Protein AF-0000000075746384 (afdb_homodimer)

Radius of gyration: 46.73 Å; Cα contacts (8 Å, |Δi|>4): 1342; chains: 2; bounding box: 103×211×99 Å

Nearest PDB structures (foldseek):
  5iuy-assembly1_A  TM=8.592E-01  e=4.017E-21  Pseudomonas aeruginosa PAO1
  5azs-assembly1_C  TM=9.067E-01  e=3.648E-20  Pseudomonas aeruginosa PAO1
  1yc9-assembly1_A-3  TM=8.708E-01  e=3.023E-20  Vibrio cholerae
  4mt4-assembly1_C  TM=8.976E-01  e=1.292E-18  Campylobacter jejuni
  4k7r-assembly1_A  TM=8.849E-01  e=8.083E-19  Escherichia coli K-12

pLDDT: mean 80.55, std 24.73, range [18.62, 98.62]

Structure (mmCIF, N/CA/C/O backbone):
data_AF-0000000075746384-model_v1
#
loop_
_entity.id
_entity.type
_entity.pdbx_description
1 polymer 'Outer membrane efflux protein'
#
loop_
_atom_site.group_PDB
_atom_site.id
_atom_site.type_symbol
_atom_site.label_atom_id
_atom_site.label_alt_id
_atom_site.label_comp_id
_atom_site.label_asym_id
_atom_site.label_entity_id
_atom_site.label_seq_id
_atom_site.pdbx_PDB_ins_code
_atom_site.Cartn_x
_atom_site.Cartn_y
_atom_site.Cartn_z
_atom_site.occupancy
_atom_site.B_iso_or_equiv
_atom_site.auth_seq_id
_atom_site.auth_comp_id
_atom_site.auth_asym_id
_atom_site.auth_atom_id
_atom_site.pdbx_PDB_model_num
ATOM 1 N N . MET A 1 1 ? 24.812 139.25 31.562 1 21.94 1 MET A N 1
ATOM 2 C CA . MET A 1 1 ? 25.547 138.75 32.719 1 21.94 1 MET A CA 1
ATOM 3 C C . MET A 1 1 ? 24.875 137.375 33.219 1 21.94 1 MET A C 1
ATOM 5 O O . MET A 1 1 ? 23.719 137.375 33.625 1 21.94 1 MET A O 1
ATOM 9 N N . SER A 1 2 ? 25.125 136.125 32.594 1 22.89 2 SER A N 1
ATOM 10 C CA . SER A 1 2 ? 24.797 134.75 31.984 1 22.89 2 SER A CA 1
ATOM 11 C C . SER A 1 2 ? 24.859 133.625 33.031 1 22.89 2 SER A C 1
ATOM 13 O O . SER A 1 2 ? 25.344 132.625 32.719 1 22.89 2 SER A O 1
ATOM 15 N N . HIS A 1 3 ? 24.484 134 34.344 1 25.66 3 HIS A N 1
ATOM 16 C CA . HIS A 1 3 ? 25.141 133.25 35.438 1 25.66 3 HIS A CA 1
ATOM 17 C C . HIS A 1 3 ? 24.641 131.875 35.5 1 25.66 3 HIS A C 1
ATOM 19 O O . HIS A 1 3 ? 23.5 131.5 35.156 1 25.66 3 HIS A O 1
ATOM 25 N N . PRO A 1 4 ? 25.438 130.75 35.875 1 26.48 4 PRO A N 1
ATOM 26 C CA . PRO A 1 4 ? 25.828 129.375 35.719 1 26.48 4 PRO A CA 1
ATOM 27 C C . PRO A 1 4 ? 24.938 128.375 36.531 1 26.48 4 PRO A C 1
ATOM 29 O O . PRO A 1 4 ? 24.312 128.875 37.5 1 26.48 4 PRO A O 1
ATOM 32 N N . LEU A 1 5 ? 24.656 127.25 35.969 1 28.05 5 LEU A N 1
ATOM 33 C CA . LEU A 1 5 ? 23.719 126.125 35.781 1 28.05 5 LEU A CA 1
ATOM 34 C C . LEU A 1 5 ? 23.828 125.125 36.938 1 28.05 5 LEU A C 1
ATOM 36 O O . LEU A 1 5 ? 23.281 124 36.875 1 28.05 5 LEU A O 1
ATOM 40 N N . PRO A 1 6 ? 23.891 125.562 38.25 1 20.91 6 PRO A N 1
ATOM 41 C CA . PRO A 1 6 ? 24.719 124.75 39.156 1 20.91 6 PRO A CA 1
ATOM 42 C C . PRO A 1 6 ? 24.156 123.375 39.406 1 20.91 6 PRO A C 1
ATOM 44 O O . PRO A 1 6 ? 24.891 122.375 39.344 1 20.91 6 PRO A O 1
ATOM 47 N N . ARG A 1 7 ? 22.891 123.062 40 1 21.75 7 ARG A N 1
ATOM 48 C CA . ARG A 1 7 ? 23.016 122.625 41.375 1 21.75 7 ARG A CA 1
ATOM 49 C C . ARG A 1 7 ? 22.844 121.125 41.5 1 21.75 7 ARG A C 1
ATOM 51 O O . ARG A 1 7 ? 23.516 120.5 42.312 1 21.75 7 ARG A O 1
ATOM 58 N N . PRO A 1 8 ? 21.875 120.375 40.625 1 26.97 8 PRO A N 1
ATOM 59 C CA . PRO A 1 8 ? 21.016 119.562 41.5 1 26.97 8 PRO A CA 1
ATOM 60 C C . PRO A 1 8 ? 21.656 118.25 41.906 1 26.97 8 PRO A C 1
ATOM 62 O O . PRO A 1 8 ? 22.344 117.625 41.094 1 26.97 8 PRO A O 1
ATOM 65 N N . ARG A 1 9 ? 22.203 118 43.094 1 22.08 9 ARG A N 1
ATOM 66 C CA . ARG A 1 9 ? 23.094 117.062 43.688 1 22.08 9 ARG A CA 1
ATOM 67 C C . ARG A 1 9 ? 22.422 115.688 43.75 1 22.08 9 ARG A C 1
ATOM 69 O O . ARG A 1 9 ? 21.344 115.5 44.344 1 22.08 9 ARG A O 1
ATOM 76 N N . PHE A 1 10 ? 22.5 114.812 42.656 1 21.89 10 PHE A N 1
ATOM 77 C CA . PHE A 1 10 ? 21.906 113.562 42.219 1 21.89 10 PHE A CA 1
ATOM 78 C C . PHE A 1 10 ? 22.281 112.438 43.188 1 21.89 10 PHE A C 1
ATOM 80 O O . PHE A 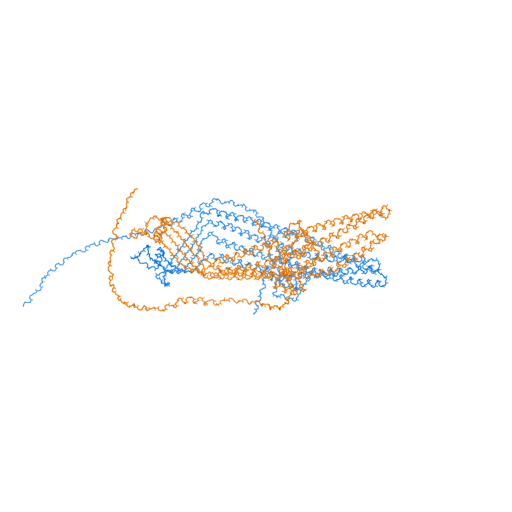1 10 ? 23.422 111.938 43.188 1 21.89 10 PHE A O 1
ATOM 87 N N . PHE A 1 11 ? 21.953 112.5 44.531 1 21.97 11 PHE A N 1
ATOM 88 C CA . PHE A 1 11 ? 22.641 111.625 45.469 1 21.97 11 PHE A CA 1
ATOM 89 C C . PHE A 1 11 ? 22.344 110.125 45.188 1 21.97 11 PHE A C 1
ATOM 91 O O . PHE A 1 11 ? 21.203 109.688 45.375 1 21.97 11 PHE A O 1
ATOM 98 N N . SER A 1 12 ? 22.688 109.562 44 1 22.33 12 SER A N 1
ATOM 99 C CA . SER A 1 12 ? 22.25 108.25 43.531 1 22.33 12 SER A CA 1
ATOM 100 C C . SER A 1 12 ? 22.766 107.125 44.438 1 22.33 12 SER A C 1
ATOM 102 O O . SER A 1 12 ? 23.969 106.938 44.594 1 22.33 12 SER A O 1
ATOM 104 N N . PRO A 1 13 ? 22.078 106.812 45.562 1 22.98 13 PRO A N 1
ATOM 105 C CA . PRO A 1 13 ? 22.656 106 46.594 1 22.98 13 PRO A CA 1
ATOM 106 C C . PRO A 1 13 ? 23.094 104.625 46.031 1 22.98 13 PRO A C 1
ATOM 108 O O . PRO A 1 13 ? 22.594 104.188 45 1 22.98 13 PRO A O 1
ATOM 111 N N . GLY A 1 14 ? 24.328 104.125 46.25 1 21.64 14 GLY A N 1
ATOM 112 C CA . GLY A 1 14 ? 25.281 103.062 45.906 1 21.64 14 GLY A CA 1
ATOM 113 C C . GLY A 1 14 ? 24.844 101.688 46.312 1 21.64 14 GLY A C 1
ATOM 114 O O . GLY A 1 14 ? 25.672 100.812 46.562 1 21.64 14 GLY A O 1
ATOM 115 N N . LEU A 1 15 ? 23.516 101.438 46.438 1 22.92 15 LEU A N 1
ATOM 116 C CA . LEU A 1 15 ? 23.297 100.25 47.312 1 22.92 15 LEU A CA 1
ATOM 117 C C . LEU A 1 15 ? 24.047 99.062 46.781 1 22.92 15 LEU A C 1
ATOM 119 O O . LEU A 1 15 ? 24.156 98.875 45.562 1 22.92 15 LEU A O 1
ATOM 123 N N . ASP A 1 16 ? 24.859 98.438 47.562 1 21.42 16 ASP A N 1
ATOM 124 C CA . ASP A 1 16 ? 25.938 97.438 47.594 1 21.42 16 ASP A CA 1
ATOM 125 C C . ASP A 1 16 ? 25.469 96.125 47.031 1 21.42 16 ASP A C 1
ATOM 127 O O . ASP A 1 16 ? 24.297 95.75 47.219 1 21.42 16 ASP A O 1
ATOM 131 N N . PRO A 1 17 ? 26.203 95.375 46.094 1 23.66 17 PRO A N 1
ATOM 132 C CA . PRO A 1 17 ? 26.109 94.25 45.156 1 23.66 17 PRO A CA 1
ATOM 133 C C . PRO A 1 17 ? 26.047 92.938 45.844 1 23.66 17 PRO A C 1
ATOM 135 O O . PRO A 1 17 ? 26.109 91.875 45.188 1 23.66 17 PRO A O 1
ATOM 138 N N . GLY A 1 18 ? 25.5 92.875 47.188 1 20.02 18 GLY A N 1
ATOM 139 C CA . GLY A 1 18 ? 26.078 91.75 47.875 1 20.02 18 GLY A CA 1
ATOM 140 C C . GLY A 1 18 ? 26 90.438 47.094 1 20.02 18 GLY A C 1
ATOM 141 O O . GLY A 1 18 ? 25.281 90.375 46.094 1 20.02 18 GLY A O 1
ATOM 142 N N . THR A 1 19 ? 26.641 89.375 47.688 1 23.03 19 THR A N 1
ATOM 143 C CA . THR A 1 19 ? 27.391 88.125 47.5 1 23.03 19 THR A CA 1
ATOM 144 C C . THR A 1 19 ? 26.469 87 47.125 1 23.03 19 THR A C 1
ATOM 146 O O . THR A 1 19 ? 25.484 86.75 47.812 1 23.03 19 THR A O 1
ATOM 149 N N . CYS A 1 20 ? 26.141 86.875 45.875 1 22.86 20 CYS A N 1
ATOM 150 C CA . CYS A 1 20 ? 25.312 85.875 45.219 1 22.86 20 CYS A CA 1
ATOM 151 C C . CYS A 1 20 ? 25.766 84.438 45.625 1 22.86 20 CYS A C 1
ATOM 153 O O . CYS A 1 20 ? 26.891 84.062 45.344 1 22.86 20 CYS A O 1
ATOM 155 N N . LEU A 1 21 ? 25.328 84.062 46.844 1 23.12 21 LEU A N 1
ATOM 156 C CA . LEU A 1 21 ? 25.719 82.75 47.406 1 23.12 21 LEU A CA 1
ATOM 157 C C . LEU A 1 21 ? 25.484 81.625 46.375 1 23.12 21 LEU A C 1
ATOM 159 O O . LEU A 1 21 ? 24.438 81.562 45.719 1 23.12 21 LEU A O 1
ATOM 163 N N . GLU A 1 22 ? 26.531 81.188 45.719 1 24.03 22 GLU A N 1
ATOM 164 C CA . GLU A 1 22 ? 26.734 80.125 44.719 1 24.03 22 GLU A CA 1
ATOM 165 C C . GLU A 1 22 ? 26.172 78.812 45.188 1 24.03 22 GLU A C 1
ATOM 167 O O . GLU A 1 22 ? 26.734 78.125 46.062 1 24.03 22 GLU A O 1
ATOM 172 N N . HIS A 1 23 ? 24.938 78.75 45.719 1 24.02 23 HIS A N 1
ATOM 173 C CA . HIS A 1 23 ? 24.609 77.438 46.25 1 24.02 23 HIS A CA 1
ATOM 174 C C . HIS A 1 23 ? 24.766 76.375 45.188 1 24.02 23 HIS A C 1
ATOM 176 O O . HIS A 1 23 ? 24.188 76.438 44.125 1 24.02 23 HIS A O 1
ATOM 182 N N . SER A 1 24 ? 25.922 75.75 45.125 1 25.08 24 SER A N 1
ATOM 183 C CA . SER A 1 24 ? 26.359 74.625 44.25 1 25.08 24 SER A CA 1
ATOM 184 C C . SER A 1 24 ? 25.406 73.438 44.344 1 25.08 24 SER A C 1
ATOM 186 O O . SER A 1 24 ? 25.25 72.812 45.375 1 25.08 24 SER A O 1
ATOM 188 N N . SER A 1 25 ? 24.156 73.625 44 1 25.47 25 SER A N 1
ATOM 189 C CA . SER A 1 25 ? 23.234 72.5 44.125 1 25.47 25 SER A CA 1
ATOM 190 C C . SER A 1 25 ? 23.75 71.25 43.375 1 25.47 25 SER A C 1
ATOM 192 O O . SER A 1 25 ? 23.953 71.312 42.156 1 25.47 25 SER A O 1
ATOM 194 N N . THR A 1 26 ? 24.672 70.438 44 1 29.66 26 THR A N 1
ATOM 195 C CA . THR A 1 26 ? 25.234 69.25 43.438 1 29.66 26 THR A CA 1
ATOM 196 C C . THR A 1 26 ? 24.141 68.312 42.969 1 29.66 26 THR A C 1
ATOM 198 O O . THR A 1 26 ? 23.125 68.125 43.656 1 29.66 26 THR A O 1
ATOM 201 N N . PRO A 1 27 ? 23.953 68.188 41.688 1 31.52 27 PRO A N 1
ATOM 202 C CA . PRO A 1 27 ? 22.906 67.312 41.062 1 31.52 27 PRO A CA 1
ATOM 203 C C . PRO A 1 27 ? 22.906 65.875 41.594 1 31.52 27 PRO A C 1
ATOM 205 O O . PRO A 1 27 ? 23.969 65.375 41.906 1 31.52 27 PRO A O 1
ATOM 208 N N . PRO A 1 28 ? 21.906 65.5 42.406 1 30.22 28 PRO A N 1
ATOM 209 C CA . PRO A 1 28 ? 21.969 64.188 42.969 1 30.22 28 PRO A CA 1
ATOM 210 C C . PRO A 1 28 ? 22.219 63.094 41.906 1 30.22 28 PRO A C 1
ATOM 212 O O . PRO A 1 28 ? 21.859 63.25 40.75 1 30.22 28 PRO A O 1
ATOM 215 N N . LYS A 1 29 ? 23.312 62.312 42 1 31.28 29 LYS A N 1
ATOM 216 C CA . LYS A 1 29 ? 23.797 61.219 41.188 1 31.28 29 LYS A CA 1
ATOM 217 C C . LYS A 1 29 ? 22.688 60.188 40.969 1 31.28 29 LYS A C 1
ATOM 219 O O . LYS A 1 29 ? 21.969 59.812 41.906 1 31.28 29 LYS A O 1
ATOM 224 N N . ALA A 1 30 ? 22.188 60.094 39.75 1 32.12 30 ALA A N 1
ATOM 225 C CA . ALA A 1 30 ? 21.266 59.094 39.219 1 32.12 30 ALA A CA 1
ATOM 226 C C . ALA A 1 30 ? 21.656 57.688 39.656 1 32.12 30 ALA A C 1
ATOM 228 O O . ALA A 1 30 ? 22.75 57.219 39.312 1 32.12 30 ALA A O 1
ATOM 229 N N . ILE A 1 31 ? 21.422 57.344 40.938 1 29.56 31 ILE A N 1
ATOM 230 C CA . ILE A 1 31 ? 21.719 55.969 41.312 1 29.56 31 ILE A CA 1
ATOM 231 C C . ILE A 1 31 ? 21.094 55 40.312 1 29.56 31 ILE A C 1
ATOM 233 O O . ILE A 1 31 ? 19.875 54.969 40.156 1 29.56 31 ILE A O 1
ATOM 237 N N . VAL A 1 32 ? 21.734 54.812 39.156 1 30.83 32 VAL A N 1
ATOM 238 C CA . VAL A 1 32 ? 21.422 53.781 38.188 1 30.83 32 VAL A CA 1
ATOM 239 C C . VAL A 1 32 ? 21.156 52.469 38.906 1 30.83 32 VAL A C 1
ATOM 241 O O . VAL A 1 32 ? 21.969 52.031 39.75 1 30.83 32 VAL A O 1
ATOM 244 N N . GLY A 1 33 ? 19.859 52.125 39.062 1 28.16 33 GLY A N 1
ATOM 245 C CA . GLY A 1 33 ? 19.328 50.906 39.688 1 28.16 33 GLY A CA 1
ATOM 246 C C . GLY A 1 33 ? 20.031 49.656 39.188 1 28.16 33 GLY A C 1
ATOM 247 O O . GLY A 1 33 ? 19.875 49.25 38.031 1 28.16 33 GLY A O 1
ATOM 248 N N . LYS A 1 34 ? 21.266 49.375 39.531 1 34.91 34 LYS A N 1
ATOM 249 C CA . LYS A 1 34 ? 22.094 48.219 39.188 1 34.91 34 LYS A CA 1
ATOM 250 C C . LYS A 1 34 ? 21.359 46.938 39.5 1 34.91 34 LYS A C 1
ATOM 252 O O . LYS A 1 34 ? 21.844 45.844 39.219 1 34.91 34 LYS A O 1
ATOM 257 N N . HIS A 1 35 ? 20.438 47 40.5 1 35.09 35 HIS A N 1
ATOM 258 C CA . HIS A 1 35 ? 20.312 45.719 41.156 1 35.09 35 HIS A CA 1
ATOM 259 C C . HIS A 1 35 ? 19.5 44.75 40.312 1 35.09 35 HIS A C 1
ATOM 261 O O . HIS A 1 35 ? 19.188 43.625 40.75 1 35.09 35 HIS A O 1
ATOM 267 N N . PHE A 1 36 ? 18.766 45.375 39.375 1 34.03 36 PHE A N 1
ATOM 268 C CA . PHE A 1 36 ? 17.781 44.406 38.906 1 34.03 36 PHE A CA 1
ATOM 269 C C . PHE A 1 36 ? 18.453 43.219 38.219 1 34.03 36 PHE A C 1
ATOM 271 O O . PHE A 1 36 ? 17.766 42.312 37.688 1 34.03 36 PHE A O 1
ATOM 278 N N . LEU A 1 37 ? 19.766 43.375 38.031 1 34.53 37 LEU A N 1
ATOM 279 C CA . LEU A 1 37 ? 20.375 42.312 37.219 1 34.53 37 LEU A CA 1
ATOM 280 C C . LEU A 1 37 ? 20.359 40.969 37.969 1 34.53 37 LEU A C 1
ATOM 282 O O . LEU A 1 37 ? 20.359 39.906 37.375 1 34.53 37 LEU A O 1
ATOM 286 N N . PRO A 1 38 ? 20.484 41.094 39.344 1 36.88 38 PRO A N 1
ATOM 287 C CA . PRO A 1 38 ? 20.812 39.781 39.906 1 36.88 38 PRO A CA 1
ATOM 288 C C . PRO A 1 38 ? 19.625 38.844 39.906 1 36.88 38 PRO A C 1
ATOM 290 O O . PRO A 1 38 ? 19.797 37.625 40.031 1 36.88 38 PRO A O 1
ATOM 293 N N . LEU A 1 39 ? 18.406 39.438 40.031 1 35.28 39 LEU A N 1
ATOM 294 C CA . LEU A 1 39 ? 17.359 38.469 40.312 1 35.28 39 LEU A CA 1
ATOM 295 C C . LEU A 1 39 ? 17.141 37.531 39.125 1 35.28 39 LEU A C 1
ATOM 297 O O . LEU A 1 39 ? 16.688 36.406 39.281 1 35.28 39 LEU A O 1
ATOM 301 N N . ILE A 1 40 ? 17.297 38.094 37.906 1 36.56 40 ILE A N 1
ATOM 302 C CA . ILE A 1 40 ? 17.109 37.188 36.812 1 36.56 40 ILE A CA 1
ATOM 303 C C . ILE A 1 40 ? 18.172 36.062 36.875 1 36.56 40 ILE A C 1
ATOM 305 O O . ILE A 1 40 ? 17.922 34.938 36.469 1 36.56 40 ILE A O 1
ATOM 309 N N . ALA A 1 41 ? 19.344 36.375 37.438 1 37.22 41 ALA A N 1
ATOM 310 C CA . ALA A 1 41 ? 20.375 35.344 37.5 1 37.22 41 ALA A CA 1
ATOM 311 C C . ALA A 1 41 ? 20.031 34.281 38.531 1 37.22 41 ALA A C 1
ATOM 313 O O . ALA A 1 41 ? 20.484 33.125 38.406 1 37.22 41 ALA A O 1
ATOM 314 N N . ALA A 1 42 ? 19.359 34.625 39.656 1 37.59 42 ALA A N 1
ATOM 315 C CA . ALA A 1 42 ? 19.125 33.625 40.688 1 37.59 42 ALA A CA 1
ATOM 316 C C . ALA A 1 42 ? 18.141 32.562 40.219 1 37.59 42 ALA A C 1
ATOM 318 O O . ALA A 1 42 ? 18.297 31.375 40.562 1 37.59 42 ALA A O 1
ATOM 319 N N . VAL A 1 43 ? 17.031 33 39.562 1 37.06 43 VAL A N 1
ATOM 320 C CA . VAL A 1 43 ? 16.078 31.953 39.188 1 37.06 43 VAL A CA 1
ATOM 321 C C . VAL A 1 43 ? 16.719 31.031 38.156 1 37.06 43 VAL A C 1
ATOM 323 O O . VAL A 1 43 ? 16.375 29.859 38.062 1 37.06 43 VAL A O 1
ATOM 326 N N . LEU A 1 44 ? 17.734 31.484 37.375 1 37.91 44 LEU A N 1
ATOM 327 C CA . LEU A 1 44 ? 18.438 30.562 36.5 1 37.91 44 LEU A CA 1
ATOM 328 C C . LEU A 1 44 ? 19.266 29.562 37.312 1 37.91 44 LEU A C 1
ATOM 330 O O . LEU A 1 44 ? 19.609 28.484 36.812 1 37.91 44 LEU A O 1
ATOM 334 N N . GLY A 1 45 ? 19.766 30 38.531 1 34.91 45 GLY A N 1
ATOM 335 C CA . GLY A 1 45 ? 20.656 29.141 39.281 1 34.91 45 GLY A CA 1
ATOM 336 C C . GLY A 1 45 ? 19.969 27.922 39.875 1 34.91 45 GLY A C 1
ATOM 337 O O . GLY A 1 45 ? 20.562 26.859 40 1 34.91 45 GLY A O 1
ATOM 338 N N . CYS A 1 46 ? 18.766 28.156 40.5 1 36.19 46 CYS A N 1
ATOM 339 C CA . CYS A 1 46 ? 18.234 27.031 41.25 1 36.19 46 CYS A CA 1
ATOM 340 C C . CYS A 1 46 ? 17.875 25.875 40.312 1 36.19 46 CYS A C 1
ATOM 342 O O . CYS A 1 46 ? 17.641 24.75 40.75 1 36.19 46 CYS A O 1
ATOM 344 N N . ALA A 1 47 ? 17.391 26.219 39.125 1 35.69 47 ALA A N 1
ATOM 345 C CA . ALA A 1 47 ? 16.938 25.094 38.312 1 35.69 47 ALA A CA 1
ATOM 346 C C . ALA A 1 47 ? 18.125 24.188 37.938 1 35.69 47 ALA A C 1
ATOM 348 O O . ALA A 1 47 ? 17.922 23.062 37.5 1 35.69 47 ALA A O 1
ATOM 349 N N . ILE A 1 48 ? 19.375 24.672 38.031 1 37.22 48 ILE A N 1
ATOM 350 C CA . ILE A 1 48 ? 20.469 23.766 37.688 1 37.22 48 ILE A CA 1
ATOM 351 C C . ILE A 1 48 ? 20.641 22.703 38.781 1 37.22 48 ILE A C 1
ATOM 353 O O . ILE A 1 48 ? 21.109 21.594 38.5 1 37.22 48 ILE A O 1
ATOM 357 N N . LEU A 1 49 ? 20.359 23.031 40.125 1 35 49 LEU A N 1
ATOM 358 C CA . LEU A 1 49 ? 20.75 22.062 41.125 1 35 49 LEU A CA 1
ATOM 359 C C . LEU A 1 49 ? 19.859 20.828 41.062 1 35 49 LEU A C 1
ATOM 361 O O . LEU A 1 49 ? 20.234 19.766 41.562 1 35 49 LEU A O 1
ATOM 365 N N . LEU A 1 50 ? 18.547 21.062 40.875 1 35.25 50 LEU A N 1
ATOM 366 C CA . LEU A 1 50 ? 17.766 19.859 41.125 1 35.25 50 LEU A CA 1
ATOM 367 C C . LEU A 1 50 ? 18.047 18.812 40.062 1 35.25 50 LEU A C 1
ATOM 369 O O . LEU A 1 50 ? 17.469 17.719 4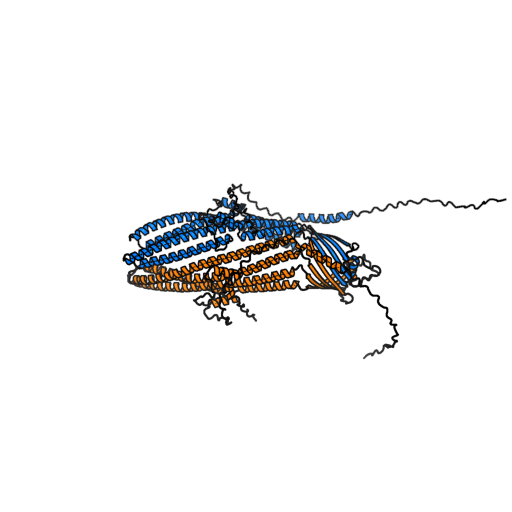0.094 1 35.25 50 LEU A O 1
ATOM 373 N N . GLN A 1 51 ? 18.594 19.281 38.938 1 35.62 51 GLN A N 1
ATOM 374 C CA . GLN A 1 51 ? 18.609 18.25 37.906 1 35.62 51 GLN A CA 1
ATOM 375 C C . GLN A 1 51 ? 19.625 17.156 38.219 1 35.62 51 GLN A C 1
ATOM 377 O O . GLN A 1 51 ? 19.828 16.234 37.438 1 35.62 51 GLN A O 1
ATOM 382 N N . ALA A 1 52 ? 20.484 17.344 39.312 1 33.28 52 ALA A N 1
ATOM 383 C CA . ALA A 1 52 ? 21.562 16.359 39.375 1 33.28 52 ALA A CA 1
ATOM 384 C C . ALA A 1 52 ? 21.016 14.953 39.625 1 33.28 52 ALA A C 1
ATOM 386 O O . ALA A 1 52 ? 21.766 13.969 39.531 1 33.28 52 ALA A O 1
ATOM 387 N N . CYS A 1 53 ? 19.953 14.898 40.469 1 31.44 53 CYS A N 1
ATOM 388 C CA . CYS A 1 53 ? 19.906 13.586 41.094 1 31.44 53 CYS A CA 1
ATOM 389 C C . CYS A 1 53 ? 19.594 12.5 40.062 1 31.44 53 CYS A C 1
ATOM 391 O O . CYS A 1 53 ? 20.062 11.367 40.188 1 31.44 53 CYS A O 1
ATOM 393 N N . THR A 1 54 ? 18.344 12.5 39.562 1 32.41 54 THR A N 1
ATOM 394 C CA . THR A 1 54 ? 17.844 11.164 39.25 1 32.41 54 THR A CA 1
ATOM 395 C C . THR A 1 54 ? 18.328 10.719 37.875 1 32.41 54 THR A C 1
ATOM 397 O O . THR A 1 54 ? 17.641 10.906 36.875 1 32.41 54 THR A O 1
ATOM 400 N N . ARG A 1 55 ? 19.578 11.047 37.438 1 33.03 55 ARG A N 1
ATOM 401 C CA . ARG A 1 55 ? 19.922 10.406 36.188 1 33.03 55 ARG A CA 1
ATOM 402 C C . ARG A 1 55 ? 19.734 8.891 36.281 1 33.03 55 ARG A C 1
ATOM 404 O O . ARG A 1 55 ? 20.344 8.234 37.125 1 33.03 55 ARG A O 1
ATOM 411 N N . PRO A 1 56 ? 18.594 8.375 35.906 1 33.69 56 PRO A N 1
ATOM 412 C CA . PRO A 1 56 ? 18.625 6.914 35.969 1 33.69 56 PRO A CA 1
ATOM 413 C C . PRO A 1 56 ? 19.906 6.312 35.406 1 33.69 56 PRO A C 1
ATOM 415 O O . PRO A 1 56 ? 20.578 6.945 34.594 1 33.69 56 PRO A O 1
ATOM 418 N N . ALA A 1 57 ? 20.5 5.324 36.125 1 31.69 57 ALA A N 1
ATOM 419 C CA . ALA A 1 57 ? 21.656 4.516 35.781 1 31.69 57 ALA A CA 1
ATOM 420 C C . ALA A 1 57 ? 21.609 4.113 34.312 1 31.69 57 ALA A C 1
ATOM 422 O O . ALA A 1 57 ? 20.578 3.689 33.781 1 31.69 57 ALA A O 1
ATOM 423 N N . ALA A 1 58 ? 22.438 4.773 33.469 1 34.62 58 ALA A N 1
ATOM 424 C CA . ALA A 1 58 ? 22.703 4.355 32.094 1 34.62 58 ALA A CA 1
ATOM 425 C C . ALA A 1 58 ? 22.75 2.834 31.984 1 34.62 58 ALA A C 1
ATOM 427 O O . ALA A 1 58 ? 23.453 2.174 32.75 1 34.62 58 ALA A O 1
ATOM 428 N N . MET A 1 59 ? 21.703 2.197 31.594 1 34.75 59 MET A N 1
ATOM 429 C CA . MET A 1 59 ? 21.812 0.762 31.344 1 34.75 59 MET A CA 1
ATOM 430 C C . MET A 1 59 ? 23.141 0.422 30.703 1 34.75 59 MET A C 1
ATOM 432 O O . MET A 1 59 ? 23.609 1.145 29.812 1 34.75 59 MET A O 1
ATOM 436 N N . PRO A 1 60 ? 23.984 -0.444 31.328 1 32.72 60 PRO A N 1
ATOM 437 C CA . PRO A 1 60 ? 25.281 -0.791 30.75 1 32.72 60 PRO A CA 1
ATOM 438 C C . PRO A 1 60 ? 25.203 -1.067 29.25 1 32.72 60 PRO A C 1
ATOM 440 O O . PRO A 1 60 ? 24.203 -1.615 28.781 1 32.72 60 PRO A O 1
ATOM 443 N N . PRO A 1 61 ? 25.828 -0.189 28.438 1 33.53 61 PRO A N 1
ATOM 444 C CA . PRO A 1 61 ? 25.828 -0.538 27.016 1 33.53 61 PRO A CA 1
ATOM 445 C C . PRO A 1 61 ? 26.141 -2.012 26.766 1 33.53 61 PRO A C 1
ATOM 447 O O . PRO A 1 61 ? 26.906 -2.615 27.516 1 33.53 61 PRO A O 1
ATOM 450 N N . GLU A 1 62 ? 25.25 -2.83 26.422 1 32.81 62 GLU A N 1
ATOM 451 C CA . GLU A 1 62 ? 25.609 -4.18 26.016 1 32.81 62 GLU A CA 1
ATOM 452 C C . GLU A 1 62 ? 26.953 -4.191 25.297 1 32.81 62 GLU A C 1
ATOM 454 O O . GLU A 1 62 ? 27.25 -3.297 24.5 1 32.81 62 GLU A O 1
ATOM 459 N N . THR A 1 63 ? 27.938 -4.945 25.891 1 32.56 63 THR A N 1
ATOM 460 C CA . THR A 1 63 ? 29.266 -5.164 25.328 1 32.56 63 THR A CA 1
ATOM 461 C C . THR A 1 63 ? 29.203 -5.27 23.812 1 32.56 63 THR A C 1
ATOM 463 O O . THR A 1 63 ? 28.562 -6.176 23.281 1 32.56 63 THR A O 1
ATOM 466 N N . ALA A 1 64 ? 29.328 -4.125 23.125 1 32.56 64 ALA A N 1
ATOM 467 C CA . ALA A 1 64 ? 29.562 -4.191 21.688 1 32.56 64 ALA A CA 1
ATOM 468 C C . ALA A 1 64 ? 30.562 -5.293 21.359 1 32.56 64 ALA A C 1
ATOM 470 O O . ALA A 1 64 ? 31.672 -5.324 21.891 1 32.56 64 ALA A O 1
ATOM 471 N N . ALA A 1 65 ? 30.141 -6.469 20.828 1 35.72 65 ALA A N 1
ATOM 472 C CA . ALA A 1 65 ? 31 -7.488 20.234 1 35.72 65 ALA A CA 1
ATOM 473 C C . ALA A 1 65 ? 32.188 -6.855 19.5 1 35.72 65 ALA A C 1
ATOM 475 O O . ALA A 1 65 ? 32.062 -5.742 18.984 1 35.72 65 ALA A O 1
ATOM 476 N N . SER A 1 66 ? 33.531 -7.262 19.75 1 33 66 SER A N 1
ATOM 477 C CA . SER A 1 66 ? 34.812 -6.887 19.156 1 33 66 SER A CA 1
ATOM 478 C C . SER A 1 66 ? 34.656 -6.613 17.656 1 33 66 SER A C 1
ATOM 480 O O . SER A 1 66 ? 33.875 -7.258 16.969 1 33 66 SER A O 1
ATOM 482 N N . PRO A 1 67 ? 35.094 -5.367 17.234 1 35.81 67 PRO A N 1
ATOM 483 C CA . PRO A 1 67 ? 35.062 -5.098 15.789 1 35.81 67 PRO A CA 1
ATOM 484 C C . PRO A 1 67 ? 35.594 -6.262 14.953 1 35.81 67 PRO A C 1
ATOM 486 O O . PRO A 1 67 ? 36.625 -6.855 15.305 1 35.81 67 PRO A O 1
ATOM 489 N N . PRO A 1 68 ? 34.781 -7.055 14.367 1 32.44 68 PRO A N 1
ATOM 490 C CA . PRO A 1 68 ? 35.344 -8.164 13.586 1 32.44 68 PRO A CA 1
ATOM 491 C C . PRO A 1 68 ? 36.562 -7.746 12.773 1 32.44 68 PRO A C 1
ATOM 493 O O . PRO A 1 68 ? 36.75 -6.566 12.445 1 32.44 68 PRO A O 1
ATOM 496 N N . GLN A 1 69 ? 37.719 -8.562 12.898 1 33.31 69 GLN A N 1
ATOM 497 C CA . GLN A 1 69 ? 38.938 -8.484 12.094 1 33.31 69 GLN A CA 1
ATOM 498 C C . GLN A 1 69 ? 38.625 -8.047 10.672 1 33.31 69 GLN A C 1
ATOM 500 O O . GLN A 1 69 ? 37.531 -8.305 10.156 1 33.31 69 GLN A O 1
ATOM 505 N N . ARG A 1 70 ? 39.438 -7.086 10.109 1 33.94 70 ARG A N 1
ATOM 506 C CA . ARG A 1 70 ? 39.406 -6.57 8.75 1 33.94 70 ARG A CA 1
ATOM 507 C C . ARG A 1 70 ? 39.25 -7.699 7.738 1 33.94 70 ARG A C 1
ATOM 509 O O . ARG A 1 70 ? 40.156 -8.5 7.527 1 33.94 70 ARG A O 1
ATOM 516 N N . VAL A 1 71 ? 38.156 -8.273 7.695 1 34.97 71 VAL A N 1
ATOM 517 C CA . VAL A 1 71 ? 37.969 -9.258 6.633 1 34.97 71 VAL A CA 1
ATOM 518 C C . VAL A 1 71 ? 38.406 -8.656 5.293 1 34.97 71 VAL A C 1
ATOM 520 O O . VAL A 1 71 ? 38.188 -7.473 5.035 1 34.97 71 VAL A O 1
ATOM 523 N N . GLN A 1 72 ? 39.344 -9.266 4.602 1 34.84 72 GLN A N 1
ATOM 524 C CA . GLN A 1 72 ? 39.844 -9 3.254 1 34.84 72 GLN A CA 1
ATOM 525 C C . GLN A 1 72 ? 38.688 -8.617 2.318 1 34.84 72 GLN A C 1
ATOM 527 O O . GLN A 1 72 ? 37.688 -9.328 2.227 1 34.84 72 GLN A O 1
ATOM 532 N N . GLN A 1 73 ? 38.562 -7.316 2.137 1 36.44 73 GLN A N 1
ATOM 533 C CA . GLN A 1 73 ? 37.688 -6.77 1.118 1 36.44 73 GLN A CA 1
ATOM 534 C C . GLN A 1 73 ? 37.688 -7.633 -0.14 1 36.44 73 GLN A C 1
ATOM 536 O O . GLN A 1 73 ? 38.75 -7.848 -0.744 1 36.44 73 GLN A O 1
ATOM 541 N N . PHE A 1 74 ? 37 -8.609 -0.214 1 33.97 74 PHE A N 1
ATOM 542 C CA . PHE A 1 74 ? 36.875 -9.18 -1.549 1 33.97 74 PHE A CA 1
ATOM 543 C C . PHE A 1 74 ? 36.719 -8.086 -2.598 1 33.97 74 PHE A C 1
ATOM 545 O O . PHE A 1 74 ? 35.844 -7.234 -2.498 1 33.97 74 PHE A O 1
ATOM 552 N N . ALA A 1 75 ? 37.844 -7.676 -3.242 1 35.53 75 ALA A N 1
ATOM 553 C CA . ALA A 1 75 ? 37.875 -6.711 -4.34 1 35.53 75 ALA A CA 1
ATOM 554 C C . ALA A 1 75 ? 36.812 -7.039 -5.391 1 35.53 75 ALA A C 1
ATOM 556 O O . ALA A 1 75 ? 36.906 -8.062 -6.07 1 35.53 75 ALA A O 1
ATOM 557 N N . VAL A 1 76 ? 35.688 -6.594 -5.211 1 40.84 76 VAL A N 1
ATOM 558 C CA . VAL A 1 76 ? 34.812 -6.645 -6.371 1 40.84 76 VAL A CA 1
ATOM 559 C C . VAL A 1 76 ? 35.406 -5.844 -7.52 1 40.84 76 VAL A C 1
ATOM 561 O O . VAL A 1 76 ? 35.75 -4.672 -7.352 1 40.84 76 VAL A O 1
ATOM 564 N N . PRO A 1 77 ? 35.969 -6.441 -8.555 1 41.72 77 PRO A N 1
ATOM 565 C CA . PRO A 1 77 ? 36.5 -5.625 -9.648 1 41.72 77 PRO A CA 1
ATOM 566 C C . PRO A 1 77 ? 35.562 -4.484 -10.047 1 41.72 77 PRO A C 1
ATOM 568 O O . PRO A 1 77 ? 34.344 -4.621 -9.945 1 41.72 77 PRO A O 1
ATOM 571 N N . PRO A 1 78 ? 36.062 -3.271 -9.992 1 36.59 78 PRO A N 1
ATOM 572 C CA . PRO A 1 78 ? 35.219 -2.154 -10.414 1 36.59 78 PRO A CA 1
ATOM 573 C C . PRO A 1 78 ? 34.5 -2.426 -11.734 1 36.59 78 PRO A C 1
ATOM 575 O O . PRO A 1 78 ? 35.031 -3.1 -12.609 1 36.59 78 PRO A O 1
ATOM 578 N N . ALA A 1 79 ? 33.281 -2.297 -11.789 1 38.59 79 ALA A N 1
ATOM 579 C CA . ALA A 1 79 ? 32.531 -2.404 -13.039 1 38.59 79 ALA A CA 1
ATOM 580 C C . ALA A 1 79 ? 33.094 -1.48 -14.109 1 38.59 79 ALA A C 1
ATOM 582 O O . ALA A 1 79 ? 33.531 -0.366 -13.805 1 38.59 79 ALA A O 1
ATOM 583 N N . PRO A 1 80 ? 33.531 -1.931 -15.242 1 35.19 80 PRO A N 1
ATOM 584 C CA . PRO A 1 80 ? 33.938 -0.985 -16.281 1 35.19 80 PRO A CA 1
ATOM 585 C C . PRO A 1 80 ? 32.969 0.18 -16.438 1 35.19 80 PRO A C 1
ATOM 587 O O . PRO A 1 80 ? 31.781 0.044 -16.141 1 35.19 80 PRO A O 1
ATOM 590 N N . ALA A 1 81 ? 33.438 1.397 -16.594 1 36.66 81 ALA A N 1
ATOM 591 C CA . ALA A 1 81 ? 32.688 2.623 -16.797 1 36.66 81 ALA A CA 1
ATOM 592 C C . ALA A 1 81 ? 31.547 2.398 -17.797 1 36.66 81 ALA A C 1
ATOM 594 O O . ALA A 1 81 ? 31.734 1.772 -18.828 1 36.66 81 ALA A O 1
ATOM 595 N N . PRO A 1 82 ? 30.234 2.598 -17.312 1 35.09 82 PRO A N 1
ATOM 596 C CA . PRO A 1 82 ? 29.156 2.416 -18.281 1 35.09 82 PRO A CA 1
ATOM 597 C C . PRO A 1 82 ? 29.375 3.225 -19.562 1 35.09 82 PRO A C 1
ATOM 599 O O . PRO A 1 82 ? 29.688 4.414 -19.5 1 35.09 82 PRO A O 1
ATOM 602 N N . ASN A 1 83 ? 29.953 2.75 -20.625 1 33.06 83 ASN A N 1
ATOM 603 C CA . ASN A 1 83 ? 29.781 3.467 -21.891 1 33.06 83 ASN A CA 1
ATOM 604 C C . ASN A 1 83 ? 28.359 3.99 -22.047 1 33.06 83 ASN A C 1
ATOM 606 O O . ASN A 1 83 ? 27.391 3.236 -21.906 1 33.06 83 ASN A O 1
ATOM 610 N N . ALA A 1 84 ? 28.094 5.242 -21.781 1 37.72 84 ALA A N 1
ATOM 611 C CA . ALA A 1 84 ? 26.859 6.012 -21.922 1 37.72 84 ALA A CA 1
ATOM 612 C C . ALA A 1 84 ? 26.109 5.609 -23.172 1 37.72 84 ALA A C 1
ATOM 614 O O . ALA A 1 84 ? 25.438 6.441 -23.797 1 37.72 84 ALA A O 1
ATOM 615 N N . THR A 1 85 ? 26.531 4.656 -23.984 1 35.47 85 THR A N 1
ATOM 616 C CA . THR A 1 85 ? 25.703 4.465 -25.156 1 35.47 85 THR A CA 1
ATOM 617 C C . THR A 1 85 ? 24.328 3.922 -24.781 1 35.47 85 THR A C 1
ATOM 619 O O . THR A 1 85 ? 24.234 2.926 -24.062 1 35.47 85 THR A O 1
ATOM 622 N N . THR A 1 86 ? 23.328 4.762 -24.766 1 40.31 86 THR A N 1
ATOM 623 C CA . THR A 1 86 ? 21.953 4.277 -24.703 1 40.31 86 THR A CA 1
ATOM 624 C C . THR A 1 86 ? 21.828 2.906 -25.359 1 40.31 86 THR A C 1
ATOM 626 O O . THR A 1 86 ? 22.094 2.756 -26.562 1 40.31 86 THR A O 1
ATOM 629 N N . PRO A 1 87 ? 22.016 1.846 -24.688 1 42.97 87 PRO A N 1
ATOM 630 C CA . PRO A 1 87 ? 22 0.548 -25.375 1 42.97 87 PRO A CA 1
ATOM 631 C C . PRO A 1 87 ? 20.891 0.441 -26.406 1 42.97 87 PRO A C 1
ATOM 633 O O . PRO A 1 87 ? 19.75 0.792 -26.125 1 42.97 87 PRO A O 1
ATOM 636 N N . SER A 1 88 ? 21.125 0.61 -27.688 1 42.16 88 SER A N 1
ATOM 637 C CA . SER A 1 88 ? 20.297 0.337 -28.859 1 42.16 88 SER A CA 1
ATOM 638 C C . SER A 1 88 ? 19.5 -0.945 -28.688 1 42.16 88 SER A C 1
ATOM 640 O O . SER A 1 88 ? 20.016 -1.945 -28.172 1 42.16 88 SER A O 1
ATOM 642 N N . LEU A 1 89 ? 18.188 -0.912 -28.594 1 48.62 89 LEU A N 1
ATOM 643 C CA . LEU A 1 89 ? 17.172 -1.967 -28.578 1 48.62 89 LEU A CA 1
ATOM 644 C C . LEU A 1 89 ? 17.531 -3.08 -29.562 1 48.62 89 LEU A C 1
ATOM 646 O O . LEU A 1 89 ? 16.828 -4.078 -29.656 1 48.62 89 LEU A O 1
ATOM 650 N N . ALA A 1 90 ? 18.453 -2.846 -30.469 1 50.09 90 ALA A N 1
ATOM 651 C CA . ALA A 1 90 ? 18.562 -3.777 -31.594 1 50.09 90 ALA A CA 1
ATOM 652 C C . ALA A 1 90 ? 19.203 -5.09 -31.156 1 50.09 90 ALA A C 1
ATOM 654 O O . ALA A 1 90 ? 18.984 -6.133 -31.781 1 50.09 90 ALA A O 1
ATOM 655 N N . SER A 1 91 ? 20.219 -5.133 -30.188 1 60.25 91 SER A N 1
ATOM 656 C CA . SER A 1 91 ? 21 -6.34 -29.938 1 60.25 91 SER A CA 1
ATOM 657 C C . SER A 1 91 ? 20.438 -7.137 -28.766 1 60.25 91 SER A C 1
ATOM 659 O O . SER A 1 91 ? 19.75 -6.582 -27.906 1 60.25 91 SER A O 1
ATOM 661 N N . PRO A 1 92 ? 20.578 -8.461 -28.812 1 79.81 92 PRO A N 1
ATOM 662 C CA . PRO A 1 92 ? 20.141 -9.32 -27.703 1 79.81 92 PRO A CA 1
ATOM 663 C C . PRO A 1 92 ? 20.594 -8.781 -26.344 1 79.81 92 PRO A C 1
ATOM 665 O O . PRO A 1 92 ? 21.734 -8.344 -26.188 1 79.81 92 PRO A O 1
ATOM 668 N N . LEU A 1 93 ? 19.641 -8.5 -25.516 1 88.5 93 LEU A N 1
ATOM 669 C CA . LEU A 1 93 ? 19.797 -7.906 -24.203 1 88.5 93 LEU A CA 1
ATOM 670 C C . LEU A 1 93 ? 20.5 -8.875 -23.25 1 88.5 93 LEU A C 1
ATOM 672 O O . LEU A 1 93 ? 20.016 -9.984 -23.016 1 88.5 93 LEU A O 1
ATOM 676 N N . SER A 1 94 ? 21.719 -8.539 -22.828 1 90.5 94 SER A N 1
ATOM 677 C CA . SER A 1 94 ? 22.422 -9.328 -21.828 1 90.5 94 SER A CA 1
ATOM 678 C C . SER A 1 94 ? 21.859 -9.078 -20.438 1 90.5 94 SER A C 1
ATOM 680 O O . SER A 1 94 ? 21.094 -8.133 -20.234 1 90.5 94 SER A O 1
ATOM 682 N N . LEU A 1 95 ? 22.172 -9.977 -19.547 1 92.06 95 LEU A N 1
ATOM 683 C CA . LEU A 1 95 ? 21.719 -9.805 -18.172 1 92.06 95 LEU A CA 1
ATOM 684 C C . LEU A 1 95 ? 22.203 -8.484 -17.594 1 92.06 95 LEU A C 1
ATOM 686 O O . LEU A 1 95 ? 21.438 -7.758 -16.969 1 92.06 95 LEU A O 1
ATOM 690 N N . ASP A 1 96 ? 23.469 -8.125 -17.828 1 88.62 96 ASP A N 1
ATOM 691 C CA . ASP A 1 96 ? 24.047 -6.887 -17.312 1 88.62 96 ASP A CA 1
ATOM 692 C C . ASP A 1 96 ? 23.312 -5.668 -17.875 1 88.62 96 ASP A C 1
ATOM 694 O O . ASP A 1 96 ? 23.016 -4.727 -17.125 1 88.62 96 ASP A O 1
ATOM 698 N N . ALA A 1 97 ? 23.016 -5.758 -19.141 1 89.75 97 ALA A N 1
ATOM 699 C CA . ALA A 1 97 ? 22.297 -4.66 -19.766 1 89.75 97 ALA A CA 1
ATOM 700 C C . ALA A 1 97 ? 20.875 -4.547 -19.219 1 89.75 97 ALA A C 1
ATOM 702 O O . ALA A 1 97 ? 20.359 -3.443 -19.031 1 89.75 97 ALA A O 1
ATOM 703 N N . ALA A 1 98 ? 20.25 -5.715 -19 1 93.62 98 ALA A N 1
ATOM 704 C CA . ALA A 1 98 ? 18.906 -5.723 -18.438 1 93.62 98 ALA A CA 1
ATOM 705 C C . ALA A 1 98 ? 18.906 -5.129 -17.031 1 93.62 98 ALA A C 1
ATOM 707 O O . ALA A 1 98 ? 18 -4.375 -16.672 1 93.62 98 ALA A O 1
ATOM 708 N N . LEU A 1 99 ? 19.938 -5.449 -16.312 1 93.31 99 LEU A N 1
ATOM 709 C CA . LEU A 1 99 ? 20.062 -4.934 -14.961 1 93.31 99 LEU A CA 1
ATOM 710 C C . LEU A 1 99 ? 20.25 -3.42 -14.969 1 93.31 99 LEU A C 1
ATOM 712 O O . LEU A 1 99 ? 19.578 -2.705 -14.211 1 93.31 99 LEU A O 1
ATOM 716 N N . GLN A 1 100 ? 21.047 -2.912 -15.789 1 91.06 100 GLN A N 1
ATOM 717 C CA . GLN A 1 100 ? 21.297 -1.479 -15.883 1 91.06 100 GLN A CA 1
ATOM 718 C C . GLN A 1 100 ? 20.031 -0.725 -16.297 1 91.06 100 GLN A C 1
ATOM 720 O O . GLN A 1 100 ? 19.719 0.321 -15.734 1 91.06 100 GLN A O 1
ATOM 725 N N . ARG A 1 101 ? 19.359 -1.312 -17.234 1 91.94 101 ARG A N 1
ATOM 726 C CA . ARG A 1 101 ? 18.141 -0.671 -17.703 1 91.94 101 ARG A CA 1
ATOM 727 C C . ARG A 1 101 ? 17.078 -0.65 -16.609 1 91.94 101 ARG A C 1
ATOM 729 O O . ARG A 1 101 ? 16.375 0.352 -16.438 1 91.94 101 ARG A O 1
ATOM 736 N N . ALA A 1 102 ? 16.938 -1.779 -15.914 1 94.06 102 ALA A N 1
ATOM 737 C CA . ALA A 1 102 ? 15.938 -1.864 -14.844 1 94.06 102 ALA A CA 1
ATOM 738 C C . ALA A 1 102 ? 16.234 -0.85 -13.742 1 94.06 102 ALA A C 1
ATOM 740 O O . ALA A 1 102 ? 15.312 -0.201 -13.227 1 94.06 102 ALA A O 1
ATOM 741 N N . ILE A 1 103 ? 17.469 -0.67 -13.438 1 92.75 103 ILE A N 1
ATOM 742 C CA . ILE A 1 103 ? 17.859 0.253 -12.375 1 92.75 103 ILE A CA 1
ATOM 743 C C . ILE A 1 103 ? 17.609 1.69 -12.828 1 92.75 103 ILE A C 1
ATOM 745 O O . ILE A 1 103 ? 17.203 2.535 -12.023 1 92.75 103 ILE A O 1
ATOM 749 N N . ALA A 1 104 ? 17.703 1.929 -14.031 1 90 104 ALA A N 1
ATOM 750 C CA . ALA A 1 104 ? 17.578 3.289 -14.547 1 90 104 ALA A CA 1
ATOM 751 C C . ALA A 1 104 ? 16.109 3.662 -14.742 1 90 104 ALA A C 1
ATOM 753 O O . ALA A 1 104 ? 15.695 4.785 -14.445 1 90 104 ALA A O 1
ATOM 754 N N . ASP A 1 105 ? 15.25 2.688 -15.133 1 90.44 105 ASP A N 1
ATOM 755 C CA . ASP A 1 105 ? 13.961 3.092 -15.688 1 90.44 105 ASP A CA 1
ATOM 756 C C . ASP A 1 105 ? 12.805 2.553 -14.844 1 90.44 105 ASP A C 1
ATOM 758 O O . ASP A 1 105 ? 11.672 3.006 -14.977 1 90.44 105 ASP A O 1
ATOM 762 N N . ASN A 1 106 ? 13.062 1.597 -13.961 1 93.88 106 ASN A N 1
ATOM 763 C CA . ASN A 1 106 ? 11.977 0.954 -13.227 1 93.88 106 ASN A CA 1
ATOM 764 C C . ASN A 1 106 ? 11.211 1.956 -12.375 1 93.88 106 ASN A C 1
ATOM 766 O O . ASN A 1 106 ? 11.812 2.789 -11.695 1 93.88 106 ASN A O 1
ATOM 770 N N . PRO A 1 107 ? 9.867 1.903 -12.445 1 93.56 107 PRO A N 1
ATOM 771 C CA . PRO A 1 107 ? 9.039 2.834 -11.672 1 93.56 107 PRO A CA 1
ATOM 772 C C . PRO A 1 107 ? 9.32 2.775 -10.172 1 93.56 107 PRO A C 1
ATOM 774 O O . PRO A 1 107 ? 9.156 3.775 -9.469 1 93.56 107 PRO A O 1
ATOM 777 N N . GLN A 1 108 ? 9.734 1.624 -9.656 1 94.19 108 GLN A N 1
ATOM 778 C CA . GLN A 1 108 ? 10.047 1.509 -8.234 1 94.19 108 GLN A CA 1
ATOM 779 C C . GLN A 1 108 ? 11.219 2.414 -7.852 1 94.19 108 GLN A C 1
ATOM 781 O O . GLN A 1 108 ? 11.234 2.98 -6.754 1 94.19 108 GLN A O 1
ATOM 786 N N . ARG A 1 109 ? 12.148 2.533 -8.703 1 92.69 109 ARG A N 1
ATOM 787 C CA . ARG A 1 109 ? 13.266 3.443 -8.461 1 92.69 109 ARG A CA 1
ATOM 788 C C . ARG A 1 109 ? 12.797 4.895 -8.438 1 92.69 109 ARG A C 1
ATOM 790 O O . ARG A 1 109 ? 13.25 5.688 -7.609 1 92.69 109 ARG A O 1
ATOM 797 N N . ARG A 1 110 ? 11.883 5.219 -9.305 1 93.31 110 ARG A N 1
ATOM 798 C CA . ARG A 1 110 ? 11.352 6.574 -9.367 1 93.31 110 ARG A CA 1
ATOM 799 C C . ARG A 1 110 ? 10.547 6.906 -8.117 1 93.31 110 ARG A C 1
ATOM 801 O O . ARG A 1 110 ? 10.578 8.039 -7.637 1 93.31 110 ARG A O 1
ATOM 808 N N . ILE A 1 111 ? 9.859 5.895 -7.602 1 96.06 111 ILE A N 1
ATOM 809 C CA . ILE A 1 111 ? 9.078 6.086 -6.387 1 96.06 111 ILE A CA 1
ATOM 810 C C . ILE A 1 111 ? 10.008 6.422 -5.219 1 96.06 111 ILE A C 1
ATOM 812 O O . ILE A 1 111 ? 9.773 7.391 -4.492 1 96.06 111 ILE A O 1
ATOM 816 N N . VAL A 1 112 ? 11.094 5.684 -5.109 1 95.5 112 VAL A N 1
ATOM 817 C CA . VAL A 1 112 ? 12.008 5.902 -3.996 1 95.5 112 VAL A CA 1
ATOM 818 C C . VAL A 1 112 ? 12.75 7.223 -4.188 1 95.5 112 VAL A C 1
ATOM 820 O O . VAL A 1 112 ? 13.023 7.934 -3.219 1 95.5 112 VAL A O 1
ATOM 823 N N . ALA A 1 113 ? 13.062 7.578 -5.438 1 94.69 113 ALA A N 1
ATOM 824 C CA . ALA A 1 113 ? 13.695 8.859 -5.723 1 94.69 113 ALA A CA 1
ATOM 825 C C . ALA A 1 113 ? 12.789 10.023 -5.316 1 94.69 113 ALA A C 1
ATOM 827 O O . ALA A 1 113 ? 13.258 11.016 -4.746 1 94.69 113 ALA A O 1
ATOM 828 N N . ALA A 1 114 ? 11.508 9.859 -5.605 1 96.69 114 ALA A N 1
ATOM 829 C CA . ALA A 1 114 ? 10.547 10.891 -5.219 1 96.69 114 ALA A CA 1
ATOM 830 C C . ALA A 1 114 ? 10.445 11 -3.699 1 96.69 114 ALA A C 1
ATOM 832 O O . ALA A 1 114 ? 10.344 12.102 -3.156 1 96.69 114 ALA A O 1
ATOM 833 N N . ARG A 1 115 ? 10.516 9.875 -3.02 1 96.94 115 ARG A N 1
ATOM 834 C CA . ARG A 1 115 ? 10.477 9.875 -1.561 1 96.94 115 ARG A CA 1
ATOM 835 C C . ARG A 1 115 ? 11.711 10.539 -0.973 1 96.94 115 ARG A C 1
ATOM 837 O O . ARG A 1 115 ? 11.633 11.242 0.036 1 96.94 115 ARG A O 1
ATOM 844 N N . LEU A 1 116 ? 12.852 10.336 -1.609 1 97 116 LEU A N 1
ATOM 845 C CA . LEU A 1 116 ? 14.086 10.977 -1.177 1 97 116 LEU A CA 1
ATOM 846 C C . LEU A 1 116 ? 14.016 12.484 -1.363 1 97 116 LEU A C 1
ATOM 848 O O . LEU A 1 116 ? 14.445 13.242 -0.491 1 97 116 LEU A O 1
ATOM 852 N N . ALA A 1 117 ? 13.445 12.898 -2.455 1 97 117 ALA A N 1
ATOM 853 C CA . ALA A 1 117 ? 13.266 14.328 -2.699 1 97 117 ALA A CA 1
ATOM 854 C C . ALA A 1 117 ? 12.352 14.953 -1.652 1 97 117 ALA A C 1
ATOM 856 O O . ALA A 1 117 ? 12.617 16.047 -1.164 1 97 117 ALA A O 1
ATOM 857 N N . ARG A 1 118 ? 11.336 14.242 -1.275 1 97.44 118 ARG A N 1
ATOM 858 C CA . ARG A 1 118 ? 10.422 14.719 -0.238 1 97.44 118 ARG A CA 1
ATOM 859 C C . ARG A 1 118 ? 11.141 14.82 1.107 1 97.44 118 ARG A C 1
ATOM 861 O O . ARG A 1 118 ? 10.945 15.789 1.846 1 97.44 118 ARG A O 1
ATOM 868 N N . ALA A 1 119 ? 11.945 13.82 1.363 1 97.75 119 ALA A N 1
ATOM 869 C CA . ALA A 1 119 ? 12.672 13.836 2.627 1 97.75 119 ALA A CA 1
ATOM 870 C C . ALA A 1 119 ? 13.656 15 2.682 1 97.75 119 ALA A C 1
ATOM 872 O O . ALA A 1 119 ? 13.859 15.602 3.738 1 97.75 119 ALA A O 1
ATOM 873 N N . GLU A 1 120 ? 14.25 15.32 1.581 1 98 120 GLU A N 1
ATOM 874 C CA . GLU A 1 120 ? 15.133 16.484 1.506 1 98 120 GLU A CA 1
ATOM 875 C C . GLU A 1 120 ? 14.359 17.781 1.738 1 98 120 GLU A C 1
ATOM 877 O O . GLU A 1 120 ? 14.836 18.672 2.443 1 98 120 GLU A O 1
ATOM 882 N N . ALA A 1 121 ? 13.203 17.797 1.166 1 98.06 121 ALA A N 1
ATOM 883 C CA . ALA A 1 121 ? 12.359 18.984 1.353 1 98.06 121 ALA A CA 1
ATOM 884 C C . ALA A 1 121 ? 11.922 19.109 2.807 1 98.06 121 ALA A C 1
ATOM 886 O O . ALA A 1 121 ? 11.781 20.234 3.316 1 98.06 121 ALA A O 1
ATOM 887 N N . VAL A 1 122 ? 11.758 18.016 3.52 1 98 122 VAL A N 1
ATOM 888 C CA . VAL A 1 122 ? 11.398 18.047 4.934 1 98 122 VAL A CA 1
ATOM 889 C C . VAL A 1 122 ? 12.555 18.625 5.746 1 98 122 VAL A C 1
ATOM 891 O O . VAL A 1 122 ? 12.344 19.375 6.703 1 98 122 VAL A O 1
ATOM 894 N N . ILE A 1 123 ? 13.805 18.344 5.41 1 98.19 123 ILE A N 1
ATOM 895 C CA . ILE A 1 123 ? 14.969 18.922 6.07 1 98.19 123 ILE A CA 1
ATOM 896 C C . ILE A 1 123 ? 14.969 20.438 5.887 1 98.19 123 ILE A C 1
ATOM 898 O O . ILE A 1 123 ? 15.195 21.172 6.84 1 98.19 123 ILE A O 1
ATOM 902 N N . ALA A 1 124 ? 14.633 20.812 4.645 1 97.5 124 ALA A N 1
ATOM 903 C CA . ALA A 1 124 ? 14.555 22.25 4.371 1 97.5 124 ALA A CA 1
ATOM 904 C C . ALA A 1 124 ? 13.461 22.906 5.203 1 97.5 124 ALA A C 1
ATOM 906 O O . ALA A 1 124 ? 13.641 24.016 5.715 1 97.5 124 ALA A O 1
ATOM 907 N N . GLU A 1 125 ? 12.352 22.219 5.383 1 97.56 125 GLU A N 1
ATOM 908 C CA . GLU A 1 125 ? 11.258 22.719 6.211 1 97.56 125 GLU A CA 1
ATOM 909 C C . GLU A 1 125 ? 11.695 22.859 7.668 1 97.56 125 GLU A C 1
ATOM 911 O O . GLU A 1 125 ? 11.367 23.844 8.328 1 97.56 125 GLU A O 1
ATOM 916 N N . ARG A 1 126 ? 12.453 21.891 8.172 1 97.31 126 ARG A N 1
ATOM 917 C CA . ARG A 1 126 ? 12.898 21.938 9.562 1 97.31 126 ARG A CA 1
ATOM 918 C C . ARG A 1 126 ? 13.93 23.031 9.773 1 97.31 126 ARG A C 1
ATOM 920 O O . ARG A 1 126 ? 13.992 23.641 10.852 1 97.31 126 ARG A O 1
ATOM 927 N N . GLN A 1 127 ? 14.664 23.391 8.766 1 96.88 127 GLN A N 1
ATOM 928 C CA . GLN A 1 127 ? 15.648 24.453 8.852 1 96.88 127 GLN A CA 1
ATOM 929 C C . GLN A 1 127 ? 14.969 25.828 8.93 1 96.88 127 GLN A C 1
ATOM 931 O O . GLN A 1 127 ? 15.531 26.766 9.477 1 96.88 127 GLN A O 1
ATOM 936 N N . ALA A 1 128 ? 13.758 25.844 8.453 1 95.56 128 ALA A N 1
ATOM 937 C CA . ALA A 1 128 ? 13.016 27.094 8.453 1 95.56 128 ALA A CA 1
ATOM 938 C C . ALA A 1 128 ? 12.711 27.547 9.875 1 95.56 128 ALA A C 1
ATOM 940 O O . ALA A 1 128 ? 12.516 28.75 10.125 1 95.56 128 ALA A O 1
ATOM 941 N N . ALA A 1 129 ? 12.656 26.641 10.844 1 93.06 129 ALA A N 1
ATOM 942 C CA . ALA A 1 129 ? 12.344 26.953 12.234 1 93.06 129 ALA A CA 1
ATOM 943 C C . ALA A 1 129 ? 13.406 27.875 12.852 1 93.06 129 ALA A C 1
ATOM 945 O O . ALA A 1 129 ? 13.148 28.547 13.844 1 93.06 129 ALA A O 1
ATOM 946 N N . PHE A 1 130 ? 14.648 27.984 12.227 1 95.31 130 PHE A N 1
ATOM 947 C CA . PHE A 1 130 ? 15.75 28.781 12.758 1 95.31 130 PHE A CA 1
ATOM 948 C C . PHE A 1 130 ? 15.742 30.188 12.172 1 95.31 130 PHE A C 1
ATOM 950 O O . PHE A 1 130 ? 16.562 31.031 12.539 1 95.31 130 PHE A O 1
ATOM 957 N N . TRP A 1 131 ? 14.695 30.453 11.352 1 96 131 TRP A N 1
ATOM 958 C CA . TRP A 1 131 ? 14.562 31.781 10.734 1 96 131 TRP A CA 1
ATOM 959 C C . TRP A 1 131 ? 13.336 32.5 11.266 1 96 131 TRP A C 1
ATOM 961 O O . TRP A 1 131 ? 12.375 31.875 11.711 1 96 131 TRP A O 1
ATOM 971 N N . PRO A 1 132 ? 13.383 33.781 11.25 1 95.5 132 PRO A N 1
ATOM 972 C CA . PRO A 1 132 ? 12.188 34.531 11.672 1 95.5 132 PRO A CA 1
ATOM 973 C C . PRO A 1 132 ? 11.023 34.375 10.703 1 95.5 132 PRO A C 1
ATOM 975 O O . PRO A 1 132 ? 11.234 34.156 9.508 1 95.5 132 PRO A O 1
ATOM 978 N N . GLN A 1 133 ? 9.891 34.438 11.234 1 96.12 133 GLN A N 1
ATOM 979 C CA . GLN A 1 133 ? 8.672 34.531 10.438 1 96.12 133 GLN A CA 1
ATOM 980 C C . GLN A 1 133 ? 8.133 35.938 10.367 1 96.12 133 GLN A C 1
ATOM 982 O O . GLN A 1 133 ? 7.961 36.594 11.398 1 96.12 133 GLN A O 1
ATOM 987 N N . VAL A 1 134 ? 7.961 36.469 9.141 1 97.19 134 VAL A N 1
ATOM 988 C CA . VAL A 1 134 ? 7.523 37.844 8.961 1 97.19 134 VAL A CA 1
ATOM 989 C C . VAL A 1 134 ? 6.176 37.844 8.242 1 97.19 134 VAL A C 1
ATOM 991 O O . VAL A 1 134 ? 6.004 37.219 7.211 1 97.19 134 VAL A O 1
ATOM 994 N N . SER A 1 135 ? 5.25 38.531 8.789 1 96.94 135 SER A N 1
ATOM 995 C CA . SER A 1 135 ? 3.928 38.656 8.188 1 96.94 135 SER A CA 1
ATOM 996 C C . SER A 1 135 ? 3.486 40.094 8.086 1 96.94 135 SER A C 1
ATOM 998 O O . SER A 1 135 ? 3.852 40.938 8.93 1 96.94 135 SER A O 1
ATOM 1000 N N . LEU A 1 136 ? 2.783 40.469 7.027 1 96.56 136 LEU A N 1
ATOM 1001 C CA . LEU A 1 136 ? 2.045 41.719 6.879 1 96.56 136 LEU A CA 1
ATOM 1002 C C . LEU A 1 136 ? 0.583 41.531 7.273 1 96.56 136 LEU A C 1
ATOM 1004 O O . LEU A 1 136 ? -0.043 40.531 6.906 1 96.56 136 LEU A O 1
ATOM 1008 N N . TYR A 1 137 ? 0.108 42.375 8.109 1 94.44 137 TYR A N 1
ATOM 1009 C CA . TYR A 1 137 ? -1.295 42.25 8.484 1 94.44 137 TYR A CA 1
ATOM 1010 C C . TYR A 1 137 ? -1.991 43.625 8.414 1 94.44 137 TYR A C 1
ATOM 1012 O O . TYR A 1 137 ? -1.341 44.656 8.5 1 94.44 137 TYR A O 1
ATOM 1020 N N . THR A 1 138 ? -3.262 43.656 8.125 1 94.12 138 THR A N 1
ATOM 1021 C CA . THR A 1 138 ? -4.16 44.781 8.195 1 94.12 138 THR A CA 1
ATOM 1022 C C . THR A 1 138 ? -5.465 44.406 8.891 1 94.12 138 THR A C 1
ATOM 1024 O O . THR A 1 138 ? -6.082 43.406 8.555 1 94.12 138 THR A O 1
ATOM 1027 N N . GLU A 1 139 ? -5.715 45.125 9.883 1 94.25 139 GLU A N 1
ATOM 1028 C CA . GLU A 1 139 ? -6.949 44.906 10.641 1 94.25 139 GLU A CA 1
ATOM 1029 C C . GLU A 1 139 ? -7.863 46.125 10.555 1 94.25 139 GLU A C 1
ATOM 1031 O O . GLU A 1 139 ? -7.438 47.25 10.828 1 94.25 139 GLU A O 1
ATOM 1036 N N . HIS A 1 140 ? -9.039 46.031 10.102 1 94.12 140 HIS A N 1
ATOM 1037 C CA . HIS A 1 140 ? -10.094 47.031 10.203 1 94.12 140 HIS A CA 1
ATOM 1038 C C . HIS A 1 140 ? -11.086 46.656 11.305 1 94.12 140 HIS A C 1
ATOM 1040 O O . HIS A 1 140 ? -11.719 45.594 11.25 1 94.12 140 HIS A O 1
ATOM 1046 N N . LEU A 1 141 ? -11.109 47.406 12.266 1 92.56 141 LEU A N 1
ATOM 1047 C CA . LEU A 1 141 ? -12.008 47.156 13.398 1 92.56 141 LEU A CA 1
ATOM 1048 C C . LEU A 1 141 ? -12.961 48.344 13.578 1 92.56 141 LEU A C 1
ATOM 1050 O O . LEU A 1 141 ? -12.531 49.5 13.578 1 92.56 141 LEU A O 1
ATOM 1054 N N . GLN A 1 142 ? -14.211 48.094 13.656 1 92.56 142 GLN A N 1
ATOM 1055 C CA . GLN A 1 142 ? -15.211 49.125 13.977 1 92.56 142 GLN A CA 1
ATOM 1056 C C . GLN A 1 142 ? -16.188 48.594 15.023 1 92.56 142 GLN A C 1
ATOM 1058 O O . GLN A 1 142 ? -16.391 47.406 15.164 1 92.56 142 GLN A O 1
ATOM 1063 N N . GLY A 1 143 ? -16.656 49.531 15.828 1 91.75 143 GLY A N 1
ATOM 1064 C CA . GLY A 1 143 ? -17.625 49.125 16.812 1 91.75 143 GLY A CA 1
ATOM 1065 C C . GLY A 1 143 ? -17.922 50.188 17.859 1 91.75 143 GLY A C 1
ATOM 1066 O O . GLY A 1 143 ? -17.562 51.344 17.672 1 91.75 143 GLY A O 1
ATOM 1067 N N . GLU A 1 144 ? -18.75 49.719 18.781 1 87.75 144 GLU A N 1
ATOM 1068 C CA . GLU A 1 144 ? -19.062 50.531 19.953 1 87.75 144 GLU A CA 1
ATOM 1069 C C . GLU A 1 144 ? -18.703 49.781 21.234 1 87.75 144 GLU A C 1
ATOM 1071 O O . GLU A 1 144 ? -19.453 48.906 21.688 1 87.75 144 GLU A O 1
ATOM 1076 N N . SER A 1 145 ? -17.578 50.062 21.703 1 88.19 145 SER A N 1
ATOM 1077 C CA . SER A 1 145 ? -17 49.562 22.953 1 88.19 145 SER A CA 1
ATOM 1078 C C . SER A 1 145 ? -16.078 50.594 23.594 1 88.19 145 SER A C 1
ATOM 1080 O O . SER A 1 145 ? -15.094 51 22.984 1 88.19 145 SER A O 1
ATOM 1082 N N . PRO A 1 146 ? -16.422 50.938 24.734 1 86.12 146 PRO A N 1
ATOM 1083 C CA . PRO A 1 146 ? -15.688 52.062 25.312 1 86.12 146 PRO A CA 1
ATOM 1084 C C . PRO A 1 146 ? -14.188 51.812 25.391 1 86.12 146 PRO A C 1
ATOM 1086 O O . PRO A 1 146 ? -13.383 52.656 25.016 1 86.12 146 PRO A O 1
ATOM 1089 N N . SER A 1 147 ? -13.797 50.625 25.859 1 84.56 147 SER A N 1
ATOM 1090 C CA . SER A 1 147 ? -12.375 50.344 25.984 1 84.56 147 SER A CA 1
ATOM 1091 C C . SER A 1 147 ? -11.695 50.312 24.625 1 84.56 147 SER A C 1
ATOM 1093 O O . SER A 1 147 ? -10.609 50.875 24.438 1 84.56 147 SER A O 1
ATOM 1095 N N . ALA A 1 148 ? -12.344 49.719 23.672 1 85.75 148 ALA A N 1
ATOM 1096 C CA . ALA A 1 148 ? -11.773 49.625 22.328 1 85.75 148 ALA A CA 1
ATOM 1097 C C . ALA A 1 148 ? -11.68 51.031 21.688 1 85.75 148 ALA A C 1
ATOM 1099 O O . ALA A 1 148 ? -10.672 51.375 21.062 1 85.75 148 ALA A O 1
ATOM 1100 N N . SER A 1 149 ? -12.758 51.781 21.875 1 85.62 149 SER A N 1
ATOM 1101 C CA . SER A 1 149 ? -12.781 53.125 21.344 1 85.62 149 SER A CA 1
ATOM 1102 C C . SER A 1 149 ? -11.664 53.969 21.953 1 85.62 149 SER A C 1
ATOM 1104 O O . SER A 1 149 ? -10.969 54.719 21.25 1 85.62 149 SER A O 1
ATOM 1106 N N . LEU A 1 150 ? -11.531 53.875 23.203 1 82.94 150 LEU A N 1
ATOM 1107 C CA . LEU A 1 150 ? -10.484 54.625 23.891 1 82.94 150 LEU A CA 1
ATOM 1108 C C . LEU A 1 150 ? -9.102 54.188 23.406 1 82.94 150 LEU A C 1
ATOM 1110 O O . LEU A 1 150 ? -8.297 55.031 23.016 1 82.94 150 LEU A O 1
ATOM 1114 N N . PHE A 1 151 ? -8.836 52.875 23.359 1 84.94 151 PHE A N 1
ATOM 1115 C CA . PHE A 1 151 ? -7.52 52.375 23 1 84.94 151 PHE A CA 1
ATOM 1116 C C . PHE A 1 151 ? -7.184 52.719 21.547 1 84.94 151 PHE A C 1
ATOM 1118 O O . PHE A 1 151 ? -6.07 53.156 21.25 1 84.94 151 PHE A O 1
ATOM 1125 N N . LYS A 1 152 ? -8.164 52.625 20.75 1 84.94 152 LYS A N 1
ATOM 1126 C CA . LYS A 1 152 ? -7.895 52.875 19.344 1 84.94 152 LYS A CA 1
ATOM 1127 C C . LYS A 1 152 ? -7.699 54.375 19.094 1 84.94 152 LYS A C 1
ATOM 1129 O O . LYS A 1 152 ? -6.852 54.781 18.297 1 84.94 152 LYS A O 1
ATOM 1134 N N . SER A 1 153 ? -8.461 55.188 19.812 1 82.75 153 SER A N 1
ATOM 1135 C CA . SER A 1 153 ? -8.281 56.625 19.688 1 82.75 153 SER A CA 1
ATOM 1136 C C . SER A 1 153 ? -6.902 57.062 20.188 1 82.75 153 SER A C 1
ATOM 1138 O O . SER A 1 153 ? -6.273 57.938 19.609 1 82.75 153 SER A O 1
ATOM 1140 N N . ILE A 1 154 ? -6.461 56.375 21.219 1 78.25 154 ILE A N 1
ATOM 1141 C CA . ILE A 1 154 ? -5.141 56.656 21.75 1 78.25 154 ILE A CA 1
ATOM 1142 C C . ILE A 1 154 ? -4.066 56.219 20.781 1 78.25 154 ILE A C 1
ATOM 1144 O O . ILE A 1 154 ? -3.098 56.938 20.516 1 78.25 154 ILE A O 1
ATOM 1148 N N . ASP A 1 155 ? -4.289 55.094 20.234 1 78.19 155 ASP A N 1
ATOM 1149 C CA . ASP A 1 155 ? -3.312 54.562 19.297 1 78.19 155 ASP A CA 1
ATOM 1150 C C . ASP A 1 155 ? -3.223 55.406 18.031 1 78.19 155 ASP A C 1
ATOM 1152 O O . ASP A 1 155 ? -2.168 55.5 17.406 1 78.19 155 ASP A O 1
ATOM 1156 N N . GLN A 1 156 ? -4.344 56.125 17.75 1 77.31 156 GLN A N 1
ATOM 1157 C CA . GLN A 1 156 ? -4.375 57.094 16.641 1 77.31 156 GLN A CA 1
ATOM 1158 C C . GLN A 1 156 ? -3.789 58.438 17.031 1 77.31 156 GLN A C 1
ATOM 1160 O O . GLN A 1 156 ? -3.584 59.312 16.188 1 77.31 156 GLN A O 1
ATOM 1165 N N . ARG A 1 157 ? -3.533 58.562 18.375 1 78.75 157 ARG A N 1
ATOM 1166 C CA . ARG A 1 157 ? -3.086 59.812 18.953 1 78.75 157 ARG A CA 1
ATOM 1167 C C . ARG A 1 157 ? -4.098 60.938 18.688 1 78.75 157 ARG A C 1
ATOM 1169 O O . ARG A 1 157 ? -3.725 62.031 18.328 1 78.75 157 ARG A O 1
ATOM 1176 N N . ARG A 1 158 ? -5.418 60.625 18.812 1 77.75 158 ARG A N 1
ATOM 1177 C CA . ARG A 1 158 ? -6.457 61.594 18.484 1 77.75 158 ARG A CA 1
ATOM 1178 C C . ARG A 1 158 ? -7.477 61.688 19.625 1 77.75 158 ARG A C 1
ATOM 1180 O O . ARG A 1 158 ? -8.609 62.125 19.406 1 77.75 158 ARG A O 1
ATOM 1187 N N . LEU A 1 159 ? -7.094 61.125 20.719 1 79.44 159 LEU A N 1
ATOM 1188 C CA . LEU A 1 159 ? -8.031 61.219 21.844 1 79.44 159 LEU A CA 1
ATOM 1189 C C . LEU A 1 159 ? -8.195 62.656 22.281 1 79.44 159 LEU A C 1
ATOM 1191 O O . LEU A 1 159 ? -7.207 63.375 22.531 1 79.44 159 LEU A O 1
ATOM 1195 N N . ASP A 1 160 ? -9.422 63.156 22.359 1 80.56 160 ASP A N 1
ATOM 1196 C CA . ASP A 1 160 ? -9.695 64.438 22.953 1 80.56 160 ASP A CA 1
ATOM 1197 C C . ASP A 1 160 ? -9.688 64.375 24.484 1 80.56 160 ASP A C 1
ATOM 1199 O O . ASP A 1 160 ? -10.711 64.062 25.094 1 80.56 160 ASP A O 1
ATOM 1203 N N . GLN A 1 161 ? -8.656 64.625 25.094 1 76.69 161 GLN A N 1
ATOM 1204 C CA . GLN A 1 161 ? -8.43 64.438 26.516 1 76.69 161 GLN A CA 1
ATOM 1205 C C . GLN A 1 161 ? -9.328 65.375 27.344 1 76.69 161 GLN A C 1
ATOM 1207 O O . GLN A 1 161 ? -9.641 65.062 28.5 1 76.69 161 GLN A O 1
ATOM 1212 N N . ARG A 1 162 ? -9.711 66.562 26.797 1 78.94 162 ARG A N 1
ATOM 1213 C CA . ARG A 1 162 ? -10.453 67.562 27.547 1 78.94 162 ARG A CA 1
ATOM 1214 C C . ARG A 1 162 ? -11.93 67.188 27.641 1 78.94 162 ARG A C 1
ATOM 1216 O O . ARG A 1 162 ? -12.594 67.438 28.641 1 78.94 162 ARG A O 1
ATOM 1223 N N . ASN A 1 163 ? -12.383 66.438 26.625 1 80.81 163 ASN A N 1
ATOM 1224 C CA . ASN A 1 163 ? -13.828 66.25 26.547 1 80.81 163 ASN A CA 1
ATOM 1225 C C . ASN A 1 163 ? -14.188 64.75 26.375 1 80.81 163 ASN A C 1
ATOM 1227 O O . ASN A 1 163 ? -15.32 64.438 26 1 80.81 163 ASN A O 1
ATOM 1231 N N . VAL A 1 164 ? -13.297 63.938 26.719 1 78 164 VAL A N 1
ATOM 1232 C CA . VAL A 1 164 ? -13.562 62.531 26.438 1 78 164 VAL A CA 1
ATOM 1233 C C . VAL A 1 164 ? -14.469 61.969 27.531 1 78 164 VAL A C 1
ATOM 1235 O O . VAL A 1 164 ? -14.234 62.188 28.719 1 78 164 VAL A O 1
ATOM 1238 N N . ASP A 1 165 ? -15.641 61.406 27.109 1 84 165 ASP A N 1
ATOM 1239 C CA . ASP A 1 165 ? -16.438 60.562 27.984 1 84 165 ASP A CA 1
ATOM 1240 C C . ASP A 1 165 ? -15.984 59.094 27.922 1 84 165 ASP A C 1
ATOM 1242 O O . ASP A 1 165 ? -16.328 58.375 26.984 1 84 165 ASP A O 1
ATOM 1246 N N . PHE A 1 166 ? -15.359 58.656 28.906 1 83.88 166 PHE A N 1
ATOM 1247 C CA . PHE A 1 166 ? -14.742 57.344 28.922 1 83.88 166 PHE A CA 1
ATOM 1248 C C . PHE A 1 166 ? -15.805 56.25 28.906 1 83.88 166 PHE A C 1
ATOM 1250 O O . PHE A 1 166 ? -15.547 55.156 28.438 1 83.88 166 PHE A O 1
ATOM 1257 N N . ASN A 1 167 ? -17 56.5 29.438 1 83.44 167 ASN A N 1
ATOM 1258 C CA . ASN A 1 167 ? -18.078 55.531 29.5 1 83.44 167 ASN A CA 1
ATOM 1259 C C . ASN A 1 167 ? -18.859 55.469 28.203 1 83.44 167 ASN A C 1
ATOM 1261 O O . ASN A 1 167 ? -19.516 54.438 27.922 1 83.44 167 ASN A O 1
ATOM 1265 N N . ARG A 1 168 ? -18.922 56.5 27.438 1 87.81 168 ARG A N 1
ATOM 1266 C CA . ARG A 1 168 ? -19.641 56.531 26.156 1 87.81 168 ARG A CA 1
ATOM 1267 C C . ARG A 1 168 ? -18.859 57.312 25.109 1 87.81 168 ARG A C 1
ATOM 1269 O O . ARG A 1 168 ? -19.312 58.344 24.609 1 87.81 168 ARG A O 1
ATOM 1276 N N . PRO A 1 169 ? -17.703 56.75 24.688 1 81.38 169 PRO A N 1
ATOM 1277 C CA . PRO A 1 169 ? -16.859 57.469 23.734 1 81.38 169 PRO A CA 1
ATOM 1278 C C . PRO A 1 169 ? -17.422 57.438 22.312 1 81.38 169 PRO A C 1
ATOM 1280 O O . PRO A 1 169 ? -16.953 58.156 21.438 1 81.38 169 PRO A O 1
ATOM 1283 N N . GLY A 1 170 ? -18.516 56.656 22.047 1 82.56 170 GLY A N 1
ATOM 1284 C CA . GLY A 1 170 ? -19.109 56.531 20.734 1 82.56 170 GLY A CA 1
ATOM 1285 C C . GLY A 1 170 ? -18.5 55.469 19.859 1 82.56 170 GLY A C 1
ATOM 1286 O O . GLY A 1 170 ? -17.766 54.594 20.359 1 82.56 170 GLY A O 1
ATOM 1287 N N . ARG A 1 171 ? -18.891 55.469 18.547 1 87 171 ARG A N 1
ATOM 1288 C CA . ARG A 1 171 ? -18.406 54.5 17.594 1 87 171 ARG A CA 1
ATOM 1289 C C . ARG A 1 171 ? -16.984 54.812 17.141 1 87 171 ARG A C 1
ATOM 1291 O O . ARG A 1 171 ? -16.609 56 17.062 1 87 171 ARG A O 1
ATOM 1298 N N . PHE A 1 172 ? -16.219 53.812 17 1 85.75 172 PHE A N 1
ATOM 1299 C CA . PHE A 1 172 ? -14.852 54 16.547 1 85.75 172 PHE A CA 1
ATOM 1300 C C . PHE A 1 172 ? -14.594 53.219 15.273 1 85.75 172 PHE A C 1
ATOM 1302 O O . PHE A 1 172 ? -15.344 52.281 14.945 1 85.75 172 PHE A O 1
ATOM 1309 N N . GLN A 1 173 ? -13.68 53.625 14.398 1 89.88 173 GLN A N 1
ATOM 1310 C CA . GLN A 1 173 ? -13.125 52.938 13.227 1 89.88 173 GLN A CA 1
ATOM 1311 C C . GLN A 1 173 ? -11.602 53.031 13.219 1 89.88 173 GLN A C 1
ATOM 1313 O O . GLN A 1 173 ? -11.031 54.094 13.508 1 89.88 173 GLN A O 1
ATOM 1318 N N . ASN A 1 174 ? -11.016 51.938 13.055 1 90 174 ASN A N 1
ATOM 1319 C CA . ASN A 1 174 ? -9.555 51.938 13.07 1 90 174 ASN A CA 1
ATOM 1320 C C . ASN A 1 174 ? -8.992 50.938 12.047 1 90 174 ASN A C 1
ATOM 1322 O O . ASN A 1 174 ? -9.484 49.812 11.93 1 90 174 ASN A O 1
ATOM 1326 N N . PHE A 1 175 ? -8.117 51.469 11.227 1 91.56 175 PHE A N 1
ATOM 1327 C CA . PHE A 1 175 ? -7.281 50.625 10.383 1 91.56 175 PHE A CA 1
ATOM 1328 C C . PHE A 1 175 ? -5.883 50.469 10.977 1 91.56 175 PHE A C 1
ATOM 1330 O O . PHE A 1 175 ? -5.184 51.469 11.18 1 91.56 175 PHE A O 1
ATOM 1337 N N . GLU A 1 176 ? -5.559 49.25 11.305 1 91.31 176 GLU A N 1
ATOM 1338 C CA . GLU A 1 176 ? -4.207 48.938 11.758 1 91.31 176 GLU A CA 1
ATOM 1339 C C . GLU A 1 176 ? -3.443 48.125 10.719 1 91.31 176 GLU A C 1
ATOM 1341 O O . GLU A 1 176 ? -3.865 47.031 10.344 1 91.31 176 GLU A O 1
ATOM 1346 N N . THR A 1 177 ? -2.443 48.719 10.133 1 93.06 177 THR A N 1
ATOM 1347 C CA . THR A 1 177 ? -1.581 48.031 9.18 1 93.06 177 THR A CA 1
ATOM 1348 C C . THR A 1 177 ? -0.151 47.938 9.711 1 93.06 177 THR A C 1
ATOM 1350 O O . THR A 1 177 ? 0.39 48.906 10.211 1 93.06 177 THR A O 1
ATOM 1353 N N . GLY A 1 178 ? 0.37 46.75 9.68 1 94.12 178 GLY A N 1
ATOM 1354 C CA . GLY A 1 178 ? 1.716 46.625 10.219 1 94.12 178 GLY A CA 1
ATOM 1355 C C . GLY A 1 178 ? 2.412 45.344 9.781 1 94.12 178 GLY A C 1
ATOM 1356 O O . GLY A 1 178 ? 1.851 44.562 9.016 1 94.12 178 GLY A O 1
ATOM 1357 N N . ILE A 1 179 ? 3.695 45.25 10.117 1 96 179 ILE A N 1
ATOM 1358 C CA . ILE A 1 179 ? 4.543 44.062 9.914 1 96 179 ILE A CA 1
ATOM 1359 C C . ILE A 1 179 ? 4.887 43.438 11.266 1 96 179 ILE A C 1
ATOM 1361 O O . ILE A 1 179 ? 5.188 44.156 12.227 1 96 179 ILE A O 1
ATOM 1365 N N . LYS A 1 180 ? 4.656 42.219 11.352 1 96.69 180 LYS A N 1
ATOM 1366 C CA . LYS A 1 180 ? 5.016 41.469 12.57 1 96.69 180 LYS A CA 1
ATOM 1367 C C . LYS A 1 180 ? 6.031 40.375 12.281 1 96.69 180 LYS A C 1
ATOM 1369 O O . LYS A 1 180 ? 5.988 39.75 11.219 1 96.69 180 LYS A O 1
ATOM 1374 N N . ALA A 1 181 ? 6.988 40.219 13.156 1 96.56 181 ALA A N 1
ATOM 1375 C CA . ALA A 1 181 ? 8.031 39.188 13.039 1 96.56 181 ALA A CA 1
ATOM 1376 C C . ALA A 1 181 ? 8.141 38.375 14.32 1 96.56 181 ALA A C 1
ATOM 1378 O O . ALA A 1 181 ? 8.039 38.906 15.43 1 96.56 181 ALA A O 1
ATOM 1379 N N . ASN A 1 182 ? 8.148 37.094 14.133 1 96.38 182 ASN A N 1
ATOM 1380 C CA . ASN A 1 182 ? 8.352 36.156 15.242 1 96.38 182 ASN A CA 1
ATOM 1381 C C . ASN A 1 182 ? 9.57 35.281 15.016 1 96.38 182 ASN A C 1
ATOM 1383 O O . ASN A 1 182 ? 9.828 34.812 13.898 1 96.38 182 ASN A O 1
ATOM 1387 N N . LEU A 1 183 ? 10.461 35.156 16.016 1 95.94 183 LEU A N 1
ATOM 1388 C CA . LEU A 1 183 ? 11.648 34.281 15.969 1 95.94 183 LEU A CA 1
ATOM 1389 C C . LEU A 1 183 ? 11.742 33.438 17.219 1 95.94 183 LEU A C 1
ATOM 1391 O O . LEU A 1 183 ? 11.82 33.938 18.328 1 95.94 183 LEU A O 1
ATOM 1395 N N . GLN A 1 184 ? 11.664 32.188 17.031 1 94.75 184 GLN A N 1
ATOM 1396 C CA . GLN A 1 184 ? 11.898 31.281 18.156 1 94.75 184 GLN A CA 1
ATOM 1397 C C . GLN A 1 184 ? 13.383 31.234 18.516 1 94.75 184 GLN A C 1
ATOM 1399 O O . GLN A 1 184 ? 14.148 30.5 17.875 1 94.75 184 GLN A O 1
ATOM 1404 N N . VAL A 1 185 ? 13.734 31.906 19.516 1 95.06 185 VAL A N 1
ATOM 1405 C CA . VAL A 1 185 ? 15.141 32.031 19.891 1 95.06 185 VAL A CA 1
ATOM 1406 C C . VAL A 1 185 ? 15.609 30.703 20.531 1 95.06 185 VAL A C 1
ATOM 1408 O O . VAL A 1 185 ? 16.719 30.25 20.266 1 95.06 185 VAL A O 1
ATOM 1411 N N . PHE A 1 186 ? 14.789 30.156 21.359 1 95.5 186 PHE A N 1
ATOM 1412 C CA . PHE A 1 186 ? 15.078 28.891 22.031 1 95.5 186 PHE A CA 1
ATOM 1413 C C . PHE A 1 186 ? 13.82 28.062 22.172 1 95.5 186 PHE A C 1
ATOM 1415 O O . PHE A 1 186 ? 12.82 28.516 22.734 1 95.5 186 PHE A O 1
ATOM 1422 N N . ASN A 1 187 ? 13.898 26.891 21.703 1 95.81 187 ASN A N 1
ATOM 1423 C CA . ASN A 1 187 ? 12.742 26 21.766 1 95.81 187 ASN A CA 1
ATOM 1424 C C . ASN A 1 187 ? 13.086 24.688 22.469 1 95.81 187 ASN A C 1
ATOM 1426 O O . ASN A 1 187 ? 12.688 23.609 22.016 1 95.81 187 ASN A O 1
ATOM 1430 N N . GLY A 1 188 ? 13.938 24.766 23.547 1 94.88 188 GLY A N 1
ATOM 1431 C CA . GLY A 1 188 ? 14.297 23.578 24.297 1 94.88 188 GLY A CA 1
ATOM 1432 C C . GLY A 1 188 ? 15.047 22.547 23.484 1 94.88 188 GLY A C 1
ATOM 1433 O O . GLY A 1 188 ? 14.859 21.344 23.656 1 94.88 188 GLY A O 1
ATOM 1434 N N . ARG A 1 189 ? 15.688 22.922 22.422 1 95.25 189 ARG A N 1
ATOM 1435 C CA . ARG A 1 189 ? 16.469 22.078 21.531 1 95.25 189 ARG A CA 1
ATOM 1436 C C . ARG A 1 189 ? 15.578 21.266 20.594 1 95.25 189 ARG A C 1
ATOM 1438 O O . ARG A 1 189 ? 16.062 20.422 19.828 1 95.25 189 ARG A O 1
ATOM 1445 N N . ARG A 1 190 ? 14.234 21.453 20.672 1 97.06 190 ARG A N 1
ATOM 1446 C CA . ARG A 1 190 ? 13.289 20.672 19.875 1 97.06 190 ARG A CA 1
ATOM 1447 C C . ARG A 1 190 ? 13.547 20.859 18.375 1 97.06 190 ARG A C 1
ATOM 1449 O O . ARG A 1 190 ? 13.523 19.875 17.625 1 97.06 190 ARG A O 1
ATOM 1456 N N . ASP A 1 191 ? 13.906 22.047 17.984 1 96.5 191 ASP A N 1
ATOM 1457 C CA . ASP A 1 191 ? 14.133 22.312 16.562 1 96.5 191 ASP A CA 1
ATOM 1458 C C . ASP A 1 191 ? 15.383 21.594 16.062 1 96.5 191 ASP A C 1
ATOM 1460 O O . ASP A 1 191 ? 15.375 21 14.984 1 96.5 191 ASP A O 1
ATOM 1464 N N . THR A 1 192 ? 16.469 21.672 16.859 1 97.44 192 THR A N 1
ATOM 1465 C CA . THR A 1 192 ? 17.688 20.969 16.484 1 97.44 192 THR A CA 1
ATOM 1466 C C . THR A 1 192 ? 17.469 19.469 16.422 1 97.44 192 THR A C 1
ATOM 1468 O O . THR A 1 192 ? 17.938 18.797 15.492 1 97.44 192 THR A O 1
ATOM 1471 N N . LEU A 1 193 ? 16.719 18.938 17.406 1 98.31 193 LEU A N 1
ATOM 1472 C CA . LEU A 1 193 ? 16.438 17.516 17.438 1 98.31 193 LEU A CA 1
ATOM 1473 C C . LEU A 1 193 ? 15.562 17.094 16.266 1 98.31 193 LEU A C 1
ATOM 1475 O O . LEU A 1 193 ? 15.797 16.047 15.648 1 98.31 193 LEU A O 1
ATOM 1479 N N . ARG A 1 194 ? 14.547 17.875 15.93 1 98.12 194 ARG A N 1
ATOM 1480 C CA . ARG A 1 194 ? 13.68 17.578 14.797 1 98.12 194 ARG A CA 1
ATOM 1481 C C . ARG A 1 194 ? 14.461 17.578 13.492 1 98.12 194 ARG A C 1
ATOM 1483 O O . ARG A 1 194 ? 14.211 16.766 12.602 1 98.12 194 ARG A O 1
ATOM 1490 N N . LEU A 1 195 ? 15.43 18.547 13.328 1 98.19 195 LEU A N 1
ATOM 1491 C CA . LEU A 1 195 ? 16.297 18.609 12.156 1 98.19 195 LEU A CA 1
ATOM 1492 C C . LEU A 1 195 ? 17.156 17.344 12.062 1 98.19 195 LEU A C 1
ATOM 1494 O O . LEU A 1 195 ? 17.266 16.75 10.992 1 98.19 195 LEU A O 1
ATOM 1498 N N . GLN A 1 196 ? 17.719 16.938 13.211 1 98.62 196 GLN A N 1
ATOM 1499 C CA . GLN A 1 196 ? 18.531 15.734 13.219 1 98.62 196 GLN A CA 1
ATOM 1500 C C . GLN A 1 196 ? 17.703 14.5 12.859 1 98.62 196 GLN A C 1
ATOM 1502 O O . GLN A 1 196 ? 18.156 13.648 12.094 1 98.62 196 GLN A O 1
ATOM 1507 N N . ILE A 1 197 ? 16.484 14.359 13.414 1 98.44 197 ILE A N 1
ATOM 1508 C CA . ILE A 1 197 ? 15.594 13.25 13.102 1 98.44 197 ILE A CA 1
ATOM 1509 C C . ILE A 1 197 ? 15.32 13.219 11.602 1 98.44 197 ILE A C 1
ATOM 1511 O O . ILE A 1 197 ? 15.359 12.148 10.977 1 98.44 197 ILE A O 1
ATOM 1515 N N . ALA A 1 198 ? 15.047 14.391 10.992 1 98.56 198 ALA A N 1
ATOM 1516 C CA . ALA A 1 198 ? 14.781 14.477 9.562 1 98.56 198 ALA A CA 1
ATOM 1517 C C . ALA A 1 198 ? 15.984 14.008 8.75 1 98.56 198 ALA A C 1
ATOM 1519 O O . ALA A 1 198 ? 15.828 13.336 7.727 1 98.56 198 ALA A O 1
ATOM 1520 N N . LYS A 1 199 ? 17.203 14.414 9.18 1 98.56 199 LYS A N 1
ATOM 1521 C CA . LYS A 1 199 ? 18.422 14 8.484 1 98.56 199 LYS A CA 1
ATOM 1522 C C . LYS A 1 199 ? 18.594 12.484 8.555 1 98.56 199 LYS A C 1
ATOM 1524 O O . LYS A 1 199 ? 18.938 11.852 7.555 1 98.56 199 LYS A O 1
ATOM 1529 N N . HIS A 1 200 ? 18.328 11.875 9.734 1 98.5 200 HIS A N 1
ATOM 1530 C CA . HIS A 1 200 ? 18.422 10.43 9.867 1 98.5 200 HIS A CA 1
ATOM 1531 C C . HIS A 1 200 ? 17.328 9.734 9.062 1 98.5 200 HIS A C 1
ATOM 1533 O O . HIS A 1 200 ? 17.547 8.633 8.539 1 98.5 200 HIS A O 1
ATOM 1539 N N . ARG A 1 201 ? 16.188 10.359 8.961 1 98.06 201 ARG A N 1
ATOM 1540 C CA . ARG A 1 201 ? 15.117 9.797 8.133 1 98.06 201 ARG A CA 1
ATOM 1541 C C . ARG A 1 201 ? 15.531 9.758 6.668 1 98.06 201 ARG A C 1
ATOM 1543 O O . ARG A 1 201 ? 15.289 8.766 5.977 1 98.06 201 ARG A O 1
ATOM 1550 N N . ARG A 1 202 ? 16.156 10.867 6.145 1 98.12 202 ARG A N 1
ATOM 1551 C CA . ARG A 1 202 ? 16.672 10.883 4.781 1 98.12 202 ARG A CA 1
ATOM 1552 C C . ARG A 1 202 ? 17.75 9.812 4.586 1 98.12 202 ARG A C 1
ATOM 1554 O O . ARG A 1 202 ? 17.766 9.125 3.566 1 98.12 202 ARG A O 1
ATOM 1561 N N . ALA A 1 203 ? 18.625 9.711 5.582 1 97.81 203 ALA A N 1
ATOM 1562 C CA . ALA A 1 203 ? 19.672 8.688 5.512 1 97.81 203 ALA A CA 1
ATOM 1563 C C . ALA A 1 203 ? 19.062 7.289 5.441 1 97.81 203 ALA A C 1
ATOM 1565 O O . ALA A 1 203 ? 19.5 6.453 4.648 1 97.81 203 ALA A O 1
ATOM 1566 N N . ALA A 1 204 ? 18.016 7.004 6.234 1 97.44 204 ALA A N 1
ATOM 1567 C CA . ALA A 1 204 ? 17.328 5.715 6.211 1 97.44 204 ALA A CA 1
ATOM 1568 C C . ALA A 1 204 ? 16.734 5.441 4.836 1 97.44 204 ALA A C 1
ATOM 1570 O O . ALA A 1 204 ? 16.797 4.316 4.336 1 97.44 204 ALA A O 1
ATOM 1571 N N . LEU A 1 205 ? 16.188 6.453 4.219 1 96.69 205 LEU A N 1
ATOM 1572 C CA . LEU A 1 205 ? 15.57 6.301 2.91 1 96.69 205 LEU A CA 1
ATOM 1573 C C . LEU A 1 205 ? 16.609 6.012 1.838 1 96.69 205 LEU A C 1
ATOM 1575 O O . LEU A 1 205 ? 16.328 5.309 0.864 1 96.69 205 LEU A O 1
ATOM 1579 N N . THR A 1 206 ? 17.828 6.582 2.01 1 95.75 206 THR A N 1
ATOM 1580 C CA . THR A 1 206 ? 18.906 6.258 1.086 1 95.75 206 THR A CA 1
ATOM 1581 C C . THR A 1 206 ? 19.219 4.766 1.118 1 95.75 206 THR A C 1
ATOM 1583 O O . THR A 1 206 ? 19.469 4.152 0.076 1 95.75 206 THR A O 1
ATOM 1586 N N . HIS A 1 207 ? 19.156 4.188 2.301 1 95.56 207 HIS A N 1
ATOM 1587 C CA . HIS A 1 207 ? 19.375 2.75 2.418 1 95.56 207 HIS A CA 1
ATOM 1588 C C . HIS A 1 207 ? 18.188 1.961 1.898 1 95.56 207 HIS A C 1
ATOM 1590 O O . HIS A 1 207 ? 18.344 0.868 1.352 1 95.56 207 HIS A O 1
ATOM 1596 N N . THR A 1 208 ? 17.031 2.494 1.996 1 95.56 208 THR A N 1
ATOM 1597 C CA . THR A 1 208 ? 15.852 1.886 1.374 1 95.56 208 THR A CA 1
ATOM 1598 C C . THR A 1 208 ? 16.016 1.824 -0.142 1 95.56 208 THR A C 1
ATOM 1600 O O . THR A 1 208 ? 15.625 0.843 -0.774 1 95.56 208 THR A O 1
ATOM 1603 N N . ARG A 1 209 ? 16.578 2.902 -0.718 1 94.81 209 ARG A N 1
ATOM 1604 C CA . ARG A 1 209 ? 16.859 2.904 -2.148 1 94.81 209 ARG A CA 1
ATOM 1605 C C . ARG A 1 209 ? 17.797 1.757 -2.523 1 94.81 209 ARG A C 1
ATOM 1607 O O . ARG A 1 209 ? 17.562 1.062 -3.516 1 94.81 209 ARG A O 1
ATOM 1614 N N . ALA A 1 210 ? 18.797 1.548 -1.722 1 94.56 210 ALA A N 1
ATOM 1615 C CA . ALA A 1 210 ? 19.734 0.446 -1.961 1 94.56 210 ALA A CA 1
ATOM 1616 C C . ALA A 1 210 ? 19.016 -0.901 -1.871 1 94.56 210 ALA A C 1
ATOM 1618 O O . ALA A 1 210 ? 19.297 -1.812 -2.654 1 94.56 210 ALA A O 1
ATOM 1619 N N . GLU A 1 211 ? 18.109 -1.079 -0.961 1 94 211 GLU A N 1
ATOM 1620 C CA . GLU A 1 211 ? 17.328 -2.305 -0.82 1 94 211 GLU A CA 1
ATOM 1621 C C . GLU A 1 211 ? 16.453 -2.551 -2.049 1 94 211 GLU A C 1
ATOM 1623 O O . GLU A 1 211 ? 16.312 -3.689 -2.502 1 94 211 GLU A O 1
ATOM 1628 N N . VAL A 1 212 ? 15.883 -1.48 -2.531 1 94.06 212 VAL A N 1
ATOM 1629 C CA . VAL A 1 212 ? 15.047 -1.591 -3.719 1 94.06 212 VAL A CA 1
ATOM 1630 C C . VAL A 1 212 ? 15.883 -2.045 -4.91 1 94.06 212 VAL A C 1
ATOM 1632 O O . VAL A 1 212 ? 15.445 -2.871 -5.711 1 94.06 212 VAL A O 1
ATOM 1635 N N . ILE A 1 213 ? 17.078 -1.542 -4.992 1 94.12 213 ILE A N 1
ATOM 1636 C CA . ILE A 1 213 ? 17.984 -1.942 -6.066 1 94.12 213 ILE A CA 1
ATOM 1637 C C . ILE A 1 213 ? 18.312 -3.428 -5.938 1 94.12 213 ILE A C 1
ATOM 1639 O O . ILE A 1 213 ? 18.281 -4.164 -6.926 1 94.12 213 ILE A O 1
ATOM 1643 N N . ASN A 1 214 ? 18.609 -3.893 -4.699 1 94.06 214 ASN A N 1
ATOM 1644 C CA . ASN A 1 214 ? 18.875 -5.309 -4.469 1 94.06 214 ASN A CA 1
ATOM 1645 C C . ASN A 1 214 ? 17.688 -6.176 -4.887 1 94.06 214 ASN A C 1
ATOM 1647 O O . ASN A 1 214 ? 17.859 -7.203 -5.543 1 94.06 214 ASN A O 1
ATOM 1651 N N . ASP A 1 215 ? 16.516 -5.777 -4.523 1 94.88 215 ASP A N 1
ATOM 1652 C CA . ASP A 1 215 ? 15.312 -6.527 -4.855 1 94.88 215 ASP A CA 1
ATOM 1653 C C . ASP A 1 215 ? 15.078 -6.543 -6.363 1 94.88 215 ASP A C 1
ATOM 1655 O O . ASP A 1 215 ? 14.719 -7.578 -6.93 1 94.88 215 ASP A O 1
ATOM 1659 N N . LEU A 1 216 ? 15.281 -5.367 -6.969 1 94.75 216 LEU A N 1
ATOM 1660 C CA . LEU A 1 216 ? 15.062 -5.242 -8.406 1 94.75 216 LEU A CA 1
ATOM 1661 C C . LEU A 1 216 ? 16.062 -6.102 -9.18 1 94.75 216 LEU A C 1
ATOM 1663 O O . LEU A 1 216 ? 15.68 -6.82 -10.109 1 94.75 216 LEU A O 1
ATOM 1667 N N . CYS A 1 217 ? 17.297 -6.066 -8.773 1 95.06 217 CYS A N 1
ATOM 1668 C CA . CYS A 1 217 ? 18.312 -6.871 -9.453 1 95.06 217 CYS A CA 1
ATOM 1669 C C . CYS A 1 217 ? 18 -8.359 -9.312 1 95.06 217 CYS A C 1
ATOM 1671 O O . CYS A 1 217 ? 18.156 -9.117 -10.273 1 95.06 217 CYS A O 1
ATOM 1673 N N . THR A 1 218 ? 17.562 -8.758 -8.164 1 95.31 218 THR A N 1
ATOM 1674 C CA . THR A 1 218 ? 17.203 -10.156 -7.953 1 95.31 218 THR A CA 1
ATOM 1675 C C . THR A 1 218 ? 16.016 -10.539 -8.812 1 95.31 218 THR A C 1
ATOM 1677 O O . THR A 1 218 ? 16.031 -11.578 -9.477 1 95.31 218 THR A O 1
ATOM 1680 N N . ALA A 1 219 ? 15.023 -9.68 -8.859 1 96.25 219 ALA A N 1
ATOM 1681 C CA . ALA A 1 219 ? 13.82 -9.953 -9.641 1 96.25 219 ALA A CA 1
ATOM 1682 C C . ALA A 1 219 ? 14.133 -10.039 -11.125 1 96.25 219 ALA A C 1
ATOM 1684 O O . ALA A 1 219 ? 13.648 -10.93 -11.82 1 96.25 219 ALA A O 1
ATOM 1685 N N . VAL A 1 220 ? 14.961 -9.125 -11.625 1 95.69 220 VAL A N 1
ATOM 1686 C CA . VAL A 1 220 ? 15.344 -9.125 -13.031 1 95.69 220 VAL A CA 1
ATOM 1687 C C . VAL A 1 220 ? 16.125 -10.398 -13.352 1 95.69 220 VAL A C 1
ATOM 1689 O O . VAL A 1 220 ? 15.859 -11.062 -14.352 1 95.69 220 VAL A O 1
ATOM 1692 N N . THR A 1 221 ? 17.062 -10.766 -12.5 1 95 221 THR A N 1
ATOM 1693 C CA . THR A 1 221 ? 17.859 -11.961 -12.734 1 95 221 THR A CA 1
ATOM 1694 C C . THR A 1 221 ? 16.984 -13.211 -12.719 1 95 221 THR A C 1
ATOM 1696 O O . THR A 1 221 ? 17.125 -14.078 -13.578 1 95 221 THR A O 1
ATOM 1699 N N . GLU A 1 222 ? 16.062 -13.266 -11.742 1 95.31 222 GLU A N 1
ATOM 1700 C CA . GLU A 1 222 ? 15.156 -14.414 -11.648 1 95.31 222 GLU A CA 1
ATOM 1701 C C . GLU A 1 222 ? 14.266 -14.516 -12.891 1 95.31 222 GLU A C 1
ATOM 1703 O O . GLU A 1 222 ? 14.094 -15.602 -13.445 1 95.31 222 GLU A O 1
ATOM 1708 N N . THR A 1 223 ? 13.758 -13.398 -13.305 1 95.81 223 THR A N 1
ATOM 1709 C CA . THR A 1 223 ? 12.875 -13.398 -14.469 1 95.81 223 THR A CA 1
ATOM 1710 C C . THR A 1 223 ? 13.664 -13.695 -15.742 1 95.81 223 THR A C 1
ATOM 1712 O O . THR A 1 223 ? 13.172 -14.398 -16.625 1 95.81 223 THR A O 1
ATOM 1715 N N . PHE A 1 224 ? 14.891 -13.219 -15.828 1 95.06 224 PHE A N 1
ATOM 1716 C CA . PHE A 1 224 ? 15.773 -13.492 -16.953 1 95.06 224 PHE A CA 1
ATOM 1717 C C . PHE A 1 224 ? 16.047 -14.984 -17.078 1 95.06 224 PHE A C 1
ATOM 1719 O O . PHE A 1 224 ? 15.93 -15.555 -18.156 1 95.06 224 PHE A O 1
ATOM 1726 N N . CYS A 1 225 ? 16.344 -15.594 -15.93 1 94.62 225 CYS A N 1
ATOM 1727 C CA . CYS A 1 225 ? 16.578 -17.031 -15.906 1 94.62 225 CYS A CA 1
ATOM 1728 C C . CYS A 1 225 ? 15.32 -17.797 -16.281 1 94.62 225 CYS A C 1
ATOM 1730 O O . CYS A 1 225 ? 15.383 -18.812 -16.969 1 94.62 225 CYS A O 1
ATOM 1732 N N . THR A 1 226 ? 14.219 -17.297 -15.852 1 95.06 226 THR A N 1
ATOM 1733 C CA . THR A 1 226 ? 12.953 -17.953 -16.156 1 95.06 226 THR A CA 1
ATOM 1734 C C . THR A 1 226 ? 12.672 -17.922 -17.656 1 95.06 226 THR A C 1
ATOM 1736 O O . THR A 1 226 ? 12.18 -18.906 -18.219 1 95.06 226 THR A O 1
ATOM 1739 N N . ILE A 1 227 ? 13.031 -16.844 -18.328 1 94.75 227 ILE A N 1
ATOM 1740 C CA . ILE A 1 227 ? 12.828 -16.734 -19.766 1 94.75 227 ILE A CA 1
ATOM 1741 C C . ILE A 1 227 ? 13.734 -17.734 -20.484 1 94.75 227 ILE A C 1
ATOM 1743 O O . ILE A 1 227 ? 13.281 -18.453 -21.375 1 94.75 227 ILE A O 1
ATOM 1747 N N . LEU A 1 228 ? 14.969 -17.781 -20.078 1 94.31 228 LEU A N 1
ATOM 1748 C CA . LEU A 1 228 ? 15.898 -18.688 -20.734 1 94.31 228 LEU A CA 1
ATOM 1749 C C . LEU A 1 228 ? 15.469 -20.141 -20.547 1 94.31 228 LEU A C 1
ATOM 1751 O O . LEU A 1 228 ? 15.516 -20.938 -21.484 1 94.31 228 LEU A O 1
ATOM 1755 N N . ALA A 1 229 ? 15.031 -20.453 -19.312 1 94.88 229 ALA A N 1
ATOM 1756 C CA . ALA A 1 229 ? 14.531 -21.797 -19.047 1 94.88 229 ALA A CA 1
ATOM 1757 C C . ALA A 1 229 ? 13.297 -22.094 -19.906 1 94.88 229 ALA A C 1
ATOM 1759 O O . ALA A 1 229 ? 13.18 -23.188 -20.469 1 94.88 229 ALA A O 1
ATOM 1760 N N . ALA A 1 230 ? 12.406 -21.156 -19.984 1 95.19 230 ALA A N 1
ATOM 1761 C CA . ALA A 1 230 ? 11.18 -21.344 -20.75 1 95.19 230 ALA A CA 1
ATOM 1762 C C . ALA A 1 230 ? 11.469 -21.484 -22.234 1 95.19 230 ALA A C 1
ATOM 1764 O O . ALA A 1 230 ? 10.859 -22.312 -22.922 1 95.19 230 ALA A O 1
ATOM 1765 N N . GLU A 1 231 ? 12.375 -20.734 -22.75 1 94.12 231 GLU A N 1
ATOM 1766 C CA . GLU A 1 231 ? 12.734 -20.812 -24.172 1 94.12 231 GLU A CA 1
ATOM 1767 C C . GLU A 1 231 ? 13.398 -22.141 -24.5 1 94.12 231 GLU A C 1
ATOM 1769 O O . GLU A 1 231 ? 13.133 -22.734 -25.547 1 94.12 231 GLU A O 1
ATOM 1774 N N . GLU A 1 232 ? 14.258 -22.594 -23.594 1 94.44 232 GLU A N 1
ATOM 1775 C CA . GLU A 1 232 ? 14.852 -23.906 -23.797 1 94.44 232 GLU A CA 1
ATOM 1776 C C . GLU A 1 232 ? 13.797 -25.016 -23.75 1 94.44 232 GLU A C 1
ATOM 1778 O O . GLU A 1 232 ? 13.867 -25.984 -24.516 1 94.44 232 GLU A O 1
ATOM 1783 N N . THR A 1 233 ? 12.852 -24.844 -22.906 1 95.31 233 THR A N 1
ATOM 1784 C CA . THR A 1 233 ? 11.766 -25.812 -22.828 1 95.31 233 THR A CA 1
ATOM 1785 C C . THR A 1 233 ? 10.914 -25.781 -24.094 1 95.31 233 THR A C 1
ATOM 1787 O O . THR A 1 233 ? 10.422 -26.828 -24.531 1 95.31 233 THR A O 1
ATOM 1790 N N . VAL A 1 234 ? 10.711 -24.641 -24.688 1 96.12 234 VAL A N 1
ATOM 1791 C CA . VAL A 1 234 ? 9.992 -24.531 -25.953 1 96.12 234 VAL A CA 1
ATOM 1792 C C . VAL A 1 234 ? 10.75 -25.297 -27.031 1 96.12 234 VAL A C 1
ATOM 1794 O O . VAL A 1 234 ? 10.156 -26.047 -27.797 1 96.12 234 VAL A O 1
ATOM 1797 N N . ALA A 1 235 ? 12.039 -25.141 -27.062 1 95.5 235 ALA A N 1
ATOM 1798 C CA . ALA A 1 235 ? 12.867 -25.828 -28.047 1 95.5 235 ALA A CA 1
ATOM 1799 C C . ALA A 1 235 ? 12.789 -27.344 -27.875 1 95.5 235 ALA A C 1
ATOM 1801 O O . ALA A 1 235 ? 12.609 -28.078 -28.844 1 95.5 235 ALA A O 1
ATOM 1802 N N . THR A 1 236 ? 12.922 -27.75 -26.609 1 95.75 236 THR A N 1
ATOM 1803 C CA . THR A 1 236 ? 12.867 -29.188 -26.312 1 95.75 236 THR A CA 1
ATOM 1804 C C . THR A 1 236 ? 11.492 -29.75 -26.641 1 95.75 236 THR A C 1
ATOM 1806 O O . THR A 1 236 ? 11.391 -30.859 -27.203 1 95.75 236 THR A O 1
ATOM 1809 N N . SER A 1 237 ? 10.445 -29.047 -26.312 1 96.25 237 SER A N 1
ATOM 1810 C CA . SER A 1 237 ? 9.094 -29.516 -26.594 1 96.25 237 SER A CA 1
ATOM 1811 C C . SER A 1 237 ? 8.828 -29.547 -28.094 1 96.25 237 SER A C 1
ATOM 1813 O O . SER A 1 237 ? 8.133 -30.422 -28.594 1 96.25 237 SER A O 1
ATOM 1815 N N . LYS A 1 238 ? 9.352 -28.609 -28.828 1 96.19 238 LYS A N 1
ATOM 1816 C CA . LYS A 1 238 ? 9.219 -28.609 -30.281 1 96.19 238 LYS A CA 1
ATOM 1817 C C . LYS A 1 238 ? 9.906 -29.812 -30.906 1 96.19 238 LYS A C 1
ATOM 1819 O O . LYS A 1 238 ? 9.352 -30.453 -31.797 1 96.19 238 LYS A O 1
ATOM 1824 N N . HIS A 1 239 ? 11.07 -30.141 -30.406 1 94.81 239 HIS A N 1
ATOM 1825 C CA . HIS A 1 239 ? 11.789 -31.328 -30.859 1 94.81 239 HIS A CA 1
ATOM 1826 C C . HIS A 1 239 ? 10.992 -32.594 -30.594 1 94.81 239 HIS A C 1
ATOM 1828 O O . HIS A 1 239 ? 10.953 -33.5 -31.422 1 94.81 239 HIS A O 1
ATOM 1834 N N . ARG A 1 240 ? 10.383 -32.625 -29.438 1 95.31 240 ARG A N 1
ATOM 1835 C CA . ARG A 1 240 ? 9.562 -33.781 -29.062 1 95.31 240 ARG A CA 1
ATOM 1836 C C . ARG A 1 240 ? 8.391 -33.938 -30.031 1 95.31 240 ARG A C 1
ATOM 1838 O O . ARG A 1 240 ? 8.102 -35.062 -30.469 1 95.31 240 ARG A O 1
ATOM 1845 N N . VAL A 1 241 ? 7.723 -32.875 -30.406 1 95.62 241 VAL A N 1
ATOM 1846 C CA . VAL A 1 241 ? 6.605 -32.906 -31.344 1 95.62 241 VAL A CA 1
ATOM 1847 C C . VAL A 1 241 ? 7.086 -33.406 -32.719 1 95.62 241 VAL A C 1
ATOM 1849 O O . VAL A 1 241 ? 6.445 -34.25 -33.312 1 95.62 241 VAL A O 1
ATOM 1852 N N . THR A 1 242 ? 8.211 -32.938 -33.156 1 96.12 242 THR A N 1
ATOM 1853 C CA . THR A 1 242 ? 8.766 -33.344 -34.469 1 96.12 242 THR A CA 1
ATOM 1854 C C . THR A 1 242 ? 9.102 -34.812 -34.469 1 96.12 242 THR A C 1
ATOM 1856 O O . THR A 1 242 ? 8.781 -35.531 -35.438 1 96.12 242 THR A O 1
ATOM 1859 N N . LEU A 1 243 ? 9.727 -35.281 -33.406 1 93.12 243 LEU A N 1
ATOM 1860 C CA . LEU A 1 243 ? 10.094 -36.688 -33.281 1 93.12 243 LEU A CA 1
ATOM 1861 C C . LEU A 1 243 ? 8.859 -37.562 -33.344 1 93.12 243 LEU A C 1
ATOM 1863 O O . LEU A 1 243 ? 8.812 -38.531 -34.094 1 93.12 243 LEU A O 1
ATOM 1867 N N . LEU A 1 244 ? 7.848 -37.25 -32.531 1 93.44 244 LEU A N 1
ATOM 1868 C CA . LEU A 1 244 ? 6.645 -38.062 -32.438 1 93.44 244 LEU A CA 1
ATOM 1869 C C . LEU A 1 244 ? 5.836 -37.969 -33.75 1 93.44 244 LEU A C 1
ATOM 1871 O O . LEU A 1 244 ? 5.199 -38.969 -34.156 1 93.44 244 LEU A O 1
ATOM 1875 N N . ARG A 1 245 ? 5.84 -36.844 -34.406 1 94.12 245 ARG A N 1
ATOM 1876 C CA . ARG A 1 245 ? 5.184 -36.719 -35.719 1 94.12 245 ARG A CA 1
ATOM 1877 C C . ARG A 1 245 ? 5.793 -37.688 -36.75 1 94.12 245 ARG A C 1
ATOM 1879 O O . ARG A 1 245 ? 5.074 -38.344 -37.5 1 94.12 245 ARG A O 1
ATOM 1886 N N . GLU A 1 246 ? 7.078 -37.781 -36.719 1 94 246 GLU A N 1
ATOM 1887 C CA . GLU A 1 246 ? 7.781 -38.688 -37.625 1 94 246 GLU A CA 1
ATOM 1888 C C . GLU A 1 246 ? 7.465 -40.156 -37.281 1 94 246 GLU A C 1
ATOM 1890 O O . GLU A 1 246 ? 7.285 -40.969 -38.156 1 94 246 GLU A O 1
ATOM 1895 N N . GLU A 1 247 ? 7.43 -40.375 -36 1 91.44 247 GLU A N 1
ATOM 1896 C CA . GLU A 1 247 ? 7.129 -41.75 -35.562 1 91.44 247 GLU A CA 1
ATOM 1897 C C . GLU A 1 247 ? 5.711 -42.156 -35.969 1 91.44 247 GLU A C 1
ATOM 1899 O O . GLU A 1 247 ? 5.461 -43.312 -36.312 1 91.44 247 GLU A O 1
ATOM 1904 N N . VAL A 1 248 ? 4.738 -41.219 -35.844 1 91.56 248 VAL A N 1
ATOM 1905 C CA . VAL A 1 248 ? 3.369 -41.5 -36.281 1 91.56 248 VAL A CA 1
ATOM 1906 C C . VAL A 1 248 ? 3.338 -41.781 -37.781 1 91.56 248 VAL A C 1
ATOM 1908 O O . VAL A 1 248 ? 2.67 -42.719 -38.219 1 91.56 248 VAL A O 1
ATOM 1911 N N . ARG A 1 249 ? 4.051 -41.062 -38.625 1 93.31 249 ARG A N 1
ATOM 1912 C CA . ARG A 1 249 ? 4.117 -41.25 -40.062 1 93.31 249 ARG A CA 1
ATOM 1913 C C . ARG A 1 249 ? 4.66 -42.625 -40.406 1 93.31 249 ARG A C 1
ATOM 1915 O O . ARG A 1 249 ? 4.07 -43.344 -41.219 1 93.31 249 ARG A O 1
ATOM 1922 N N . MET A 1 250 ? 5.699 -43 -39.719 1 91.06 250 MET A N 1
ATOM 1923 C CA . MET A 1 250 ? 6.316 -44.281 -39.969 1 91.06 250 MET A CA 1
ATOM 1924 C C . MET A 1 250 ? 5.391 -45.438 -39.531 1 91.06 250 MET A C 1
ATOM 1926 O O . MET A 1 250 ? 5.312 -46.469 -40.188 1 91.06 250 MET A O 1
ATOM 1930 N N . ALA A 1 251 ? 4.773 -45.188 -38.375 1 88.38 251 ALA A N 1
ATOM 1931 C CA . ALA A 1 251 ? 3.852 -46.219 -37.875 1 88.38 251 ALA A CA 1
ATOM 1932 C C . ALA A 1 251 ? 2.668 -46.406 -38.812 1 88.38 251 ALA A C 1
ATOM 1934 O O . ALA A 1 251 ? 2.17 -47.5 -39 1 88.38 251 ALA A O 1
ATOM 1935 N N . LYS A 1 252 ? 2.209 -45.344 -39.438 1 90.75 252 LYS A N 1
ATOM 1936 C CA . LYS A 1 252 ? 1.127 -45.438 -40.406 1 90.75 252 LYS A CA 1
ATOM 1937 C C . LYS A 1 252 ? 1.551 -46.25 -41.625 1 90.75 252 LYS A C 1
ATOM 1939 O O . LYS A 1 252 ? 0.789 -47.094 -42.125 1 90.75 252 LYS A O 1
ATOM 1944 N N . ILE A 1 253 ? 2.725 -46.062 -42.031 1 91.75 253 ILE A N 1
ATOM 1945 C CA . ILE A 1 253 ? 3.26 -46.781 -43.156 1 91.75 253 ILE A CA 1
ATOM 1946 C C . ILE A 1 253 ? 3.381 -48.281 -42.812 1 91.75 253 ILE A C 1
ATOM 1948 O O . ILE A 1 253 ? 2.99 -49.125 -43.594 1 91.75 253 ILE A O 1
ATOM 1952 N N . ARG A 1 254 ? 3.914 -48.594 -41.719 1 89.19 254 ARG A N 1
ATOM 1953 C CA . ARG A 1 254 ? 4.082 -49.969 -41.25 1 89.19 254 ARG A CA 1
ATOM 1954 C C . ARG A 1 254 ? 2.729 -50.656 -41.094 1 89.19 254 ARG A C 1
ATOM 1956 O O . ARG A 1 254 ? 2.598 -51.844 -41.344 1 89.19 254 ARG A O 1
ATOM 1963 N N . PHE A 1 255 ? 1.768 -49.969 -40.594 1 87.62 255 PHE A N 1
ATOM 1964 C CA . PHE A 1 255 ? 0.427 -50.5 -40.438 1 87.62 255 PHE A CA 1
ATOM 1965 C C . PHE A 1 255 ? -0.178 -50.875 -41.781 1 87.62 255 PHE A C 1
ATOM 1967 O O . PHE A 1 255 ? -0.768 -51.969 -41.938 1 87.62 255 PHE A O 1
ATOM 1974 N N . GLU A 1 256 ? -0.045 -49.969 -42.75 1 90.12 256 GLU A N 1
ATOM 1975 C CA . GLU A 1 256 ? -0.548 -50.25 -44.094 1 90.12 256 GLU A CA 1
ATOM 1976 C C . GLU A 1 256 ? 0.15 -51.438 -44.719 1 90.12 256 GLU A C 1
ATOM 1978 O O . GLU A 1 256 ? -0.458 -52.188 -45.5 1 90.12 256 GLU A O 1
ATOM 1983 N N . ALA A 1 257 ? 1.31 -51.688 -44.281 1 90.19 257 ALA A N 1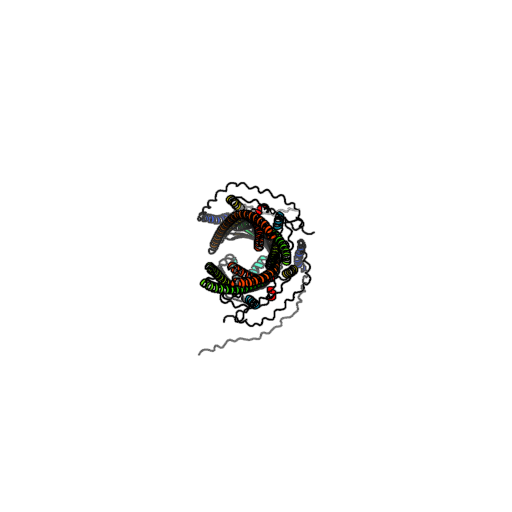
ATOM 1984 C CA . ALA A 1 257 ? 2.08 -52.844 -44.781 1 90.19 257 ALA A CA 1
ATOM 1985 C C . ALA A 1 257 ? 1.842 -54.062 -43.906 1 90.19 257 ALA A C 1
ATOM 1987 O O . ALA A 1 257 ? 2.383 -55.156 -44.188 1 90.19 257 ALA A O 1
ATOM 1988 N N . GLY A 1 258 ? 1.046 -53.969 -42.844 1 85.44 258 GLY A N 1
ATOM 1989 C CA . GLY A 1 258 ? 0.691 -55.062 -41.969 1 85.44 258 GLY A CA 1
ATOM 1990 C C . GLY A 1 258 ? 1.732 -55.344 -40.875 1 85.44 258 GLY A C 1
ATOM 1991 O O . GLY A 1 258 ? 1.711 -56.406 -40.25 1 85.44 258 GLY A O 1
ATOM 1992 N N . GLY A 1 259 ? 2.662 -54.438 -40.75 1 80.81 259 GLY A N 1
ATOM 1993 C CA . GLY A 1 259 ? 3.801 -54.656 -39.875 1 80.81 259 GLY A CA 1
ATOM 1994 C C . GLY A 1 259 ? 3.57 -54.156 -38.469 1 80.81 259 GLY A C 1
ATOM 1995 O O . GLY A 1 259 ? 4.414 -54.344 -37.594 1 80.81 259 GLY A O 1
ATOM 1996 N N . THR A 1 260 ? 2.531 -53.438 -38.219 1 81.06 260 THR A N 1
ATOM 1997 C CA . THR A 1 260 ? 2.242 -52.938 -36.875 1 81.06 260 THR A CA 1
ATOM 1998 C C . THR A 1 260 ? 0.737 -52.906 -36.625 1 81.06 260 THR A C 1
ATOM 2000 O O . THR A 1 260 ? -0.057 -53.156 -37.531 1 81.06 260 THR A O 1
ATOM 2003 N N . LEU A 1 261 ? 0.433 -52.844 -35.406 1 77.31 261 LEU A N 1
ATOM 2004 C CA . LEU A 1 261 ? -0.97 -52.844 -35 1 77.31 261 LEU A CA 1
ATOM 2005 C C . LEU A 1 261 ? -1.573 -51.469 -35.094 1 77.31 261 LEU A C 1
ATOM 2007 O O . LEU A 1 261 ? -0.87 -50.469 -34.906 1 77.31 261 LEU A O 1
ATOM 2011 N N . LYS A 1 262 ? -2.857 -51.438 -35.375 1 79.12 262 LYS A N 1
ATOM 2012 C CA . LYS A 1 262 ? -3.594 -50.188 -35.375 1 79.12 262 LYS A CA 1
ATOM 2013 C C . LYS A 1 262 ? -3.525 -49.5 -34 1 79.12 262 LYS A C 1
ATOM 2015 O O . LYS A 1 262 ? -3.463 -48.281 -33.906 1 79.12 262 LYS A O 1
ATOM 2020 N N . ALA A 1 263 ? -3.465 -50.281 -32.969 1 74.88 263 ALA A N 1
ATOM 2021 C CA . ALA A 1 263 ? -3.375 -49.781 -31.594 1 74.88 263 ALA A CA 1
ATOM 2022 C C . ALA A 1 263 ? -2.094 -49 -31.391 1 74.88 263 ALA A C 1
ATOM 2024 O O . ALA A 1 263 ? -2.088 -48 -30.656 1 74.88 263 ALA A O 1
ATOM 2025 N N . ASP A 1 264 ? -1.066 -49.375 -32.094 1 81.62 264 ASP A N 1
ATOM 2026 C CA . ASP A 1 264 ? 0.214 -48.688 -31.953 1 81.62 264 ASP A CA 1
ATOM 2027 C C . ASP A 1 264 ? 0.167 -47.312 -32.625 1 81.62 264 ASP A C 1
ATOM 2029 O O . ASP A 1 264 ? 0.683 -46.344 -32.062 1 81.62 264 ASP A O 1
ATOM 2033 N N . VAL A 1 265 ? -0.52 -47.25 -33.688 1 83.94 265 VAL A N 1
ATOM 2034 C CA . VAL A 1 265 ? -0.66 -45.969 -34.375 1 83.94 265 VAL A CA 1
ATOM 2035 C C . VAL A 1 265 ? -1.478 -45 -33.531 1 83.94 265 VAL A C 1
ATOM 2037 O O . VAL A 1 265 ? -1.101 -43.844 -33.375 1 83.94 265 VAL A O 1
ATOM 2040 N N . LEU A 1 266 ? -2.514 -45.531 -32.938 1 79 266 LEU A N 1
ATOM 2041 C CA . LEU A 1 266 ? -3.379 -44.688 -32.094 1 79 266 LEU A CA 1
ATOM 2042 C C . LEU A 1 266 ? -2.643 -44.219 -30.859 1 79 266 LEU A C 1
ATOM 2044 O O . LEU A 1 266 ? -2.809 -43.062 -30.422 1 79 266 LEU A O 1
ATOM 2048 N N . SER A 1 267 ? -1.82 -45.062 -30.266 1 80.81 267 SER A N 1
ATOM 2049 C CA . SER A 1 267 ? -1.025 -44.688 -29.094 1 80.81 267 SER A CA 1
ATOM 2050 C C . SER A 1 267 ? -0.024 -43.594 -29.422 1 80.81 267 SER A C 1
ATOM 2052 O O . SER A 1 267 ? 0.137 -42.656 -28.656 1 80.81 267 SER A O 1
ATOM 2054 N N . LEU A 1 268 ? 0.546 -43.688 -30.562 1 84.31 268 LEU A N 1
ATOM 2055 C CA . LEU A 1 268 ? 1.504 -42.656 -31 1 84.31 268 LEU A CA 1
ATOM 2056 C C . LEU A 1 268 ? 0.804 -41.344 -31.281 1 84.31 268 LEU A C 1
ATOM 2058 O O . LEU A 1 268 ? 1.328 -40.281 -30.953 1 84.31 268 LEU A O 1
ATOM 2062 N N . GLN A 1 269 ? -0.379 -41.469 -31.844 1 83.19 269 GLN A N 1
ATOM 2063 C CA . GLN A 1 269 ? -1.148 -40.25 -32.125 1 83.19 269 GLN A CA 1
ATOM 2064 C C . GLN A 1 269 ? -1.565 -39.562 -30.828 1 83.19 269 GLN A C 1
ATOM 2066 O O . GLN A 1 269 ? -1.54 -38.312 -30.75 1 83.19 269 GLN A O 1
ATOM 2071 N N . SER A 1 270 ? -1.916 -40.281 -29.828 1 81.5 270 SER A N 1
ATOM 2072 C CA . SER A 1 270 ? -2.258 -39.719 -28.531 1 81.5 270 SER A CA 1
ATOM 2073 C C . SER A 1 270 ? -1.06 -39.031 -27.891 1 81.5 270 SER A C 1
ATOM 2075 O O . SER A 1 270 ? -1.191 -37.906 -27.344 1 81.5 270 SER A O 1
ATOM 2077 N N . ARG A 1 271 ? 0.059 -39.688 -28.031 1 85.69 271 ARG A N 1
ATOM 2078 C CA . ARG A 1 271 ? 1.279 -39.094 -27.469 1 85.69 271 ARG A CA 1
ATOM 2079 C C . ARG A 1 271 ? 1.667 -37.844 -28.219 1 85.69 271 ARG A C 1
ATOM 2081 O O . ARG A 1 271 ? 2.164 -36.875 -27.609 1 85.69 271 ARG A O 1
ATOM 2088 N N . LEU A 1 272 ? 1.475 -37.812 -29.484 1 88.5 272 LEU A N 1
ATOM 2089 C CA . LEU A 1 272 ? 1.737 -36.625 -30.281 1 88.5 272 LEU A CA 1
ATOM 2090 C C . LEU A 1 272 ? 0.839 -35.469 -29.828 1 88.5 272 LEU A C 1
ATOM 2092 O O . LEU A 1 272 ? 1.301 -34.344 -29.688 1 88.5 272 LEU A O 1
ATOM 2096 N N . SER A 1 273 ? -0.451 -35.781 -29.578 1 84.94 273 SER A N 1
ATOM 2097 C CA . SER A 1 273 ? -1.374 -34.75 -29.094 1 84.94 273 SER A CA 1
ATOM 2098 C C . SER A 1 273 ? -0.938 -34.188 -27.75 1 84.94 273 SER A C 1
ATOM 2100 O O . SER A 1 273 ? -1.017 -33 -27.516 1 84.94 273 SER A O 1
ATOM 2102 N N . GLN A 1 274 ? -0.425 -35.062 -26.859 1 85.19 274 GLN A N 1
ATOM 2103 C CA . GLN A 1 274 ? 0.085 -34.656 -25.562 1 85.19 274 GLN A CA 1
ATOM 2104 C C . GLN A 1 274 ? 1.321 -33.75 -25.719 1 85.19 274 GLN A C 1
ATOM 2106 O O . GLN A 1 274 ? 1.487 -32.781 -24.969 1 85.19 274 GLN A O 1
ATOM 2111 N N . ALA A 1 275 ? 2.107 -34.156 -26.594 1 92 275 ALA A N 1
ATOM 2112 C CA . ALA A 1 275 ? 3.322 -33.375 -26.828 1 92 275 ALA A CA 1
ATOM 2113 C C . ALA A 1 275 ? 2.992 -32 -27.391 1 92 275 ALA A C 1
ATOM 2115 O O . ALA A 1 275 ? 3.639 -31.016 -27.031 1 92 275 ALA A O 1
ATOM 2116 N N . LYS A 1 276 ? 1.981 -31.969 -28.266 1 91.19 276 LYS A N 1
ATOM 2117 C CA . LYS A 1 276 ? 1.549 -30.688 -28.812 1 91.19 276 LYS A CA 1
ATOM 2118 C C . LYS A 1 276 ? 1.002 -29.781 -27.703 1 91.19 276 LYS A C 1
ATOM 2120 O O . LYS A 1 276 ? 1.298 -28.578 -27.672 1 91.19 276 LYS A O 1
ATOM 2125 N N . SER A 1 277 ? 0.26 -30.328 -26.828 1 87.81 277 SER A N 1
ATOM 2126 C CA . SER A 1 277 ? -0.27 -29.562 -25.688 1 87.81 277 SER A CA 1
ATOM 2127 C C . SER A 1 277 ? 0.852 -29.062 -24.797 1 87.81 277 SER A C 1
ATOM 2129 O O . SER A 1 277 ? 0.814 -27.906 -24.344 1 87.81 277 SER A O 1
ATOM 2131 N N . ALA A 1 278 ? 1.792 -29.891 -24.516 1 90.5 278 ALA A N 1
ATOM 2132 C CA . ALA A 1 278 ? 2.939 -29.5 -23.703 1 90.5 278 ALA A CA 1
ATOM 2133 C C . ALA A 1 278 ? 3.721 -28.375 -24.375 1 90.5 278 ALA A C 1
ATOM 2135 O O . ALA A 1 278 ? 4.23 -27.484 -23.688 1 90.5 278 ALA A O 1
ATOM 2136 N N . HIS A 1 279 ? 3.842 -28.453 -25.703 1 94.44 279 HIS A N 1
ATOM 2137 C CA . HIS A 1 279 ? 4.531 -27.406 -26.453 1 94.44 279 HIS A CA 1
ATOM 2138 C C . HIS A 1 279 ? 3.791 -26.062 -26.344 1 94.44 279 HIS A C 1
ATOM 2140 O O . HIS A 1 279 ? 4.41 -25.016 -26.141 1 94.44 279 HIS A O 1
ATOM 2146 N N . THR A 1 280 ? 2.508 -26.078 -26.469 1 92.25 280 THR A N 1
ATOM 2147 C CA . THR A 1 280 ? 1.705 -24.875 -26.344 1 92.25 280 THR A CA 1
ATOM 2148 C C . THR A 1 280 ? 1.85 -24.281 -24.938 1 92.25 280 THR A C 1
ATOM 2150 O O . THR A 1 280 ? 1.95 -23.062 -24.781 1 92.25 280 THR A O 1
ATOM 2153 N N . ARG A 1 281 ? 1.873 -25.094 -23.906 1 91.88 281 ARG A N 1
ATOM 2154 C CA . ARG A 1 281 ? 2.064 -24.641 -22.531 1 91.88 281 ARG A CA 1
ATOM 2155 C C . ARG A 1 281 ? 3.439 -24 -22.344 1 91.88 281 ARG A C 1
ATOM 2157 O O . ARG A 1 281 ? 3.574 -22.984 -21.656 1 91.88 281 ARG A O 1
ATOM 2164 N N . ALA A 1 282 ? 4.398 -24.641 -22.891 1 95.31 282 ALA A N 1
ATOM 2165 C CA . ALA A 1 282 ? 5.754 -24.094 -22.828 1 95.31 282 ALA A CA 1
ATOM 2166 C C . ALA A 1 282 ? 5.824 -22.719 -23.484 1 95.31 282 ALA A C 1
ATOM 2168 O O . ALA A 1 282 ? 6.461 -21.797 -22.953 1 95.31 282 ALA A O 1
ATOM 2169 N N . ARG A 1 283 ? 5.152 -22.578 -24.578 1 94.44 283 ARG A N 1
ATOM 2170 C CA . ARG A 1 283 ? 5.117 -21.297 -25.281 1 94.44 283 ARG A CA 1
ATOM 2171 C C . ARG A 1 283 ? 4.406 -20.234 -24.453 1 94.44 283 ARG A C 1
ATOM 2173 O O . ARG A 1 283 ? 4.84 -19.094 -24.406 1 94.44 283 ARG A O 1
ATOM 2180 N N . ALA A 1 284 ? 3.367 -20.609 -23.859 1 93.31 284 ALA A N 1
ATOM 2181 C CA . ALA A 1 284 ? 2.631 -19.688 -23 1 93.31 284 ALA A CA 1
ATOM 2182 C C . ALA A 1 284 ? 3.496 -19.219 -21.828 1 93.31 284 ALA A C 1
ATOM 2184 O O . ALA A 1 284 ? 3.488 -18.031 -21.469 1 93.31 284 ALA A O 1
ATOM 2185 N N . ARG A 1 285 ? 4.203 -20.109 -21.25 1 94.12 285 ARG A N 1
ATOM 2186 C CA . ARG A 1 285 ? 5.082 -19.766 -20.141 1 94.12 285 ARG A CA 1
ATOM 2187 C C . ARG A 1 285 ? 6.188 -18.812 -20.578 1 94.12 285 ARG A C 1
ATOM 2189 O O . ARG A 1 285 ? 6.543 -17.891 -19.828 1 94.12 285 ARG A O 1
ATOM 2196 N N . ALA A 1 286 ? 6.758 -19.109 -21.719 1 95.06 286 ALA A N 1
ATOM 2197 C CA . ALA A 1 286 ? 7.785 -18.219 -22.266 1 95.06 286 ALA A CA 1
ATOM 2198 C C . ALA A 1 286 ? 7.227 -16.828 -22.5 1 95.06 286 ALA A C 1
ATOM 2200 O O . ALA A 1 286 ? 7.863 -15.828 -22.141 1 95.06 286 ALA A O 1
ATOM 2201 N N . SER A 1 287 ? 6.062 -16.75 -23.062 1 93.62 287 SER A N 1
ATOM 2202 C CA . SER A 1 287 ? 5.418 -15.469 -23.312 1 93.62 287 SER A CA 1
ATOM 2203 C C . SER A 1 287 ? 5.137 -14.727 -22.016 1 93.62 287 SER A C 1
ATOM 2205 O O . SER A 1 287 ? 5.352 -13.523 -21.922 1 93.62 287 SER A O 1
ATOM 2207 N N . SER A 1 288 ? 4.688 -15.43 -21 1 94.56 288 SER A N 1
ATOM 2208 C CA . SER A 1 288 ? 4.418 -14.844 -19.688 1 94.56 288 SER A CA 1
ATOM 2209 C C . SER A 1 288 ? 5.695 -14.32 -19.047 1 94.56 288 SER A C 1
ATOM 2211 O O . SER A 1 288 ? 5.703 -13.227 -18.469 1 94.56 288 SER A O 1
ATOM 2213 N N . ALA A 1 289 ? 6.707 -15.07 -19.156 1 95.44 289 ALA A N 1
ATOM 2214 C CA . ALA A 1 289 ? 7.984 -14.656 -18.578 1 95.44 289 ALA A CA 1
ATOM 2215 C C . ALA A 1 289 ? 8.539 -13.422 -19.281 1 95.44 289 ALA A C 1
ATOM 2217 O O . ALA A 1 289 ? 9.078 -12.523 -18.641 1 95.44 289 ALA A O 1
ATOM 2218 N N . ARG A 1 290 ? 8.383 -13.414 -20.578 1 95.19 290 ARG A N 1
ATOM 2219 C CA . ARG A 1 290 ? 8.836 -12.258 -21.344 1 95.19 290 ARG A CA 1
ATOM 2220 C C . ARG A 1 290 ? 8.047 -11.008 -20.969 1 95.19 290 ARG A C 1
ATOM 2222 O O . ARG A 1 290 ? 8.617 -9.914 -20.859 1 95.19 290 ARG A O 1
ATOM 2229 N N . ALA A 1 291 ? 6.824 -11.148 -20.781 1 94.75 291 ALA A N 1
ATOM 2230 C CA . ALA A 1 291 ? 6 -10.023 -20.359 1 94.75 291 ALA A CA 1
ATOM 2231 C C . ALA A 1 291 ? 6.445 -9.492 -19 1 94.75 291 ALA A C 1
ATOM 2233 O O . ALA A 1 291 ? 6.48 -8.281 -18.781 1 94.75 291 ALA A O 1
ATOM 2234 N N . ALA A 1 292 ? 6.77 -10.398 -18.141 1 95.75 292 ALA A N 1
ATOM 2235 C CA . ALA A 1 292 ? 7.211 -10.023 -16.797 1 95.75 292 ALA A CA 1
ATOM 2236 C C . ALA A 1 292 ? 8.508 -9.227 -16.844 1 95.75 292 ALA A C 1
ATOM 2238 O O . ALA A 1 292 ? 8.664 -8.227 -16.141 1 95.75 292 ALA A O 1
ATOM 2239 N N . LEU A 1 293 ? 9.414 -9.672 -17.703 1 96.06 293 LEU A N 1
ATOM 2240 C CA . LEU A 1 293 ? 10.68 -8.953 -17.828 1 96.06 293 LEU A CA 1
ATOM 2241 C C . LEU A 1 293 ? 10.469 -7.578 -18.453 1 96.06 293 LEU A C 1
ATOM 2243 O O . LEU A 1 293 ? 11.086 -6.598 -18.031 1 96.06 293 LEU A O 1
ATOM 2247 N N . ALA A 1 294 ? 9.641 -7.531 -19.438 1 95.56 294 ALA A N 1
ATOM 2248 C CA . ALA A 1 294 ? 9.352 -6.254 -20.094 1 95.56 294 ALA A CA 1
ATOM 2249 C C . ALA A 1 294 ? 8.875 -5.223 -19.062 1 95.56 294 ALA A C 1
ATOM 2251 O O . ALA A 1 294 ? 9.336 -4.082 -19.062 1 95.56 294 ALA A O 1
ATOM 2252 N N . VAL A 1 295 ? 8.047 -5.668 -18.172 1 95 295 VAL A N 1
ATOM 2253 C CA . VAL A 1 295 ? 7.477 -4.773 -17.172 1 95 295 VAL A CA 1
ATOM 2254 C C . VAL A 1 295 ? 8.57 -4.32 -16.203 1 95 295 VAL A C 1
ATOM 2256 O O . VAL A 1 295 ? 8.617 -3.15 -15.82 1 95 295 VAL A O 1
ATOM 2259 N N . LEU A 1 296 ? 9.469 -5.227 -15.844 1 95 296 LEU A N 1
ATOM 2260 C CA . LEU A 1 296 ? 10.578 -4.879 -14.961 1 95 296 LEU A CA 1
ATOM 2261 C C . LEU A 1 296 ? 11.484 -3.844 -15.609 1 95 296 LEU A C 1
ATOM 2263 O O . LEU A 1 296 ? 12.117 -3.043 -14.922 1 95 296 LEU A O 1
ATOM 2267 N N . LEU A 1 297 ? 11.57 -3.865 -16.938 1 94.69 297 LEU A N 1
ATOM 2268 C CA . LEU A 1 297 ? 12.406 -2.939 -17.688 1 94.69 297 LEU A CA 1
ATOM 2269 C C . LEU A 1 297 ? 11.617 -1.691 -18.078 1 94.69 297 LEU A C 1
ATOM 2271 O O . LEU A 1 297 ? 12.102 -0.869 -18.859 1 94.69 297 LEU A O 1
ATOM 2275 N N . ASP A 1 298 ? 10.398 -1.589 -17.594 1 93.81 298 ASP A N 1
ATOM 2276 C CA . ASP A 1 298 ? 9.5 -0.47 -17.859 1 93.81 298 ASP A CA 1
ATOM 2277 C C . ASP A 1 298 ? 9.148 -0.394 -19.359 1 93.81 298 ASP A C 1
ATOM 2279 O O . ASP A 1 298 ? 9.117 0.694 -19.938 1 93.81 298 ASP A O 1
ATOM 2283 N N . LEU A 1 299 ? 8.977 -1.491 -19.969 1 93.31 299 LEU A N 1
ATOM 2284 C CA . LEU A 1 299 ? 8.523 -1.623 -21.344 1 93.31 299 LEU A CA 1
ATOM 2285 C C . LEU A 1 299 ? 7.129 -2.24 -21.391 1 93.31 299 LEU A C 1
ATOM 2287 O O . LEU A 1 299 ? 6.707 -2.916 -20.453 1 93.31 299 LEU A O 1
ATOM 2291 N N . PRO A 1 300 ? 6.438 -1.921 -22.531 1 92.12 300 PRO A N 1
ATOM 2292 C CA . PRO A 1 300 ? 5.168 -2.635 -22.688 1 92.12 300 PRO A CA 1
ATOM 2293 C C . PRO A 1 300 ? 5.344 -4.152 -22.719 1 92.12 300 PRO A C 1
ATOM 2295 O O . PRO A 1 300 ? 6.324 -4.652 -23.266 1 92.12 300 PRO A O 1
ATOM 2298 N N . PRO A 1 301 ? 4.453 -4.859 -22.016 1 92.88 301 PRO A N 1
ATOM 2299 C CA . PRO A 1 301 ? 4.602 -6.309 -21.891 1 92.88 301 PRO A CA 1
ATOM 2300 C C . PRO A 1 301 ? 4.754 -7.008 -23.234 1 92.88 301 PRO A C 1
ATOM 2302 O O . PRO A 1 301 ? 5.23 -8.148 -23.297 1 92.88 301 PRO A O 1
ATOM 2305 N N . ASP A 1 302 ? 4.363 -6.371 -24.344 1 89.44 302 ASP A N 1
ATOM 2306 C CA . ASP A 1 302 ? 4.43 -7.004 -25.672 1 89.44 302 ASP A CA 1
ATOM 2307 C C . ASP A 1 302 ? 5.734 -6.645 -26.375 1 89.44 302 ASP A C 1
ATOM 2309 O O . ASP A 1 302 ? 5.996 -7.129 -27.484 1 89.44 302 ASP A O 1
ATOM 2313 N N . GLN A 1 303 ? 6.562 -5.914 -25.734 1 90.38 303 GLN A N 1
ATOM 2314 C CA . GLN A 1 303 ? 7.777 -5.441 -26.391 1 90.38 303 GLN A CA 1
ATOM 2315 C C . GLN A 1 303 ? 9.023 -5.863 -25.609 1 90.38 303 GLN A C 1
ATOM 2317 O O . GLN A 1 303 ? 9.906 -5.043 -25.359 1 90.38 303 GLN A O 1
ATOM 2322 N N . CYS A 1 304 ? 9.055 -7.074 -25.219 1 90.94 304 CYS A N 1
ATOM 2323 C CA . CYS A 1 304 ? 10.258 -7.574 -24.578 1 90.94 304 CYS A CA 1
ATOM 2324 C C . CYS A 1 304 ? 11.359 -7.828 -25.594 1 90.94 304 CYS A C 1
ATOM 2326 O O . CYS A 1 304 ? 11.141 -8.492 -26.609 1 90.94 304 CYS A O 1
ATOM 2328 N N . PRO A 1 305 ? 12.523 -7.301 -25.391 1 90.31 305 PRO A N 1
ATOM 2329 C CA . PRO A 1 305 ? 13.633 -7.566 -26.297 1 90.31 305 PRO A CA 1
ATOM 2330 C C . PRO A 1 305 ? 14.117 -9.016 -26.25 1 90.31 305 PRO A C 1
ATOM 2332 O O . PRO A 1 305 ? 13.805 -9.734 -25.297 1 90.31 305 PRO A O 1
ATOM 2335 N N . ASP A 1 306 ? 14.828 -9.336 -27.312 1 90.25 306 ASP A N 1
ATOM 2336 C CA . ASP A 1 306 ? 15.438 -10.664 -27.312 1 90.25 306 ASP A CA 1
ATOM 2337 C C . ASP A 1 306 ? 16.609 -10.734 -26.328 1 90.25 306 ASP A C 1
ATOM 2339 O O . ASP A 1 306 ? 17.328 -9.75 -26.141 1 90.25 306 ASP A O 1
ATOM 2343 N N . ILE A 1 307 ? 16.641 -11.883 -25.719 1 89.94 307 ILE A N 1
ATOM 2344 C CA . ILE A 1 307 ? 17.672 -12 -24.688 1 89.94 307 ILE A CA 1
ATOM 2345 C C . ILE A 1 307 ? 18.734 -12.992 -25.141 1 89.94 307 ILE A C 1
ATOM 2347 O O . ILE A 1 307 ? 18.484 -13.852 -25.984 1 89.94 307 ILE A O 1
ATOM 2351 N N . THR A 1 308 ? 19.922 -12.727 -24.656 1 79.81 308 THR A N 1
ATOM 2352 C CA . THR A 1 308 ? 21.047 -13.609 -24.969 1 79.81 308 THR A CA 1
ATOM 2353 C C . THR A 1 308 ? 21.188 -14.703 -23.906 1 79.81 308 THR A C 1
ATOM 2355 O O . THR A 1 308 ? 20.859 -14.484 -22.734 1 79.81 308 THR A O 1
ATOM 2358 N N . GLY A 1 309 ? 21.625 -15.891 -24.219 1 67.88 309 GLY A N 1
ATOM 2359 C CA . GLY A 1 309 ? 21.5 -17.156 -23.5 1 67.88 309 GLY A CA 1
ATOM 2360 C C . GLY A 1 309 ? 22.516 -17.312 -22.391 1 67.88 309 GLY A C 1
ATOM 2361 O O . GLY A 1 309 ? 22.281 -18.078 -21.438 1 67.88 309 GLY A O 1
ATOM 2362 N N . SER A 1 310 ? 23.688 -16.781 -22.281 1 72.31 310 SER A N 1
ATOM 2363 C CA . SER A 1 310 ? 24.625 -17.234 -21.25 1 72.31 310 SER A CA 1
ATOM 2364 C C . SER A 1 310 ? 24.656 -16.25 -20.078 1 72.31 310 SER A C 1
ATOM 2366 O O . SER A 1 310 ? 25.531 -15.375 -20.016 1 72.31 310 SER A O 1
ATOM 2368 N N . PRO A 1 311 ? 23.609 -16.562 -19.094 1 74.75 311 PRO A N 1
ATOM 2369 C CA . PRO A 1 311 ? 23.625 -15.594 -18 1 74.75 311 PRO A CA 1
ATOM 2370 C C . PRO A 1 311 ? 24.734 -15.875 -16.984 1 74.75 311 PRO A C 1
ATOM 2372 O O . PRO A 1 311 ? 24.969 -17.031 -16.625 1 74.75 311 PRO A O 1
ATOM 2375 N N . ARG A 1 312 ? 25.703 -15.008 -16.797 1 78.5 312 ARG A N 1
ATOM 2376 C CA . ARG A 1 312 ? 26.641 -15.023 -15.688 1 78.5 312 ARG A CA 1
ATOM 2377 C C . ARG A 1 312 ? 26.281 -13.969 -14.648 1 78.5 312 ARG A C 1
ATOM 2379 O O . ARG A 1 312 ? 25.875 -12.859 -15 1 78.5 312 ARG A O 1
ATOM 2386 N N . LEU A 1 313 ? 26.312 -14.555 -13.445 1 83.12 313 LEU A N 1
ATOM 2387 C CA . LEU A 1 313 ? 26.047 -13.594 -12.391 1 83.12 313 LEU A CA 1
ATOM 2388 C C . LEU A 1 313 ? 27.156 -12.555 -12.305 1 83.12 313 LEU A C 1
ATOM 2390 O O . LEU A 1 313 ? 28.344 -12.906 -12.195 1 83.12 313 LEU A O 1
ATOM 2394 N N . PRO A 1 314 ? 26.812 -11.359 -12.336 1 78.12 314 PRO A N 1
ATOM 2395 C CA . PRO A 1 314 ? 27.828 -10.305 -12.328 1 78.12 314 PRO A CA 1
ATOM 2396 C C . PRO A 1 314 ? 28.359 -10.016 -10.93 1 78.12 314 PRO A C 1
ATOM 2398 O O . PRO A 1 314 ? 29.094 -9.047 -10.734 1 78.12 314 PRO A O 1
ATOM 2401 N N . VAL A 1 315 ? 28.047 -10.758 -9.914 1 82.19 315 VAL A N 1
ATOM 2402 C CA . VAL A 1 315 ? 28.5 -10.539 -8.539 1 82.19 315 VAL A CA 1
ATOM 2403 C C . VAL A 1 315 ? 29.203 -11.789 -8.023 1 82.19 315 VAL A C 1
ATOM 2405 O O . VAL A 1 315 ? 28.797 -12.914 -8.328 1 82.19 315 VAL A O 1
ATOM 2408 N N . GLN A 1 316 ? 30.219 -11.492 -7.258 1 83.31 316 GLN A N 1
ATOM 2409 C CA . GLN A 1 316 ? 30.922 -12.602 -6.613 1 83.31 316 GLN A CA 1
ATOM 2410 C C . GLN A 1 316 ? 30.297 -12.93 -5.258 1 83.31 316 GLN A C 1
ATOM 2412 O O . GLN A 1 316 ? 29.984 -12.023 -4.477 1 83.31 316 GLN A O 1
ATOM 2417 N N . LEU A 1 317 ? 30.047 -14.18 -5.039 1 89.06 317 LEU A N 1
ATOM 2418 C CA . LEU A 1 317 ? 29.406 -14.602 -3.795 1 89.06 317 LEU A CA 1
ATOM 2419 C C . LEU A 1 317 ? 30.422 -15.297 -2.885 1 89.06 317 LEU A C 1
ATOM 2421 O O . LEU A 1 317 ? 31.312 -16 -3.363 1 89.06 317 LEU A O 1
ATOM 2425 N N . PRO A 1 318 ? 30.234 -15.047 -1.625 1 87.5 318 PRO A N 1
ATOM 2426 C CA . PRO A 1 318 ? 31.109 -15.766 -0.691 1 87.5 318 PRO A CA 1
ATOM 2427 C C . PRO A 1 318 ? 30.875 -17.266 -0.719 1 87.5 318 PRO A C 1
ATOM 2429 O O . PRO A 1 318 ? 29.75 -17.734 -0.954 1 87.5 318 PRO A O 1
ATOM 2432 N N . ALA A 1 319 ? 31.938 -17.984 -0.343 1 85.5 319 ALA A N 1
ATOM 2433 C CA . ALA A 1 319 ? 31.891 -19.438 -0.454 1 85.5 319 ALA A CA 1
ATOM 2434 C C . ALA A 1 319 ? 31.281 -20.062 0.794 1 85.5 319 ALA A C 1
ATOM 2436 O O . ALA A 1 319 ? 30.578 -21.094 0.709 1 85.5 319 ALA A O 1
ATOM 2437 N N . THR A 1 320 ? 31.516 -19.375 1.936 1 90.62 320 THR A N 1
ATOM 2438 C CA . THR A 1 320 ? 31.078 -19.984 3.188 1 90.62 320 THR A CA 1
ATOM 2439 C C . THR A 1 320 ? 30.062 -19.094 3.893 1 90.62 320 THR A C 1
ATOM 2441 O O . THR A 1 320 ? 29.984 -17.891 3.615 1 90.62 320 THR A O 1
ATOM 2444 N N . TYR A 1 321 ? 29.297 -19.781 4.727 1 93.62 321 TYR A N 1
ATOM 2445 C CA . TYR A 1 321 ? 28.297 -19.062 5.496 1 93.62 321 TYR A CA 1
ATOM 2446 C C . TYR A 1 321 ? 28.938 -17.984 6.359 1 93.62 321 TYR A C 1
ATOM 2448 O O . TYR A 1 321 ? 28.422 -16.859 6.457 1 93.62 321 TYR A O 1
ATOM 2456 N N . HIS A 1 322 ? 30.047 -18.281 7.012 1 93.69 322 HIS A N 1
ATOM 2457 C CA . HIS A 1 322 ? 30.703 -17.344 7.922 1 93.69 322 HIS A CA 1
ATOM 2458 C C . HIS A 1 322 ? 31.141 -16.078 7.188 1 93.69 322 HIS A C 1
ATOM 2460 O O . HIS A 1 322 ? 30.906 -14.977 7.676 1 93.69 322 HIS A O 1
ATOM 2466 N N . LYS A 1 323 ? 31.719 -16.266 6.051 1 93.12 323 LYS A N 1
ATOM 2467 C CA . LYS A 1 323 ? 32.156 -15.117 5.258 1 93.12 323 LYS A CA 1
ATOM 2468 C C . LYS A 1 323 ? 30.938 -14.32 4.766 1 93.12 323 LYS A C 1
ATOM 2470 O O . LYS A 1 323 ? 30.953 -13.086 4.785 1 93.12 323 LYS A O 1
ATOM 2475 N N . ALA A 1 324 ? 29.938 -15.023 4.398 1 94.88 324 ALA A N 1
ATOM 2476 C CA . ALA A 1 324 ? 28.719 -14.375 3.924 1 94.88 324 ALA A CA 1
ATOM 2477 C C . ALA A 1 324 ? 28.031 -13.594 5.047 1 94.88 324 ALA A C 1
ATOM 2479 O O . ALA A 1 324 ? 27.578 -12.469 4.844 1 94.88 324 ALA A O 1
ATOM 2480 N N . ARG A 1 325 ? 27.984 -14.242 6.211 1 95.12 325 ARG A N 1
ATOM 2481 C CA . ARG A 1 325 ? 27.375 -13.617 7.383 1 95.12 325 ARG A CA 1
ATOM 2482 C C . ARG A 1 325 ? 28.094 -12.32 7.734 1 95.12 325 ARG A C 1
ATOM 2484 O O . ARG A 1 325 ? 27.438 -11.289 7.961 1 95.12 325 ARG A O 1
ATOM 2491 N N . THR A 1 326 ? 29.406 -12.312 7.789 1 93.94 326 THR A N 1
ATOM 2492 C CA . THR A 1 326 ? 30.188 -11.125 8.125 1 93.94 326 THR A CA 1
ATOM 2493 C C . THR A 1 326 ? 29.969 -10.016 7.102 1 93.94 326 THR A C 1
ATOM 2495 O O . THR A 1 326 ? 29.812 -8.852 7.465 1 93.94 326 THR A O 1
ATOM 2498 N N . TYR A 1 327 ? 29.953 -10.438 5.887 1 92.06 327 TYR A N 1
ATOM 2499 C CA . TYR A 1 327 ? 29.719 -9.461 4.828 1 92.06 327 TYR A CA 1
ATOM 2500 C C . TYR A 1 327 ? 28.328 -8.836 4.945 1 92.06 327 TYR A C 1
ATOM 2502 O O . TYR A 1 327 ? 28.188 -7.617 4.859 1 92.06 327 TYR A O 1
ATOM 2510 N N . ALA A 1 328 ? 27.297 -9.609 5.164 1 93.75 328 ALA A N 1
ATOM 2511 C CA . ALA A 1 328 ? 25.922 -9.141 5.27 1 93.75 328 ALA A CA 1
ATOM 2512 C C . ALA A 1 328 ? 25.75 -8.203 6.461 1 93.75 328 ALA A C 1
ATOM 2514 O O . ALA A 1 328 ? 25.094 -7.16 6.348 1 93.75 328 ALA A O 1
ATOM 2515 N N . LEU A 1 329 ? 26.359 -8.531 7.582 1 93.94 329 LEU A N 1
ATOM 2516 C CA . LEU A 1 329 ? 26.203 -7.746 8.805 1 93.94 329 LEU A CA 1
ATOM 2517 C C . LEU A 1 329 ? 26.844 -6.371 8.648 1 93.94 329 LEU A C 1
ATOM 2519 O O . LEU A 1 329 ? 26.406 -5.398 9.258 1 93.94 329 LEU A O 1
ATOM 2523 N N . ASN A 1 330 ? 27.797 -6.27 7.738 1 90.5 330 ASN A N 1
ATOM 2524 C CA . ASN A 1 330 ? 28.531 -5.012 7.594 1 90.5 330 ASN A CA 1
ATOM 2525 C C . ASN A 1 330 ? 27.984 -4.176 6.438 1 90.5 330 ASN A C 1
ATOM 2527 O O . ASN A 1 330 ? 28.094 -2.949 6.449 1 90.5 330 ASN A O 1
ATOM 2531 N N . HIS A 1 331 ? 27.328 -4.863 5.477 1 88.75 331 HIS A N 1
ATOM 2532 C CA . HIS A 1 331 ? 27.078 -4.109 4.25 1 88.75 331 HIS A CA 1
ATOM 2533 C C . HIS A 1 331 ? 25.594 -4.125 3.877 1 88.75 331 HIS A C 1
ATOM 2535 O O . HIS A 1 331 ? 25.172 -3.398 2.977 1 88.75 331 HIS A O 1
ATOM 2541 N N . HIS A 1 332 ? 24.812 -4.906 4.574 1 93.56 332 HIS A N 1
ATOM 2542 C CA . HIS A 1 332 ? 23.422 -5.023 4.164 1 93.56 332 HIS A CA 1
ATOM 2543 C C . HIS A 1 332 ? 22.641 -3.736 4.441 1 93.56 332 HIS A C 1
ATOM 2545 O O . HIS A 1 332 ? 22.578 -3.283 5.586 1 93.56 332 HIS A O 1
ATOM 2551 N N . PRO A 1 333 ? 22.031 -3.189 3.404 1 95.44 333 PRO A N 1
ATOM 2552 C CA . PRO A 1 333 ? 21.359 -1.899 3.568 1 95.44 333 PRO A CA 1
ATOM 2553 C C . PRO A 1 333 ? 20.219 -1.952 4.582 1 95.44 333 PRO A C 1
ATOM 2555 O O . PRO A 1 333 ? 19.938 -0.955 5.25 1 95.44 333 PRO A O 1
ATOM 2558 N N . ALA A 1 334 ? 19.547 -3.07 4.734 1 95.94 334 ALA A N 1
ATOM 2559 C CA . ALA A 1 334 ? 18.453 -3.189 5.695 1 95.94 334 ALA A CA 1
ATOM 2560 C C . ALA A 1 334 ? 18.953 -3.01 7.125 1 95.94 334 ALA A C 1
ATOM 2562 O O . ALA A 1 334 ? 18.25 -2.463 7.977 1 95.94 334 ALA A O 1
ATOM 2563 N N . LEU A 1 335 ? 20.203 -3.445 7.371 1 96.06 335 LEU A N 1
ATOM 2564 C CA . LEU A 1 335 ? 20.766 -3.309 8.703 1 96.06 335 LEU A CA 1
ATOM 2565 C C . LEU A 1 335 ? 21.219 -1.874 8.961 1 96.06 335 LEU A C 1
ATOM 2567 O O . LEU A 1 335 ? 21.062 -1.358 10.07 1 96.06 335 LEU A O 1
ATOM 2571 N N . THR A 1 336 ? 21.766 -1.241 7.957 1 95.5 336 THR A N 1
ATOM 2572 C CA . THR A 1 336 ? 22.156 0.156 8.109 1 95.5 336 THR A CA 1
ATOM 2573 C C . THR A 1 336 ? 20.922 1.045 8.266 1 95.5 336 THR A C 1
ATOM 2575 O O . THR A 1 336 ? 20.938 2.006 9.039 1 95.5 336 THR A O 1
ATOM 2578 N N . ARG A 1 337 ? 19.812 0.691 7.516 1 96.94 337 ARG A N 1
ATOM 2579 C CA . ARG A 1 337 ? 18.547 1.399 7.691 1 96.94 337 ARG A CA 1
ATOM 2580 C C . ARG A 1 337 ? 18.031 1.245 9.117 1 96.94 337 ARG A C 1
ATOM 2582 O O . ARG A 1 337 ? 17.578 2.215 9.719 1 96.94 337 ARG A O 1
ATOM 2589 N N . ALA A 1 338 ? 18.156 0.073 9.656 1 96.81 338 ALA A N 1
ATOM 2590 C CA . ALA A 1 338 ? 17.703 -0.2 11.016 1 96.81 338 ALA A CA 1
ATOM 2591 C C . ALA A 1 338 ? 18.5 0.614 12.031 1 96.81 338 ALA A C 1
ATOM 2593 O O . ALA A 1 338 ? 17.953 1.087 13.031 1 96.81 338 ALA A O 1
ATOM 2594 N N . ARG A 1 339 ? 19.797 0.817 11.805 1 96.38 339 ARG A N 1
ATOM 2595 C CA . ARG A 1 339 ? 20.625 1.644 12.68 1 96.38 339 ARG A CA 1
ATOM 2596 C C . ARG A 1 339 ? 20.156 3.098 12.648 1 96.38 339 ARG A C 1
ATOM 2598 O O . ARG A 1 339 ? 20.078 3.744 13.695 1 96.38 339 ARG A O 1
ATOM 2605 N N . GLU A 1 340 ? 19.859 3.527 11.398 1 97.81 340 GLU A N 1
ATOM 2606 C CA . GLU A 1 340 ? 19.344 4.891 11.266 1 97.81 340 GLU A CA 1
ATOM 2607 C C . GLU A 1 340 ? 18.016 5.051 12 1 97.81 340 GLU A C 1
ATOM 2609 O O . GLU A 1 340 ? 17.766 6.086 12.625 1 97.81 340 GLU A O 1
ATOM 2614 N N . GLN A 1 341 ? 17.188 4.031 11.992 1 97.94 341 GLN A N 1
ATOM 2615 C CA . GLN A 1 341 ? 15.898 4.07 12.664 1 97.94 341 GLN A CA 1
ATOM 2616 C C . GLN A 1 341 ? 16.062 4.066 14.18 1 97.94 341 GLN A C 1
ATOM 2618 O O . GLN A 1 341 ? 15.297 4.711 14.898 1 97.94 341 GLN A O 1
ATOM 2623 N N . THR A 1 342 ? 17.078 3.396 14.664 1 97.5 342 THR A N 1
ATOM 2624 C CA . THR A 1 342 ? 17.375 3.396 16.094 1 97.5 342 THR A CA 1
ATOM 2625 C C . THR A 1 342 ? 17.828 4.777 16.547 1 97.5 342 THR A C 1
ATOM 2627 O O . THR A 1 342 ? 17.406 5.258 17.609 1 97.5 342 THR A O 1
ATOM 2630 N N . GLU A 1 343 ? 18.625 5.367 15.734 1 98.19 343 GLU A N 1
ATOM 2631 C CA . GLU A 1 343 ? 19.078 6.719 16.062 1 98.19 343 GLU A CA 1
ATOM 2632 C C . GLU A 1 343 ? 17.922 7.707 16.047 1 98.19 343 GLU A C 1
ATOM 2634 O O . GLU A 1 343 ? 17.844 8.602 16.891 1 98.19 343 GLU A O 1
ATOM 2639 N N . GLN A 1 344 ? 16.969 7.52 15.078 1 98.44 344 GLN A N 1
ATOM 2640 C CA . GLN A 1 344 ? 15.766 8.352 15.047 1 98.44 344 GLN A CA 1
ATOM 2641 C C . GLN A 1 344 ? 14.953 8.195 16.328 1 98.44 344 GLN A C 1
ATOM 2643 O O . GLN A 1 344 ? 14.5 9.188 16.906 1 98.44 344 GLN A O 1
ATOM 2648 N N . ALA A 1 345 ? 14.789 6.988 16.75 1 98.44 345 ALA A N 1
ATOM 2649 C CA . ALA A 1 345 ? 14.008 6.719 17.969 1 98.44 345 ALA A CA 1
ATOM 2650 C C . ALA A 1 345 ? 14.695 7.293 19.203 1 98.44 345 ALA A C 1
ATOM 2652 O O . ALA A 1 345 ? 14.039 7.809 20.094 1 98.44 345 ALA A O 1
ATOM 2653 N N . ARG A 1 346 ? 16.078 7.195 19.281 1 98.25 346 ARG A N 1
ATOM 2654 C CA . ARG A 1 346 ? 16.844 7.781 20.375 1 98.25 346 ARG A CA 1
ATOM 2655 C C . ARG A 1 346 ? 16.656 9.297 20.422 1 98.25 346 ARG A C 1
ATOM 2657 O O . ARG A 1 346 ? 16.406 9.859 21.484 1 98.25 346 ARG A O 1
ATOM 2664 N N . LEU A 1 347 ? 16.688 9.859 19.234 1 98.5 347 LEU A N 1
ATOM 2665 C CA . LEU A 1 347 ? 16.484 11.297 19.141 1 98.5 347 LEU A CA 1
ATOM 2666 C C . LEU A 1 347 ? 15.039 11.664 19.484 1 98.5 347 LEU A C 1
ATOM 2668 O O . LEU A 1 347 ? 14.773 12.734 20.047 1 98.5 347 LEU A O 1
ATOM 2672 N N . GLY A 1 348 ? 14.086 10.727 19.172 1 98.44 348 GLY A N 1
ATOM 2673 C CA . GLY A 1 348 ? 12.703 10.914 19.578 1 98.44 348 GLY A CA 1
ATOM 2674 C C . GLY A 1 348 ? 12.523 10.945 21.094 1 98.44 348 GLY A C 1
ATOM 2675 O O . GLY A 1 348 ? 11.695 11.703 21.609 1 98.44 348 GLY A O 1
ATOM 2676 N N . LEU A 1 349 ? 13.328 10.18 21.797 1 98.38 349 LEU A N 1
ATOM 2677 C CA . LEU A 1 349 ? 13.32 10.203 23.25 1 98.38 349 LEU A CA 1
ATOM 2678 C C . LEU A 1 349 ? 13.875 11.523 23.781 1 98.38 349 LEU A C 1
ATOM 2680 O O . LEU A 1 349 ? 13.305 12.125 24.688 1 98.38 349 LEU A O 1
ATOM 2684 N N . ASP A 1 350 ? 14.914 11.984 23.172 1 98.31 350 ASP A N 1
ATOM 2685 C CA . ASP A 1 350 ? 15.484 13.273 23.531 1 98.31 350 ASP A CA 1
ATOM 2686 C C . ASP A 1 350 ? 14.492 14.406 23.281 1 98.31 350 ASP A C 1
ATOM 2688 O O . ASP A 1 350 ? 14.43 15.367 24.047 1 98.31 350 ASP A O 1
ATOM 2692 N N . LEU A 1 351 ? 13.734 14.227 22.188 1 98.12 351 LEU A N 1
ATOM 2693 C CA . LEU A 1 351 ? 12.719 15.219 21.844 1 98.12 351 LEU A CA 1
ATOM 2694 C C . LEU A 1 351 ? 11.625 15.25 22.906 1 98.12 351 LEU A C 1
ATOM 2696 O O . LEU A 1 351 ? 11.133 16.328 23.266 1 98.12 351 LEU A O 1
ATOM 2700 N N . ALA A 1 352 ? 11.219 14.102 23.375 1 97.88 352 ALA A N 1
ATOM 2701 C CA . ALA A 1 352 ? 10.219 14.047 24.438 1 97.88 352 ALA A CA 1
ATOM 2702 C C . ALA A 1 352 ? 10.742 14.711 25.719 1 97.88 352 ALA A C 1
ATOM 2704 O O . ALA A 1 352 ? 9.992 15.414 26.406 1 97.88 352 ALA A O 1
ATOM 2705 N N . TRP A 1 353 ? 12.023 14.578 26.047 1 97.06 353 TRP A N 1
ATOM 2706 C CA . TRP A 1 353 ? 12.641 15.195 27.219 1 97.06 353 TRP A CA 1
ATOM 2707 C C . TRP A 1 353 ? 12.781 16.703 27.031 1 97.06 353 TRP A C 1
ATOM 2709 O O . TRP A 1 353 ? 12.711 17.469 28 1 97.06 353 TRP A O 1
ATOM 2719 N N . ALA A 1 354 ? 12.922 17.016 25.734 1 97.19 354 ALA A N 1
ATOM 2720 C CA . ALA A 1 354 ? 13.102 18.438 25.453 1 97.19 354 ALA A CA 1
ATOM 2721 C C . ALA A 1 354 ? 11.844 19.219 25.797 1 97.19 354 ALA A C 1
ATOM 2723 O O . ALA A 1 354 ? 11.898 20.453 25.969 1 97.19 354 ALA A O 1
ATOM 2724 N N . ALA A 1 355 ? 10.703 18.562 25.938 1 95.5 355 ALA A N 1
ATOM 2725 C CA . ALA A 1 355 ? 9.438 19.219 26.266 1 95.5 355 ALA A CA 1
ATOM 2726 C C . ALA A 1 355 ? 9.484 19.781 27.688 1 95.5 355 ALA A C 1
ATOM 2728 O O . ALA A 1 355 ? 8.648 20.609 28.062 1 95.5 355 ALA A O 1
ATOM 2729 N N . TYR A 1 356 ? 10.5 19.406 28.562 1 96.12 356 TYR A N 1
ATOM 2730 C CA . TYR A 1 356 ? 10.641 19.891 29.938 1 96.12 356 TYR A CA 1
ATOM 2731 C C . TYR A 1 356 ? 11.383 21.234 29.969 1 96.12 356 TYR A C 1
ATOM 2733 O O . TYR A 1 356 ? 11.398 21.922 30.984 1 96.12 356 TYR A O 1
ATOM 2741 N N . LEU A 1 357 ? 11.914 21.625 28.891 1 96.81 357 LEU A N 1
ATOM 2742 C CA . LEU A 1 357 ? 12.695 22.859 28.844 1 96.81 357 LEU A CA 1
ATOM 2743 C C . LEU A 1 357 ? 11.82 24.031 28.406 1 96.81 357 LEU A C 1
ATOM 2745 O O . LEU A 1 357 ? 10.836 23.844 27.688 1 96.81 357 LEU A O 1
ATOM 2749 N N . PRO A 1 358 ? 12.117 25.234 28.797 1 96.31 358 PRO A N 1
ATOM 2750 C CA . PRO A 1 358 ? 11.32 26.406 28.422 1 96.31 358 PRO A CA 1
ATOM 2751 C C . PRO A 1 358 ? 11.516 26.797 26.969 1 96.31 358 PRO A C 1
ATOM 2753 O O . PRO A 1 358 ? 12.445 26.312 26.312 1 96.31 358 PRO A O 1
ATOM 2756 N N . ARG A 1 359 ? 10.656 27.547 26.453 1 96.62 359 ARG A N 1
ATOM 2757 C CA . ARG A 1 359 ? 10.734 28.141 25.125 1 96.62 359 ARG A CA 1
ATOM 2758 C C . ARG A 1 359 ? 10.859 29.656 25.203 1 96.62 359 ARG A C 1
ATOM 2760 O O . ARG A 1 359 ? 10.266 30.297 26.062 1 96.62 359 ARG A O 1
ATOM 2767 N N . LEU A 1 360 ? 11.734 30.234 24.391 1 97.19 360 LEU A N 1
ATOM 2768 C CA . LEU A 1 360 ? 11.953 31.672 24.312 1 97.19 360 LEU A CA 1
ATOM 2769 C C . LEU A 1 360 ? 11.586 32.219 22.922 1 97.19 360 LEU A C 1
ATOM 2771 O O . LEU A 1 360 ? 12.18 31.797 21.922 1 97.19 360 LEU A O 1
ATOM 2775 N N . LEU A 1 361 ? 10.555 32.969 22.859 1 96.88 361 LEU A N 1
ATOM 2776 C CA . LEU A 1 361 ? 10.07 33.562 21.625 1 96.88 361 LEU A CA 1
ATOM 2777 C C . LEU A 1 361 ? 10.344 35.062 21.562 1 96.88 361 LEU A C 1
ATOM 2779 O O . LEU A 1 361 ? 10.023 35.781 22.516 1 96.88 361 LEU A O 1
ATOM 2783 N N . ALA A 1 362 ? 11.047 35.531 20.531 1 97.19 362 ALA A N 1
ATOM 2784 C CA . ALA A 1 362 ? 11.195 36.969 20.234 1 97.19 362 ALA A CA 1
ATOM 2785 C C . ALA A 1 362 ? 10.148 37.438 19.234 1 97.19 362 ALA A C 1
ATOM 2787 O O . ALA A 1 362 ? 9.922 36.781 18.219 1 97.19 362 ALA A O 1
ATOM 2788 N N . GLN A 1 363 ? 9.492 38.469 19.609 1 96.94 363 GLN A N 1
ATOM 2789 C CA . GLN A 1 363 ? 8.453 39 18.734 1 96.94 363 GLN A CA 1
ATOM 2790 C C . GLN A 1 363 ? 8.617 40.5 18.531 1 96.94 363 GLN A C 1
ATOM 2792 O O . GLN A 1 363 ? 9.086 41.188 19.438 1 96.94 363 GLN A O 1
ATOM 2797 N N . GLY A 1 364 ? 8.391 40.969 17.344 1 95.62 364 GLY A N 1
ATOM 2798 C CA . GLY A 1 364 ? 8.383 42.375 17 1 95.62 364 GLY A CA 1
ATOM 2799 C C . GLY A 1 364 ? 7.23 42.781 16.078 1 95.62 364 GLY A C 1
ATOM 2800 O O . GLY A 1 364 ? 6.844 42 15.203 1 95.62 364 GLY A O 1
ATOM 2801 N N . LYS A 1 365 ? 6.676 43.906 16.391 1 94.94 365 LYS A N 1
ATOM 2802 C CA . LYS A 1 365 ? 5.59 44.438 15.562 1 94.94 365 LYS A CA 1
ATOM 2803 C C . LYS A 1 365 ? 5.801 45.906 15.266 1 94.94 365 LYS A C 1
ATOM 2805 O O . LYS A 1 365 ? 6.23 46.688 16.141 1 94.94 365 LYS A O 1
ATOM 2810 N N . TYR A 1 366 ? 5.707 46.344 14.062 1 93.69 366 TYR A N 1
ATOM 2811 C CA . TYR A 1 366 ? 5.691 47.719 13.594 1 93.69 366 TYR A CA 1
ATOM 2812 C C . TYR A 1 366 ? 4.402 48.031 12.828 1 93.69 366 TYR A C 1
ATOM 2814 O O . TYR A 1 366 ? 4.098 47.375 11.836 1 93.69 366 TYR A O 1
ATOM 2822 N N . TYR A 1 367 ? 3.604 49 13.359 1 90.94 367 TYR A N 1
ATOM 2823 C CA . TYR A 1 367 ? 2.289 49.156 12.758 1 90.94 367 TYR A CA 1
ATOM 2824 C C . TYR A 1 367 ? 1.848 50.625 12.82 1 90.94 367 TYR A C 1
ATOM 2826 O O . TYR A 1 367 ? 2.465 51.438 13.516 1 90.94 367 TYR A O 1
ATOM 2834 N N . HIS A 1 368 ? 0.823 50.969 12.031 1 89.5 368 HIS A N 1
ATOM 2835 C CA . HIS A 1 368 ? 0.176 52.281 11.977 1 89.5 368 HIS A CA 1
ATOM 2836 C C . HIS A 1 368 ? -1.326 52.156 12.211 1 89.5 368 HIS A C 1
ATOM 2838 O O . HIS A 1 368 ? -1.965 51.25 11.719 1 89.5 368 HIS A O 1
ATOM 2844 N N . ASP A 1 369 ? -1.812 53 13.062 1 87.12 369 ASP A N 1
ATOM 2845 C CA . ASP A 1 369 ? -3.252 53.062 13.289 1 87.12 369 ASP A CA 1
ATOM 2846 C C . ASP A 1 369 ? -3.832 54.344 12.688 1 87.12 369 ASP A C 1
ATOM 2848 O O . ASP A 1 369 ? -3.26 55.438 12.844 1 87.12 369 ASP A O 1
ATOM 2852 N N . ASP A 1 370 ? -4.93 54.219 11.898 1 85.44 370 ASP A N 1
ATOM 2853 C CA . ASP A 1 370 ? -5.59 55.375 11.289 1 85.44 370 ASP A CA 1
ATOM 2854 C C . ASP A 1 370 ? -7.055 55.062 10.984 1 85.44 370 ASP A C 1
ATOM 2856 O O . ASP A 1 370 ? -7.387 53.969 10.562 1 85.44 370 ASP A O 1
ATOM 2860 N N . PRO A 1 371 ? -7.902 56.094 11.219 1 81.94 371 PRO A N 1
ATOM 2861 C CA . PRO A 1 371 ? -9.305 55.844 10.875 1 81.94 371 PRO A CA 1
ATOM 2862 C C . PRO A 1 371 ? -9.531 55.75 9.367 1 81.94 371 PRO A C 1
ATOM 2864 O O . PRO A 1 371 ? -10.523 55.188 8.922 1 81.94 371 PRO A O 1
ATOM 2867 N N . HIS A 1 372 ? -8.719 56.438 8.555 1 81.69 372 HIS A N 1
ATOM 2868 C CA . HIS A 1 372 ? -8.93 56.5 7.113 1 81.69 372 HIS A CA 1
ATOM 2869 C C . HIS A 1 372 ? -7.734 55.906 6.367 1 81.69 372 HIS A C 1
ATOM 2871 O O . HIS A 1 372 ? -7.52 56.219 5.191 1 81.69 372 HIS A O 1
ATOM 2877 N N . MET A 1 373 ? -6.941 55.156 6.941 1 80 373 MET A N 1
ATOM 2878 C CA . MET A 1 373 ? -5.777 54.5 6.359 1 80 373 MET A CA 1
ATOM 2879 C C . MET A 1 373 ? -4.777 55.531 5.836 1 80 373 MET A C 1
ATOM 2881 O O . MET A 1 373 ? -4.203 55.344 4.758 1 80 373 MET A O 1
ATOM 2885 N N . ALA A 1 374 ? -4.824 56.75 6.441 1 75.44 374 ALA A N 1
ATOM 2886 C CA . ALA A 1 374 ? -3.85 57.781 6.094 1 75.44 374 ALA A CA 1
ATOM 2887 C C . ALA A 1 374 ? -2.518 57.531 6.793 1 75.44 374 ALA A C 1
ATOM 2889 O O . ALA A 1 374 ? -2.484 57.25 7.992 1 75.44 374 ALA A O 1
ATOM 2890 N N . TYR A 1 375 ? -1.567 56.781 6.105 1 74.31 375 TYR A N 1
ATOM 2891 C CA . TYR A 1 375 ? -0.273 56.406 6.652 1 74.31 375 TYR A CA 1
ATOM 2892 C C . TYR A 1 375 ? 0.582 57.625 6.957 1 74.31 375 TYR A C 1
ATOM 2894 O O . TYR A 1 375 ? 0.899 58.406 6.055 1 74.31 375 TYR A O 1
ATOM 2902 N N . SER A 1 376 ? 0.482 58.094 8.211 1 75.38 376 SER A N 1
ATOM 2903 C CA . SER A 1 376 ? 1.316 59.219 8.625 1 75.38 376 SER A CA 1
ATOM 2904 C C . SER A 1 376 ? 2.426 58.75 9.57 1 75.38 376 SER A C 1
ATOM 2906 O O . SER A 1 376 ? 2.234 57.844 10.367 1 75.38 376 SER A O 1
ATOM 2908 N N . ARG A 1 377 ? 3.602 59.312 9.43 1 78.5 377 ARG A N 1
ATOM 2909 C CA . ARG A 1 377 ? 4.754 58.969 10.266 1 78.5 377 ARG A CA 1
ATOM 2910 C C . ARG A 1 377 ? 4.504 59.375 11.719 1 78.5 377 ARG A C 1
ATOM 2912 O O . ARG A 1 377 ? 5.102 58.812 12.633 1 78.5 377 ARG A O 1
ATOM 2919 N N . GLU A 1 378 ? 3.596 60.312 11.969 1 76.06 378 GLU A N 1
ATOM 2920 C CA . GLU A 1 378 ? 3.311 60.812 13.32 1 76.06 378 GLU A CA 1
ATOM 2921 C C . GLU A 1 378 ? 2.469 59.781 14.102 1 76.06 378 GLU A C 1
ATOM 2923 O O . GLU A 1 378 ? 2.352 59.875 15.32 1 76.06 378 GLU A O 1
ATOM 2928 N N . ARG A 1 379 ? 2.104 58.688 13.406 1 79.81 379 ARG A N 1
ATOM 2929 C CA . ARG A 1 379 ? 1.226 57.719 14.039 1 79.81 379 ARG A CA 1
ATOM 2930 C C . ARG A 1 379 ? 1.833 56.312 14 1 79.81 379 ARG A C 1
ATOM 2932 O O . ARG A 1 379 ? 1.11 55.312 13.93 1 79.81 379 ARG A O 1
ATOM 2939 N N . GLU A 1 380 ? 3.174 56.25 13.93 1 85.19 380 GLU A N 1
ATOM 2940 C CA . GLU A 1 380 ? 3.877 54.969 13.914 1 85.19 380 GLU A CA 1
ATOM 2941 C C . GLU A 1 380 ? 3.98 54.375 15.32 1 85.19 380 GLU A C 1
ATOM 2943 O O . GLU A 1 380 ? 4.184 55.094 16.297 1 85.19 380 GLU A O 1
ATOM 2948 N N . ASN A 1 381 ? 3.689 53.062 15.398 1 88.38 381 ASN A N 1
ATOM 2949 C CA . ASN A 1 381 ? 3.818 52.312 16.641 1 88.38 381 ASN A CA 1
ATOM 2950 C C . ASN A 1 381 ? 4.711 51.094 16.469 1 88.38 381 ASN A C 1
ATOM 2952 O O . ASN A 1 381 ? 4.766 50.5 15.391 1 88.38 381 ASN A O 1
ATOM 2956 N N . TRP A 1 382 ? 5.609 50.719 17.422 1 90.56 382 TRP A N 1
ATOM 2957 C CA . TRP A 1 382 ? 6.402 49.469 17.391 1 90.56 382 TRP A CA 1
ATOM 2958 C C . TRP A 1 382 ? 6.488 48.844 18.781 1 90.56 382 TRP A C 1
ATOM 2960 O O . TRP A 1 382 ? 6.406 49.562 19.797 1 90.56 382 TRP A O 1
ATOM 2970 N N . THR A 1 383 ? 6.43 47.688 18.828 1 93.19 383 THR A N 1
ATOM 2971 C CA . THR A 1 383 ? 6.641 46.906 20.047 1 93.19 383 THR A CA 1
ATOM 2972 C C . THR A 1 383 ? 7.645 45.781 19.828 1 93.19 383 THR A C 1
ATOM 2974 O O . THR A 1 383 ? 7.68 45.188 18.75 1 93.19 383 THR A O 1
ATOM 2977 N N . LEU A 1 384 ? 8.656 45.531 20.703 1 93.94 384 LEU A N 1
ATOM 2978 C CA . LEU A 1 384 ? 9.578 44.406 20.75 1 93.94 384 LEU A CA 1
ATOM 2979 C C . LEU A 1 384 ? 9.383 43.594 22.047 1 93.94 384 LEU A C 1
ATOM 2981 O O . LEU A 1 384 ? 9.195 44.188 23.109 1 93.94 384 LEU A O 1
ATOM 2985 N N . GLY A 1 385 ? 9.242 42.344 21.875 1 95.19 385 GLY A N 1
ATOM 2986 C CA . GLY A 1 385 ? 9 41.531 23.062 1 95.19 385 GLY A CA 1
ATOM 2987 C C . GLY A 1 385 ? 9.758 40.219 23.062 1 95.19 385 GLY A C 1
ATOM 2988 O O . GLY A 1 385 ? 10.047 39.688 22 1 95.19 385 GLY A O 1
ATOM 2989 N N . LEU A 1 386 ? 10.219 39.75 24.25 1 95.44 386 LEU A N 1
ATOM 2990 C CA . LEU A 1 386 ? 10.727 38.438 24.516 1 95.44 386 LEU A CA 1
ATOM 2991 C C . LEU A 1 386 ? 9.805 37.688 25.469 1 95.44 386 LEU A C 1
ATOM 2993 O O . LEU A 1 386 ? 9.438 38.188 26.531 1 95.44 386 LEU A O 1
ATOM 2997 N N . VAL A 1 387 ? 9.344 36.562 24.969 1 96.19 387 VAL A N 1
ATOM 2998 C CA . VAL A 1 387 ? 8.398 35.812 25.781 1 96.19 387 VAL A CA 1
ATOM 2999 C C . VAL A 1 387 ? 9.016 34.438 26.141 1 96.19 387 VAL A C 1
ATOM 3001 O O . VAL A 1 387 ? 9.344 33.656 25.266 1 96.19 387 VAL A O 1
ATOM 3004 N N . LEU A 1 388 ? 9.234 34.188 27.422 1 96.44 388 LEU A N 1
ATOM 3005 C CA . LEU A 1 388 ? 9.688 32.906 27.922 1 96.44 388 LEU A CA 1
ATOM 3006 C C . LEU A 1 388 ? 8.516 32.094 28.453 1 96.44 388 LEU A C 1
ATOM 3008 O O . LEU A 1 388 ? 7.781 32.531 29.328 1 96.44 388 LEU A O 1
ATOM 3012 N N . ASP A 1 389 ? 8.25 30.984 27.875 1 95.19 389 ASP A N 1
ATOM 3013 C CA . ASP A 1 389 ? 7.188 30.078 28.281 1 95.19 389 ASP A CA 1
ATOM 3014 C C . ASP A 1 389 ? 7.758 28.766 28.797 1 95.19 389 ASP A C 1
ATOM 3016 O O . ASP A 1 389 ? 8.469 28.062 28.078 1 95.19 389 ASP A O 1
ATOM 3020 N N . TRP A 1 390 ? 7.539 28.469 30.094 1 95.5 390 TRP A N 1
ATOM 3021 C CA . TRP A 1 390 ? 8.023 27.234 30.734 1 95.5 390 TRP A CA 1
ATOM 3022 C C . TRP A 1 390 ? 6.875 26.453 31.359 1 95.5 390 TRP A C 1
ATOM 3024 O O . TRP A 1 390 ? 6.285 26.891 32.344 1 95.5 390 TRP A O 1
ATOM 3034 N N . GLN A 1 391 ? 6.551 25.359 30.797 1 94.31 391 GLN A N 1
ATOM 3035 C CA . GLN A 1 391 ? 5.48 24.547 31.344 1 94.31 391 GLN A CA 1
ATOM 3036 C C . GLN A 1 391 ? 5.938 23.797 32.594 1 94.31 391 GLN A C 1
ATOM 3038 O O . GLN A 1 391 ? 6.789 22.922 32.531 1 94.31 391 GLN A O 1
ATOM 3043 N N . LEU A 1 392 ? 5.379 24.156 33.688 1 94.12 392 LEU A N 1
ATOM 3044 C CA . LEU A 1 392 ? 5.797 23.594 34.969 1 94.12 392 LEU A CA 1
ATOM 3045 C C . LEU A 1 392 ? 5.023 22.312 35.281 1 94.12 392 LEU A C 1
ATOM 3047 O O . LEU A 1 392 ? 5.586 21.359 35.844 1 94.12 392 LEU A O 1
ATOM 3051 N N . PHE A 1 393 ? 3.709 22.375 34.969 1 94.75 393 PHE A N 1
ATOM 3052 C CA . PHE A 1 393 ? 2.846 21.234 35.25 1 94.75 393 PHE A CA 1
ATOM 3053 C C . PHE A 1 393 ? 1.872 21 34.094 1 94.75 393 PHE A C 1
ATOM 3055 O O . PHE A 1 393 ? 1.134 21.906 33.719 1 94.75 393 PHE A O 1
ATOM 3062 N N . SER A 1 394 ? 1.952 19.906 33.594 1 94.31 394 SER A N 1
ATOM 3063 C CA . SER A 1 394 ? 1.123 19.547 32.438 1 94.31 394 SER A CA 1
ATOM 3064 C C . SER A 1 394 ? 0.196 18.391 32.75 1 94.31 394 SER A C 1
ATOM 3066 O O . SER A 1 394 ? -0.25 17.672 31.859 1 94.31 394 SER A O 1
ATOM 3068 N N . GLY A 1 395 ? -0.031 18.125 34 1 95.44 395 GLY A N 1
ATOM 3069 C CA . GLY A 1 395 ? -0.874 17 34.344 1 95.44 395 GLY A CA 1
ATOM 3070 C C . GLY A 1 395 ? -0.245 15.648 34.062 1 95.44 395 GLY A C 1
ATOM 3071 O O . GLY A 1 395 ? -0.942 14.703 33.688 1 95.44 395 GLY A O 1
ATOM 3072 N N . LEU A 1 396 ? 1.119 15.578 33.969 1 95.44 396 LEU A N 1
ATOM 3073 C CA . LEU A 1 396 ? 1.918 14.375 33.781 1 95.44 396 LEU A CA 1
ATOM 3074 C C . LEU A 1 396 ? 1.889 13.922 32.312 1 95.44 396 LEU A C 1
ATOM 3076 O O . LEU A 1 396 ? 2.281 12.797 32 1 95.44 396 LEU A O 1
ATOM 3080 N N . SER A 1 397 ? 1.339 14.734 31.453 1 96.94 397 SER A N 1
ATOM 3081 C CA . SER A 1 397 ? 1.305 14.414 30.031 1 96.94 397 SER A CA 1
ATOM 3082 C C . SER A 1 397 ? 2.713 14.266 29.469 1 96.94 397 SER A C 1
ATOM 3084 O O . SER A 1 397 ? 2.963 13.391 28.625 1 96.94 397 SER A O 1
ATOM 3086 N N . ARG A 1 398 ? 3.742 15.117 29.984 1 95.44 398 ARG A N 1
ATOM 3087 C CA . ARG A 1 398 ? 5.109 15.062 29.469 1 95.44 398 ARG A CA 1
ATOM 3088 C C . ARG A 1 398 ? 5.797 13.766 29.891 1 95.44 398 ARG A C 1
ATOM 3090 O O . ARG A 1 398 ? 6.52 13.156 29.094 1 95.44 398 ARG A O 1
ATOM 3097 N N . GLN A 1 399 ? 5.531 13.477 31.094 1 96.62 399 GLN A N 1
ATOM 3098 C CA . GLN A 1 399 ? 6.082 12.203 31.562 1 96.62 399 GLN A CA 1
ATOM 3099 C C . GLN A 1 399 ? 5.512 11.039 30.75 1 96.62 399 GLN A C 1
ATOM 3101 O O . GLN A 1 399 ? 6.242 10.117 30.391 1 96.62 399 GLN A O 1
ATOM 3106 N N . ALA A 1 400 ? 4.211 11.078 30.469 1 97.88 400 ALA A N 1
ATOM 3107 C CA . ALA A 1 400 ? 3.57 10.039 29.672 1 97.88 400 ALA A CA 1
ATOM 3108 C C . ALA A 1 400 ? 4.156 10 28.25 1 97.88 400 ALA A C 1
ATOM 3110 O O . ALA A 1 400 ? 4.363 8.922 27.688 1 97.88 400 ALA A O 1
ATOM 3111 N N . LYS A 1 401 ? 4.418 11.141 27.672 1 98.12 401 LYS A N 1
ATOM 3112 C CA . LYS A 1 401 ? 4.992 11.211 26.328 1 98.12 401 LYS A CA 1
ATOM 3113 C C . LYS A 1 401 ? 6.402 10.625 26.312 1 98.12 401 LYS A C 1
ATOM 3115 O O . LYS A 1 401 ? 6.801 9.984 25.344 1 98.12 401 LYS A O 1
ATOM 3120 N N . VAL A 1 402 ? 7.238 10.875 27.375 1 98.12 402 VAL A N 1
ATOM 3121 C CA . VAL A 1 402 ? 8.578 10.297 27.484 1 98.12 402 VAL A CA 1
ATOM 3122 C C . VAL A 1 402 ? 8.477 8.773 27.531 1 98.12 402 VAL A C 1
ATOM 3124 O O . VAL A 1 402 ? 9.242 8.07 26.875 1 98.12 402 VAL A O 1
ATOM 3127 N N . GLU A 1 403 ? 7.473 8.289 28.297 1 98.31 403 GLU A N 1
ATOM 3128 C CA . GLU A 1 403 ? 7.289 6.848 28.375 1 98.31 403 GLU A CA 1
ATOM 3129 C C . GLU A 1 403 ? 6.855 6.27 27.031 1 98.31 403 GLU A C 1
ATOM 3131 O O . GLU A 1 403 ? 7.27 5.168 26.672 1 98.31 403 GLU A O 1
ATOM 3136 N N . GLN A 1 404 ? 6.008 6.996 26.359 1 98.44 404 GLN A N 1
ATOM 3137 C CA . GLN A 1 404 ? 5.633 6.578 25 1 98.44 404 GLN A CA 1
ATOM 3138 C C . GLN A 1 404 ? 6.855 6.477 24.094 1 98.44 404 GLN A C 1
ATOM 3140 O O . GLN A 1 404 ? 7.012 5.5 23.359 1 98.44 404 GLN A O 1
ATOM 3145 N N . ALA A 1 405 ? 7.738 7.469 24.141 1 98.5 405 ALA A N 1
ATOM 3146 C CA . ALA A 1 405 ? 8.945 7.484 23.312 1 98.5 405 ALA A CA 1
ATOM 3147 C C . ALA A 1 405 ? 9.883 6.34 23.703 1 98.5 405 ALA A C 1
ATOM 3149 O O . ALA A 1 405 ? 10.523 5.742 22.828 1 98.5 405 ALA A O 1
ATOM 3150 N N . ARG A 1 406 ? 9.977 6.07 25 1 98.44 406 ARG A N 1
ATOM 3151 C CA . ARG A 1 406 ? 10.773 4.934 25.453 1 98.44 406 ARG A CA 1
ATOM 3152 C C . ARG A 1 406 ? 10.227 3.623 24.891 1 98.44 406 ARG A C 1
ATOM 3154 O O . ARG A 1 406 ? 10.992 2.748 24.484 1 98.44 406 ARG A O 1
ATOM 3161 N N . GLY A 1 407 ? 8.875 3.525 24.969 1 98.31 407 GLY A N 1
ATOM 3162 C CA . GLY A 1 407 ? 8.25 2.359 24.359 1 98.31 407 GLY A CA 1
ATOM 3163 C C . GLY A 1 407 ? 8.539 2.229 22.875 1 98.31 407 GLY A C 1
ATOM 3164 O O . GLY A 1 407 ? 8.82 1.132 22.391 1 98.31 407 GLY A O 1
ATOM 3165 N N . ARG A 1 408 ? 8.508 3.291 22.203 1 98.38 408 ARG A N 1
ATOM 3166 C CA . ARG A 1 408 ? 8.805 3.283 20.766 1 98.38 408 ARG A CA 1
ATOM 3167 C C . ARG A 1 408 ? 10.25 2.861 20.516 1 98.38 408 ARG A C 1
ATOM 3169 O O . ARG A 1 408 ? 10.531 2.115 19.578 1 98.38 408 ARG A O 1
ATOM 3176 N N . MET A 1 409 ? 11.195 3.381 21.281 1 97.81 409 MET A N 1
ATOM 3177 C CA . MET A 1 409 ? 12.594 2.998 21.156 1 97.81 409 MET A CA 1
ATOM 3178 C C . MET A 1 409 ? 12.773 1.498 21.359 1 97.81 409 MET A C 1
ATOM 3180 O O . MET A 1 409 ? 13.484 0.838 20.609 1 97.81 409 MET A O 1
ATOM 3184 N N . ALA A 1 410 ? 12.086 0.962 22.312 1 98.19 410 ALA A N 1
ATOM 3185 C CA . ALA A 1 410 ? 12.141 -0.476 22.562 1 98.19 410 ALA A CA 1
ATOM 3186 C C . ALA A 1 410 ? 11.57 -1.262 21.391 1 98.19 410 ALA A C 1
ATOM 3188 O O . ALA A 1 410 ? 12.125 -2.293 21 1 98.19 410 ALA A O 1
ATOM 3189 N N . GLU A 1 411 ? 10.469 -0.816 20.875 1 98.12 411 GLU A N 1
ATOM 3190 C CA . GLU A 1 411 ? 9.859 -1.444 19.703 1 98.12 411 GLU A CA 1
ATOM 3191 C C . GLU A 1 411 ? 10.82 -1.483 18.516 1 98.12 411 GLU A C 1
ATOM 3193 O O . GLU A 1 411 ? 10.977 -2.521 17.875 1 98.12 411 GLU A O 1
ATOM 3198 N N . VAL A 1 412 ? 11.492 -0.338 18.25 1 98.12 412 VAL A N 1
ATOM 3199 C CA . VAL A 1 412 ? 12.398 -0.234 17.109 1 98.12 412 VAL A CA 1
ATOM 3200 C C . VAL A 1 412 ? 13.594 -1.167 17.312 1 98.12 412 VAL A C 1
ATOM 3202 O O . VAL A 1 412 ? 14.039 -1.823 16.359 1 98.12 412 VAL A O 1
ATOM 3205 N N . ARG A 1 413 ? 14.086 -1.24 18.531 1 97.44 413 ARG A N 1
ATOM 3206 C CA . ARG A 1 413 ? 15.203 -2.133 18.828 1 97.44 413 ARG A CA 1
ATOM 3207 C C . ARG A 1 413 ? 14.812 -3.59 18.594 1 97.44 413 ARG A C 1
ATOM 3209 O O . ARG A 1 413 ? 15.586 -4.359 18.031 1 97.44 413 ARG A O 1
ATOM 3216 N N . ALA A 1 414 ? 13.625 -3.975 19.031 1 97.88 414 ALA A N 1
ATOM 3217 C CA . ALA A 1 414 ? 13.148 -5.336 18.812 1 97.88 414 ALA A CA 1
ATOM 3218 C C . ALA A 1 414 ? 12.969 -5.629 17.328 1 97.88 414 ALA A C 1
ATOM 3220 O O . ALA A 1 414 ? 13.312 -6.711 16.859 1 97.88 414 ALA A O 1
ATOM 3221 N N . ARG A 1 415 ? 12.445 -4.676 16.656 1 97.75 415 ARG A N 1
ATOM 3222 C CA . ARG A 1 415 ? 12.273 -4.832 15.211 1 97.75 415 ARG A CA 1
ATOM 3223 C C . ARG A 1 415 ? 13.617 -4.988 14.508 1 97.75 415 ARG A C 1
ATOM 3225 O O . ARG A 1 415 ? 13.742 -5.758 13.555 1 97.75 415 ARG A O 1
ATOM 3232 N N . ASN A 1 416 ? 14.609 -4.191 14.938 1 96.69 416 ASN A N 1
ATOM 3233 C CA . ASN A 1 416 ? 15.953 -4.312 14.383 1 96.69 416 ASN A CA 1
ATOM 3234 C C . ASN A 1 416 ? 16.531 -5.707 14.602 1 96.69 416 ASN A C 1
ATOM 3236 O O . ASN A 1 416 ? 17.141 -6.281 13.695 1 96.69 416 ASN A O 1
ATOM 3240 N N . ARG A 1 417 ? 16.312 -6.25 15.734 1 97 417 ARG A N 1
ATOM 3241 C CA . ARG A 1 417 ? 16.766 -7.609 16.016 1 97 417 ARG A CA 1
ATOM 3242 C C . ARG A 1 417 ? 16.047 -8.617 15.117 1 97 417 ARG A C 1
ATOM 3244 O O . ARG A 1 417 ? 16.688 -9.539 14.594 1 97 417 ARG A O 1
ATOM 3251 N N . GLN A 1 418 ? 14.773 -8.414 14.938 1 97.06 418 GLN A N 1
ATOM 3252 C CA . GLN A 1 418 ? 14 -9.273 14.047 1 97.06 418 GLN A CA 1
ATOM 3253 C C . GLN A 1 418 ? 14.531 -9.219 12.617 1 97.06 418 GLN A C 1
ATOM 3255 O O . GLN A 1 418 ? 14.656 -10.25 11.953 1 97.06 418 GLN A O 1
ATOM 3260 N N . THR A 1 419 ? 14.867 -8.047 12.195 1 96.25 419 THR A N 1
ATOM 3261 C CA . THR A 1 419 ? 15.391 -7.863 10.844 1 96.25 419 THR A CA 1
ATOM 3262 C C . THR A 1 419 ? 16.719 -8.586 10.672 1 96.25 419 THR A C 1
ATOM 3264 O O . THR A 1 419 ? 16.938 -9.281 9.68 1 96.25 419 THR A O 1
ATOM 3267 N N . ARG A 1 420 ? 17.547 -8.406 11.633 1 96.19 420 ARG A N 1
ATOM 3268 C CA . ARG A 1 420 ? 18.844 -9.078 11.617 1 96.19 420 ARG A CA 1
ATOM 3269 C C . ARG A 1 420 ? 18.672 -10.594 11.555 1 96.19 420 ARG A C 1
ATOM 3271 O O . ARG A 1 420 ? 19.312 -11.258 10.727 1 96.19 420 ARG A O 1
ATOM 3278 N N . GLN A 1 421 ? 17.812 -11.133 12.328 1 96.94 421 GLN A N 1
ATOM 3279 C CA . GLN A 1 421 ? 17.594 -12.57 12.383 1 96.94 421 GLN A CA 1
ATOM 3280 C C . GLN A 1 421 ? 17 -13.078 11.07 1 96.94 421 GLN A C 1
ATOM 3282 O O . GLN A 1 421 ? 17.375 -14.156 10.594 1 96.94 421 GLN A O 1
ATOM 3287 N N . ARG A 1 422 ? 16.109 -12.32 10.555 1 96.56 422 ARG A N 1
ATOM 3288 C CA . ARG A 1 422 ? 15.5 -12.719 9.297 1 96.56 422 ARG A CA 1
ATOM 3289 C C . ARG A 1 422 ? 16.531 -12.773 8.172 1 96.56 422 ARG A C 1
ATOM 3291 O O . ARG A 1 422 ? 16.531 -13.703 7.371 1 96.56 422 ARG A O 1
ATOM 3298 N N . ILE A 1 423 ? 17.406 -11.781 8.094 1 95.75 423 ILE A N 1
ATOM 3299 C CA . ILE A 1 423 ? 18.438 -11.742 7.062 1 95.75 423 ILE A CA 1
ATOM 3300 C C . ILE A 1 423 ? 19.359 -12.953 7.203 1 95.75 423 ILE A C 1
ATOM 3302 O O . ILE A 1 423 ? 19.672 -13.617 6.215 1 95.75 423 ILE A O 1
ATOM 3306 N N . LEU A 1 424 ? 19.734 -13.289 8.445 1 96.56 424 LEU A N 1
ATOM 3307 C CA . LEU A 1 424 ? 20.641 -14.414 8.688 1 96.56 424 LEU A CA 1
ATOM 3308 C C . LEU A 1 424 ? 19.938 -15.742 8.406 1 96.56 424 LEU A C 1
ATOM 3310 O O . LEU A 1 424 ? 20.562 -16.672 7.895 1 96.56 424 LEU A O 1
ATOM 3314 N N . GLN A 1 425 ? 18.656 -15.828 8.727 1 97 425 GLN A N 1
ATOM 3315 C CA . GLN A 1 425 ? 17.891 -17.031 8.406 1 97 425 GLN A CA 1
ATOM 3316 C C . GLN A 1 425 ? 17.812 -17.25 6.902 1 97 425 GLN A C 1
ATOM 3318 O O . GLN A 1 425 ? 18.062 -18.359 6.422 1 97 425 GLN A O 1
ATOM 3323 N N . ASN A 1 426 ? 17.5 -16.234 6.195 1 96.06 426 ASN A N 1
ATOM 3324 C CA . ASN A 1 426 ? 17.422 -16.344 4.742 1 96.06 426 ASN A CA 1
ATOM 3325 C C . ASN A 1 426 ? 18.766 -16.734 4.137 1 96.06 426 ASN A C 1
ATOM 3327 O O . ASN A 1 426 ? 18.828 -17.562 3.232 1 96.06 426 ASN A O 1
ATOM 3331 N N . LEU A 1 427 ? 19.828 -16.109 4.648 1 95.81 427 LEU A N 1
ATOM 3332 C CA . LEU A 1 427 ? 21.172 -16.406 4.152 1 95.81 427 LEU A CA 1
ATOM 3333 C C . LEU A 1 427 ? 21.516 -17.875 4.363 1 95.81 427 LEU A C 1
ATOM 3335 O O . LEU A 1 427 ? 21.984 -18.547 3.441 1 95.81 427 LEU A O 1
ATOM 3339 N N . LYS A 1 428 ? 21.188 -18.406 5.531 1 96.62 428 LYS A N 1
ATOM 3340 C CA . LYS A 1 428 ? 21.484 -19.812 5.82 1 96.62 428 LYS A CA 1
ATOM 3341 C C . LYS A 1 428 ? 20.656 -20.734 4.93 1 96.62 428 LYS A C 1
ATOM 3343 O O . LYS A 1 428 ? 21.172 -21.719 4.395 1 96.62 428 LYS A O 1
ATOM 3348 N N . GLN A 1 429 ? 19.422 -20.391 4.742 1 96.94 429 GLN A N 1
ATOM 3349 C CA . GLN A 1 429 ? 18.531 -21.188 3.916 1 96.94 429 GLN A CA 1
ATOM 3350 C C . GLN A 1 429 ? 18.969 -21.188 2.455 1 96.94 429 GLN A C 1
ATOM 3352 O O . GLN A 1 429 ? 19.062 -22.234 1.823 1 96.94 429 GLN A O 1
ATOM 3357 N N . ASP A 1 430 ? 19.359 -20.047 1.978 1 96.5 430 ASP A N 1
ATOM 3358 C CA . ASP A 1 430 ? 19.719 -19.938 0.567 1 96.5 430 ASP A CA 1
ATOM 3359 C C . ASP A 1 430 ? 21.062 -20.609 0.295 1 96.5 430 ASP A C 1
ATOM 3361 O O . ASP A 1 430 ? 21.266 -21.188 -0.769 1 96.5 430 ASP A O 1
ATOM 3365 N N . LEU A 1 431 ? 21.969 -20.531 1.216 1 95.62 431 LEU A N 1
ATOM 3366 C CA . LEU A 1 431 ? 23.25 -21.203 1.046 1 95.62 431 LEU A CA 1
ATOM 3367 C C . LEU A 1 431 ? 23.094 -22.719 1.063 1 95.62 431 LEU A C 1
ATOM 3369 O O . LEU A 1 431 ? 23.734 -23.422 0.293 1 95.62 431 LEU A O 1
ATOM 3373 N N . ALA A 1 432 ? 22.203 -23.203 1.945 1 96.06 432 ALA A N 1
ATOM 3374 C CA . ALA A 1 432 ? 21.891 -24.625 1.953 1 96.06 432 ALA A CA 1
ATOM 3375 C C . ALA A 1 432 ? 21.234 -25.062 0.643 1 96.06 432 ALA A C 1
ATOM 3377 O O . ALA A 1 432 ? 21.578 -26.109 0.093 1 96.06 432 ALA A O 1
ATOM 3378 N N . GLU A 1 433 ? 20.391 -24.219 0.176 1 96.44 433 GLU A N 1
ATOM 3379 C CA . GLU A 1 433 ? 19.703 -24.516 -1.084 1 96.44 433 GLU A CA 1
ATOM 3380 C C . GLU A 1 433 ? 20.688 -24.5 -2.254 1 96.44 433 GLU A C 1
ATOM 3382 O O . GLU A 1 433 ? 20.531 -25.266 -3.213 1 96.44 433 GLU A O 1
ATOM 3387 N N . ARG A 1 434 ? 21.719 -23.641 -2.199 1 95.31 434 ARG A N 1
ATOM 3388 C CA . ARG A 1 434 ? 22.719 -23.594 -3.252 1 95.31 434 ARG A CA 1
ATOM 3389 C C . ARG A 1 434 ? 23.469 -24.922 -3.348 1 95.31 434 ARG A C 1
ATOM 3391 O O . ARG A 1 434 ? 23.688 -25.438 -4.445 1 95.31 434 ARG A O 1
ATOM 3398 N N . GLU A 1 435 ? 23.781 -25.5 -2.232 1 94.69 435 GLU A N 1
ATOM 3399 C CA . GLU A 1 435 ? 24.484 -26.781 -2.221 1 94.69 435 GLU A CA 1
ATOM 3400 C C . GLU A 1 435 ? 23.609 -27.891 -2.779 1 94.69 435 GLU A C 1
ATOM 3402 O O . GLU A 1 435 ? 24.062 -28.688 -3.607 1 94.69 435 GLU A O 1
ATOM 3407 N N . ALA A 1 436 ? 22.375 -27.859 -2.393 1 96.31 436 ALA A N 1
ATOM 3408 C CA . ALA A 1 436 ? 21.438 -28.859 -2.912 1 96.31 436 ALA A CA 1
ATOM 3409 C C . ALA A 1 436 ? 21.219 -28.672 -4.414 1 96.31 436 ALA A C 1
ATOM 3411 O O . ALA A 1 436 ? 21.141 -29.656 -5.152 1 96.31 436 ALA A O 1
ATOM 3412 N N . ALA A 1 437 ? 21.156 -27.453 -4.801 1 96.38 437 ALA A N 1
ATOM 3413 C CA . ALA A 1 437 ? 20.938 -27.172 -6.219 1 96.38 437 ALA A CA 1
ATOM 3414 C C . ALA A 1 437 ? 22.141 -27.578 -7.055 1 96.38 437 ALA A C 1
ATOM 3416 O O . ALA A 1 437 ? 21.984 -28.047 -8.188 1 96.38 437 ALA A O 1
ATOM 3417 N N . ARG A 1 438 ? 23.328 -27.453 -6.543 1 94.69 438 ARG A N 1
ATOM 3418 C CA . ARG A 1 438 ? 24.531 -27.875 -7.238 1 94.69 438 ARG A CA 1
ATOM 3419 C C . ARG A 1 438 ? 24.547 -29.391 -7.438 1 94.69 438 ARG A C 1
ATOM 3421 O O . ARG A 1 438 ? 24.844 -29.875 -8.531 1 94.69 438 ARG A O 1
ATOM 3428 N N . ASP A 1 439 ? 24.094 -30.047 -6.406 1 96.31 439 ASP A N 1
ATOM 3429 C CA . ASP A 1 439 ? 24.016 -31.5 -6.492 1 96.31 439 ASP A CA 1
ATOM 3430 C C . ASP A 1 439 ? 22.938 -31.938 -7.473 1 96.31 439 ASP A C 1
ATOM 3432 O O . ASP A 1 439 ? 23.125 -32.875 -8.25 1 96.31 439 ASP A O 1
ATOM 3436 N N . ARG A 1 440 ? 21.891 -31.234 -7.391 1 96.62 440 ARG A N 1
ATOM 3437 C CA . ARG A 1 440 ? 20.797 -31.547 -8.297 1 96.62 440 ARG A CA 1
ATOM 3438 C C . ARG A 1 440 ? 21.188 -31.297 -9.75 1 96.62 440 ARG A C 1
ATOM 3440 O O . ARG A 1 440 ? 20.828 -32.094 -10.641 1 96.62 440 ARG A O 1
ATOM 3447 N N . LEU A 1 441 ? 21.938 -30.25 -10.016 1 96 441 LEU A N 1
ATOM 3448 C CA . LEU A 1 441 ? 22.391 -29.953 -11.367 1 96 441 LEU A CA 1
ATOM 3449 C C . LEU A 1 441 ? 23.328 -31.062 -11.883 1 96 441 LEU A C 1
ATOM 3451 O O . LEU A 1 441 ? 23.172 -31.531 -13.008 1 96 441 LEU A O 1
ATOM 3455 N N . GLN A 1 442 ? 24.172 -31.562 -11.055 1 96.25 442 GLN A N 1
ATOM 3456 C CA . GLN A 1 442 ? 25.094 -32.625 -11.445 1 96.25 442 GLN A CA 1
ATOM 3457 C C . GLN A 1 442 ? 24.344 -33.938 -11.727 1 96.25 442 GLN A C 1
ATOM 3459 O O . GLN A 1 442 ? 24.578 -34.594 -12.742 1 96.25 442 GLN A O 1
ATOM 3464 N N . ALA A 1 443 ? 23.406 -34.188 -10.859 1 97.06 443 ALA A N 1
ATOM 3465 C CA . ALA A 1 443 ? 22.609 -35.375 -11.039 1 97.06 443 ALA A CA 1
ATOM 3466 C C . ALA A 1 443 ? 21.766 -35.312 -12.305 1 97.06 443 ALA A C 1
ATOM 3468 O O . ALA A 1 443 ? 21.609 -36.281 -13.023 1 97.06 443 ALA A O 1
ATOM 3469 N N . SER A 1 444 ? 21.219 -34.156 -12.547 1 96.94 444 SER A N 1
ATOM 3470 C CA . SER A 1 444 ? 20.344 -33.969 -13.703 1 96.94 444 SER A CA 1
ATOM 3471 C C . SER A 1 444 ? 21.141 -34.062 -15.008 1 96.94 444 SER A C 1
ATOM 3473 O O . SER A 1 444 ? 20.641 -34.594 -16.016 1 96.94 444 SER A O 1
ATOM 3475 N N . ARG A 1 445 ? 22.359 -33.656 -15.016 1 96 445 ARG A N 1
ATOM 3476 C CA . ARG A 1 445 ? 23.219 -33.781 -16.188 1 96 445 ARG A CA 1
ATOM 3477 C C . ARG A 1 445 ? 23.5 -35.25 -16.516 1 96 445 ARG A C 1
ATOM 3479 O O . ARG A 1 445 ? 23.422 -35.656 -17.672 1 96 445 ARG A O 1
ATOM 3486 N N . HIS A 1 446 ? 23.719 -36 -15.492 1 97 446 HIS A N 1
ATOM 3487 C CA . HIS A 1 446 ? 23.953 -37.438 -15.672 1 97 446 HIS A CA 1
ATOM 3488 C C . HIS A 1 446 ? 22.703 -38.125 -16.156 1 97 446 HIS A C 1
ATOM 3490 O O . HIS A 1 446 ? 22.781 -39.031 -17 1 97 446 HIS A O 1
ATOM 3496 N N . ARG A 1 447 ? 21.609 -37.656 -15.656 1 97.25 447 ARG A N 1
ATOM 3497 C CA . ARG A 1 447 ? 20.328 -38.281 -16.047 1 97.25 447 ARG A CA 1
ATOM 3498 C C . ARG A 1 447 ? 20.047 -38.031 -17.531 1 97.25 447 ARG A C 1
ATOM 3500 O O . ARG A 1 447 ? 19.516 -38.906 -18.219 1 97.25 447 ARG A O 1
ATOM 3507 N N . VAL A 1 448 ? 20.359 -36.844 -18.016 1 97.19 448 VAL A N 1
ATOM 3508 C CA . VAL A 1 448 ? 20.141 -36.562 -19.422 1 97.19 448 VAL A CA 1
ATOM 3509 C C . VAL A 1 448 ? 21.031 -37.438 -20.281 1 97.19 448 VAL A C 1
ATOM 3511 O O . VAL A 1 448 ? 20.578 -38 -21.281 1 97.19 448 VAL A O 1
ATOM 351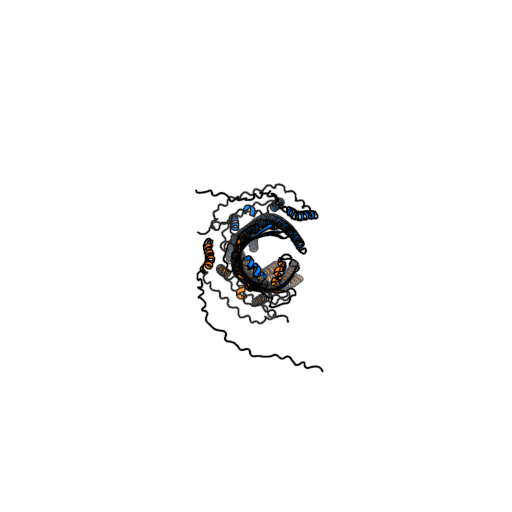4 N N . GLU A 1 449 ? 22.281 -37.688 -19.906 1 96.88 449 GLU A N 1
ATOM 3515 C CA . GLU A 1 449 ? 23.203 -38.531 -20.641 1 96.88 449 GLU A CA 1
ATOM 3516 C C . GLU A 1 449 ? 22.719 -39.969 -20.703 1 96.88 449 GLU A C 1
ATOM 3518 O O . GLU A 1 449 ? 22.688 -40.562 -21.781 1 96.88 449 GLU A O 1
ATOM 3523 N N . GLN A 1 450 ? 22.25 -40.438 -19.594 1 97.44 450 GLN A N 1
ATOM 3524 C CA . GLN A 1 450 ? 21.766 -41.844 -19.516 1 97.44 450 GLN A CA 1
ATOM 3525 C C . GLN A 1 450 ? 20.484 -42 -20.312 1 97.44 450 GLN A C 1
ATOM 3527 O O . GLN A 1 450 ? 20.328 -42.969 -21.062 1 97.44 450 GLN A O 1
ATOM 3532 N N . ALA A 1 451 ? 19.578 -41.031 -20.125 1 97.12 451 ALA A N 1
ATOM 3533 C CA . ALA A 1 451 ? 18.297 -41.125 -20.812 1 97.12 451 ALA A CA 1
ATOM 3534 C C . ALA A 1 451 ? 18.453 -40.969 -22.312 1 97.12 451 ALA A C 1
ATOM 3536 O O . ALA A 1 451 ? 17.719 -41.594 -23.094 1 97.12 451 ALA A O 1
ATOM 3537 N N . SER A 1 452 ? 19.359 -40.156 -22.766 1 96.31 452 SER A N 1
ATOM 3538 C CA . SER A 1 452 ? 19.625 -40 -24.188 1 96.31 452 SER A CA 1
ATOM 3539 C C . SER A 1 452 ? 20.188 -41.281 -24.812 1 96.31 452 SER A C 1
ATOM 3541 O O . SER A 1 452 ? 19.75 -41.688 -25.891 1 96.31 452 SER A O 1
ATOM 3543 N N . GLU A 1 453 ? 21.109 -41.906 -24.094 1 96.88 453 GLU A N 1
ATOM 3544 C CA . GLU A 1 453 ? 21.672 -43.156 -24.594 1 96.88 453 GLU A CA 1
ATOM 3545 C C . GLU A 1 453 ? 20.641 -44.281 -24.578 1 96.88 453 GLU A C 1
ATOM 3547 O O . GLU A 1 453 ? 20.578 -45.062 -25.516 1 96.88 453 GLU A O 1
ATOM 3552 N N . ALA A 1 454 ? 19.844 -44.281 -23.547 1 96.81 454 ALA A N 1
ATOM 3553 C CA . ALA A 1 454 ? 18.781 -45.281 -23.469 1 96.81 454 ALA A CA 1
ATOM 3554 C C . ALA A 1 454 ? 17.797 -45.125 -24.625 1 96.81 454 ALA A C 1
ATOM 3556 O O . ALA A 1 454 ? 17.391 -46.094 -25.25 1 96.81 454 ALA A O 1
ATOM 3557 N N . LEU A 1 455 ? 17.422 -43.906 -24.922 1 95.31 455 LEU A N 1
ATOM 3558 C CA . LEU A 1 455 ? 16.5 -43.656 -26.016 1 95.31 455 LEU A CA 1
ATOM 3559 C C . LEU A 1 455 ? 17.125 -44.062 -27.359 1 95.31 455 LEU A C 1
ATOM 3561 O O . LEU A 1 455 ? 16.453 -44.656 -28.203 1 95.31 455 LEU A O 1
ATOM 3565 N N . ARG A 1 456 ? 18.391 -43.75 -27.531 1 94.75 456 ARG A N 1
ATOM 3566 C CA . ARG A 1 456 ? 19.094 -44.125 -28.75 1 94.75 456 ARG A CA 1
ATOM 3567 C C . ARG A 1 456 ? 19.078 -45.625 -28.984 1 94.75 456 ARG A C 1
ATOM 3569 O O . ARG A 1 456 ? 18.703 -46.094 -30.062 1 94.75 456 ARG A O 1
ATOM 3576 N N . LEU A 1 457 ? 19.344 -46.406 -27.922 1 95.88 457 LEU A N 1
ATOM 3577 C CA . LEU A 1 457 ? 19.391 -47.875 -28.016 1 95.88 457 LEU A CA 1
ATOM 3578 C C . LEU A 1 457 ? 18 -48.438 -28.25 1 95.88 457 LEU A C 1
ATOM 3580 O O . LEU A 1 457 ? 17.828 -49.312 -29.109 1 95.88 457 LEU A O 1
ATOM 3584 N N . VAL A 1 458 ? 17.047 -47.906 -27.531 1 95.19 458 VAL A N 1
ATOM 3585 C CA . VAL A 1 458 ? 15.695 -48.406 -27.625 1 95.19 458 VAL A CA 1
ATOM 3586 C C . VAL A 1 458 ? 15.109 -48.062 -29 1 95.19 458 VAL A C 1
ATOM 3588 O O . VAL A 1 458 ? 14.352 -48.875 -29.562 1 95.19 458 VAL A O 1
ATOM 3591 N N . ARG A 1 459 ? 15.422 -46.969 -29.562 1 91.81 459 ARG A N 1
ATOM 3592 C CA . ARG A 1 459 ? 14.922 -46.562 -30.875 1 91.81 459 ARG A CA 1
ATOM 3593 C C . ARG A 1 459 ? 15.445 -47.5 -31.953 1 91.81 459 ARG A C 1
ATOM 3595 O O . ARG A 1 459 ? 14.688 -47.938 -32.844 1 91.81 459 ARG A O 1
ATOM 3602 N N . ILE A 1 460 ? 16.719 -47.938 -31.844 1 91.62 460 ILE A N 1
ATOM 3603 C CA . ILE A 1 460 ? 17.312 -48.844 -32.781 1 91.62 460 ILE A CA 1
ATOM 3604 C C . ILE A 1 460 ? 16.609 -50.219 -32.719 1 91.62 460 ILE A C 1
ATOM 3606 O O . ILE A 1 460 ? 16.266 -50.781 -33.719 1 91.62 460 ILE A O 1
ATOM 3610 N N . ARG A 1 461 ? 16.328 -50.625 -31.531 1 93 461 ARG A N 1
ATOM 3611 C CA . ARG A 1 461 ? 15.68 -51.906 -31.328 1 93 461 ARG A CA 1
ATOM 3612 C C . ARG A 1 461 ? 14.227 -51.875 -31.797 1 93 461 ARG A C 1
ATOM 3614 O O . ARG A 1 461 ? 13.719 -52.875 -32.344 1 93 461 ARG A O 1
ATOM 3621 N N . TYR A 1 462 ? 13.625 -50.812 -31.516 1 90.56 462 TYR A N 1
ATOM 3622 C CA . TYR A 1 462 ? 12.234 -50.656 -31.938 1 90.56 462 TYR A CA 1
ATOM 3623 C C . TYR A 1 462 ? 12.117 -50.625 -33.438 1 90.56 462 TYR A C 1
ATOM 3625 O O . TYR A 1 462 ? 11.242 -51.281 -34.031 1 90.56 462 TYR A O 1
ATOM 3633 N N . GLN A 1 463 ? 13.039 -49.938 -34.125 1 85.81 463 GLN A N 1
ATOM 3634 C CA . GLN A 1 463 ? 13.039 -49.875 -35.594 1 85.81 463 GLN A CA 1
ATOM 3635 C C . GLN A 1 463 ? 13.367 -51.25 -36.188 1 85.81 463 GLN A C 1
ATOM 3637 O O . GLN A 1 463 ? 12.875 -51.594 -37.281 1 85.81 463 GLN A O 1
ATOM 3642 N N . GLY A 1 464 ? 14.156 -52.031 -35.438 1 84.62 464 GLY A N 1
ATOM 3643 C CA . GLY A 1 464 ? 14.492 -53.375 -35.875 1 84.62 464 GLY A CA 1
ATOM 3644 C C . GLY A 1 464 ? 13.461 -54.406 -35.5 1 84.62 464 GLY A C 1
ATOM 3645 O O . GLY A 1 464 ? 13.562 -55.594 -35.875 1 84.62 464 GLY A O 1
ATOM 3646 N N . GLY A 1 465 ? 12.414 -54 -34.656 1 84.81 465 GLY A N 1
ATOM 3647 C CA . GLY A 1 465 ? 11.32 -54.875 -34.281 1 84.81 465 GLY A CA 1
ATOM 3648 C C . GLY A 1 465 ? 11.57 -55.625 -32.969 1 84.81 465 GLY A C 1
ATOM 3649 O O . GLY A 1 465 ? 10.742 -56.438 -32.562 1 84.81 465 GLY A O 1
ATOM 3650 N N . SER A 1 466 ? 12.672 -55.312 -32.312 1 89.31 466 SER A N 1
ATOM 3651 C CA . SER A 1 466 ? 13.047 -56.062 -31.125 1 89.31 466 SER A CA 1
ATOM 3652 C C . SER A 1 466 ? 12.602 -55.344 -29.859 1 89.31 466 SER A C 1
ATOM 3654 O O . SER A 1 466 ? 12.82 -55.844 -28.75 1 89.31 466 SER A O 1
ATOM 3656 N N . ALA A 1 467 ? 12.023 -54.188 -29.984 1 89.12 467 ALA A N 1
ATOM 3657 C CA . ALA A 1 467 ? 11.484 -53.5 -28.828 1 89.12 467 ALA A CA 1
ATOM 3658 C C . ALA A 1 467 ? 10.039 -53.062 -29.078 1 89.12 467 ALA A C 1
ATOM 3660 O O . ALA A 1 467 ? 9.633 -52.844 -30.219 1 89.12 467 ALA A O 1
ATOM 3661 N N . THR A 1 468 ? 9.375 -53 -28 1 87.88 468 THR A N 1
ATOM 3662 C CA . THR A 1 468 ? 7.961 -52.625 -28.078 1 87.88 468 THR A CA 1
ATOM 3663 C C . THR A 1 468 ? 7.797 -51.125 -28.188 1 87.88 468 THR A C 1
ATOM 3665 O O . THR A 1 468 ? 8.703 -50.344 -27.844 1 87.88 468 THR A O 1
ATOM 3668 N N . LEU A 1 469 ? 6.652 -50.75 -28.75 1 84.88 469 LEU A N 1
ATOM 3669 C CA . LEU A 1 469 ? 6.312 -49.344 -28.844 1 84.88 469 LEU A CA 1
ATOM 3670 C C . LEU A 1 469 ? 6.277 -48.688 -27.453 1 84.88 469 LEU A C 1
ATOM 3672 O O . LEU A 1 469 ? 6.738 -47.562 -27.281 1 84.88 469 LEU A O 1
ATOM 3676 N N . THR A 1 470 ? 5.797 -49.469 -26.484 1 84 470 THR A N 1
ATOM 3677 C CA . THR A 1 470 ? 5.695 -48.969 -25.109 1 84 470 THR A CA 1
ATOM 3678 C C . THR A 1 470 ? 7.07 -48.625 -24.547 1 84 470 THR A C 1
ATOM 3680 O O . THR A 1 470 ? 7.238 -47.594 -23.875 1 84 470 THR A O 1
ATOM 3683 N N . ARG A 1 471 ? 7.953 -49.469 -24.859 1 88.88 471 ARG A N 1
ATOM 3684 C CA . ARG A 1 471 ? 9.312 -49.219 -24.406 1 88.88 471 ARG A CA 1
ATOM 3685 C C . ARG A 1 471 ? 9.898 -48 -25.062 1 88.88 471 ARG A C 1
ATOM 3687 O O . ARG A 1 471 ? 10.578 -47.188 -24.406 1 88.88 471 ARG A O 1
ATOM 3694 N N . PHE A 1 472 ? 9.664 -47.781 -26.297 1 90.94 472 PHE A N 1
ATOM 3695 C CA . PHE A 1 472 ? 10.133 -46.594 -27.016 1 90.94 472 PHE A CA 1
ATOM 3696 C C . PHE A 1 472 ? 9.516 -45.312 -26.422 1 90.94 472 PHE A C 1
ATOM 3698 O O . PHE A 1 472 ? 10.227 -44.375 -26.109 1 90.94 472 PHE A O 1
ATOM 3705 N N . LEU A 1 473 ? 8.234 -45.375 -26.266 1 88.31 473 LEU A N 1
ATOM 3706 C CA . LEU A 1 473 ? 7.535 -44.219 -25.75 1 88.31 473 LEU A CA 1
ATOM 3707 C C . LEU A 1 473 ? 8 -43.875 -24.344 1 88.31 473 LEU A C 1
ATOM 3709 O O . LEU A 1 473 ? 8.109 -42.719 -23.969 1 88.31 473 LEU A O 1
ATOM 3713 N N . SER A 1 474 ? 8.266 -44.812 -23.5 1 91.69 474 SER A N 1
ATOM 3714 C CA . SER A 1 474 ? 8.766 -44.594 -22.141 1 91.69 474 SER A CA 1
ATOM 3715 C C . SER A 1 474 ? 10.148 -43.969 -22.156 1 91.69 474 SER A C 1
ATOM 3717 O O . SER A 1 474 ? 10.438 -43.062 -21.359 1 91.69 474 SER A O 1
ATOM 3719 N N . ALA A 1 475 ? 10.961 -44.469 -23.047 1 93.56 475 ALA A N 1
ATOM 3720 C CA . ALA A 1 475 ? 12.305 -43.938 -23.156 1 93.56 475 ALA A CA 1
ATOM 3721 C C . ALA A 1 475 ? 12.273 -42.5 -23.656 1 93.56 475 ALA A C 1
ATOM 3723 O O . ALA A 1 475 ? 13.055 -41.656 -23.203 1 93.56 475 ALA A O 1
ATOM 3724 N N . GLU A 1 476 ? 11.461 -42.281 -24.562 1 93.12 476 GLU A N 1
ATOM 3725 C CA . GLU A 1 476 ? 11.273 -40.938 -25.094 1 93.12 476 GLU A CA 1
ATOM 3726 C C . GLU A 1 476 ? 10.82 -39.969 -24 1 93.12 476 GLU A C 1
ATOM 3728 O O . GLU A 1 476 ? 11.352 -38.875 -23.891 1 93.12 476 GLU A O 1
ATOM 3733 N N . LEU A 1 477 ? 9.875 -40.344 -23.234 1 91.12 477 LEU A N 1
ATOM 3734 C CA . LEU A 1 477 ? 9.367 -39.5 -22.141 1 91.12 477 LEU A CA 1
ATOM 3735 C C . LEU A 1 477 ? 10.453 -39.281 -21.094 1 91.12 477 LEU A C 1
ATOM 3737 O O . LEU A 1 477 ? 10.555 -38.188 -20.531 1 91.12 477 LEU A O 1
ATOM 3741 N N . ALA A 1 478 ? 11.141 -40.312 -20.844 1 93.5 478 ALA A N 1
ATOM 3742 C CA . ALA A 1 478 ? 12.219 -40.219 -19.859 1 93.5 478 ALA A CA 1
ATOM 3743 C C . ALA A 1 478 ? 13.266 -39.188 -20.297 1 93.5 478 ALA A C 1
ATOM 3745 O O . ALA A 1 478 ? 13.742 -38.406 -19.484 1 93.5 478 ALA A O 1
ATOM 3746 N N . ARG A 1 479 ? 13.641 -39.25 -21.547 1 95 479 ARG A N 1
ATOM 3747 C CA . ARG A 1 479 ? 14.617 -38.281 -22.047 1 95 479 ARG A CA 1
ATOM 3748 C C . ARG A 1 479 ? 14.07 -36.875 -22 1 95 479 ARG A C 1
ATOM 3750 O O . ARG A 1 479 ? 14.781 -35.938 -21.609 1 95 479 ARG A O 1
ATOM 3757 N N . TYR A 1 480 ? 12.836 -36.656 -22.328 1 93.69 480 TYR A N 1
ATOM 3758 C CA . TYR A 1 480 ? 12.203 -35.344 -22.266 1 93.69 480 TYR A CA 1
ATOM 3759 C C . TYR A 1 480 ? 12.172 -34.812 -20.844 1 93.69 480 TYR A C 1
ATOM 3761 O O . TYR A 1 480 ? 12.531 -33.688 -20.594 1 93.69 480 TYR A O 1
ATOM 3769 N N . ALA A 1 481 ? 11.773 -35.625 -19.922 1 94.38 481 ALA A N 1
ATOM 3770 C CA . ALA A 1 481 ? 11.703 -35.281 -18.516 1 94.38 481 ALA A CA 1
ATOM 3771 C C . ALA A 1 481 ? 13.086 -34.906 -17.969 1 94.38 481 ALA A C 1
ATOM 3773 O O . ALA A 1 481 ? 13.234 -34 -17.172 1 94.38 481 ALA A O 1
ATOM 3774 N N . ALA A 1 482 ? 14.023 -35.688 -18.391 1 96.25 482 ALA A N 1
ATOM 3775 C CA . ALA A 1 482 ? 15.391 -35.469 -17.953 1 96.25 482 ALA A CA 1
ATOM 3776 C C . ALA A 1 482 ? 15.906 -34.125 -18.453 1 96.25 482 ALA A C 1
ATOM 3778 O O . ALA A 1 482 ? 16.547 -33.375 -17.719 1 96.25 482 ALA A O 1
ATOM 3779 N N . GLN A 1 483 ? 15.648 -33.844 -19.703 1 95.62 483 GLN A N 1
ATOM 3780 C CA . GLN A 1 483 ? 16.078 -32.594 -20.281 1 95.62 483 GLN A CA 1
ATOM 3781 C C . GLN A 1 483 ? 15.391 -31.406 -19.578 1 95.62 483 GLN A C 1
ATOM 3783 O O . GLN A 1 483 ? 16.031 -30.391 -19.312 1 95.62 483 GLN A O 1
ATOM 3788 N N . GLU A 1 484 ? 14.156 -31.484 -19.297 1 94.38 484 GLU A N 1
ATOM 3789 C CA . GLU A 1 484 ? 13.422 -30.438 -18.578 1 94.38 484 GLU A CA 1
ATOM 3790 C C . GLU A 1 484 ? 14 -30.219 -17.188 1 94.38 484 GLU A C 1
ATOM 3792 O O . GLU A 1 484 ? 14.156 -29.078 -16.75 1 94.38 484 GLU A O 1
ATOM 3797 N N . ALA A 1 485 ? 14.258 -31.281 -16.578 1 94.88 485 ALA A N 1
ATOM 3798 C CA . ALA A 1 485 ? 14.797 -31.219 -15.219 1 94.88 485 ALA A CA 1
ATOM 3799 C C . ALA A 1 485 ? 16.172 -30.562 -15.219 1 94.88 485 ALA A C 1
ATOM 3801 O O . ALA A 1 485 ? 16.5 -29.797 -14.305 1 94.88 485 ALA A O 1
ATOM 3802 N N . GLU A 1 486 ? 17 -30.938 -16.172 1 96.06 486 GLU A N 1
ATOM 3803 C CA . GLU A 1 486 ? 18.328 -30.344 -16.266 1 96.06 486 GLU A CA 1
ATOM 3804 C C . GLU A 1 486 ? 18.25 -28.844 -16.516 1 96.06 486 GLU A C 1
ATOM 3806 O O . GLU A 1 486 ? 18.953 -28.062 -15.891 1 96.06 486 GLU A O 1
ATOM 3811 N N . THR A 1 487 ? 17.391 -28.453 -17.438 1 94.44 487 THR A N 1
ATOM 3812 C CA . THR A 1 487 ? 17.188 -27.031 -17.703 1 94.44 487 THR A CA 1
ATOM 3813 C C . THR A 1 487 ? 16.703 -26.312 -16.438 1 94.44 487 THR A C 1
ATOM 3815 O O . THR A 1 487 ? 17.234 -25.25 -16.094 1 94.44 487 THR A O 1
ATOM 3818 N N . ALA A 1 488 ? 15.758 -26.844 -15.711 1 94.44 488 ALA A N 1
ATOM 3819 C CA . ALA A 1 488 ? 15.227 -26.25 -14.484 1 94.44 488 ALA A CA 1
ATOM 3820 C C . ALA A 1 488 ? 16.328 -26.125 -13.43 1 94.44 488 ALA A C 1
ATOM 3822 O O . ALA A 1 488 ? 16.438 -25.094 -12.766 1 94.44 488 ALA A O 1
ATOM 3823 N N . SER A 1 489 ? 17.078 -27.172 -13.305 1 95.5 489 SER A N 1
ATOM 3824 C CA . SER A 1 489 ? 18.109 -27.188 -12.281 1 95.5 489 SER A CA 1
ATOM 3825 C C . SER A 1 489 ? 19.188 -26.141 -12.578 1 95.5 489 SER A C 1
ATOM 3827 O O . SER A 1 489 ? 19.703 -25.5 -11.664 1 95.5 489 SER A O 1
ATOM 3829 N N . ARG A 1 490 ? 19.609 -26.016 -13.789 1 93.31 490 ARG A N 1
ATOM 3830 C CA . ARG A 1 490 ? 20.641 -25.062 -14.188 1 93.31 490 ARG A CA 1
ATOM 3831 C C . ARG A 1 490 ? 20.234 -23.641 -13.852 1 93.31 490 ARG A C 1
ATOM 3833 O O . ARG A 1 490 ? 20.984 -22.906 -13.211 1 93.31 490 ARG A O 1
ATOM 3840 N N . PHE A 1 491 ? 19.047 -23.281 -14.164 1 93.75 491 PHE A N 1
ATOM 3841 C CA . PHE A 1 491 ? 18.594 -21.906 -13.953 1 93.75 491 PHE A CA 1
ATOM 3842 C C . PHE A 1 491 ? 18.156 -21.703 -12.508 1 93.75 491 PHE A C 1
ATOM 3844 O O . PHE A 1 491 ? 18.234 -20.578 -11.984 1 93.75 491 PHE A O 1
ATOM 3851 N N . ASP A 1 492 ? 17.766 -22.75 -11.828 1 94.31 492 ASP A N 1
ATOM 3852 C CA . ASP A 1 492 ? 17.469 -22.672 -10.398 1 94.31 492 ASP A CA 1
ATOM 3853 C C . ASP A 1 492 ? 18.703 -22.281 -9.602 1 94.31 492 ASP A C 1
ATOM 3855 O O . ASP A 1 492 ? 18.625 -21.5 -8.648 1 94.31 492 ASP A O 1
ATOM 3859 N N . LEU A 1 493 ? 19.812 -22.875 -9.992 1 93.75 493 LEU A N 1
ATOM 3860 C CA . LEU A 1 493 ? 21.062 -22.531 -9.328 1 93.75 493 LEU A CA 1
ATOM 3861 C C . LEU A 1 493 ? 21.375 -21.047 -9.469 1 93.75 493 LEU A C 1
ATOM 3863 O O . LEU A 1 493 ? 21.75 -20.391 -8.492 1 93.75 493 LEU A O 1
ATOM 3867 N N . LEU A 1 494 ? 21.188 -20.531 -10.633 1 93.31 494 LEU A N 1
ATOM 3868 C CA . LEU A 1 494 ? 21.453 -19.109 -10.867 1 93.31 494 LEU A CA 1
ATOM 3869 C C . LEU A 1 494 ? 20.484 -18.25 -10.078 1 93.31 494 LEU A C 1
ATOM 3871 O O . LEU A 1 494 ? 20.859 -17.203 -9.555 1 93.31 494 LEU A O 1
ATOM 3875 N N . ARG A 1 495 ? 19.266 -18.641 -9.977 1 94.94 495 ARG A N 1
ATOM 3876 C CA . ARG A 1 495 ? 18.266 -17.906 -9.219 1 94.94 495 ARG A CA 1
ATOM 3877 C C . ARG A 1 495 ? 18.594 -17.875 -7.73 1 94.94 495 ARG A C 1
ATOM 3879 O O . ARG A 1 495 ? 18.469 -16.844 -7.074 1 94.94 495 ARG A O 1
ATOM 3886 N N . ILE A 1 496 ? 19.031 -18.984 -7.242 1 95.5 496 ILE A N 1
ATOM 3887 C CA . ILE A 1 496 ? 19.406 -19.078 -5.836 1 95.5 496 ILE A CA 1
ATOM 3888 C C . ILE A 1 496 ? 20.609 -18.188 -5.562 1 95.5 496 ILE A C 1
ATOM 3890 O O . ILE A 1 496 ? 20.688 -17.531 -4.52 1 95.5 496 ILE A O 1
ATOM 3894 N N . GLN A 1 497 ? 21.547 -18.219 -6.504 1 94.62 497 GLN A N 1
ATOM 3895 C CA . GLN A 1 497 ? 22.719 -17.359 -6.359 1 94.62 497 GLN A CA 1
ATOM 3896 C C . GLN A 1 497 ? 22.328 -15.891 -6.355 1 94.62 497 GLN A C 1
ATOM 3898 O O . GLN A 1 497 ? 22.906 -15.094 -5.617 1 94.62 497 GLN A O 1
ATOM 3903 N N . ALA A 1 498 ? 21.375 -15.516 -7.141 1 94.81 498 ALA A N 1
ATOM 3904 C CA . ALA A 1 498 ? 20.859 -14.148 -7.133 1 94.81 498 ALA A CA 1
ATOM 3905 C C . ALA A 1 498 ? 20.219 -13.805 -5.789 1 94.81 498 ALA A C 1
ATOM 3907 O O . ALA A 1 498 ? 20.359 -12.68 -5.301 1 94.81 498 ALA A O 1
ATOM 3908 N N . ALA A 1 499 ? 19.531 -14.773 -5.215 1 95.31 499 ALA A N 1
ATOM 3909 C CA . ALA A 1 499 ? 18.906 -14.578 -3.904 1 95.31 499 ALA A CA 1
ATOM 3910 C C . ALA A 1 499 ? 19.969 -14.375 -2.822 1 95.31 499 ALA A C 1
ATOM 3912 O O . ALA A 1 499 ? 19.797 -13.539 -1.934 1 95.31 499 ALA A O 1
ATOM 3913 N N . ILE A 1 500 ? 21.047 -15.117 -2.926 1 94.94 500 ILE A N 1
ATOM 3914 C CA . ILE A 1 500 ? 22.156 -14.977 -1.974 1 94.94 500 ILE A CA 1
ATOM 3915 C C . ILE A 1 500 ? 22.766 -13.586 -2.111 1 94.94 500 ILE A C 1
ATOM 3917 O O . ILE A 1 500 ? 23.094 -12.945 -1.111 1 94.94 500 ILE A O 1
ATOM 3921 N N . ALA A 1 501 ? 22.922 -13.172 -3.316 1 93.88 501 ALA A N 1
ATOM 3922 C CA . ALA A 1 501 ? 23.438 -11.836 -3.562 1 93.88 501 ALA A CA 1
ATOM 3923 C C . ALA A 1 501 ? 22.578 -10.773 -2.895 1 93.88 501 ALA A C 1
ATOM 3925 O O . ALA A 1 501 ? 23.094 -9.781 -2.365 1 93.88 501 ALA A O 1
ATOM 3926 N N . ARG A 1 502 ? 21.25 -10.984 -2.922 1 93.81 502 ARG A N 1
ATOM 3927 C CA . ARG A 1 502 ? 20.328 -10.078 -2.244 1 93.81 502 ARG A CA 1
ATOM 3928 C C . ARG A 1 502 ? 20.5 -10.148 -0.731 1 93.81 502 ARG A C 1
ATOM 3930 O O . ARG A 1 502 ? 20.516 -9.117 -0.053 1 93.81 502 ARG A O 1
ATOM 3937 N N . ASP A 1 503 ? 20.672 -11.344 -0.243 1 93.56 503 ASP A N 1
ATOM 3938 C CA . ASP A 1 503 ? 20.766 -11.562 1.197 1 93.56 503 ASP A CA 1
ATOM 3939 C C . ASP A 1 503 ? 22.031 -10.93 1.769 1 93.56 503 ASP A C 1
ATOM 3941 O O . ASP A 1 503 ? 22.062 -10.523 2.932 1 93.56 503 ASP A O 1
ATOM 3945 N N . ILE A 1 504 ? 23.078 -10.836 1.006 1 92.19 504 ILE A N 1
ATOM 3946 C CA . ILE A 1 504 ? 24.312 -10.25 1.505 1 92.19 504 ILE A CA 1
ATOM 3947 C C . ILE A 1 504 ? 24.391 -8.773 1.104 1 92.19 504 ILE A C 1
ATOM 3949 O O . ILE A 1 504 ? 25.328 -8.062 1.498 1 92.19 504 ILE A O 1
ATOM 3953 N N . GLY A 1 505 ? 23.438 -8.32 0.359 1 89.5 505 GLY A N 1
ATOM 3954 C CA . GLY A 1 505 ? 23.406 -6.93 -0.073 1 89.5 505 GLY A CA 1
ATOM 3955 C C . GLY A 1 505 ? 24.484 -6.59 -1.083 1 89.5 505 GLY A C 1
ATOM 3956 O O . GLY A 1 505 ? 25.078 -5.512 -1.024 1 89.5 505 GLY A O 1
ATOM 3957 N N . ALA A 1 506 ? 24.719 -7.41 -2.008 1 85.44 506 ALA A N 1
ATOM 3958 C CA . ALA A 1 506 ? 25.844 -7.262 -2.918 1 85.44 506 ALA A CA 1
ATOM 3959 C C . ALA A 1 506 ? 25.453 -6.488 -4.168 1 85.44 506 ALA A C 1
ATOM 3961 O O . ALA A 1 506 ? 26.281 -5.82 -4.785 1 85.44 506 ALA A O 1
ATOM 3962 N N . TRP A 1 507 ? 24.172 -6.469 -4.559 1 85.31 507 TRP A N 1
ATOM 3963 C CA . TRP A 1 507 ? 23.75 -5.887 -5.828 1 85.31 507 TRP A CA 1
ATOM 3964 C C . TRP A 1 507 ? 24 -4.383 -5.848 1 85.31 507 TRP A C 1
ATOM 3966 O O . TRP A 1 507 ? 24.531 -3.852 -6.828 1 85.31 507 TRP A O 1
ATOM 3976 N N . HIS A 1 508 ? 23.609 -3.754 -4.797 1 81.19 508 HIS A N 1
ATOM 3977 C CA . HIS A 1 508 ? 23.625 -2.297 -4.789 1 81.19 508 HIS A CA 1
ATOM 3978 C C . HIS A 1 508 ? 25.062 -1.763 -4.82 1 81.19 508 HIS A C 1
ATOM 3980 O O . HIS A 1 508 ? 25.297 -0.641 -5.273 1 81.19 508 HIS A O 1
ATOM 3986 N N . ARG A 1 509 ? 25.953 -2.387 -4.312 1 77.94 509 ARG A N 1
ATOM 3987 C CA . ARG A 1 509 ? 27.328 -1.941 -4.34 1 77.94 509 ARG A CA 1
ATOM 3988 C C . ARG A 1 509 ? 27.891 -1.935 -5.762 1 77.94 509 ARG A C 1
ATOM 3990 O O . ARG A 1 509 ? 28.688 -1.076 -6.117 1 77.94 509 ARG A O 1
ATOM 3997 N N . ARG A 1 510 ? 27.391 -2.859 -6.465 1 77.19 510 ARG A N 1
ATOM 3998 C CA . ARG A 1 510 ? 27.812 -2.916 -7.863 1 77.19 510 ARG A CA 1
ATOM 3999 C C . ARG A 1 510 ? 27.078 -1.871 -8.695 1 77.19 510 ARG A C 1
ATOM 4001 O O . ARG A 1 510 ? 27.688 -1.212 -9.547 1 77.19 510 ARG A O 1
ATOM 4008 N N . PHE A 1 511 ? 25.828 -1.677 -8.438 1 72.44 511 PHE A N 1
ATOM 4009 C CA . PHE A 1 511 ? 25 -0.886 -9.344 1 72.44 511 PHE A CA 1
ATOM 4010 C C . PHE A 1 511 ? 24.516 0.389 -8.656 1 72.44 511 PHE A C 1
ATOM 4012 O O . PHE A 1 511 ? 23.828 1.21 -9.273 1 72.44 511 PHE A O 1
ATOM 4019 N N . GLY A 1 512 ? 24.781 0.581 -7.5 1 64.12 512 GLY A N 1
ATOM 4020 C CA . GLY A 1 512 ? 24.25 1.708 -6.75 1 64.12 512 GLY A CA 1
ATOM 4021 C C . GLY A 1 512 ? 24.656 3.051 -7.324 1 64.12 512 GLY A C 1
ATOM 4022 O O . GLY A 1 512 ? 23.938 4.047 -7.16 1 64.12 512 GLY A O 1
ATOM 4023 N N . SER A 1 513 ? 25.781 3.109 -8.016 1 59.19 513 SER A N 1
ATOM 4024 C CA . SER A 1 513 ? 26.234 4.398 -8.523 1 59.19 513 SER A CA 1
ATOM 4025 C C . SER A 1 513 ? 25.594 4.727 -9.867 1 59.19 513 SER A C 1
ATOM 4027 O O . SER A 1 513 ? 25.891 5.754 -10.469 1 59.19 513 SER A O 1
ATOM 4029 N N . PHE A 1 514 ? 24.688 3.98 -10.297 1 46.97 514 PHE A N 1
ATOM 4030 C CA . PHE A 1 514 ? 24.141 4.258 -11.617 1 46.97 514 PHE A CA 1
ATOM 4031 C C . PHE A 1 514 ? 23.062 5.344 -11.547 1 46.97 514 PHE A C 1
ATOM 4033 O O . PHE A 1 514 ? 22.156 5.277 -10.719 1 46.97 514 PHE A O 1
ATOM 4040 N N . ALA A 1 515 ? 23.453 6.527 -12.102 1 46.06 515 ALA A N 1
ATOM 4041 C CA . ALA A 1 515 ? 22.594 7.703 -12.203 1 46.06 515 ALA A CA 1
ATOM 4042 C C . ALA A 1 515 ? 21.406 7.43 -13.125 1 46.06 515 ALA A C 1
ATOM 4044 O O . ALA A 1 515 ? 21.516 6.645 -14.07 1 46.06 515 ALA A O 1
ATOM 4045 N N . PRO A 1 516 ? 20.156 7.848 -12.742 1 45.41 516 PRO A N 1
ATOM 4046 C CA . PRO A 1 516 ? 19.016 7.699 -13.641 1 45.41 516 PRO A CA 1
ATOM 4047 C C . PRO A 1 516 ? 19.281 8.242 -15.039 1 45.41 516 PRO A C 1
ATOM 4049 O O . PRO A 1 516 ? 20.062 9.172 -15.203 1 45.41 516 PRO A O 1
ATOM 4052 N N . SER A 1 517 ? 19.109 7.566 -16.062 1 38.91 517 SER A N 1
ATOM 4053 C CA . SER A 1 517 ? 19.141 8.125 -17.422 1 38.91 517 SER A CA 1
ATOM 4054 C C . SER A 1 517 ? 18.344 9.422 -17.5 1 38.91 517 SER A C 1
ATOM 4056 O O . SER A 1 517 ? 17.188 9.469 -17.078 1 38.91 517 SER A O 1
ATOM 4058 N N . THR A 1 518 ? 18.984 10.539 -17.406 1 34.34 518 THR A N 1
ATOM 4059 C CA . THR A 1 518 ? 18.312 11.812 -17.641 1 34.34 518 THR A CA 1
ATOM 4060 C C . THR A 1 518 ? 17.312 11.688 -18.781 1 34.34 518 THR A C 1
ATOM 4062 O O . THR A 1 518 ? 17.641 11.18 -19.859 1 34.34 518 THR A O 1
ATOM 4065 N N . ALA A 1 519 ? 16.094 11.719 -18.562 1 35.59 519 ALA A N 1
ATOM 4066 C CA . ALA A 1 519 ? 15.086 11.914 -19.609 1 35.59 519 ALA A CA 1
ATOM 4067 C C . ALA A 1 519 ? 15.555 12.953 -20.625 1 35.59 519 ALA A C 1
ATOM 4069 O O . ALA A 1 519 ? 15.836 14.102 -20.266 1 35.59 519 ALA A O 1
ATOM 4070 N N . GLN A 1 520 ? 16.297 12.742 -21.766 1 29.09 520 GLN A N 1
ATOM 4071 C CA . GLN A 1 520 ? 16.484 13.703 -22.844 1 29.09 520 GLN A CA 1
ATOM 4072 C C . GLN A 1 520 ? 15.227 14.539 -23.062 1 29.09 520 GLN A C 1
ATOM 4074 O O . GLN A 1 520 ? 14.148 13.992 -23.281 1 29.09 520 GLN A O 1
ATOM 4079 N N . SER A 1 521 ? 15.172 15.672 -22.516 1 27.58 521 SER A N 1
ATOM 4080 C CA . SER A 1 521 ? 14.281 16.75 -22.938 1 27.58 521 SER A CA 1
ATOM 4081 C C . SER A 1 521 ? 14.102 16.766 -24.453 1 27.58 521 SER A C 1
ATOM 4083 O O . SER A 1 521 ? 15.086 16.781 -25.203 1 27.58 521 SER A O 1
ATOM 4085 N N . ALA A 1 522 ? 13.258 16.078 -25.125 1 27.19 522 ALA A N 1
ATOM 4086 C CA . ALA A 1 522 ? 12.992 16.469 -26.516 1 27.19 522 ALA A CA 1
ATOM 4087 C C . ALA A 1 522 ? 13.18 17.969 -26.703 1 27.19 522 ALA A C 1
ATOM 4089 O O . ALA A 1 522 ? 12.719 18.766 -25.891 1 27.19 522 ALA A O 1
ATOM 4090 N N . PRO A 1 523 ? 14.016 18.344 -27.672 1 25.23 523 PRO A N 1
ATOM 4091 C CA . PRO A 1 523 ? 13.953 19.766 -28.047 1 25.23 523 PRO A CA 1
ATOM 4092 C C . PRO A 1 523 ? 12.523 20.25 -28.266 1 25.23 523 PRO A C 1
ATOM 4094 O O . PRO A 1 523 ? 11.656 19.469 -28.641 1 25.23 523 PRO A O 1
ATOM 4097 N N . MET B 1 1 ? -62.625 44.531 54.25 1 18.67 1 MET B N 1
ATOM 4098 C CA . MET B 1 1 ? -63.062 45.906 54.438 1 18.67 1 MET B CA 1
ATOM 4099 C C . MET B 1 1 ? -62.406 46.844 53.438 1 18.67 1 MET B C 1
ATOM 4101 O O . MET B 1 1 ? -63.062 47.625 52.781 1 18.67 1 MET B O 1
ATOM 4105 N N . SER B 1 2 ? -61.062 47.344 53.75 1 18.62 2 SER B N 1
ATOM 4106 C CA . SER B 1 2 ? -60.844 48.781 53.812 1 18.62 2 SER B CA 1
ATOM 4107 C C . SER B 1 2 ? -60.75 49.406 52.406 1 18.62 2 SER B C 1
ATOM 4109 O O . SER B 1 2 ? -60.562 48.688 51.438 1 18.62 2 SER B O 1
ATOM 4111 N N . HIS B 1 3 ? -60.062 50.625 52.344 1 21.2 3 HIS B N 1
ATOM 4112 C CA . HIS B 1 3 ? -60.25 52.031 52.031 1 21.2 3 HIS B CA 1
ATOM 4113 C C . HIS B 1 3 ? -59.719 52.344 50.625 1 21.2 3 HIS B C 1
ATOM 4115 O O . HIS B 1 3 ? -58.688 51.812 50.219 1 21.2 3 HIS B O 1
ATOM 4121 N N . PRO B 1 4 ? -60.375 53.156 49.719 1 25.66 4 PRO B N 1
ATOM 4122 C CA . PRO B 1 4 ? -60.594 53.438 48.312 1 25.66 4 PRO B CA 1
ATOM 4123 C C . PRO B 1 4 ? -59.656 54.531 47.781 1 25.66 4 PRO B C 1
ATOM 4125 O O . PRO B 1 4 ? -59.812 54.969 46.625 1 25.66 4 PRO B O 1
ATOM 4128 N N . LEU B 1 5 ? -58.281 54.562 48.25 1 23.16 5 LEU B N 1
ATOM 4129 C CA . LEU B 1 5 ? -57.812 55.938 48.312 1 23.16 5 LEU B CA 1
ATOM 4130 C C . LEU B 1 5 ? -57.844 56.594 46.938 1 23.16 5 LEU B C 1
ATOM 4132 O O . LEU B 1 5 ? -57.438 55.969 45.938 1 23.16 5 LEU B O 1
ATOM 4136 N N . PRO B 1 6 ? -58.438 57.75 46.656 1 21.48 6 PRO B N 1
ATOM 4137 C CA . PRO B 1 6 ? -59.094 58.438 45.562 1 21.48 6 PRO B CA 1
ATOM 4138 C C . PRO B 1 6 ? -58.094 59.125 44.625 1 21.48 6 PRO B C 1
ATOM 4140 O O . PRO B 1 6 ? -58.281 59.094 43.406 1 21.48 6 PRO B O 1
ATOM 4143 N N . ARG B 1 7 ? -56.969 59.906 45.031 1 19.52 7 ARG B N 1
ATOM 4144 C CA . ARG B 1 7 ? -57.188 61.312 44.781 1 19.52 7 ARG B CA 1
ATOM 4145 C C . ARG B 1 7 ? -56.656 61.719 43.438 1 19.52 7 ARG B C 1
ATOM 4147 O O . ARG B 1 7 ? -57.312 62.5 42.688 1 19.52 7 ARG B O 1
ATOM 4154 N N . PRO B 1 8 ? -55.219 61.469 43.031 1 22.97 8 PRO B N 1
ATOM 4155 C CA . PRO B 1 8 ? -54.531 62.75 42.844 1 22.97 8 PRO B CA 1
ATOM 4156 C C . PRO B 1 8 ? -54.812 63.375 41.469 1 22.97 8 PRO B C 1
ATOM 4158 O O . PRO B 1 8 ? -55.188 62.688 40.531 1 22.97 8 PRO B O 1
ATOM 4161 N N . ARG B 1 9 ? -54.844 64.75 41.312 1 20.28 9 ARG B N 1
ATOM 4162 C CA . ARG B 1 9 ? -55.344 65.938 40.562 1 20.28 9 ARG B CA 1
ATOM 4163 C C . ARG B 1 9 ? -54.5 66.188 39.344 1 20.28 9 ARG B C 1
ATOM 4165 O O . ARG B 1 9 ? -53.344 66.625 39.438 1 20.28 9 ARG B O 1
ATOM 4172 N N . PHE B 1 10 ? -54.469 65.312 38.312 1 21.5 10 PHE B N 1
ATOM 4173 C CA . PHE B 1 10 ? -53.5 65.375 37.25 1 21.5 10 PHE B CA 1
ATOM 4174 C C . PHE B 1 10 ? -53.781 66.562 36.312 1 21.5 10 PHE B C 1
ATOM 4176 O O . PHE B 1 10 ? -54.75 66.562 35.562 1 21.5 10 PHE B O 1
ATOM 4183 N N . PHE B 1 11 ? -53.5 67.75 36.875 1 20.02 11 PHE B N 1
ATOM 4184 C CA . PHE B 1 11 ? -53.938 68.938 36.156 1 20.02 11 PHE B CA 1
ATOM 4185 C C . PHE B 1 11 ? -53.312 69 34.781 1 20.02 11 PHE B C 1
ATOM 4187 O O . PHE B 1 11 ? -52.156 68.688 34.594 1 20.02 11 PHE B O 1
ATOM 4194 N N . SER B 1 12 ? -54.062 69.188 33.656 1 18.89 12 SER B N 1
ATOM 4195 C CA . SER B 1 12 ? -54.125 68.938 32.219 1 18.89 12 SER B CA 1
ATOM 4196 C C . SER B 1 12 ? -53.375 70.062 31.453 1 18.89 12 SER B C 1
ATOM 4198 O O . SER B 1 12 ? -52.938 69.812 30.312 1 18.89 12 SER B O 1
ATOM 4200 N N . PRO B 1 13 ? -53.062 71.312 32.062 1 20.77 13 PRO B N 1
ATOM 4201 C CA . PRO B 1 13 ? -53.562 72.25 31.031 1 20.77 13 PRO B CA 1
ATOM 4202 C C . PRO B 1 13 ? -52.656 72.312 29.797 1 20.77 13 PRO B C 1
ATOM 4204 O O . PRO B 1 13 ? -51.5 71.875 29.844 1 20.77 13 PRO B O 1
ATOM 4207 N N . GLY B 1 14 ? -52.938 73.25 28.75 1 20.86 14 GLY B N 1
ATOM 4208 C CA . GLY B 1 14 ? -53.188 73.5 27.328 1 20.86 14 GLY B CA 1
ATOM 4209 C C . GLY B 1 14 ? -52.031 74.25 26.656 1 20.86 14 GLY B C 1
ATOM 4210 O O . GLY B 1 14 ? -52.156 74.688 25.516 1 20.86 14 GLY B O 1
ATOM 4211 N N . LEU B 1 15 ? -50.781 74.375 27.391 1 20.47 15 LEU B N 1
ATOM 4212 C CA . LEU B 1 15 ? -50.094 75.562 26.969 1 20.47 15 LEU B CA 1
ATOM 4213 C C . LEU B 1 15 ? -49.75 75.5 25.484 1 20.47 15 LEU B C 1
ATOM 4215 O O . LEU B 1 15 ? -49.438 74.438 24.953 1 20.47 15 LEU B O 1
ATOM 4219 N N . ASP B 1 16 ? -49.969 76.562 24.797 1 21.36 16 ASP B N 1
ATOM 4220 C CA . ASP B 1 16 ? -50.156 77.062 23.438 1 21.36 16 ASP B CA 1
ATOM 4221 C C . ASP B 1 16 ? -48.844 77 22.656 1 21.36 16 ASP B C 1
ATOM 4223 O O . ASP B 1 16 ? -47.781 77.375 23.203 1 21.36 16 ASP B O 1
ATOM 4227 N N . PRO B 1 17 ? -48.812 76.438 21.453 1 22.47 17 PRO B N 1
ATOM 4228 C CA . PRO B 1 17 ? -47.812 75.875 20.531 1 22.47 17 PRO B CA 1
ATOM 4229 C C . PRO B 1 17 ? -47.031 77 19.797 1 22.47 17 PRO B C 1
ATOM 4231 O O . PRO B 1 17 ? -47.281 77.25 18.609 1 22.47 17 PRO B O 1
ATOM 4234 N N . GLY B 1 18 ? -46.562 78 20.625 1 19.61 18 GLY B N 1
ATOM 4235 C CA . GLY B 1 18 ? -46.219 79.125 19.797 1 19.61 18 GLY B CA 1
ATOM 4236 C C . GLY B 1 18 ? -45.344 78.812 18.625 1 19.61 18 GLY B C 1
ATOM 4237 O O . GLY B 1 18 ? -44.75 77.688 18.594 1 19.61 18 GLY B O 1
ATOM 4238 N N . THR B 1 19 ? -45.062 79.75 17.781 1 22.11 19 THR B N 1
ATOM 4239 C CA . THR B 1 19 ? -44.938 80.125 16.375 1 22.11 19 THR B CA 1
ATOM 4240 C C . THR B 1 19 ? -43.5 79.938 15.898 1 22.11 19 THR B C 1
ATOM 4242 O O . THR B 1 19 ? -42.656 80.812 16.109 1 22.11 19 THR B O 1
ATOM 4245 N N . CYS B 1 20 ? -42.812 78.812 16.25 1 20.44 20 CYS B N 1
ATOM 4246 C CA . CYS B 1 20 ? -41.375 78.875 16.016 1 20.44 20 CYS B CA 1
ATOM 4247 C C . CYS B 1 20 ? -41.062 79.188 14.547 1 20.44 20 CYS B C 1
ATOM 4249 O O . CYS B 1 20 ? -41.656 78.562 13.656 1 20.44 20 CYS B O 1
ATOM 4251 N N . LEU B 1 21 ? -40.438 80.312 14.406 1 22.16 21 LEU B N 1
ATOM 4252 C CA . LEU B 1 21 ? -39.969 81.062 13.227 1 22.16 21 LEU B CA 1
ATOM 4253 C C . LEU B 1 21 ? -39.156 80.125 12.328 1 22.16 21 LEU B C 1
ATOM 4255 O O . LEU B 1 21 ? -38.312 79.375 12.82 1 22.16 21 LEU B O 1
ATOM 4259 N N . GLU B 1 22 ? -39.469 80 11.062 1 19.09 22 GLU B N 1
ATOM 4260 C CA . GLU B 1 22 ? -39.25 79.062 9.922 1 19.09 22 GLU B CA 1
ATOM 4261 C C . GLU B 1 22 ? -37.812 79.125 9.469 1 19.09 22 GLU B C 1
ATOM 4263 O O . GLU B 1 22 ? -37.219 78.062 9.188 1 19.09 22 GLU B O 1
ATOM 4268 N N . HIS B 1 23 ? -37.188 80.25 9.195 1 21.56 23 HIS B N 1
ATOM 4269 C CA . HIS B 1 23 ? -36.781 80.25 7.789 1 21.56 23 HIS B CA 1
ATOM 4270 C C . HIS B 1 23 ? -35.531 79.438 7.574 1 21.56 23 HIS B C 1
ATOM 4272 O O . HIS B 1 23 ? -34.781 79.188 8.523 1 21.56 23 HIS B O 1
ATOM 4278 N N . SER B 1 24 ? -34.844 79.5 6.289 1 22.03 24 SER B N 1
ATOM 4279 C CA . SER B 1 24 ? -34.438 78.75 5.094 1 22.03 24 SER B CA 1
ATOM 4280 C C . SER B 1 24 ? -32.938 78.625 5.027 1 22.03 24 SER B C 1
ATOM 4282 O O . SER B 1 24 ? -32.375 78.188 4 1 22.03 24 SER B O 1
ATOM 4284 N N . SER B 1 25 ? -32.219 78.562 6.156 1 22.19 25 SER B N 1
ATOM 4285 C CA . SER B 1 25 ? -30.797 78.812 5.941 1 22.19 25 SER B CA 1
ATOM 4286 C C . SER B 1 25 ? -30.219 77.812 4.941 1 22.19 25 SER B C 1
ATOM 4288 O O . SER B 1 25 ? -30.406 76.625 5.074 1 22.19 25 SER B O 1
ATOM 4290 N N . THR B 1 26 ? -29.812 78.312 3.682 1 26.22 26 THR B N 1
ATOM 4291 C CA . THR B 1 26 ? -29.344 77.688 2.457 1 26.22 26 THR B CA 1
ATOM 4292 C C . THR B 1 26 ? -28.047 76.875 2.703 1 26.22 26 THR B C 1
ATOM 4294 O O . THR B 1 26 ? -27.094 77.438 3.27 1 26.22 26 THR B O 1
ATOM 4297 N N . PRO B 1 27 ? -28.031 75.562 2.828 1 27.69 27 PRO B N 1
ATOM 4298 C CA . PRO B 1 27 ? -26.875 74.812 3.236 1 27.69 27 PRO B CA 1
ATOM 4299 C C . PRO B 1 27 ? -25.719 74.875 2.232 1 27.69 27 PRO B C 1
ATOM 4301 O O . PRO B 1 27 ? -25.953 74.875 1.021 1 27.69 27 PRO B O 1
ATOM 4304 N N . PRO B 1 28 ? -24.688 75.688 2.568 1 28.05 28 PRO B N 1
ATOM 4305 C CA . PRO B 1 28 ? -23.672 75.812 1.521 1 28.05 28 PRO B CA 1
ATOM 4306 C C . PRO B 1 28 ? -23.188 74.438 0.967 1 28.05 28 PRO B C 1
ATOM 4308 O O . PRO B 1 28 ? -23.297 73.438 1.646 1 28.05 28 PRO B O 1
ATOM 4311 N N . LYS B 1 29 ? -22.953 74.312 -0.376 1 27.16 29 LYS B N 1
ATOM 4312 C CA . LYS B 1 29 ? -22.672 73.25 -1.314 1 27.16 29 LYS B CA 1
ATOM 4313 C C . LYS B 1 29 ? -21.344 72.562 -0.973 1 27.16 29 LYS B C 1
ATOM 4315 O O . LYS B 1 29 ? -20.312 73.25 -0.876 1 27.16 29 LYS B O 1
ATOM 4320 N N . ALA B 1 30 ? -21.391 71.562 -0.165 1 26.91 30 ALA B N 1
ATOM 4321 C CA . ALA B 1 30 ? -20.203 70.75 0.197 1 26.91 30 ALA B CA 1
ATOM 4322 C C . ALA B 1 30 ? -19.469 70.25 -1.047 1 26.91 30 ALA B C 1
ATOM 4324 O O . ALA B 1 30 ? -20.047 69.625 -1.901 1 26.91 30 ALA B O 1
ATOM 4325 N N . ILE B 1 31 ? -18.625 71.125 -1.602 1 26.17 31 ILE B N 1
ATOM 4326 C CA . ILE B 1 31 ? -17.844 70.75 -2.762 1 26.17 31 ILE B CA 1
ATOM 4327 C C . ILE B 1 31 ? -17.125 69.375 -2.463 1 26.17 31 ILE B C 1
ATOM 4329 O O . ILE B 1 31 ? -16.328 69.312 -1.521 1 26.17 31 ILE B O 1
ATOM 4333 N N . VAL B 1 32 ? -17.781 68.312 -2.734 1 27.47 32 VAL B N 1
ATOM 4334 C CA . VAL B 1 32 ? -17.328 66.875 -2.65 1 27.47 32 VAL B CA 1
ATOM 4335 C C . VAL B 1 32 ? -16 66.75 -3.383 1 27.47 32 VAL B C 1
ATOM 4337 O O . VAL B 1 32 ? -15.906 67.062 -4.57 1 27.47 32 VAL B O 1
ATOM 4340 N N . GLY B 1 33 ? -14.93 67 -2.586 1 23.67 33 GLY B N 1
ATOM 4341 C CA . GLY B 1 33 ? -13.609 66.75 -3.137 1 23.67 33 GLY B CA 1
ATOM 4342 C C . GLY B 1 33 ? -13.461 65.438 -3.791 1 23.67 33 GLY B C 1
ATOM 4343 O O . GLY B 1 33 ? -13.742 64.375 -3.168 1 23.67 33 GLY B O 1
ATOM 4344 N N . LYS B 1 34 ? -13.625 65.25 -5.051 1 31.48 34 LYS B N 1
ATOM 4345 C CA . LYS B 1 34 ? -13.664 64.125 -5.988 1 31.48 34 LYS B CA 1
ATOM 4346 C C . LYS B 1 34 ? -12.43 63.219 -5.844 1 31.48 34 LYS B C 1
ATOM 4348 O O . LYS B 1 34 ? -12.477 62.031 -6.141 1 31.48 34 LYS B O 1
ATOM 4353 N N . HIS B 1 35 ? -11.297 63.875 -5.629 1 29.3 35 HIS B N 1
ATOM 4354 C CA . HIS B 1 35 ? -10.281 63.25 -6.469 1 29.3 35 HIS B CA 1
ATOM 4355 C C . HIS B 1 35 ? -9.766 61.969 -5.828 1 29.3 35 HIS B C 1
ATOM 4357 O O . HIS B 1 35 ? -8.883 61.312 -6.379 1 29.3 35 HIS B O 1
ATOM 4363 N N . PHE B 1 36 ? -9.984 61.969 -4.492 1 27.62 36 PHE B N 1
ATOM 4364 C CA . PHE B 1 36 ? -8.953 61.062 -3.955 1 27.62 36 PHE B CA 1
ATOM 4365 C C . PHE B 1 36 ? -9.234 59.625 -4.32 1 27.62 36 PHE B C 1
ATOM 4367 O O . PHE B 1 36 ? -8.992 58.719 -3.52 1 27.62 36 PHE B O 1
ATOM 4374 N N . LEU B 1 37 ? -10.094 59.406 -5.227 1 28.58 37 LEU B N 1
ATOM 4375 C CA . LEU B 1 37 ? -10.461 58 -5.52 1 28.58 37 LEU B CA 1
ATOM 4376 C C . LEU B 1 37 ? -9.242 57.219 -5.945 1 28.58 37 LEU B C 1
ATOM 4378 O O . LEU B 1 37 ? -9.234 55.969 -5.82 1 28.58 37 LEU B O 1
ATOM 4382 N N . PRO B 1 38 ? -8.266 57.844 -6.562 1 30.8 38 PRO B N 1
ATOM 4383 C CA . PRO B 1 38 ? -7.492 56.938 -7.402 1 30.8 38 PRO B CA 1
ATOM 4384 C C . PRO B 1 38 ? -6.508 56.094 -6.598 1 30.8 38 PRO B C 1
ATOM 4386 O O . PRO B 1 38 ? -5.988 55.094 -7.105 1 30.8 38 PRO B O 1
ATOM 4389 N N . LEU B 1 39 ? -6.141 56.594 -5.41 1 29.69 39 LEU B N 1
ATOM 4390 C CA . LEU B 1 39 ? -4.887 56 -4.973 1 29.69 39 LEU B CA 1
ATOM 4391 C C . LEU B 1 39 ? -5.105 54.562 -4.492 1 29.69 39 LEU B C 1
ATOM 4393 O O . LEU B 1 39 ? -4.164 53.781 -4.449 1 29.69 39 LEU B O 1
ATOM 4397 N N . ILE B 1 40 ? -6.242 54.344 -3.844 1 31.52 40 ILE B N 1
ATOM 4398 C CA . ILE B 1 40 ? -6.344 52.969 -3.307 1 31.52 40 ILE B CA 1
ATOM 4399 C C . ILE B 1 40 ? -6.281 51.969 -4.449 1 31.52 40 ILE B C 1
ATOM 4401 O O . ILE B 1 40 ? -5.977 50.781 -4.227 1 31.52 40 ILE B O 1
ATOM 4405 N N . ALA B 1 41 ? -6.68 52.344 -5.617 1 32.5 41 ALA B N 1
ATOM 4406 C CA . ALA B 1 41 ? -6.684 51.406 -6.734 1 32.5 41 ALA B CA 1
ATOM 4407 C C . ALA B 1 41 ? -5.262 51 -7.117 1 32.5 41 ALA B C 1
ATOM 4409 O O . ALA B 1 41 ? -5.062 50 -7.824 1 32.5 41 ALA B O 1
ATOM 4410 N N . ALA B 1 42 ? -4.277 51.844 -6.844 1 32.12 42 ALA B N 1
ATOM 4411 C CA . ALA B 1 42 ? -2.963 51.562 -7.414 1 32.12 42 ALA B CA 1
ATOM 4412 C C . ALA B 1 42 ? -2.309 50.375 -6.715 1 32.12 42 ALA B C 1
ATOM 4414 O O . ALA B 1 42 ? -1.557 49.625 -7.336 1 32.12 42 ALA B O 1
ATOM 4415 N N . VAL B 1 43 ? -2.443 50.344 -5.387 1 32.53 43 VAL B N 1
ATOM 4416 C CA . VAL B 1 43 ? -1.629 49.312 -4.77 1 32.53 43 VAL B CA 1
ATOM 4417 C C . VAL B 1 43 ? -2.17 47.938 -5.16 1 32.53 43 VAL B C 1
ATOM 4419 O O . VAL B 1 43 ? -1.446 46.938 -5.105 1 32.53 43 VAL B O 1
ATOM 4422 N N . LEU B 1 44 ? -3.441 47.812 -5.504 1 33.72 44 LEU B N 1
ATOM 4423 C CA . LEU B 1 44 ? -3.887 46.5 -5.996 1 33.72 44 LEU B CA 1
ATOM 4424 C C . LEU B 1 44 ? -3.211 46.156 -7.32 1 33.72 44 LEU B C 1
ATOM 4426 O O . LEU B 1 44 ? -3.283 45.031 -7.785 1 33.72 44 LEU B O 1
ATOM 4430 N N . GLY B 1 45 ? -2.824 47.25 -8.109 1 31.12 45 GLY B N 1
ATOM 4431 C CA . GLY B 1 45 ? -2.348 47 -9.461 1 31.12 45 GLY B CA 1
ATOM 4432 C C . GLY B 1 45 ? -0.997 46.312 -9.508 1 31.12 45 GLY B C 1
ATOM 4433 O O . GLY B 1 45 ? -0.682 45.625 -10.484 1 31.12 45 GLY B O 1
ATOM 4434 N N . CYS B 1 46 ? -0.104 46.781 -8.625 1 32 46 CYS B N 1
ATOM 4435 C CA . CYS B 1 46 ? 1.258 46.344 -8.922 1 32 46 CYS B CA 1
ATOM 4436 C C . CYS B 1 46 ? 1.41 44.844 -8.711 1 32 46 CYS B C 1
ATOM 4438 O O . CYS B 1 46 ? 2.428 44.281 -9.094 1 32 46 CYS B O 1
ATOM 4440 N N . ALA B 1 47 ? 0.729 44.375 -7.727 1 32.59 47 ALA B N 1
ATOM 4441 C CA . ALA B 1 47 ? 1.086 43 -7.469 1 32.59 47 ALA B CA 1
ATOM 4442 C C . ALA B 1 47 ? 0.741 42.094 -8.664 1 32.59 47 ALA B C 1
ATOM 4444 O O . ALA B 1 47 ? 1.04 40.906 -8.664 1 32.59 47 ALA B O 1
ATOM 4445 N N . ILE B 1 48 ? -0.08 42.625 -9.633 1 33.69 48 ILE B N 1
ATOM 4446 C CA . ILE B 1 48 ? -0.373 41.75 -10.766 1 33.69 48 ILE B CA 1
ATOM 4447 C C . ILE B 1 48 ? 0.875 41.562 -11.625 1 33.69 48 ILE B C 1
ATOM 4449 O O . ILE B 1 48 ? 0.993 40.625 -12.383 1 33.69 48 ILE B O 1
ATOM 4453 N N . LEU B 1 49 ? 1.774 42.656 -11.656 1 31.88 49 LEU B N 1
ATOM 4454 C CA . LEU B 1 49 ? 2.768 42.531 -12.719 1 31.88 49 LEU B CA 1
ATOM 4455 C C . LEU B 1 49 ? 3.799 41.438 -12.375 1 31.88 49 LEU B C 1
ATOM 4457 O O . LEU B 1 49 ? 4.531 41 -13.25 1 31.88 49 LEU B O 1
ATOM 4461 N N . LEU B 1 50 ? 4.203 41.469 -11.109 1 32.41 50 LEU B N 1
ATOM 4462 C CA . LEU B 1 50 ? 5.395 40.625 -11 1 32.41 50 LEU B CA 1
ATOM 4463 C C . LEU B 1 50 ? 5.062 39.156 -11.281 1 32.41 50 LEU B C 1
ATOM 4465 O O . LEU B 1 50 ? 5.918 38.281 -11.125 1 32.41 50 LEU B O 1
ATOM 4469 N N . GLN B 1 51 ? 3.791 38.906 -11.273 1 33.03 51 GLN B N 1
ATOM 4470 C CA . GLN B 1 51 ? 3.555 37.469 -11.383 1 33.03 51 GLN B CA 1
ATOM 4471 C C . GLN B 1 51 ? 4.043 36.906 -12.719 1 33.03 51 GLN B C 1
ATOM 4473 O O . GLN B 1 51 ? 3.855 35.75 -13.031 1 33.03 51 GLN B O 1
ATOM 4478 N N . ALA B 1 52 ? 4.387 37.875 -13.68 1 31.38 52 ALA B N 1
ATOM 4479 C CA . ALA B 1 52 ? 4.434 37.281 -15.016 1 31.38 52 ALA B CA 1
ATOM 4480 C C . ALA B 1 52 ? 5.57 36.25 -15.117 1 31.38 52 ALA B C 1
ATOM 4482 O O . ALA B 1 52 ? 5.672 35.531 -16.109 1 31.38 52 ALA B O 1
ATOM 4483 N N . CYS B 1 53 ? 6.703 36.625 -14.453 1 29.33 53 CYS B N 1
ATOM 4484 C CA . CYS B 1 53 ? 7.812 36.031 -15.18 1 29.33 53 CYS B CA 1
ATOM 4485 C C . CYS B 1 53 ? 7.746 34.5 -15.117 1 29.33 53 CYS B C 1
ATOM 4487 O O . CYS B 1 53 ? 7.969 33.844 -16.109 1 29.33 53 CYS B O 1
ATOM 4489 N N . THR B 1 54 ? 8.273 33.969 -13.938 1 30.06 54 THR B N 1
ATOM 4490 C CA . THR B 1 54 ? 9 32.719 -14.125 1 30.06 54 THR B CA 1
ATOM 4491 C C . THR B 1 54 ? 8.031 31.531 -14.203 1 30.06 54 THR B C 1
ATOM 4493 O O . THR B 1 54 ? 7.695 30.922 -13.188 1 30.06 54 THR B O 1
ATOM 4496 N N . ARG B 1 55 ? 6.895 31.688 -14.859 1 31.2 55 ARG B N 1
ATOM 4497 C CA . ARG B 1 55 ? 6.148 30.438 -14.992 1 31.2 55 ARG B CA 1
ATOM 4498 C C . ARG B 1 55 ? 7.043 29.328 -15.523 1 31.2 55 ARG B C 1
ATOM 4500 O O . ARG B 1 55 ? 7.621 29.438 -16.609 1 31.2 55 ARG B O 1
ATOM 4507 N N . PRO B 1 56 ? 7.645 28.562 -14.625 1 31.73 56 PRO B N 1
ATOM 4508 C CA . PRO B 1 56 ? 8.391 27.516 -15.328 1 31.73 56 PRO B CA 1
ATOM 4509 C C . PRO B 1 56 ? 7.602 26.891 -16.469 1 31.73 56 PRO B C 1
ATOM 4511 O O . PRO B 1 56 ? 6.367 26.938 -16.469 1 31.73 56 PRO B O 1
ATOM 4514 N N . ALA B 1 57 ? 8.281 26.766 -17.656 1 30.27 57 ALA B N 1
ATOM 4515 C CA . ALA B 1 57 ? 7.797 26.094 -18.859 1 30.27 57 ALA B CA 1
ATOM 4516 C C . ALA B 1 57 ? 6.98 24.859 -18.516 1 30.27 57 ALA B C 1
ATOM 4518 O O . ALA B 1 57 ? 7.395 24.047 -17.672 1 30.27 57 ALA B O 1
ATOM 4519 N N . ALA B 1 58 ? 5.629 24.969 -18.609 1 31.55 58 ALA B N 1
ATOM 4520 C CA . ALA B 1 58 ? 4.727 23.828 -18.578 1 31.55 58 ALA B CA 1
ATOM 4521 C C . ALA B 1 58 ? 5.359 22.609 -19.25 1 31.55 58 ALA B C 1
ATOM 4523 O O . ALA B 1 58 ? 5.867 22.703 -20.359 1 31.55 58 ALA B O 1
ATOM 4524 N N . MET B 1 59 ? 5.922 21.766 -18.469 1 32 59 MET B N 1
ATOM 4525 C CA . MET B 1 59 ? 6.375 20.547 -19.125 1 32 59 MET B CA 1
ATOM 4526 C C . MET B 1 59 ? 5.395 20.094 -20.203 1 32 59 MET B C 1
ATOM 4528 O O . MET B 1 59 ? 4.18 20.109 -19.984 1 32 59 MET B O 1
ATOM 4532 N N . PRO B 1 60 ? 5.809 20.156 -21.484 1 30.66 60 PRO B N 1
ATOM 4533 C CA . PRO B 1 60 ? 4.871 19.766 -22.547 1 30.66 60 PRO B CA 1
ATOM 4534 C C . PRO B 1 60 ? 4.047 18.547 -22.172 1 30.66 60 PRO B C 1
ATOM 4536 O O . PRO B 1 60 ? 4.543 17.641 -21.5 1 30.66 60 PRO B O 1
ATOM 4539 N N . PRO B 1 61 ? 2.75 18.781 -22.047 1 29.89 61 PRO B N 1
ATOM 4540 C CA . PRO B 1 61 ? 1.948 17.578 -21.828 1 29.89 61 PRO B CA 1
ATOM 4541 C C . PRO B 1 61 ? 2.379 16.406 -22.734 1 29.89 61 PRO B C 1
ATOM 4543 O O . PRO B 1 61 ? 2.855 16.625 -23.844 1 29.89 61 PRO B O 1
ATOM 4546 N N . GLU B 1 62 ? 3.008 15.438 -22.203 1 29.94 62 GLU B N 1
ATOM 4547 C CA . GLU B 1 62 ? 3.205 14.25 -23.016 1 29.94 62 GLU B CA 1
ATOM 4548 C C . GLU B 1 62 ? 2.062 14.055 -24.016 1 29.94 62 GLU B C 1
ATOM 4550 O O . GLU B 1 62 ? 0.901 14.312 -23.688 1 29.94 62 GLU B O 1
ATOM 4555 N N . THR B 1 63 ? 2.471 14.141 -25.359 1 31.47 63 THR B N 1
ATOM 4556 C CA . THR B 1 63 ? 1.521 13.914 -26.438 1 31.47 63 THR B CA 1
ATOM 4557 C C . THR B 1 63 ? 0.442 12.922 -26.016 1 31.47 63 THR B C 1
ATOM 4559 O O . THR B 1 63 ? 0.742 11.773 -25.688 1 31.47 63 THR B O 1
ATOM 4562 N N . ALA B 1 64 ? -0.623 13.531 -25.469 1 32.78 64 ALA B N 1
ATOM 4563 C CA . ALA B 1 64 ? -1.812 12.695 -25.359 1 32.78 64 ALA B CA 1
ATOM 4564 C C . ALA B 1 64 ? -1.98 11.82 -26.594 1 32.78 64 ALA B C 1
ATOM 4566 O O . ALA B 1 64 ? -1.979 12.32 -27.719 1 32.78 64 ALA B O 1
ATOM 4567 N N . ALA B 1 65 ? -1.568 10.539 -26.625 1 31.52 65 ALA B N 1
ATOM 4568 C CA . ALA B 1 65 ? -1.912 9.57 -27.656 1 31.52 65 ALA B CA 1
ATOM 4569 C C . ALA B 1 65 ? -3.305 9.836 -28.219 1 31.52 65 ALA B C 1
ATOM 4571 O O . ALA B 1 65 ? -4.191 10.305 -27.5 1 31.52 65 ALA B O 1
ATOM 4572 N N . SER B 1 66 ? -3.43 10.055 -29.594 1 31.98 66 SER B N 1
ATOM 4573 C CA . SER B 1 66 ? -4.648 10.203 -30.375 1 31.98 66 SER B CA 1
ATOM 4574 C C . SER B 1 66 ? -5.789 9.367 -29.797 1 31.98 66 SER B C 1
ATOM 4576 O O . SER B 1 66 ? -5.562 8.281 -29.266 1 31.98 66 SER B O 1
ATOM 4578 N N . PRO B 1 67 ? -6.914 10.133 -29.5 1 34.56 67 PRO B N 1
ATOM 4579 C CA . PRO B 1 67 ? -8.062 9.375 -28.984 1 34.56 67 PRO B CA 1
ATOM 4580 C C . PRO B 1 67 ? -8.289 8.07 -29.75 1 34.56 67 PRO B C 1
ATOM 4582 O O . PRO B 1 67 ? -8.242 8.055 -30.984 1 34.56 67 PRO B O 1
ATOM 4585 N N . PRO B 1 68 ? -7.852 6.992 -29.25 1 32.81 68 PRO B N 1
ATOM 4586 C CA . PRO B 1 68 ? -8.094 5.781 -30.031 1 32.81 68 PRO B CA 1
ATOM 4587 C C . PRO B 1 68 ? -9.477 5.77 -30.688 1 32.81 68 PRO B C 1
ATOM 4589 O O . PRO B 1 68 ? -10.398 6.434 -30.203 1 32.81 68 PRO B O 1
ATOM 4592 N N . GLN B 1 69 ? -9.477 5.52 -32.031 1 32.44 69 GLN B N 1
ATOM 4593 C CA . GLN B 1 69 ? -10.68 5.277 -32.812 1 32.44 69 GLN B CA 1
ATOM 4594 C C . GLN B 1 69 ? -11.758 4.598 -31.969 1 32.44 69 GLN B C 1
ATOM 4596 O O . GLN B 1 69 ? -11.445 3.852 -31.031 1 32.44 69 GLN B O 1
ATOM 4601 N N . ARG B 1 70 ? -12.977 5.145 -32.062 1 34.19 70 ARG B N 1
ATOM 4602 C CA . ARG B 1 70 ? -14.18 4.594 -31.453 1 34.19 70 ARG B CA 1
ATOM 4603 C C . ARG B 1 70 ? -14.195 3.07 -31.562 1 34.19 70 ARG B C 1
ATOM 4605 O O . ARG B 1 70 ? -14.375 2.523 -32.656 1 34.19 70 ARG B O 1
ATOM 4612 N N . VAL B 1 71 ? -13.383 2.488 -30.859 1 37.22 71 VAL B N 1
ATOM 4613 C CA . VAL B 1 71 ? -13.531 1.037 -30.859 1 37.22 71 VAL B CA 1
ATOM 4614 C C . VAL B 1 71 ? -15 0.669 -30.656 1 37.22 71 VAL B C 1
ATOM 4616 O O . VAL B 1 71 ? -15.711 1.32 -29.891 1 37.22 71 VAL B O 1
ATOM 4619 N N . GLN B 1 72 ? -15.57 -0.043 -31.547 1 36.38 72 GLN B N 1
ATOM 4620 C CA . GLN B 1 72 ? -16.891 -0.643 -31.516 1 36.38 72 GLN B CA 1
ATOM 4621 C C . GLN B 1 72 ? -17.234 -1.162 -30.125 1 36.38 72 GLN B C 1
ATOM 4623 O O . GLN B 1 72 ? -16.469 -1.933 -29.547 1 36.38 72 GLN B O 1
ATOM 4628 N N . GLN B 1 73 ? -17.953 -0.306 -29.406 1 37.22 73 GLN B N 1
ATOM 4629 C CA . GLN B 1 73 ? -18.547 -0.726 -28.141 1 37.22 73 GLN B CA 1
ATOM 4630 C C . GLN B 1 73 ? -19.031 -2.17 -28.219 1 37.22 73 GLN B C 1
ATOM 4632 O O . GLN B 1 73 ? -19.875 -2.504 -29.062 1 37.22 73 GLN B O 1
ATOM 4637 N N . PHE B 1 74 ? -18.297 -3.066 -27.969 1 34.84 74 PHE B N 1
ATOM 4638 C CA . PHE B 1 74 ? -18.938 -4.355 -27.781 1 34.84 74 PHE B CA 1
ATOM 4639 C C . PHE B 1 74 ? -20.203 -4.203 -26.938 1 34.84 74 PHE B C 1
ATOM 4641 O O . PHE B 1 74 ? -20.156 -3.727 -25.812 1 34.84 74 PHE B O 1
ATOM 4648 N N . ALA B 1 75 ? -21.344 -4 -27.578 1 38.22 75 ALA B N 1
ATOM 4649 C CA . ALA B 1 75 ? -22.641 -3.945 -26.938 1 38.22 75 ALA B CA 1
ATOM 4650 C C . ALA B 1 75 ? -22.812 -5.086 -25.938 1 38.22 75 ALA B C 1
ATOM 4652 O O . ALA B 1 75 ? -22.875 -6.254 -26.328 1 38.22 75 ALA B O 1
ATOM 4653 N N . VAL B 1 76 ? -22.391 -4.852 -24.719 1 42.44 76 VAL B N 1
ATOM 4654 C CA . VAL B 1 76 ? -22.828 -5.82 -23.719 1 42.44 76 VAL B CA 1
ATOM 4655 C C . VAL B 1 76 ? -24.359 -5.82 -23.641 1 42.44 76 VAL B C 1
ATOM 4657 O O . VAL B 1 76 ? -24.969 -4.77 -23.422 1 42.44 76 VAL B O 1
ATOM 4660 N N . PRO B 1 77 ? -25.062 -6.746 -24.141 1 41.78 77 PRO B N 1
ATOM 4661 C CA . PRO B 1 77 ? -26.516 -6.727 -23.969 1 41.78 77 PRO B CA 1
ATOM 4662 C C . PRO B 1 77 ? -26.938 -6.371 -22.547 1 41.78 77 PRO B C 1
ATOM 4664 O O . PRO B 1 77 ? -26.219 -6.688 -21.594 1 41.78 77 PRO B O 1
ATOM 4667 N N . PRO B 1 78 ? -27.703 -5.293 -22.391 1 37.34 78 PRO B N 1
ATOM 4668 C CA . PRO B 1 78 ? -28.156 -4.98 -21.031 1 37.34 78 PRO B CA 1
ATOM 4669 C C . PRO B 1 78 ? -28.703 -6.207 -20.297 1 37.34 78 PRO B C 1
ATOM 4671 O O . PRO B 1 78 ? -29.359 -7.051 -20.906 1 37.34 78 PRO B O 1
ATOM 4674 N N . ALA B 1 79 ? -28.203 -6.547 -19.188 1 40.44 79 ALA B N 1
ATOM 4675 C CA . ALA B 1 79 ? -28.734 -7.637 -18.391 1 40.44 79 ALA B CA 1
ATOM 4676 C C . ALA B 1 79 ? -30.234 -7.449 -18.156 1 40.44 79 ALA B C 1
ATOM 4678 O O . ALA B 1 79 ? -30.719 -6.32 -18 1 40.44 79 ALA B O 1
ATOM 4679 N N . PRO B 1 80 ? -31.078 -8.359 -18.438 1 36.72 80 PRO B N 1
ATOM 4680 C CA . PRO B 1 80 ? -32.5 -8.203 -18.094 1 36.72 80 PRO B CA 1
ATOM 4681 C C . PRO B 1 80 ? -32.719 -7.688 -16.672 1 36.72 80 PRO B C 1
ATOM 4683 O O . PRO B 1 80 ? -31.859 -7.883 -15.805 1 36.72 80 PRO B O 1
ATOM 4686 N N . ALA B 1 81 ? -33.656 -6.793 -16.422 1 37.53 81 ALA B N 1
ATOM 4687 C CA . ALA B 1 81 ? -34.031 -6.203 -15.141 1 37.53 81 ALA B CA 1
ATOM 4688 C C . ALA B 1 81 ? -34.125 -7.27 -14.055 1 37.53 81 ALA B C 1
ATOM 4690 O O . ALA B 1 81 ? -34.75 -8.32 -14.273 1 37.53 81 ALA B O 1
ATOM 4691 N N . PRO B 1 82 ? -33.219 -7.176 -13.016 1 35.06 82 PRO B N 1
ATOM 4692 C CA . PRO B 1 82 ? -33.375 -8.195 -11.977 1 35.06 82 PRO B CA 1
ATOM 4693 C C . PRO B 1 82 ? -34.812 -8.281 -11.453 1 35.06 82 PRO B C 1
ATOM 4695 O O . PRO B 1 82 ? -35.438 -7.25 -11.172 1 35.06 82 PRO B O 1
ATOM 4698 N N . ASN B 1 83 ? -35.656 -9.164 -11.859 1 33.72 83 ASN B N 1
ATOM 4699 C CA . ASN B 1 83 ? -36.844 -9.453 -11.047 1 33.72 83 ASN B CA 1
ATOM 4700 C C . ASN B 1 83 ? -36.5 -9.516 -9.562 1 33.72 83 ASN B C 1
ATOM 4702 O O . ASN B 1 83 ? -35.594 -10.258 -9.156 1 33.72 83 ASN B O 1
ATOM 4706 N N . ALA B 1 84 ? -36.719 -8.484 -8.789 1 38.34 84 ALA B N 1
ATOM 4707 C CA . ALA B 1 84 ? -36.562 -8.32 -7.344 1 38.34 84 ALA B CA 1
ATOM 4708 C C . ALA B 1 84 ? -37 -9.586 -6.598 1 38.34 84 ALA B C 1
ATOM 4710 O O . ALA B 1 84 ? -37.531 -9.5 -5.488 1 38.34 84 ALA B O 1
ATOM 4711 N N . THR B 1 85 ? -37.344 -10.68 -7.234 1 35.78 85 THR B N 1
ATOM 4712 C CA . THR B 1 85 ? -37.719 -11.75 -6.316 1 35.78 85 THR B CA 1
ATOM 4713 C C . THR B 1 85 ? -36.531 -12.203 -5.492 1 35.78 85 THR B C 1
ATOM 4715 O O . THR B 1 85 ? -35.469 -12.508 -6.043 1 35.78 85 THR B O 1
ATOM 4718 N N . THR B 1 86 ? -36.438 -11.812 -4.246 1 40.22 86 THR B N 1
ATOM 4719 C CA . THR B 1 86 ? -35.5 -12.438 -3.324 1 40.22 86 THR B CA 1
ATOM 4720 C C . THR B 1 86 ? -35.25 -13.891 -3.729 1 40.22 86 THR B C 1
ATOM 4722 O O . THR B 1 86 ? -36.156 -14.703 -3.77 1 40.22 86 THR B O 1
ATOM 4725 N N . PRO B 1 87 ? -34.312 -14.148 -4.582 1 42.72 87 PRO B N 1
ATOM 4726 C CA . PRO B 1 87 ? -34.156 -15.539 -5.023 1 42.72 87 PRO B CA 1
ATOM 4727 C C . PRO B 1 87 ? -34.312 -16.531 -3.879 1 42.72 87 PRO B C 1
ATOM 4729 O O . PRO B 1 87 ? -33.688 -16.359 -2.82 1 42.72 87 PRO B O 1
ATOM 4732 N N . SER B 1 88 ? -35.438 -17.172 -3.658 1 41.78 88 SER B N 1
ATOM 4733 C CA . SER B 1 88 ? -35.719 -18.312 -2.797 1 41.78 88 SER B CA 1
ATOM 4734 C C . SER B 1 88 ? -34.562 -19.312 -2.814 1 41.78 88 SER B C 1
ATOM 4736 O O . SER B 1 88 ? -33.969 -19.562 -3.867 1 41.78 88 SER B O 1
ATOM 4738 N N . LEU B 1 89 ? -33.875 -19.562 -1.72 1 47.19 89 LEU B N 1
ATOM 4739 C CA . LEU B 1 89 ? -32.844 -20.547 -1.387 1 47.19 89 LEU B CA 1
ATOM 4740 C C . LEU B 1 89 ? -33.125 -21.891 -2.021 1 47.19 89 LEU B C 1
ATOM 4742 O O . LEU B 1 89 ? -32.344 -22.828 -1.897 1 47.19 89 LEU B O 1
ATOM 4746 N N . ALA B 1 90 ? -34.375 -22.156 -2.434 1 49.34 90 ALA B N 1
ATOM 4747 C CA . ALA B 1 90 ? -34.75 -23.562 -2.684 1 49.34 90 ALA B CA 1
ATOM 4748 C C . ALA B 1 90 ? -34.094 -24.062 -3.973 1 49.34 90 ALA B C 1
ATOM 4750 O O . ALA B 1 90 ? -33.906 -25.266 -4.145 1 49.34 90 ALA B O 1
ATOM 4751 N N . SER B 1 91 ? -33.875 -23.188 -5.086 1 59.84 91 SER B N 1
ATOM 4752 C CA . SER B 1 91 ? -33.469 -23.703 -6.391 1 59.84 91 SER B CA 1
ATOM 4753 C C . SER B 1 91 ? -31.969 -23.656 -6.582 1 59.84 91 SER B C 1
ATOM 4755 O O . SER B 1 91 ? -31.297 -22.844 -5.949 1 59.84 91 SER B O 1
ATOM 4757 N N . PRO B 1 92 ? -31.359 -24.641 -7.262 1 79.75 92 PRO B N 1
ATOM 4758 C CA . PRO B 1 92 ? -29.938 -24.656 -7.555 1 79.75 92 PRO B CA 1
ATOM 4759 C C . PRO B 1 92 ? -29.406 -23.297 -8.016 1 79.75 92 PRO B C 1
ATOM 4761 O O . PRO B 1 92 ? -30.047 -22.625 -8.82 1 79.75 92 PRO B O 1
ATOM 4764 N N . LEU B 1 93 ? -28.562 -22.781 -7.273 1 87.75 93 LEU B N 1
ATOM 4765 C CA . LEU B 1 93 ? -27.953 -21.469 -7.434 1 87.75 93 LEU B CA 1
ATOM 4766 C C . LEU B 1 93 ? -27.094 -21.406 -8.695 1 87.75 93 LEU B C 1
ATOM 4768 O O . LEU B 1 93 ? -26.156 -22.203 -8.844 1 87.75 93 LEU B O 1
ATOM 4772 N N . SER B 1 94 ? -27.531 -20.625 -9.672 1 90.12 94 SER B N 1
ATOM 4773 C CA . SER B 1 94 ? -26.734 -20.406 -10.867 1 90.12 94 SER B CA 1
ATOM 4774 C C . SER B 1 94 ? -25.578 -19.453 -10.594 1 90.12 94 SER B C 1
ATOM 4776 O O . SER B 1 94 ? -25.531 -18.812 -9.539 1 90.12 94 SER B O 1
ATOM 4778 N N . LEU B 1 95 ? -24.625 -19.484 -11.461 1 91.81 95 LEU B N 1
ATOM 4779 C CA . LEU B 1 95 ? -23.484 -18.594 -11.305 1 91.81 95 LEU B CA 1
ATOM 4780 C C . LEU B 1 95 ? -23.953 -17.141 -11.242 1 91.81 95 LEU B C 1
ATOM 4782 O O . LEU B 1 95 ? -23.484 -16.375 -10.391 1 91.81 95 LEU B O 1
ATOM 4786 N N . ASP B 1 96 ? -24.891 -16.75 -12.117 1 88.25 96 ASP B N 1
ATOM 4787 C CA . ASP B 1 96 ? -25.406 -15.391 -12.164 1 88.25 96 ASP B CA 1
ATOM 4788 C C . ASP B 1 96 ? -26.062 -15.008 -10.844 1 88.25 96 ASP B C 1
ATOM 4790 O O . ASP B 1 96 ? -25.859 -13.906 -10.328 1 88.25 96 ASP B O 1
ATOM 4794 N N . ALA B 1 97 ? -26.781 -15.945 -10.328 1 89.31 97 ALA B N 1
ATOM 4795 C CA . ALA B 1 97 ? -27.453 -15.703 -9.055 1 89.31 97 ALA B CA 1
ATOM 4796 C C . ALA B 1 97 ? -26.438 -15.586 -7.91 1 89.31 97 ALA B C 1
ATOM 4798 O O . ALA B 1 97 ? -26.609 -14.766 -7.008 1 89.31 97 ALA B O 1
ATOM 4799 N N . ALA B 1 98 ? -25.438 -16.422 -7.953 1 93 98 ALA B N 1
ATOM 4800 C CA . ALA B 1 98 ? -24.391 -16.359 -6.941 1 93 98 ALA B CA 1
ATOM 4801 C C . ALA B 1 98 ? -23.656 -15.031 -6.988 1 93 98 ALA B C 1
ATOM 4803 O O . ALA B 1 98 ? -23.344 -14.445 -5.945 1 93 98 ALA B O 1
ATOM 4804 N N . LEU B 1 99 ? -23.453 -14.586 -8.188 1 92.94 99 LEU B N 1
ATOM 4805 C CA . LEU B 1 99 ? -22.781 -13.305 -8.375 1 92.94 99 LEU B CA 1
ATOM 4806 C C . LEU B 1 99 ? -23.609 -12.156 -7.824 1 92.94 99 LEU B C 1
ATOM 4808 O O . LEU B 1 99 ? -23.109 -11.297 -7.105 1 92.94 99 LEU B O 1
ATOM 4812 N N . GLN B 1 100 ? -24.844 -12.156 -8.086 1 90.5 100 GLN B N 1
ATOM 4813 C CA . GLN B 1 100 ? -25.734 -11.102 -7.621 1 90.5 100 GLN B CA 1
ATOM 4814 C C . GLN B 1 100 ? -25.828 -11.094 -6.098 1 90.5 100 GLN B C 1
ATOM 4816 O O . GLN B 1 100 ? -25.781 -10.031 -5.473 1 90.5 100 GLN B O 1
ATOM 4821 N N . ARG B 1 101 ? -25.875 -12.266 -5.59 1 91.38 101 ARG B N 1
ATOM 4822 C CA . ARG B 1 101 ? -25.969 -12.367 -4.137 1 91.38 101 ARG B CA 1
ATOM 4823 C C . ARG B 1 101 ? -24.688 -11.883 -3.477 1 91.38 101 ARG B C 1
ATOM 4825 O O . ARG B 1 101 ? -24.719 -11.18 -2.463 1 91.38 101 ARG B O 1
ATOM 4832 N N . ALA B 1 102 ? -23.562 -12.289 -4.02 1 94.12 102 ALA B N 1
ATOM 4833 C CA . ALA B 1 102 ? -22.281 -11.883 -3.459 1 94.12 102 ALA B CA 1
ATOM 4834 C C . ALA B 1 102 ? -22.125 -10.367 -3.504 1 94.12 102 ALA B C 1
ATOM 4836 O O . ALA B 1 102 ? -21.641 -9.758 -2.543 1 94.12 102 ALA B O 1
ATOM 4837 N N . ILE B 1 103 ? -22.562 -9.766 -4.566 1 92.44 103 ILE B N 1
ATOM 4838 C CA . ILE B 1 103 ? -22.422 -8.32 -4.734 1 92.44 103 ILE B CA 1
ATOM 4839 C C . ILE B 1 103 ? -23.344 -7.602 -3.754 1 92.44 103 ILE B C 1
ATOM 4841 O O . ILE B 1 103 ? -22.984 -6.555 -3.205 1 92.44 103 ILE B O 1
ATOM 4845 N N . ALA B 1 104 ? -24.391 -8.172 -3.492 1 89.38 104 ALA B N 1
ATOM 4846 C CA . ALA B 1 104 ? -25.391 -7.531 -2.637 1 89.38 104 ALA B CA 1
ATOM 4847 C C . ALA B 1 104 ? -25.031 -7.691 -1.162 1 89.38 104 ALA B C 1
ATOM 4849 O O . ALA B 1 104 ? -25.172 -6.75 -0.377 1 89.38 104 ALA B O 1
ATOM 4850 N N . ASP B 1 105 ? -24.422 -8.844 -0.794 1 90.56 105 ASP B N 1
ATOM 4851 C CA . ASP B 1 105 ? -24.406 -9.18 0.628 1 90.56 105 ASP B CA 1
ATOM 4852 C C . ASP B 1 105 ? -22.984 -9.266 1.163 1 90.56 105 ASP B C 1
ATOM 4854 O O . ASP B 1 105 ? -22.766 -9.258 2.377 1 90.56 105 ASP B O 1
ATOM 4858 N N . ASN B 1 106 ? -22 -9.367 0.35 1 93.5 106 ASN B N 1
ATOM 4859 C CA . ASN B 1 106 ? -20.641 -9.594 0.819 1 93.5 106 ASN B CA 1
ATOM 4860 C C . ASN B 1 106 ? -20.156 -8.453 1.712 1 93.5 106 ASN B C 1
ATOM 4862 O O . ASN B 1 106 ? -20.344 -7.281 1.385 1 93.5 106 ASN B O 1
ATOM 4866 N N . PRO B 1 107 ? -19.547 -8.844 2.865 1 94.94 107 PRO B N 1
ATOM 4867 C CA . PRO B 1 107 ? -19.047 -7.832 3.803 1 94.94 107 PRO B CA 1
ATOM 4868 C C . PRO B 1 107 ? -18.062 -6.871 3.162 1 94.94 107 PRO B C 1
ATOM 4870 O O . PRO B 1 107 ? -17.938 -5.719 3.592 1 94.94 107 PRO B O 1
ATOM 4873 N N . GLN B 1 108 ? -17.25 -7.293 2.18 1 94.75 108 GLN B N 1
ATOM 4874 C CA . GLN B 1 108 ? -16.312 -6.402 1.514 1 94.75 108 GLN B CA 1
ATOM 4875 C C . GLN B 1 108 ? -17.031 -5.238 0.843 1 94.75 108 GLN B C 1
ATOM 4877 O O . GLN B 1 108 ? -16.516 -4.117 0.823 1 94.75 108 GLN B O 1
ATOM 4882 N N . ARG B 1 109 ? -18.141 -5.516 0.241 1 91.44 109 ARG B N 1
ATOM 4883 C CA . ARG B 1 109 ? -18.953 -4.453 -0.355 1 91.44 109 ARG B CA 1
ATOM 4884 C C . ARG B 1 109 ? -19.422 -3.469 0.707 1 91.44 109 ARG B C 1
ATOM 4886 O O . ARG B 1 109 ? -19.422 -2.256 0.486 1 91.44 109 ARG B O 1
ATOM 4893 N N . ARG B 1 110 ? -19.75 -3.965 1.889 1 92.88 110 ARG B N 1
ATOM 4894 C CA . ARG B 1 110 ? -20.219 -3.115 2.979 1 92.88 110 ARG B CA 1
ATOM 4895 C C . ARG B 1 110 ? -19.094 -2.248 3.521 1 92.88 110 ARG B C 1
ATOM 4897 O O . ARG B 1 110 ? -19.312 -1.096 3.898 1 92.88 110 ARG B O 1
ATOM 4904 N N . ILE B 1 111 ? -17.938 -2.824 3.529 1 96.62 111 ILE B N 1
ATOM 4905 C CA . ILE B 1 111 ? -16.766 -2.088 4.004 1 96.62 111 ILE B CA 1
ATOM 4906 C C . ILE B 1 111 ? -16.516 -0.886 3.094 1 96.62 111 ILE B C 1
ATOM 4908 O O . ILE B 1 111 ? -16.344 0.237 3.574 1 96.62 111 ILE B O 1
ATOM 4912 N N . VAL B 1 112 ? -16.578 -1.093 1.808 1 95.12 112 VAL B N 1
ATOM 4913 C CA . VAL B 1 112 ? -16.312 -0.013 0.864 1 95.12 112 VAL B CA 1
ATOM 4914 C C . VAL B 1 112 ? -17.453 1 0.894 1 95.12 112 VAL B C 1
ATOM 4916 O O . VAL B 1 112 ? -17.219 2.205 0.767 1 95.12 112 VAL B O 1
ATOM 4919 N N . ALA B 1 113 ? -18.672 0.551 1.067 1 94.19 113 ALA B N 1
ATOM 4920 C CA . ALA B 1 113 ? -19.812 1.454 1.183 1 94.19 113 ALA B CA 1
ATOM 4921 C C . ALA B 1 113 ? -19.656 2.375 2.391 1 94.19 113 ALA B C 1
ATOM 4923 O O . ALA B 1 113 ? -19.969 3.566 2.312 1 94.19 113 ALA B O 1
ATOM 4924 N N . ALA B 1 114 ? -19.156 1.791 3.508 1 97.19 114 ALA B N 1
ATOM 4925 C CA . ALA B 1 114 ? -18.922 2.592 4.707 1 97.19 114 ALA B CA 1
ATOM 4926 C C . ALA B 1 114 ? -17.812 3.619 4.477 1 97.19 114 ALA B C 1
ATOM 4928 O O . ALA B 1 114 ? -17.906 4.754 4.945 1 97.19 114 ALA B O 1
ATOM 4929 N N . ARG B 1 115 ? -16.844 3.207 3.742 1 97.5 115 ARG B N 1
ATOM 4930 C CA . ARG B 1 115 ? -15.766 4.133 3.414 1 97.5 115 ARG B CA 1
ATOM 4931 C C . ARG B 1 115 ? -16.266 5.273 2.533 1 97.5 115 ARG B C 1
ATOM 4933 O O . ARG B 1 115 ? -15.859 6.422 2.701 1 97.5 115 ARG B O 1
ATOM 4940 N N . LEU B 1 116 ? -17.141 4.98 1.615 1 97 116 LEU B N 1
ATOM 4941 C CA . LEU B 1 116 ? -17.734 5.988 0.741 1 97 116 LEU B CA 1
ATOM 4942 C C . LEU B 1 116 ? -18.578 6.973 1.539 1 97 116 LEU B C 1
ATOM 4944 O O . LEU B 1 116 ? -18.5 8.188 1.314 1 97 116 LEU B O 1
ATOM 4948 N N . ALA B 1 117 ? -19.281 6.469 2.51 1 97.56 117 ALA B N 1
ATOM 4949 C CA . ALA B 1 117 ? -20.078 7.336 3.373 1 97.56 117 ALA B CA 1
ATOM 4950 C C . ALA B 1 117 ? -19.188 8.266 4.191 1 97.56 117 ALA B C 1
ATOM 4952 O O . ALA B 1 117 ? -19.5 9.445 4.355 1 97.56 117 ALA B O 1
ATOM 4953 N N . ARG B 1 118 ? -18.156 7.676 4.641 1 98.19 118 ARG B N 1
ATOM 4954 C CA . ARG B 1 118 ? -17.203 8.492 5.387 1 98.19 118 ARG B CA 1
ATOM 4955 C C . ARG B 1 118 ? -16.609 9.586 4.508 1 98.19 118 ARG B C 1
ATOM 4957 O O . ARG B 1 118 ? -16.453 10.727 4.949 1 98.19 118 ARG B O 1
ATOM 4964 N N . ALA B 1 119 ? -16.297 9.25 3.285 1 98 119 ALA B N 1
ATOM 4965 C CA . ALA B 1 119 ? -15.727 10.234 2.361 1 98 119 ALA B CA 1
ATOM 4966 C C . ALA B 1 119 ? -16.734 11.344 2.061 1 98 119 ALA B C 1
ATOM 4968 O O . ALA B 1 119 ? -16.359 12.508 1.897 1 98 119 ALA B O 1
ATOM 4969 N N . GLU B 1 120 ? -17.984 11.008 2.021 1 98 120 GLU B N 1
ATOM 4970 C CA . GLU B 1 120 ? -19.047 12.008 1.83 1 98 120 GLU B CA 1
ATOM 4971 C C . GLU B 1 120 ? -19.141 12.945 3.029 1 98 120 GLU B C 1
ATOM 4973 O O . GLU B 1 120 ? -19.297 14.156 2.863 1 98 120 GLU B O 1
ATOM 4978 N N . ALA B 1 121 ? -18.953 12.367 4.184 1 98.44 121 ALA B N 1
ATOM 4979 C CA . ALA B 1 121 ? -18.984 13.18 5.395 1 98.44 121 ALA B CA 1
ATOM 4980 C C . ALA B 1 121 ? -17.781 14.125 5.449 1 98.44 121 ALA B C 1
ATOM 4982 O O . ALA B 1 121 ? -17.891 15.242 5.961 1 98.44 121 ALA B O 1
ATOM 4983 N N . VAL B 1 122 ? -16.688 13.75 4.891 1 98.44 122 VAL B N 1
ATOM 4984 C CA . VAL B 1 122 ? -15.516 14.602 4.84 1 98.44 122 VAL B CA 1
ATOM 4985 C C . VAL B 1 122 ? -15.781 15.789 3.912 1 98.44 122 VAL B C 1
ATOM 4987 O O . VAL B 1 122 ? -15.352 16.906 4.195 1 98.44 122 VAL B O 1
ATOM 4990 N N . ILE B 1 123 ? -16.469 15.578 2.791 1 98.12 123 ILE B N 1
ATOM 4991 C CA . ILE B 1 123 ? -16.844 16.672 1.895 1 98.12 123 ILE B CA 1
ATOM 4992 C C . ILE B 1 123 ? -17.719 17.672 2.641 1 98.12 123 ILE B C 1
ATOM 4994 O O . ILE B 1 123 ? -17.516 18.891 2.535 1 98.12 123 ILE B O 1
ATOM 4998 N N . ALA B 1 124 ? -18.625 17.109 3.477 1 97.88 124 ALA B N 1
ATOM 4999 C CA . ALA B 1 124 ? -19.484 17.984 4.273 1 97.88 124 ALA B CA 1
ATOM 5000 C C . ALA B 1 124 ? -18.656 18.781 5.277 1 97.88 124 ALA B C 1
ATOM 5002 O O . ALA B 1 124 ? -18.922 19.969 5.488 1 97.88 124 ALA B O 1
ATOM 5003 N N . GLU B 1 125 ? -17.719 18.156 5.82 1 97.88 125 GLU B N 1
ATOM 5004 C CA . GLU B 1 125 ? -16.828 18.844 6.754 1 97.88 125 GLU B CA 1
ATOM 5005 C C . GLU B 1 125 ? -16.047 19.953 6.062 1 97.88 125 GLU B C 1
ATOM 5007 O O . GLU B 1 125 ? -15.891 21.047 6.625 1 97.88 125 GLU B O 1
ATOM 5012 N N . ARG B 1 126 ? -15.586 19.734 4.852 1 97.25 126 ARG B N 1
ATOM 5013 C CA . ARG B 1 126 ? -14.828 20.734 4.121 1 97.25 126 ARG B CA 1
ATOM 5014 C C . ARG B 1 126 ? -15.719 21.906 3.711 1 97.25 126 ARG B C 1
ATOM 5016 O O . ARG B 1 126 ? -15.258 23.047 3.627 1 97.25 126 ARG B O 1
ATOM 5023 N N . GLN B 1 127 ? -17 21.656 3.562 1 97.06 127 GLN B N 1
ATOM 5024 C CA . GLN B 1 127 ? -17.953 22.703 3.205 1 97.06 127 GLN B CA 1
ATOM 5025 C C . GLN B 1 127 ? -18.219 23.641 4.383 1 97.06 127 GLN B C 1
ATOM 5027 O O . GLN B 1 127 ? -18.562 24.812 4.191 1 97.06 127 GLN B O 1
ATOM 5032 N N . ALA B 1 128 ? -17.969 23.109 5.57 1 96.06 128 ALA B N 1
ATOM 5033 C CA . ALA B 1 128 ? -18.188 23.906 6.773 1 96.06 128 ALA B CA 1
ATOM 5034 C C . ALA B 1 128 ? -17.266 25.109 6.824 1 96.06 128 ALA B C 1
ATOM 5036 O O . ALA B 1 128 ? -17.562 26.109 7.473 1 96.06 128 ALA B O 1
ATOM 5037 N N . ALA B 1 129 ? -16.141 25.031 6.125 1 93.75 129 ALA B N 1
ATOM 5038 C CA . ALA B 1 129 ? -15.156 26.109 6.129 1 93.75 129 ALA B CA 1
ATOM 5039 C C . ALA B 1 129 ? -15.719 27.375 5.473 1 93.75 129 ALA B C 1
ATOM 5041 O O . ALA B 1 129 ? -15.227 28.469 5.707 1 93.75 129 ALA B O 1
ATOM 5042 N N . PHE B 1 130 ? -16.844 27.281 4.672 1 95.38 130 PHE B N 1
ATOM 5043 C CA . PHE B 1 130 ? -17.438 28.406 3.951 1 95.38 130 PHE B CA 1
ATOM 5044 C C . PHE B 1 130 ? -18.547 29.047 4.762 1 95.38 130 PHE B C 1
ATOM 5046 O O . PHE B 1 130 ? -19.141 30.047 4.336 1 95.38 130 PHE B O 1
ATOM 5053 N N . TRP B 1 131 ? -18.781 28.516 6.02 1 96.06 131 TRP B N 1
ATOM 5054 C CA . TRP B 1 131 ? -19.812 29.047 6.898 1 96.06 131 TRP B CA 1
ATOM 5055 C C . TRP B 1 131 ? -19.188 29.703 8.125 1 96.06 131 TRP B C 1
ATOM 5057 O O . TRP B 1 131 ? -18.094 29.328 8.555 1 96.06 131 TRP B O 1
ATOM 5067 N N . PRO B 1 132 ? -19.828 30.734 8.648 1 96.12 132 PRO B N 1
ATOM 5068 C CA . PRO B 1 132 ? -19.297 31.359 9.867 1 96.12 132 PRO B CA 1
ATOM 5069 C C . PRO B 1 132 ? -19.312 30.406 11.062 1 96.12 132 PRO B C 1
ATOM 5071 O O . PRO B 1 132 ? -20.172 29.516 11.141 1 96.12 132 PRO B O 1
ATOM 5074 N N . GLN B 1 133 ? -18.422 30.516 11.859 1 97.31 133 GLN B N 1
ATOM 5075 C CA . GLN B 1 133 ? -18.391 29.828 13.148 1 97.31 133 GLN B CA 1
ATOM 5076 C C . GLN B 1 133 ? -18.875 30.75 14.273 1 97.31 133 GLN B C 1
ATOM 5078 O O . GLN B 1 133 ? -18.328 31.844 14.453 1 97.31 133 GLN B O 1
ATOM 5083 N N . VAL B 1 134 ? -19.953 30.359 14.883 1 97.5 134 VAL B N 1
ATOM 5084 C CA . VAL B 1 134 ? -20.547 31.188 15.922 1 97.5 134 VAL B CA 1
ATOM 5085 C C . VAL B 1 134 ? -20.391 30.5 17.281 1 97.5 134 VAL B C 1
ATOM 5087 O O . VAL B 1 134 ? -20.656 29.297 17.406 1 97.5 134 VAL B O 1
ATOM 5090 N N . SER B 1 135 ? -19.922 31.234 18.281 1 97.5 135 SER B N 1
ATOM 5091 C CA . SER B 1 135 ? -19.766 30.688 19.625 1 97.5 135 SER B CA 1
ATOM 5092 C C . SER B 1 135 ? -20.328 31.641 20.672 1 97.5 135 SER B C 1
ATOM 5094 O O . SER B 1 135 ? -20.297 32.844 20.5 1 97.5 135 SER B O 1
ATOM 5096 N N . LEU B 1 136 ? -20.891 31.016 21.703 1 96.5 136 LEU B N 1
ATOM 5097 C CA . LEU B 1 136 ? -21.234 31.734 22.938 1 96.5 136 LEU B CA 1
ATOM 5098 C C . LEU B 1 136 ? -20.125 31.578 23.969 1 96.5 136 LEU B C 1
ATOM 5100 O O . LEU B 1 136 ? -19.578 30.5 24.156 1 96.5 136 LEU B O 1
ATOM 5104 N N . TYR B 1 137 ? -19.781 32.781 24.531 1 94.56 137 TYR B N 1
ATOM 5105 C CA . TYR B 1 137 ? -18.75 32.719 25.562 1 94.56 137 TYR B CA 1
ATOM 5106 C C . TYR B 1 137 ? -19.109 33.562 26.781 1 94.56 137 TYR B C 1
ATOM 5108 O O . TYR B 1 137 ? -19.938 34.469 26.672 1 94.56 137 TYR B O 1
ATOM 5116 N N . THR B 1 138 ? -18.578 33.062 27.938 1 93.31 138 THR B N 1
ATOM 5117 C CA . THR B 1 138 ? -18.625 33.844 29.188 1 93.31 138 THR B CA 1
ATOM 5118 C C . THR B 1 138 ? -17.266 33.844 29.875 1 93.31 138 THR B C 1
ATOM 5120 O O . THR B 1 138 ? -16.625 32.781 30 1 93.31 138 THR B O 1
ATOM 5123 N N . GLU B 1 139 ? -16.938 35.094 30.109 1 93.81 139 GLU B N 1
ATOM 5124 C CA . GLU B 1 139 ? -15.672 35.281 30.828 1 93.81 139 GLU B CA 1
ATOM 5125 C C . GLU B 1 139 ? -15.898 35.969 32.156 1 93.81 139 GLU B C 1
ATOM 5127 O O . GLU B 1 139 ? -16.578 37 32.25 1 93.81 139 GLU B O 1
ATOM 5132 N N . HIS B 1 140 ? -15.406 35.375 33.281 1 93.69 140 HIS B N 1
ATOM 5133 C CA . HIS B 1 140 ? -15.344 36 34.594 1 93.69 140 HIS B CA 1
ATOM 5134 C C . HIS B 1 140 ? -13.906 36.344 34.969 1 93.69 140 HIS B C 1
ATOM 5136 O O . HIS B 1 140 ? -13.078 35.438 35.125 1 93.69 140 HIS B O 1
ATOM 5142 N N . LEU B 1 141 ? -13.688 37.625 35.094 1 92.81 141 LEU B N 1
ATOM 5143 C CA . LEU B 1 141 ? -12.352 38.062 35.438 1 92.81 141 LEU B CA 1
ATOM 5144 C C . LEU B 1 141 ? -12.398 38.906 36.719 1 92.81 141 LEU B C 1
ATOM 5146 O O . LEU B 1 141 ? -13.25 39.781 36.875 1 92.81 141 LEU B O 1
ATOM 5150 N N . GLN B 1 142 ? -11.523 38.531 37.625 1 92.94 142 GLN B N 1
ATOM 5151 C CA . GLN B 1 142 ? -11.344 39.312 38.844 1 92.94 142 GLN B CA 1
ATOM 5152 C C . GLN B 1 142 ? -9.867 39.5 39.188 1 92.94 142 GLN B C 1
ATOM 5154 O O . GLN B 1 142 ? -9.055 38.625 38.875 1 92.94 142 GLN B O 1
ATOM 5159 N N . GLY B 1 143 ? -9.508 40.625 39.656 1 91.88 143 GLY B N 1
ATOM 5160 C CA . GLY B 1 143 ? -8.125 40.875 40.062 1 91.88 143 GLY B CA 1
ATOM 5161 C C . GLY B 1 143 ? -7.848 42.312 40.438 1 91.88 143 GLY B C 1
ATOM 5162 O O . GLY B 1 143 ? -8.773 43.094 40.656 1 91.88 143 GLY B O 1
ATOM 5163 N N . GLU B 1 144 ? -6.547 42.594 40.656 1 91 144 GLU B N 1
ATOM 5164 C CA . GLU B 1 144 ? -6.043 43.938 40.938 1 91 144 GLU B CA 1
ATOM 5165 C C . GLU B 1 144 ? -4.945 44.312 39.938 1 91 144 GLU B C 1
ATOM 5167 O O . GLU B 1 144 ? -3.779 43.969 40.125 1 91 144 GLU B O 1
ATOM 5172 N N . SER B 1 145 ? -5.344 44.844 38.875 1 90.88 145 SER B N 1
ATOM 5173 C CA . SER B 1 145 ? -4.5 45.344 37.812 1 90.88 145 SER B CA 1
ATOM 5174 C C . SER B 1 145 ? -5.012 46.688 37.281 1 90.88 145 SER B C 1
ATOM 5176 O O . SER B 1 145 ? -6.148 46.781 36.812 1 90.88 145 SER B O 1
ATOM 5178 N N . PRO B 1 146 ? -4.246 47.719 37.375 1 88.62 146 PRO B N 1
ATOM 5179 C CA . PRO B 1 146 ? -4.77 49.031 37.062 1 88.62 146 PRO B CA 1
ATOM 5180 C C . PRO B 1 146 ? -5.355 49.156 35.656 1 88.62 146 PRO B C 1
ATOM 5182 O O . PRO B 1 146 ? -6.469 49.656 35.469 1 88.62 146 PRO B O 1
ATOM 5185 N N . SER B 1 147 ? -4.648 48.625 34.75 1 85.62 147 SER B N 1
ATOM 5186 C CA . SER B 1 147 ? -5.121 48.719 33.344 1 85.62 147 SER B CA 1
ATOM 5187 C C . SER B 1 147 ? -6.391 47.875 33.156 1 85.62 147 SER B C 1
ATOM 5189 O O . SER B 1 147 ? -7.352 48.375 32.562 1 85.62 147 SER B O 1
ATOM 5191 N N . ALA B 1 148 ? -6.418 46.75 33.656 1 87.06 148 ALA B N 1
ATOM 5192 C CA . ALA B 1 148 ? -7.586 45.875 33.531 1 87.06 148 ALA B CA 1
ATOM 5193 C C . ALA B 1 148 ? -8.797 46.469 34.219 1 87.06 148 ALA B C 1
ATOM 5195 O O . ALA B 1 148 ? -9.922 46.406 33.719 1 87.06 148 ALA B O 1
ATOM 5196 N N . SER B 1 149 ? -8.477 46.969 35.406 1 86.75 149 SER B N 1
ATOM 5197 C CA . SER B 1 149 ? -9.547 47.594 36.156 1 86.75 149 SER B CA 1
ATOM 5198 C C . SER B 1 149 ? -10.141 48.781 35.406 1 86.75 149 SER B C 1
ATOM 5200 O O . SER B 1 149 ? -11.367 48.938 35.344 1 86.75 149 SER B O 1
ATOM 5202 N N . LEU B 1 150 ? -9.297 49.531 34.875 1 85.62 150 LEU B N 1
ATOM 5203 C CA . LEU B 1 150 ? -9.75 50.688 34.094 1 85.62 150 LEU B CA 1
ATOM 5204 C C . LEU B 1 150 ? -10.57 50.25 32.875 1 85.62 150 LEU B C 1
ATOM 5206 O O . LEU B 1 150 ? -11.68 50.75 32.688 1 85.62 150 LEU B O 1
ATOM 5210 N N . PHE B 1 151 ? -10.117 49.281 32.156 1 87.12 151 PHE B N 1
ATOM 5211 C CA . PHE B 1 151 ? -10.75 48.844 30.906 1 87.12 151 PHE B CA 1
ATOM 5212 C C . PHE B 1 151 ? -12.086 48.156 31.188 1 87.12 151 PHE B C 1
ATOM 5214 O O . PHE B 1 151 ? -13.078 48.438 30.5 1 87.12 151 PHE B O 1
ATOM 5221 N N . LYS B 1 152 ? -12.039 47.438 32.188 1 86.56 152 LYS B N 1
ATOM 5222 C CA . LYS B 1 152 ? -13.281 46.75 32.5 1 86.56 152 LYS B CA 1
ATOM 5223 C C . LYS B 1 152 ? -14.32 47.688 33.062 1 86.56 152 LYS B C 1
ATOM 5225 O O . LYS B 1 152 ? -15.508 47.594 32.781 1 86.56 152 LYS B O 1
ATOM 5230 N N . SER B 1 153 ? -13.875 48.625 33.875 1 86.25 153 SER B N 1
ATOM 5231 C CA . SER B 1 153 ? -14.781 49.625 34.406 1 86.25 153 SER B CA 1
ATOM 5232 C C . SER B 1 153 ? -15.398 50.469 33.312 1 86.25 153 SER B C 1
ATOM 5234 O O . SER B 1 153 ? -16.578 50.812 33.375 1 86.25 153 SER B O 1
ATOM 5236 N N . ILE B 1 154 ? -14.609 50.781 32.375 1 86.19 154 ILE B N 1
ATOM 5237 C CA . ILE B 1 154 ? -15.086 51.594 31.266 1 86.19 154 ILE B CA 1
ATOM 5238 C C . ILE B 1 154 ? -16.047 50.781 30.391 1 86.19 154 ILE B C 1
ATOM 5240 O O . ILE B 1 154 ? -17.047 51.312 29.891 1 86.19 154 ILE B O 1
ATOM 5244 N N . ASP B 1 155 ? -15.805 49.562 30.25 1 85.94 155 ASP B N 1
ATOM 5245 C CA . ASP B 1 155 ? -16.672 48.719 29.453 1 85.94 155 ASP B CA 1
ATOM 5246 C C . ASP B 1 155 ? -18 48.469 30.141 1 85.94 155 ASP B C 1
ATOM 5248 O O . ASP B 1 155 ? -19.016 48.219 29.484 1 85.94 155 ASP B O 1
ATOM 5252 N N . GLN B 1 156 ? -17.969 48.594 31.406 1 83.5 156 GLN B N 1
ATOM 5253 C CA . GLN B 1 156 ? -19.203 48.562 32.188 1 83.5 156 GLN B CA 1
ATOM 5254 C C . GLN B 1 156 ? -19.922 49.906 32.188 1 83.5 156 GLN B C 1
ATOM 5256 O O . GLN B 1 156 ? -21.094 50 32.594 1 83.5 156 GLN B O 1
ATOM 5261 N N . ARG B 1 157 ? -19.203 50.875 31.734 1 86.75 157 ARG B N 1
ATOM 5262 C CA . ARG B 1 157 ? -19.703 52.25 31.719 1 86.75 157 ARG B CA 1
ATOM 5263 C C . ARG B 1 157 ? -19.969 52.75 33.125 1 86.75 157 ARG B C 1
ATOM 5265 O O . ARG B 1 157 ? -21 53.375 33.406 1 86.75 157 ARG B O 1
ATOM 5272 N N . ARG B 1 158 ? -19 52.406 34 1 81.5 158 ARG B N 1
ATOM 5273 C CA . ARG B 1 158 ? -19.219 52.75 35.406 1 81.5 158 ARG B CA 1
ATOM 5274 C C . ARG B 1 158 ? -17.984 53.438 36 1 81.5 158 ARG B C 1
ATOM 5276 O O . ARG B 1 158 ? -17.797 53.469 37.219 1 81.5 158 ARG B O 1
ATOM 5283 N N . LEU B 1 159 ? -17.156 53.844 35.125 1 85.06 159 LEU B N 1
ATOM 5284 C CA . LEU B 1 159 ? -15.977 54.531 35.625 1 85.06 159 LEU B CA 1
ATOM 5285 C C . LEU B 1 159 ? -16.359 55.875 36.25 1 85.06 159 LEU B C 1
ATOM 5287 O O . LEU B 1 159 ? -17.047 56.656 35.656 1 85.06 159 LEU B O 1
ATOM 5291 N N . ASP B 1 160 ? -15.938 56.094 37.469 1 84.06 160 ASP B N 1
ATOM 5292 C CA . ASP B 1 160 ? -16.062 57.406 38.062 1 84.06 160 ASP B CA 1
ATOM 5293 C C . ASP B 1 160 ? -14.977 58.375 37.562 1 84.06 160 ASP B C 1
ATOM 5295 O O . ASP B 1 160 ? -13.898 58.438 38.156 1 84.06 160 ASP B O 1
ATOM 5299 N N . GLN B 1 161 ? -15.281 59.062 36.594 1 79.5 161 GLN B N 1
ATOM 5300 C CA . GLN B 1 161 ? -14.297 59.875 35.875 1 79.5 161 GLN B CA 1
ATOM 5301 C C . GLN B 1 161 ? -13.773 61 36.75 1 79.5 161 GLN B C 1
ATOM 5303 O O . GLN B 1 161 ? -12.68 61.5 36.5 1 79.5 161 GLN B O 1
ATOM 5308 N N . ARG B 1 162 ? -14.5 61.5 37.781 1 84.25 162 ARG B N 1
ATOM 5309 C CA . ARG B 1 162 ? -14.125 62.625 38.594 1 84.25 162 ARG B CA 1
ATOM 5310 C C . ARG B 1 162 ? -13.117 62.219 39.688 1 84.25 162 ARG B C 1
ATOM 5312 O O . ARG B 1 162 ? -12.242 63 40.031 1 84.25 162 ARG B O 1
ATOM 5319 N N . ASN B 1 163 ? -13.219 60.938 40.062 1 83.06 163 ASN B N 1
ATOM 5320 C CA . ASN B 1 163 ? -12.445 60.562 41.25 1 83.06 163 ASN B CA 1
ATOM 5321 C C . ASN B 1 163 ? -11.57 59.344 40.969 1 83.06 163 ASN B C 1
ATOM 5323 O O . ASN B 1 163 ? -11.008 58.75 41.875 1 83.06 163 ASN B O 1
ATOM 5327 N N . VAL B 1 164 ? -11.352 59.062 39.75 1 80 164 VAL B N 1
ATOM 5328 C CA . VAL B 1 164 ? -10.641 57.812 39.438 1 80 164 VAL B CA 1
ATOM 5329 C C . VAL B 1 164 ? -9.141 58 39.656 1 80 164 VAL B C 1
ATOM 5331 O O . VAL B 1 164 ? -8.578 59 39.25 1 80 164 VAL B O 1
ATOM 5334 N N . ASP B 1 165 ? -8.531 57.031 40.531 1 87.94 165 ASP B N 1
ATOM 5335 C CA . ASP B 1 165 ? -7.078 56.906 40.594 1 87.94 165 ASP B CA 1
ATOM 5336 C C . ASP B 1 165 ? -6.574 55.875 39.594 1 87.94 165 ASP B C 1
ATOM 5338 O O . ASP B 1 165 ? -6.625 54.656 39.844 1 87.94 165 ASP B O 1
ATOM 5342 N N . PHE B 1 166 ? -6.012 56.344 38.562 1 85.44 166 PHE B N 1
ATOM 5343 C CA . PHE B 1 166 ? -5.609 55.469 37.469 1 85.44 166 PHE B CA 1
ATOM 5344 C C . PHE B 1 166 ? -4.492 54.531 37.906 1 85.44 166 PHE B C 1
ATOM 5346 O O . PHE B 1 166 ? -4.316 53.469 37.312 1 85.44 166 PHE B O 1
ATOM 5353 N N . ASN B 1 167 ? -3.697 54.875 38.906 1 87.25 167 ASN B N 1
ATOM 5354 C CA . ASN B 1 167 ? -2.59 54.062 39.375 1 87.25 167 ASN B CA 1
ATOM 5355 C C . ASN B 1 167 ? -3.062 53 40.406 1 87.25 167 ASN B C 1
ATOM 5357 O O . ASN B 1 167 ? -2.404 51.969 40.594 1 87.25 167 ASN B O 1
ATOM 5361 N N . ARG B 1 168 ? -4.102 53.25 41.125 1 90.81 168 ARG B N 1
ATOM 5362 C CA . ARG B 1 168 ? -4.637 52.312 42.125 1 90.81 168 ARG B CA 1
ATOM 5363 C C . ARG B 1 168 ? -6.16 52.312 42.094 1 90.81 168 ARG B C 1
ATOM 5365 O O . ARG B 1 168 ? -6.812 52.656 43.094 1 90.81 168 ARG B O 1
ATOM 5372 N N . PRO B 1 169 ? -6.801 51.844 41.062 1 84.88 169 PRO B N 1
ATOM 5373 C CA . PRO B 1 169 ? -8.258 51.844 40.906 1 84.88 169 PRO B CA 1
ATOM 5374 C C . PRO B 1 169 ? -8.938 50.781 41.781 1 84.88 169 PRO B C 1
ATOM 5376 O O . PRO B 1 169 ? -10.156 50.812 41.938 1 84.88 169 PRO B O 1
ATOM 5379 N N . GLY B 1 170 ? -8.125 49.875 42.5 1 84 170 GLY B N 1
ATOM 5380 C CA . GLY B 1 170 ? -8.672 48.844 43.375 1 84 170 GLY B CA 1
ATOM 5381 C C . GLY B 1 170 ? -9 47.562 42.625 1 84 170 GLY B C 1
ATOM 5382 O O . GLY B 1 170 ? -8.602 47.375 41.469 1 84 170 GLY B O 1
ATOM 5383 N N . ARG B 1 171 ? -9.664 46.594 43.375 1 89.06 171 ARG B N 1
ATOM 5384 C CA . ARG B 1 171 ? -10.047 45.312 42.812 1 89.06 171 ARG B CA 1
ATOM 5385 C C . ARG B 1 171 ? -11.211 45.438 41.844 1 89.06 171 ARG B C 1
ATOM 5387 O O . ARG B 1 171 ? -12.102 46.281 42.062 1 89.06 171 ARG B O 1
ATOM 5394 N N . PHE B 1 172 ? -11.133 44.75 40.719 1 86.94 172 PHE B N 1
ATOM 5395 C CA . PHE B 1 172 ? -12.227 44.75 39.75 1 86.94 172 PHE B CA 1
ATOM 5396 C C . PHE B 1 172 ? -12.836 43.375 39.625 1 86.94 172 PHE B C 1
ATOM 5398 O O . PHE B 1 172 ? -12.203 42.375 39.969 1 86.94 172 PHE B O 1
ATOM 5405 N N . GLN B 1 173 ? -14.125 43.312 39.312 1 90.88 173 GLN B N 1
ATOM 5406 C CA . GLN B 1 173 ? -14.867 42.125 38.906 1 90.88 173 GLN B CA 1
ATOM 5407 C C . GLN B 1 173 ? -15.695 42.375 37.656 1 90.88 173 GLN B C 1
ATOM 5409 O O . GLN B 1 173 ? -16.328 43.406 37.531 1 90.88 173 GLN B O 1
ATOM 5414 N N . ASN B 1 174 ? -15.555 41.469 36.688 1 90.88 174 ASN B N 1
ATOM 5415 C CA . ASN B 1 174 ? -16.281 41.656 35.438 1 90.88 174 ASN B CA 1
ATOM 5416 C C . ASN B 1 174 ? -16.766 40.344 34.875 1 90.88 174 ASN B C 1
ATOM 5418 O O . ASN B 1 174 ? -16 39.375 34.844 1 90.88 174 ASN B O 1
ATOM 5422 N N . PHE B 1 175 ? -18.047 40.344 34.656 1 90.81 175 PHE B N 1
ATOM 5423 C CA . PHE B 1 175 ? -18.625 39.281 33.812 1 90.81 175 PHE B CA 1
ATOM 5424 C C . PHE B 1 175 ? -18.859 39.781 32.406 1 90.81 175 PHE B C 1
ATOM 5426 O O . PHE B 1 175 ? -19.594 40.75 32.188 1 90.81 175 PHE B O 1
ATOM 5433 N N . GLU B 1 176 ? -18.188 39.125 31.422 1 90.94 176 GLU B N 1
ATOM 5434 C CA . GLU B 1 176 ? -18.422 39.406 30.016 1 90.94 176 GLU B CA 1
ATOM 5435 C C . GLU B 1 176 ? -19.125 38.25 29.328 1 90.94 176 GLU B C 1
ATOM 5437 O O . GLU B 1 176 ? -18.609 37.125 29.312 1 90.94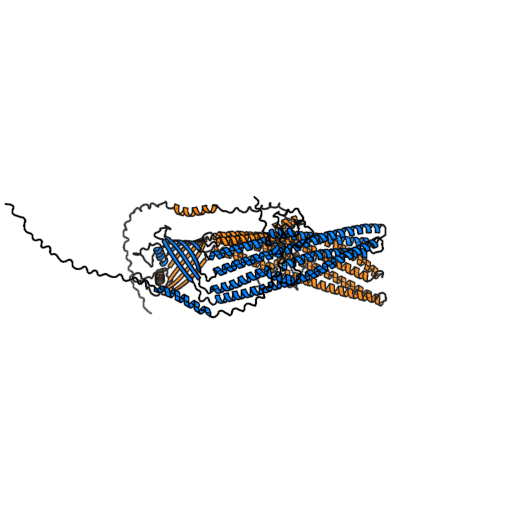 176 GLU B O 1
ATOM 5442 N N . THR B 1 177 ? -20.266 38.438 28.906 1 91.75 177 THR B N 1
ATOM 5443 C CA . THR B 1 177 ? -21.016 37.438 28.141 1 91.75 177 THR B CA 1
ATOM 5444 C C . THR B 1 177 ? -21.328 37.938 26.75 1 91.75 177 THR B C 1
ATOM 5446 O O . THR B 1 177 ? -21.781 39.094 26.578 1 91.75 177 THR B O 1
ATOM 5449 N N . GLY B 1 178 ? -20.969 37.125 25.766 1 93.5 178 GLY B N 1
ATOM 5450 C CA . GLY B 1 178 ? -21.219 37.594 24.422 1 93.5 178 GLY B CA 1
ATOM 5451 C C . GLY B 1 178 ? -21.234 36.469 23.391 1 93.5 178 GLY B C 1
ATOM 5452 O O . GLY B 1 178 ? -21.078 35.312 23.734 1 93.5 178 GLY B O 1
ATOM 5453 N N . ILE B 1 179 ? -21.641 36.844 22.156 1 96.19 179 ILE B N 1
ATOM 5454 C CA . ILE B 1 179 ? -21.609 36 20.969 1 96.19 179 ILE B CA 1
ATOM 5455 C C . ILE B 1 179 ? -20.531 36.469 20.016 1 96.19 179 ILE B C 1
ATOM 5457 O O . ILE B 1 179 ? -20.391 37.688 19.781 1 96.19 179 ILE B O 1
ATOM 5461 N N . LYS B 1 180 ? -19.719 35.594 19.672 1 97.12 180 LYS B N 1
ATOM 5462 C CA . LYS B 1 180 ? -18.703 35.938 18.672 1 97.12 180 LYS B CA 1
ATOM 5463 C C . LYS B 1 180 ? -18.844 35.062 17.422 1 97.12 180 LYS B C 1
ATOM 5465 O O . LYS B 1 180 ? -19.25 33.906 17.516 1 97.12 180 LYS B O 1
ATOM 5470 N N . ALA B 1 181 ? -18.594 35.625 16.25 1 96.88 181 ALA B N 1
ATOM 5471 C CA . ALA B 1 181 ? -18.672 34.969 14.945 1 96.88 181 ALA B CA 1
ATOM 5472 C C . ALA B 1 181 ? -17.406 35.219 14.125 1 96.88 181 ALA B C 1
ATOM 5474 O O . ALA B 1 181 ? -16.891 36.344 14.125 1 96.88 181 ALA B O 1
ATOM 5475 N N . ASN B 1 182 ? -16.875 34.156 13.609 1 97.25 182 ASN B N 1
ATOM 5476 C CA . ASN B 1 182 ? -15.734 34.25 12.695 1 97.25 182 ASN B CA 1
ATOM 5477 C C . ASN B 1 182 ? -16.062 33.625 11.336 1 97.25 182 ASN B C 1
ATOM 5479 O O . ASN B 1 182 ? -16.75 32.594 11.25 1 97.25 182 ASN B O 1
ATOM 5483 N N . LEU B 1 183 ? -15.734 34.312 10.25 1 96.56 183 LEU B N 1
ATOM 5484 C CA . LEU B 1 183 ? -15.922 33.844 8.883 1 96.56 183 LEU B CA 1
ATOM 5485 C C . LEU B 1 183 ? -14.656 34.062 8.062 1 96.56 183 LEU B C 1
ATOM 5487 O O . LEU B 1 183 ? -14.188 35.188 7.898 1 96.56 183 LEU B O 1
ATOM 5491 N N . GLN B 1 184 ? -14.117 32.938 7.645 1 95.69 184 GLN B N 1
ATOM 5492 C CA . GLN B 1 184 ? -12.992 33.062 6.727 1 95.69 184 GLN B CA 1
ATOM 5493 C C . GLN B 1 184 ? -13.453 33.5 5.34 1 95.69 184 GLN B C 1
ATOM 5495 O O . GLN B 1 184 ? -13.891 32.688 4.535 1 95.69 184 GLN B O 1
ATOM 5500 N N . VAL B 1 185 ? -13.25 34.75 5.066 1 95.38 185 VAL B N 1
ATOM 5501 C CA . VAL B 1 185 ? -13.75 35.312 3.82 1 95.38 185 VAL B CA 1
ATOM 5502 C C . VAL B 1 185 ? -12.891 34.844 2.652 1 95.38 185 VAL B C 1
ATOM 5504 O O . VAL B 1 185 ? -13.406 34.531 1.574 1 95.38 185 VAL B O 1
ATOM 5507 N N . PHE B 1 186 ? -11.641 34.875 2.82 1 95.75 186 PHE B N 1
ATOM 5508 C CA . PHE B 1 186 ? -10.68 34.438 1.817 1 95.75 186 PHE B CA 1
ATOM 5509 C C . PHE B 1 186 ? -9.508 33.719 2.471 1 95.75 186 PHE B C 1
ATOM 5511 O O . PHE B 1 186 ? -8.844 34.281 3.355 1 95.75 186 PHE B O 1
ATOM 5518 N N . ASN B 1 187 ? -9.266 32.5 2.115 1 95.56 187 ASN B N 1
ATOM 5519 C CA . ASN B 1 187 ? -8.195 31.703 2.688 1 95.56 187 ASN B CA 1
ATOM 5520 C C . ASN B 1 187 ? -7.203 31.25 1.62 1 95.56 187 ASN B C 1
ATOM 5522 O O . ASN B 1 187 ? -6.793 30.078 1.604 1 95.56 187 ASN B O 1
ATOM 5526 N N . GLY B 1 188 ? -6.91 32.188 0.62 1 94.94 188 GLY B N 1
ATOM 5527 C CA . GLY B 1 188 ? -5.957 31.859 -0.427 1 94.94 188 GLY B CA 1
ATOM 5528 C C . GLY B 1 188 ? -6.395 30.703 -1.302 1 94.94 188 GLY B C 1
ATOM 5529 O O . GLY B 1 188 ? -5.57 29.891 -1.736 1 94.94 188 GLY B O 1
ATOM 5530 N N . ARG B 1 189 ? -7.633 30.406 -1.43 1 95.38 189 ARG B N 1
ATOM 5531 C CA . ARG B 1 189 ? -8.234 29.328 -2.227 1 95.38 189 ARG B CA 1
ATOM 5532 C C . ARG B 1 189 ? -8.047 27.984 -1.561 1 95.38 189 ARG B C 1
ATOM 5534 O O . ARG B 1 189 ? -8.406 26.938 -2.131 1 95.38 189 ARG B O 1
ATOM 5541 N N . ARG B 1 190 ? -7.398 27.891 -0.339 1 97.19 190 ARG B N 1
ATOM 5542 C CA . ARG B 1 190 ? -7.098 26.641 0.344 1 97.19 190 ARG B CA 1
ATOM 5543 C C . ARG B 1 190 ? -8.375 25.844 0.62 1 97.19 190 ARG B C 1
ATOM 5545 O O . ARG B 1 190 ? -8.414 24.641 0.419 1 97.19 190 ARG B O 1
ATOM 5552 N N . ASP B 1 191 ? -9.414 26.531 0.987 1 96.88 191 ASP B N 1
ATOM 5553 C CA . ASP B 1 191 ? -10.656 25.844 1.307 1 96.88 191 ASP B CA 1
ATOM 5554 C C . ASP B 1 191 ? -11.273 25.219 0.058 1 96.88 191 ASP B C 1
ATOM 5556 O O . ASP B 1 191 ? -11.734 24.078 0.091 1 96.88 191 ASP B O 1
ATOM 5560 N N . THR B 1 192 ? -11.312 26 -1.072 1 97.62 192 THR B N 1
ATOM 5561 C CA . THR B 1 192 ? -11.836 25.469 -2.328 1 97.62 192 THR B CA 1
ATOM 5562 C C . THR B 1 192 ? -11.023 24.266 -2.795 1 97.62 192 THR B C 1
ATOM 5564 O O . THR B 1 192 ? -11.578 23.266 -3.242 1 97.62 192 THR B O 1
ATOM 5567 N N . LEU B 1 193 ? -9.703 24.406 -2.682 1 98.31 193 LEU B N 1
ATOM 5568 C CA . LEU B 1 193 ? -8.82 23.312 -3.109 1 98.31 193 LEU B CA 1
ATOM 5569 C C . LEU B 1 193 ? -9.008 22.094 -2.225 1 98.31 193 LEU B C 1
ATOM 5571 O O . LEU B 1 193 ? -9.039 20.953 -2.723 1 98.31 193 LEU B O 1
ATOM 5575 N N . ARG B 1 194 ? -9.109 22.25 -0.867 1 98.25 194 ARG B N 1
ATOM 5576 C CA . ARG B 1 194 ? -9.344 21.125 0.042 1 98.25 194 ARG B CA 1
ATOM 5577 C C . ARG B 1 194 ? -10.664 20.438 -0.268 1 98.25 194 ARG B C 1
ATOM 5579 O O . ARG B 1 194 ? -10.766 19.219 -0.183 1 98.25 194 ARG B O 1
ATOM 5586 N N . LEU B 1 195 ? -11.703 21.25 -0.618 1 98.38 195 LEU B N 1
ATOM 5587 C CA . LEU B 1 195 ? -12.992 20.688 -1.013 1 98.38 195 LEU B CA 1
ATOM 5588 C C . LEU B 1 195 ? -12.867 19.875 -2.289 1 98.38 195 LEU B C 1
ATOM 5590 O O . LEU B 1 195 ? -13.391 18.75 -2.369 1 98.38 195 LEU B O 1
ATOM 5594 N N . GLN B 1 196 ? -12.141 20.406 -3.275 1 98.56 196 GLN B N 1
ATOM 5595 C CA . GLN B 1 196 ? -11.945 19.688 -4.523 1 98.56 196 GLN B CA 1
ATOM 5596 C C . GLN B 1 196 ? -11.188 18.375 -4.289 1 98.56 196 GLN B C 1
ATOM 5598 O O . GLN B 1 196 ? -11.523 17.344 -4.867 1 98.56 196 GLN B O 1
ATOM 5603 N N . ILE B 1 197 ? -10.086 18.406 -3.428 1 98.56 197 ILE B N 1
ATOM 5604 C CA . ILE B 1 197 ? -9.328 17.203 -3.102 1 98.56 197 ILE B CA 1
ATOM 5605 C C . ILE B 1 197 ? -10.25 16.156 -2.48 1 98.56 197 ILE B C 1
ATOM 5607 O O . ILE B 1 197 ? -10.188 14.984 -2.836 1 98.56 197 ILE B O 1
ATOM 5611 N N . ALA B 1 198 ? -11.117 16.578 -1.567 1 98.62 198 ALA B N 1
ATOM 5612 C CA . ALA B 1 198 ? -12.055 15.656 -0.922 1 98.62 198 ALA B CA 1
ATOM 5613 C C . ALA B 1 198 ? -12.992 15.023 -1.942 1 98.62 198 ALA B C 1
ATOM 5615 O O . ALA B 1 198 ? -13.32 13.836 -1.847 1 98.62 198 ALA B O 1
ATOM 5616 N N . LYS B 1 199 ? -13.492 15.836 -2.918 1 98.62 199 LYS B N 1
ATOM 5617 C CA . LYS B 1 199 ? -14.375 15.32 -3.959 1 98.62 199 LYS B CA 1
ATOM 5618 C C . LYS B 1 199 ? -13.656 14.281 -4.816 1 98.62 199 LYS B C 1
ATOM 5620 O O . LYS B 1 199 ? -14.234 13.234 -5.141 1 98.62 199 LYS B O 1
ATOM 5625 N N . HIS B 1 200 ? -12.414 14.562 -5.188 1 98.5 200 HIS B N 1
ATOM 5626 C CA . HIS B 1 200 ? -11.648 13.602 -5.965 1 98.5 200 HIS B CA 1
ATOM 5627 C C . HIS B 1 200 ? -11.336 12.352 -5.148 1 98.5 200 HIS B C 1
ATOM 5629 O O . HIS B 1 200 ? -11.266 11.25 -5.691 1 98.5 200 HIS B O 1
ATOM 5635 N N . ARG B 1 201 ? -11.148 12.492 -3.822 1 98.25 201 ARG B N 1
ATOM 5636 C CA . ARG B 1 201 ? -10.953 11.328 -2.959 1 98.25 201 ARG B CA 1
ATOM 5637 C C . ARG B 1 201 ? -12.188 10.438 -2.951 1 98.25 201 ARG B C 1
ATOM 5639 O O . ARG B 1 201 ? -12.07 9.211 -3.018 1 98.25 201 ARG B O 1
ATOM 5646 N N . ARG B 1 202 ? -13.375 11.055 -2.895 1 98.19 202 ARG B N 1
ATOM 5647 C CA . ARG B 1 202 ? -14.617 10.297 -2.975 1 98.19 202 ARG B CA 1
ATOM 5648 C C . ARG B 1 202 ? -14.75 9.602 -4.328 1 98.19 202 ARG B C 1
ATOM 5650 O O . ARG B 1 202 ? -15.148 8.438 -4.398 1 98.19 202 ARG B O 1
ATOM 5657 N N . ALA B 1 203 ? -14.422 10.328 -5.391 1 97.88 203 ALA B N 1
ATOM 5658 C CA . ALA B 1 203 ? -14.469 9.742 -6.73 1 97.88 203 ALA B CA 1
ATOM 5659 C C . ALA B 1 203 ? -13.539 8.539 -6.836 1 97.88 203 ALA B C 1
ATOM 5661 O O . ALA B 1 203 ? -13.906 7.512 -7.402 1 97.88 203 ALA B O 1
ATOM 5662 N N . ALA B 1 204 ? -12.312 8.617 -6.266 1 97.56 204 ALA B N 1
ATOM 5663 C CA . ALA B 1 204 ? -11.367 7.508 -6.273 1 97.56 204 ALA B CA 1
ATOM 5664 C C . ALA B 1 204 ? -11.938 6.297 -5.539 1 97.56 204 ALA B C 1
ATOM 5666 O O . ALA B 1 204 ? -11.773 5.156 -5.98 1 97.56 204 ALA B O 1
ATOM 5667 N N . LEU B 1 205 ? -12.609 6.527 -4.469 1 96.94 205 LEU B N 1
ATOM 5668 C CA . LEU B 1 205 ? -13.18 5.445 -3.672 1 96.94 205 LEU B CA 1
ATOM 5669 C C . LEU B 1 205 ? -14.312 4.758 -4.422 1 96.94 205 LEU B C 1
ATOM 5671 O O . LEU B 1 205 ? -14.539 3.557 -4.25 1 96.94 205 LEU B O 1
ATOM 5675 N N . THR B 1 206 ? -15.07 5.551 -5.281 1 95.81 206 THR B N 1
ATOM 5676 C CA . THR B 1 206 ? -16.094 4.938 -6.125 1 95.81 206 THR B CA 1
ATOM 5677 C C . THR B 1 206 ? -15.469 3.92 -7.074 1 95.81 206 THR B C 1
ATOM 5679 O O . THR B 1 206 ? -16.031 2.848 -7.301 1 95.81 206 THR B O 1
ATOM 5682 N N . HIS B 1 207 ? -14.305 4.254 -7.582 1 95.62 207 HIS B N 1
ATOM 5683 C CA . HIS B 1 207 ? -13.609 3.318 -8.461 1 95.62 207 HIS B CA 1
ATOM 5684 C C . HIS B 1 207 ? -13.031 2.148 -7.68 1 95.62 207 HIS B C 1
ATOM 5686 O O . HIS B 1 207 ? -12.961 1.026 -8.188 1 95.62 207 HIS B O 1
ATOM 5692 N N . THR B 1 208 ? -12.656 2.344 -6.426 1 95.88 208 THR B N 1
ATOM 5693 C CA . THR B 1 208 ? -12.25 1.247 -5.555 1 95.88 208 THR B CA 1
ATOM 5694 C C . THR B 1 208 ? -13.398 0.263 -5.352 1 95.88 208 THR B C 1
ATOM 5696 O O . THR B 1 208 ? -13.18 -0.95 -5.309 1 95.88 208 THR B O 1
ATOM 5699 N N . ARG B 1 209 ? -14.594 0.816 -5.246 1 94.81 209 ARG B N 1
ATOM 5700 C CA . ARG B 1 209 ? -15.773 -0.041 -5.141 1 94.81 209 ARG B CA 1
ATOM 5701 C C . ARG B 1 209 ? -15.914 -0.93 -6.371 1 94.81 209 ARG B C 1
ATOM 5703 O O . ARG B 1 209 ? -16.188 -2.127 -6.254 1 94.81 209 ARG B O 1
ATOM 5710 N N . ALA B 1 210 ? -15.75 -0.356 -7.523 1 94.44 210 ALA B N 1
ATOM 5711 C CA . ALA B 1 210 ? -15.82 -1.121 -8.766 1 94.44 210 ALA B CA 1
ATOM 5712 C C . ALA B 1 210 ? -14.75 -2.213 -8.797 1 94.44 210 ALA B C 1
ATOM 5714 O O . ALA B 1 210 ? -15.008 -3.322 -9.273 1 94.44 210 ALA B O 1
ATOM 5715 N N . GLU B 1 211 ? -13.547 -1.971 -8.289 1 94.31 211 GLU B N 1
ATOM 5716 C CA . GLU B 1 211 ? -12.469 -2.957 -8.227 1 94.31 211 GLU B CA 1
ATOM 5717 C C . GLU B 1 211 ? -12.836 -4.113 -7.301 1 94.31 211 GLU B C 1
ATOM 5719 O O . GLU B 1 211 ? -12.547 -5.273 -7.602 1 94.31 211 GLU B O 1
ATOM 5724 N N . VAL B 1 212 ? -13.422 -3.758 -6.211 1 94.25 212 VAL B N 1
ATOM 5725 C CA . VAL B 1 212 ? -13.828 -4.777 -5.25 1 94.25 212 VAL B CA 1
ATOM 5726 C C . VAL B 1 212 ? -14.867 -5.699 -5.883 1 94.25 212 VAL B C 1
ATOM 5728 O O . VAL B 1 212 ? -14.828 -6.918 -5.691 1 94.25 212 VAL B O 1
ATOM 5731 N N . ILE B 1 213 ? -15.781 -5.137 -6.672 1 94.12 213 ILE B N 1
ATOM 5732 C CA . ILE B 1 213 ? -16.797 -5.93 -7.367 1 94.12 213 ILE B CA 1
ATOM 5733 C C . ILE B 1 213 ? -16.109 -6.867 -8.367 1 94.12 213 ILE B C 1
ATOM 5735 O O . ILE B 1 213 ? -16.453 -8.047 -8.445 1 94.12 213 ILE B O 1
ATOM 5739 N N . ASN B 1 214 ? -15.148 -6.344 -9.102 1 94.25 214 ASN B N 1
ATOM 5740 C CA . ASN B 1 214 ? -14.406 -7.18 -10.039 1 94.25 214 ASN B CA 1
ATOM 5741 C C . ASN B 1 214 ? -13.711 -8.344 -9.336 1 94.25 214 ASN B C 1
ATOM 5743 O O . ASN B 1 214 ? -13.766 -9.477 -9.797 1 94.25 214 ASN B O 1
ATOM 5747 N N . ASP B 1 215 ? -13.047 -8.055 -8.227 1 95.38 215 ASP B N 1
ATOM 5748 C CA . ASP B 1 215 ? -12.352 -9.086 -7.465 1 95.38 215 ASP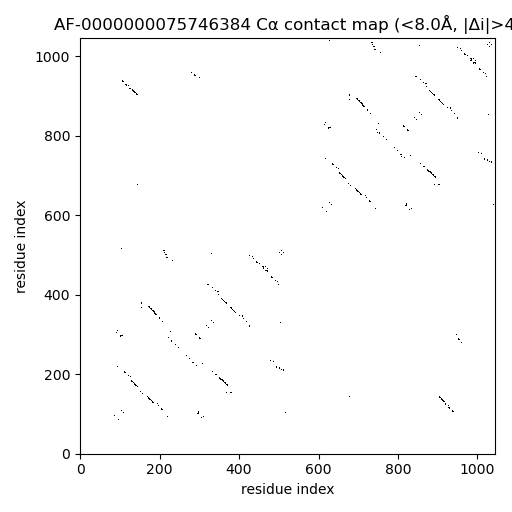 B CA 1
ATOM 5749 C C . ASP B 1 215 ? -13.328 -10.117 -6.902 1 95.38 215 ASP B C 1
ATOM 5751 O O . ASP B 1 215 ? -13.062 -11.312 -6.945 1 95.38 215 ASP B O 1
ATOM 5755 N N . LEU B 1 216 ? -14.43 -9.609 -6.441 1 95.12 216 LEU B N 1
ATOM 5756 C CA . LEU B 1 216 ? -15.445 -10.484 -5.852 1 95.12 216 LEU B CA 1
ATOM 5757 C C . LEU B 1 216 ? -16.047 -11.398 -6.906 1 95.12 216 LEU B C 1
ATOM 5759 O O . LEU B 1 216 ? -16.188 -12.602 -6.688 1 95.12 216 LEU B O 1
ATOM 5763 N N . CYS B 1 217 ? -16.406 -10.844 -8.047 1 95.12 217 CYS B N 1
ATOM 5764 C CA . CYS B 1 217 ? -16.984 -11.648 -9.117 1 95.12 217 CYS B CA 1
ATOM 5765 C C . CYS B 1 217 ? -16 -12.719 -9.578 1 95.12 217 CYS B C 1
ATOM 5767 O O . CYS B 1 217 ? -16.406 -13.859 -9.828 1 95.12 217 CYS B O 1
ATOM 5769 N N . THR B 1 218 ? -14.742 -12.359 -9.641 1 95.44 218 THR B N 1
ATOM 5770 C CA . THR B 1 218 ? -13.727 -13.328 -10.031 1 95.44 218 THR B CA 1
ATOM 5771 C C . THR B 1 218 ? -13.609 -14.43 -8.984 1 95.44 218 THR B C 1
ATOM 5773 O O . THR B 1 218 ? -13.578 -15.617 -9.32 1 95.44 218 THR B O 1
ATOM 5776 N N . ALA B 1 219 ? -13.594 -14.047 -7.734 1 96.62 219 ALA B N 1
ATOM 5777 C CA . ALA B 1 219 ? -13.461 -15.016 -6.648 1 96.62 219 ALA B CA 1
ATOM 5778 C C . ALA B 1 219 ? -14.656 -15.969 -6.609 1 96.62 219 ALA B C 1
ATOM 5780 O O . ALA B 1 219 ? -14.484 -17.172 -6.449 1 96.62 219 ALA B O 1
ATOM 5781 N N . VAL B 1 220 ? -15.875 -15.438 -6.805 1 95.81 220 VAL B N 1
ATOM 5782 C CA . VAL B 1 220 ? -17.078 -16.25 -6.805 1 95.81 220 VAL B CA 1
ATOM 5783 C C . VAL B 1 220 ? -17.062 -17.219 -7.988 1 95.81 220 VAL B C 1
ATOM 5785 O O . VAL B 1 220 ? -17.328 -18.406 -7.832 1 95.81 220 VAL B O 1
ATOM 5788 N N . THR B 1 221 ? -16.719 -16.719 -9.133 1 95 221 THR B N 1
ATOM 5789 C CA . THR B 1 221 ? -16.688 -17.578 -10.32 1 95 221 THR B CA 1
ATOM 5790 C C . THR B 1 221 ? -15.641 -18.688 -10.156 1 95 221 THR B C 1
ATOM 5792 O O . THR B 1 221 ? -15.906 -19.844 -10.484 1 95 221 THR B O 1
ATOM 5795 N N . GLU B 1 222 ? -14.43 -18.297 -9.617 1 95.56 222 GLU B N 1
ATOM 5796 C CA . GLU B 1 222 ? -13.375 -19.281 -9.398 1 95.56 222 GLU B CA 1
ATOM 5797 C C . GLU B 1 222 ? -13.812 -20.344 -8.398 1 95.56 222 GLU B C 1
ATOM 5799 O O . GLU B 1 222 ? -13.602 -21.547 -8.625 1 95.56 222 GLU B O 1
ATOM 5804 N N . THR B 1 223 ? -14.445 -19.938 -7.375 1 96.12 223 THR B N 1
ATOM 5805 C CA . THR B 1 223 ? -14.883 -20.875 -6.355 1 96.12 223 THR B CA 1
ATOM 5806 C C . THR B 1 223 ? -16.047 -21.734 -6.867 1 96.12 223 THR B C 1
ATOM 5808 O O . THR B 1 223 ? -16.109 -22.922 -6.578 1 96.12 223 THR B O 1
ATOM 5811 N N . PHE B 1 224 ? -16.938 -21.156 -7.66 1 94.88 224 PHE B N 1
ATOM 5812 C CA . PHE B 1 224 ? -18.031 -21.875 -8.281 1 94.88 224 PHE B CA 1
ATOM 5813 C C . PHE B 1 224 ? -17.516 -23 -9.188 1 94.88 224 PHE B C 1
ATOM 5815 O O . PHE B 1 224 ? -17.969 -24.141 -9.102 1 94.88 224 PHE B O 1
ATOM 5822 N N . CYS B 1 225 ? -16.516 -22.656 -9.945 1 94.81 225 CYS B N 1
ATOM 5823 C CA . CYS B 1 225 ? -15.883 -23.641 -10.82 1 94.81 225 CYS B CA 1
ATOM 5824 C C . CYS B 1 225 ? -15.188 -24.719 -10.016 1 94.81 225 CYS B C 1
ATOM 5826 O O . CYS B 1 225 ? -15.211 -25.891 -10.391 1 94.81 225 CYS B O 1
ATOM 5828 N N . THR B 1 226 ? -14.602 -24.328 -8.922 1 95.56 226 THR B N 1
ATOM 5829 C CA . THR B 1 226 ? -13.906 -25.297 -8.07 1 95.56 226 THR B CA 1
ATOM 5830 C C . THR B 1 226 ? -14.891 -26.297 -7.473 1 95.56 226 THR B C 1
ATOM 5832 O O . THR B 1 226 ? -14.586 -27.484 -7.379 1 95.56 226 THR B O 1
ATOM 5835 N N . ILE B 1 227 ? -16.109 -25.859 -7.148 1 95.19 227 ILE B N 1
ATOM 5836 C CA . ILE B 1 227 ? -17.125 -26.75 -6.598 1 95.19 227 ILE B CA 1
ATOM 5837 C C . ILE B 1 227 ? -17.594 -27.734 -7.664 1 95.19 227 ILE B C 1
ATOM 5839 O O . ILE B 1 227 ? -17.672 -28.938 -7.406 1 95.19 227 ILE B O 1
ATOM 5843 N N . LEU B 1 228 ? -17.859 -27.219 -8.805 1 94.5 228 LEU B N 1
ATOM 5844 C CA . LEU B 1 228 ? -18.328 -28.094 -9.875 1 94.5 228 LEU B CA 1
ATOM 5845 C C . LEU B 1 228 ? -17.281 -29.141 -10.227 1 94.5 228 LEU B C 1
ATOM 5847 O O . LEU B 1 228 ? -17.609 -30.312 -10.422 1 94.5 228 LEU B O 1
ATOM 5851 N N . ALA B 1 229 ? -16 -28.688 -10.281 1 95.06 229 ALA B N 1
ATOM 5852 C CA . ALA B 1 229 ? -14.922 -29.625 -10.547 1 95.06 229 ALA B CA 1
ATOM 5853 C C . ALA B 1 229 ? -14.82 -30.672 -9.438 1 95.06 229 ALA B C 1
ATOM 5855 O O . ALA B 1 229 ? -14.648 -31.859 -9.703 1 95.06 229 ALA B O 1
ATOM 5856 N N . ALA B 1 230 ? -14.922 -30.203 -8.234 1 95.81 230 ALA B N 1
ATOM 5857 C CA . ALA B 1 230 ? -14.812 -31.109 -7.094 1 95.81 230 ALA B CA 1
ATOM 5858 C C . ALA B 1 230 ? -15.977 -32.094 -7.066 1 95.81 230 ALA B C 1
ATOM 5860 O O . ALA B 1 230 ? -15.781 -33.281 -6.781 1 95.81 230 ALA B O 1
ATOM 5861 N N . GLU B 1 231 ? -17.172 -31.688 -7.348 1 94.38 231 GLU B N 1
ATOM 5862 C CA . GLU B 1 231 ? -18.344 -32.562 -7.371 1 94.38 231 GLU B CA 1
ATOM 5863 C C . GLU B 1 231 ? -18.25 -33.594 -8.484 1 94.38 231 GLU B C 1
ATOM 5865 O O . GLU B 1 231 ? -18.625 -34.75 -8.297 1 94.38 231 GLU B O 1
ATOM 5870 N N . GLU B 1 232 ? -17.781 -33.125 -9.602 1 94.62 232 GLU B N 1
ATOM 5871 C CA . GLU B 1 232 ? -17.562 -34.094 -10.68 1 94.62 232 GLU B CA 1
ATOM 5872 C C . GLU B 1 232 ? -16.516 -35.125 -10.305 1 94.62 232 GLU B C 1
ATOM 5874 O O . GLU B 1 232 ? -16.641 -36.281 -10.656 1 94.62 232 GLU B O 1
ATOM 5879 N N . THR B 1 233 ? -15.492 -34.688 -9.609 1 95.88 233 THR B N 1
ATOM 5880 C CA . THR B 1 233 ? -14.445 -35.594 -9.156 1 95.88 233 THR B CA 1
ATOM 5881 C C . THR B 1 233 ? -15 -36.594 -8.133 1 95.88 233 THR B C 1
ATOM 5883 O O . THR B 1 233 ? -14.594 -37.75 -8.094 1 95.88 233 THR B O 1
ATOM 5886 N N . VAL B 1 234 ? -15.914 -36.156 -7.336 1 96.75 234 VAL B N 1
ATOM 5887 C CA . VAL B 1 234 ? -16.562 -37.062 -6.383 1 96.75 234 VAL B CA 1
ATOM 5888 C C . VAL B 1 234 ? -17.359 -38.125 -7.133 1 96.75 234 VAL B C 1
ATOM 5890 O O . VAL B 1 234 ? -17.281 -39.312 -6.805 1 96.75 234 VAL B O 1
ATOM 5893 N N . ALA B 1 235 ? -18.062 -37.688 -8.102 1 95.81 235 ALA B N 1
ATOM 5894 C CA . ALA B 1 235 ? -18.859 -38.625 -8.891 1 95.81 235 ALA B CA 1
ATOM 5895 C C . ALA B 1 235 ? -17.953 -39.656 -9.578 1 95.81 235 ALA B C 1
ATOM 5897 O O . ALA B 1 235 ? -18.234 -40.844 -9.547 1 95.81 235 ALA B O 1
ATOM 5898 N N . THR B 1 236 ? -16.875 -39.125 -10.148 1 96.12 236 THR B N 1
ATOM 5899 C CA . THR B 1 236 ? -15.953 -40 -10.852 1 96.12 236 THR B CA 1
ATOM 5900 C C . THR B 1 236 ? -15.273 -40.969 -9.875 1 96.12 236 THR B C 1
ATOM 5902 O O . THR B 1 236 ? -15.102 -42.156 -10.18 1 96.12 236 THR B O 1
ATOM 5905 N N . SER B 1 237 ? -14.891 -40.5 -8.719 1 96.94 237 SER B N 1
ATOM 5906 C CA . SER B 1 237 ? -14.242 -41.344 -7.727 1 96.94 237 SER B CA 1
ATOM 5907 C C . SER B 1 237 ? -15.219 -42.375 -7.156 1 96.94 237 SER B C 1
ATOM 5909 O O . SER B 1 237 ? -14.828 -43.5 -6.855 1 96.94 237 SER B O 1
ATOM 5911 N N . LYS B 1 238 ? -16.453 -42.062 -7.023 1 96.81 238 LYS B N 1
ATOM 5912 C CA . LYS B 1 238 ? -17.469 -43 -6.57 1 96.81 238 LYS B CA 1
ATOM 5913 C C . LYS B 1 238 ? -17.672 -44.125 -7.578 1 96.81 238 LYS B C 1
ATOM 5915 O O . LYS B 1 238 ? -17.781 -45.281 -7.199 1 96.81 238 LYS B O 1
ATOM 5920 N N . HIS B 1 239 ? -17.703 -43.719 -8.805 1 95.25 239 HIS B N 1
ATOM 5921 C CA . HIS B 1 239 ? -17.812 -44.719 -9.867 1 95.25 239 HIS B CA 1
ATOM 5922 C C . HIS B 1 239 ? -16.641 -45.688 -9.844 1 95.25 239 HIS B C 1
ATOM 5924 O O . HIS B 1 239 ? -16.797 -46.875 -10.055 1 95.25 239 HIS B O 1
ATOM 5930 N N . ARG B 1 240 ? -15.461 -45.125 -9.602 1 96.19 240 ARG B N 1
ATOM 5931 C CA . ARG B 1 240 ? -14.25 -45.938 -9.523 1 96.19 240 ARG B CA 1
ATOM 5932 C C . ARG B 1 240 ? -14.336 -46.938 -8.383 1 96.19 240 ARG B C 1
ATOM 5934 O O . ARG B 1 240 ? -13.992 -48.094 -8.547 1 96.19 240 ARG B O 1
ATOM 5941 N N . VAL B 1 241 ? -14.844 -46.562 -7.262 1 97.31 241 VAL B N 1
ATOM 5942 C CA . VAL B 1 241 ? -14.992 -47.438 -6.105 1 97.31 241 VAL B CA 1
ATOM 5943 C C . VAL B 1 241 ? -15.992 -48.531 -6.426 1 97.31 241 VAL B C 1
ATOM 5945 O O . VAL B 1 241 ? -15.75 -49.719 -6.129 1 97.31 241 VAL B O 1
ATOM 5948 N N . THR B 1 242 ? -17.078 -48.25 -7.039 1 96.88 242 THR B N 1
ATOM 5949 C CA . THR B 1 242 ? -18.109 -49.219 -7.391 1 96.88 242 THR B CA 1
ATOM 5950 C C . THR B 1 242 ? -17.562 -50.25 -8.367 1 96.88 242 THR B C 1
ATOM 5952 O O . THR B 1 242 ? -17.797 -51.438 -8.203 1 96.88 242 THR B O 1
ATOM 5955 N N . LEU B 1 243 ? -16.859 -49.719 -9.305 1 93.81 243 LEU B N 1
ATOM 5956 C CA . LEU B 1 243 ? -16.281 -50.594 -10.305 1 93.81 243 LEU B CA 1
ATOM 5957 C C . LEU B 1 243 ? -15.305 -51.594 -9.664 1 93.81 243 LEU B C 1
ATOM 5959 O O . LEU B 1 243 ? -15.391 -52.781 -9.898 1 93.81 243 LEU B O 1
ATOM 5963 N N . LEU B 1 244 ? -14.383 -51.094 -8.836 1 95.75 244 LEU B N 1
ATOM 5964 C CA . LEU B 1 244 ? -13.367 -51.938 -8.219 1 95.75 244 LEU B CA 1
ATOM 5965 C C . LEU B 1 244 ? -13.977 -52.875 -7.188 1 95.75 244 LEU B C 1
ATOM 5967 O O . LEU B 1 244 ? -13.508 -54 -7.008 1 95.75 244 LEU B O 1
ATOM 5971 N N . ARG B 1 245 ? -15.039 -52.5 -6.527 1 96.31 245 ARG B N 1
ATOM 5972 C CA . ARG B 1 245 ? -15.766 -53.344 -5.602 1 96.31 245 ARG B CA 1
ATOM 5973 C C . ARG B 1 245 ? -16.359 -54.562 -6.328 1 96.31 245 ARG B C 1
ATOM 5975 O O . ARG B 1 245 ? -16.281 -55.688 -5.836 1 96.31 245 ARG B O 1
ATOM 5982 N N . GLU B 1 246 ? -16.906 -54.281 -7.449 1 94.94 246 GLU B N 1
ATOM 5983 C CA . GLU B 1 246 ? -17.453 -55.375 -8.266 1 94.94 246 GLU B CA 1
ATOM 5984 C C . GLU B 1 246 ? -16.359 -56.312 -8.75 1 94.94 246 GLU B C 1
ATOM 5986 O O . GLU B 1 246 ? -16.547 -57.531 -8.781 1 94.94 246 GLU B O 1
ATOM 5991 N N . GLU B 1 247 ? -15.273 -55.688 -9.109 1 93.44 247 GLU B N 1
ATOM 5992 C CA . GLU B 1 247 ? -14.172 -56.531 -9.586 1 93.44 247 GLU B CA 1
ATOM 5993 C C . GLU B 1 247 ? -13.602 -57.375 -8.469 1 93.44 247 GLU B C 1
ATOM 5995 O O . GLU B 1 247 ? -13.188 -58.531 -8.703 1 93.44 247 GLU B O 1
ATOM 6000 N N . VAL B 1 248 ? -13.523 -56.875 -7.242 1 95.31 248 VAL B N 1
ATOM 6001 C CA . VAL B 1 248 ? -13.062 -57.656 -6.102 1 95.31 248 VAL B CA 1
ATOM 6002 C C . VAL B 1 248 ? -14.023 -58.812 -5.848 1 95.31 248 VAL B C 1
ATOM 6004 O O . VAL B 1 248 ? -13.594 -59.938 -5.609 1 95.31 248 VAL B O 1
ATOM 6007 N N . ARG B 1 249 ? -15.297 -58.656 -5.934 1 94.81 249 ARG B N 1
ATOM 6008 C CA . ARG B 1 249 ? -16.312 -59.688 -5.73 1 94.81 249 ARG B CA 1
ATOM 6009 C C . ARG B 1 249 ? -16.156 -60.781 -6.754 1 94.81 249 ARG B C 1
ATOM 6011 O O . ARG B 1 249 ? -16.156 -61.969 -6.395 1 94.81 249 ARG B O 1
ATOM 6018 N N . MET B 1 250 ? -15.984 -60.375 -7.945 1 92.31 250 MET B N 1
ATOM 6019 C CA . MET B 1 250 ? -15.836 -61.344 -9.016 1 92.31 250 MET B CA 1
ATOM 6020 C C . MET B 1 250 ? -14.539 -62.125 -8.859 1 92.31 250 MET B C 1
ATOM 6022 O O . MET B 1 250 ? -14.508 -63.344 -9.109 1 92.31 250 MET B O 1
ATOM 6026 N N . ALA B 1 251 ? -13.492 -61.438 -8.461 1 92.44 251 ALA B N 1
ATOM 6027 C CA . ALA B 1 251 ? -12.203 -62.094 -8.266 1 92.44 251 ALA B CA 1
ATOM 6028 C C . ALA B 1 251 ? -12.266 -63.094 -7.113 1 92.44 251 ALA B C 1
ATOM 6030 O O . ALA B 1 251 ? -11.633 -64.125 -7.164 1 92.44 251 ALA B O 1
ATOM 6031 N N . LYS B 1 252 ? -13.008 -62.781 -6.109 1 93.38 252 LYS B N 1
ATOM 6032 C CA . LYS B 1 252 ? -13.18 -63.719 -4.992 1 93.38 252 LYS B CA 1
ATOM 6033 C C . LYS B 1 252 ? -13.898 -65 -5.438 1 93.38 252 LYS B C 1
ATOM 6035 O O . LYS B 1 252 ? -13.508 -66.062 -5.051 1 93.38 252 LYS B O 1
ATOM 6040 N N . ILE B 1 253 ? -14.867 -64.75 -6.281 1 93.12 253 ILE B N 1
ATOM 6041 C CA . ILE B 1 253 ? -15.617 -65.875 -6.801 1 93.12 253 ILE B CA 1
ATOM 6042 C C . ILE B 1 253 ? -14.703 -66.75 -7.676 1 93.12 253 ILE B C 1
ATOM 6044 O O . ILE B 1 253 ? -14.695 -68 -7.555 1 93.12 253 ILE B O 1
ATOM 6048 N N . ARG B 1 254 ? -13.992 -66.188 -8.508 1 90.81 254 ARG B N 1
ATOM 6049 C CA . ARG B 1 254 ? -13.094 -66.938 -9.391 1 90.81 254 ARG B CA 1
ATOM 6050 C C . ARG B 1 254 ? -12 -67.625 -8.602 1 90.81 254 ARG B C 1
ATOM 6052 O O . ARG B 1 254 ? -11.562 -68.688 -8.984 1 90.81 254 ARG B O 1
ATOM 6059 N N . PHE B 1 255 ? -11.531 -67 -7.527 1 91.5 255 PHE B N 1
ATOM 6060 C CA . PHE B 1 255 ? -10.516 -67.625 -6.68 1 91.5 255 PHE B CA 1
ATOM 6061 C C . PHE B 1 255 ? -11.055 -68.875 -6.012 1 91.5 255 PHE B C 1
ATOM 6063 O O . PHE B 1 255 ? -10.383 -69.938 -5.973 1 91.5 255 PHE B O 1
ATOM 6070 N N . GLU B 1 256 ? -12.227 -68.75 -5.527 1 91.25 256 GLU B N 1
ATOM 6071 C CA . GLU B 1 256 ? -12.867 -69.938 -4.887 1 91.25 256 GLU B CA 1
ATOM 6072 C C . GLU B 1 256 ? -13.094 -71.062 -5.879 1 91.25 256 GLU B C 1
ATOM 6074 O O . GLU B 1 256 ? -13.039 -72.25 -5.512 1 91.25 256 GLU B O 1
ATOM 6079 N N . ALA B 1 257 ? -13.18 -70.688 -7.094 1 91.31 257 ALA B N 1
ATOM 6080 C CA . ALA B 1 257 ? -13.367 -71.688 -8.156 1 91.31 257 ALA B CA 1
ATOM 6081 C C . ALA B 1 257 ? -12.023 -72.125 -8.719 1 91.31 257 ALA B C 1
ATOM 6083 O O . ALA B 1 257 ? -11.977 -73 -9.602 1 91.31 257 ALA B O 1
ATOM 6084 N N . GLY B 1 258 ? -10.891 -71.562 -8.219 1 87.31 258 GLY B N 1
ATOM 6085 C CA . GLY B 1 258 ? -9.547 -71.938 -8.633 1 87.31 258 GLY B CA 1
ATOM 6086 C C . GLY B 1 258 ? -9.102 -71.25 -9.914 1 87.31 258 GLY B C 1
ATOM 6087 O O . GLY B 1 258 ? -8.125 -71.688 -10.539 1 87.31 258 GLY B O 1
ATOM 6088 N N . GLY B 1 259 ? -9.852 -70.25 -10.297 1 85.06 259 GLY B N 1
ATOM 6089 C CA . GLY B 1 259 ? -9.617 -69.625 -11.594 1 85.06 259 GLY B CA 1
ATOM 6090 C C . GLY B 1 259 ? -8.711 -68.438 -11.516 1 85.06 259 GLY B C 1
ATOM 6091 O O . GLY B 1 259 ? -8.383 -67.812 -12.547 1 85.06 259 GLY B O 1
ATOM 6092 N N . THR B 1 260 ? -8.352 -68 -10.336 1 86.38 260 THR B N 1
ATOM 6093 C CA . THR B 1 260 ? -7.453 -66.875 -10.195 1 86.38 260 THR B CA 1
ATOM 6094 C C . THR B 1 260 ? -6.57 -67 -8.961 1 86.38 260 THR B C 1
ATOM 6096 O O . THR B 1 260 ? -6.766 -67.938 -8.164 1 86.38 260 THR B O 1
ATOM 6099 N N . LEU B 1 261 ? -5.496 -66.25 -8.945 1 89.75 261 LEU B N 1
ATOM 6100 C CA . LEU B 1 261 ? -4.547 -66.312 -7.844 1 89.75 261 LEU B CA 1
ATOM 6101 C C . LEU B 1 261 ? -5.012 -65.5 -6.668 1 89.75 261 LEU B C 1
ATOM 6103 O O . LEU B 1 261 ? -5.691 -64.5 -6.863 1 89.75 261 LEU B O 1
ATOM 6107 N N . LYS B 1 262 ? -4.613 -65.875 -5.512 1 91.5 262 LYS B N 1
ATOM 6108 C CA . LYS B 1 262 ? -4.883 -65.062 -4.316 1 91.5 262 LYS B CA 1
ATOM 6109 C C . LYS B 1 262 ? -4.223 -63.688 -4.406 1 91.5 262 LYS B C 1
ATOM 6111 O O . LYS B 1 262 ? -4.773 -62.688 -3.92 1 91.5 262 LYS B O 1
ATOM 6116 N N . ALA B 1 263 ? -3.107 -63.656 -5.047 1 92.06 263 ALA B N 1
ATOM 6117 C CA . ALA B 1 263 ? -2.367 -62.406 -5.23 1 92.06 263 ALA B CA 1
ATOM 6118 C C . ALA B 1 263 ? -3.195 -61.406 -6.008 1 92.06 263 ALA B C 1
ATOM 6120 O O . ALA B 1 263 ? -3.119 -60.188 -5.746 1 92.06 263 ALA B O 1
ATOM 6121 N N . ASP B 1 264 ? -4.004 -61.875 -6.895 1 92.44 264 ASP B N 1
ATOM 6122 C CA . ASP B 1 264 ? -4.84 -61 -7.695 1 92.44 264 ASP B CA 1
ATOM 6123 C C . ASP B 1 264 ? -5.969 -60.406 -6.855 1 92.44 264 ASP B C 1
ATOM 6125 O O . ASP B 1 264 ? -6.27 -59.219 -6.977 1 92.44 264 ASP B O 1
ATOM 6129 N N . VAL B 1 265 ? -6.504 -61.188 -6.027 1 93.94 265 VAL B N 1
ATOM 6130 C CA . VAL B 1 265 ? -7.566 -60.688 -5.152 1 93.94 265 VAL B CA 1
ATOM 6131 C C . VAL B 1 265 ? -7.012 -59.625 -4.215 1 93.94 265 VAL B C 1
ATOM 6133 O O . VAL B 1 265 ? -7.625 -58.562 -4.035 1 93.94 265 VAL B O 1
ATOM 6136 N N . LEU B 1 266 ? -5.82 -59.906 -3.74 1 95.31 266 LEU B N 1
ATOM 6137 C CA . LEU B 1 266 ? -5.199 -58.969 -2.816 1 95.31 266 LEU B CA 1
ATOM 6138 C C . LEU B 1 266 ? -4.844 -57.656 -3.523 1 95.31 266 LEU B C 1
ATOM 6140 O O . LEU B 1 266 ? -4.988 -56.562 -2.947 1 95.31 266 LEU B O 1
ATOM 6144 N N . SER B 1 267 ? -4.387 -57.719 -4.75 1 95.25 267 SER B N 1
ATOM 6145 C CA . SER B 1 267 ? -4.062 -56.531 -5.539 1 95.25 267 SER B CA 1
ATOM 6146 C C . SER B 1 267 ? -5.305 -55.688 -5.801 1 95.25 267 SER B C 1
ATOM 6148 O O . SER B 1 267 ? -5.262 -54.469 -5.676 1 95.25 267 SER B O 1
ATOM 6150 N N . LEU B 1 268 ? -6.379 -56.312 -6.07 1 94.81 268 LEU B N 1
ATOM 6151 C CA . LEU B 1 268 ? -7.637 -55.625 -6.309 1 94.81 268 LEU B CA 1
ATOM 6152 C C . LEU B 1 268 ? -8.148 -54.969 -5.023 1 94.81 268 LEU B C 1
ATOM 6154 O O . LEU B 1 268 ? -8.672 -53.844 -5.047 1 94.81 268 LEU B O 1
ATOM 6158 N N . GLN B 1 269 ? -7.934 -55.688 -3.986 1 95.62 269 GLN B N 1
ATOM 6159 C CA . GLN B 1 269 ? -8.359 -55.125 -2.701 1 95.62 269 GLN B CA 1
ATOM 6160 C C . GLN B 1 269 ? -7.543 -53.906 -2.322 1 95.62 269 GLN B C 1
ATOM 6162 O O . GLN B 1 269 ? -8.086 -52.938 -1.777 1 95.62 269 GLN B O 1
ATOM 6167 N N . SER B 1 270 ? -6.281 -53.969 -2.58 1 96.69 270 SER B N 1
ATOM 6168 C CA . SER B 1 270 ? -5.422 -52.812 -2.332 1 96.69 270 SER B CA 1
ATOM 6169 C C . SER B 1 270 ? -5.848 -51.625 -3.176 1 96.69 270 SER B C 1
ATOM 6171 O O . SER B 1 270 ? -5.906 -50.469 -2.68 1 96.69 270 SER B O 1
ATOM 6173 N N . ARG B 1 271 ? -6.145 -51.875 -4.43 1 95.69 271 ARG B N 1
ATOM 6174 C CA . ARG B 1 271 ? -6.582 -50.812 -5.332 1 95.69 271 ARG B CA 1
ATOM 6175 C C . ARG B 1 271 ? -7.926 -50.219 -4.887 1 95.69 271 ARG B C 1
ATOM 6177 O O . ARG B 1 271 ? -8.156 -49.031 -4.996 1 95.69 271 ARG B O 1
ATOM 6184 N N . LEU B 1 272 ? -8.812 -51.094 -4.457 1 96.56 272 LEU B N 1
ATOM 6185 C CA . LEU B 1 272 ? -10.094 -50.625 -3.936 1 96.56 272 LEU B CA 1
ATOM 6186 C C . LEU B 1 272 ? -9.891 -49.688 -2.732 1 96.56 272 LEU B C 1
ATOM 6188 O O . LEU B 1 272 ? -10.555 -48.656 -2.617 1 96.56 272 LEU B O 1
ATOM 6192 N N . SER B 1 273 ? -8.922 -50.094 -1.869 1 97.5 273 SER B N 1
ATOM 6193 C CA . SER B 1 273 ? -8.625 -49.25 -0.711 1 97.5 273 SER B CA 1
ATOM 6194 C C . SER B 1 273 ? -8.094 -47.906 -1.138 1 97.5 273 SER B C 1
ATOM 6196 O O . SER B 1 273 ? -8.453 -46.875 -0.552 1 97.5 273 SER B O 1
ATOM 6198 N N . GLN B 1 274 ? -7.23 -47.812 -2.15 1 96.56 274 GLN B N 1
ATOM 6199 C CA . GLN B 1 274 ? -6.703 -46.594 -2.693 1 96.56 274 GLN B CA 1
ATOM 6200 C C . GLN B 1 274 ? -7.816 -45.719 -3.297 1 96.56 274 GLN B C 1
ATOM 6202 O O . GLN B 1 274 ? -7.82 -44.5 -3.145 1 96.56 274 GLN B O 1
ATOM 6207 N N . ALA B 1 275 ? -8.688 -46.375 -3.979 1 97.06 275 ALA B N 1
ATOM 6208 C CA . ALA B 1 275 ? -9.812 -45.656 -4.586 1 97.06 275 ALA B CA 1
ATOM 6209 C C . ALA B 1 275 ? -10.727 -45.062 -3.521 1 97.06 275 ALA B C 1
ATOM 6211 O O . ALA B 1 275 ? -11.234 -43.938 -3.684 1 97.06 275 ALA B O 1
ATOM 6212 N N . LYS B 1 276 ? -10.914 -45.844 -2.475 1 97.31 276 LYS B N 1
ATOM 6213 C CA . LYS B 1 276 ? -11.727 -45.344 -1.375 1 97.31 276 LYS B CA 1
ATOM 6214 C C . LYS B 1 276 ? -11.086 -44.094 -0.738 1 97.31 276 LYS B C 1
ATOM 6216 O O . LYS B 1 276 ? -11.773 -43.125 -0.421 1 97.31 276 LYS B O 1
ATOM 6221 N N . SER B 1 277 ? -9.789 -44.156 -0.543 1 97.44 277 SER B N 1
ATOM 6222 C CA . SER B 1 277 ? -9.062 -43 -0.011 1 97.44 277 SER B CA 1
ATOM 6223 C C . SER B 1 277 ? -9.18 -41.781 -0.934 1 97.44 277 SER B C 1
ATOM 6225 O O . SER B 1 277 ? -9.391 -40.656 -0.471 1 97.44 277 SER B O 1
ATOM 6227 N N . ALA B 1 278 ? -9.023 -41.969 -2.205 1 96.19 278 ALA B N 1
ATOM 6228 C CA . ALA B 1 278 ? -9.156 -40.906 -3.189 1 96.19 278 ALA B CA 1
ATOM 6229 C C . ALA B 1 278 ? -10.562 -40.312 -3.158 1 96.19 278 ALA B C 1
ATOM 6231 O O . ALA B 1 278 ? -10.734 -39.094 -3.311 1 96.19 278 ALA B O 1
ATOM 6232 N N . HIS B 1 279 ? -11.586 -41.156 -3.016 1 97.31 279 HIS B N 1
ATOM 6233 C CA . HIS B 1 279 ? -12.969 -40.688 -2.936 1 97.31 279 HIS B CA 1
ATOM 6234 C C . HIS B 1 279 ? -13.188 -39.844 -1.7 1 97.31 279 HIS B C 1
ATOM 6236 O O . HIS B 1 279 ? -13.844 -38.781 -1.776 1 97.31 279 HIS B O 1
ATOM 6242 N N . THR B 1 280 ? -12.609 -40.25 -0.607 1 97.75 280 THR B N 1
ATOM 6243 C CA . THR B 1 280 ? -12.719 -39.469 0.621 1 97.75 280 THR B CA 1
ATOM 6244 C C . THR B 1 280 ? -12.055 -38.094 0.457 1 97.75 280 THR B C 1
ATOM 6246 O O . THR B 1 280 ? -12.586 -37.094 0.909 1 97.75 280 THR B O 1
ATOM 6249 N N . ARG B 1 281 ? -10.883 -38.031 -0.176 1 97.06 281 ARG B N 1
ATOM 6250 C CA . ARG B 1 281 ? -10.188 -36.75 -0.438 1 97.06 281 ARG B CA 1
ATOM 6251 C C . ARG B 1 281 ? -11.008 -35.844 -1.353 1 97.06 281 ARG B C 1
ATOM 6253 O O . ARG B 1 281 ? -11.047 -34.656 -1.16 1 97.06 281 ARG B O 1
ATOM 6260 N N . ALA B 1 282 ? -11.602 -36.438 -2.369 1 97 282 ALA B N 1
ATOM 6261 C CA . ALA B 1 282 ? -12.453 -35.688 -3.283 1 97 282 ALA B CA 1
ATOM 6262 C C . ALA B 1 282 ? -13.633 -35.062 -2.547 1 97 282 ALA B C 1
ATOM 6264 O O . ALA B 1 282 ? -13.984 -33.906 -2.779 1 97 282 ALA B O 1
ATOM 6265 N N . ARG B 1 283 ? -14.195 -35.844 -1.651 1 97.06 283 ARG B N 1
ATOM 6266 C CA . ARG B 1 283 ? -15.32 -35.344 -0.866 1 97.06 283 ARG B CA 1
ATOM 6267 C C . ARG B 1 283 ? -14.891 -34.188 0.039 1 97.06 283 ARG B C 1
ATOM 6269 O O . ARG B 1 283 ? -15.625 -33.219 0.2 1 97.06 283 ARG B O 1
ATOM 6276 N N . ALA B 1 284 ? -13.773 -34.344 0.62 1 97.5 284 ALA B N 1
ATOM 6277 C CA . ALA B 1 284 ? -13.234 -33.281 1.474 1 97.5 284 ALA B CA 1
ATOM 6278 C C . ALA B 1 284 ? -13.016 -31.984 0.681 1 97.5 284 ALA B C 1
ATOM 6280 O O . ALA B 1 284 ? -13.32 -30.891 1.161 1 97.5 284 ALA B O 1
ATOM 6281 N N . ARG B 1 285 ? -12.469 -32.094 -0.488 1 96.94 285 ARG B N 1
ATOM 6282 C CA . ARG B 1 285 ? -12.234 -30.953 -1.346 1 96.94 285 ARG B CA 1
ATOM 6283 C C . ARG B 1 285 ? -13.547 -30.266 -1.73 1 96.94 285 ARG B C 1
ATOM 6285 O O . ARG B 1 285 ? -13.625 -29.047 -1.779 1 96.94 285 ARG B O 1
ATOM 6292 N N . ALA B 1 286 ? -14.562 -31.062 -2.092 1 96.25 286 ALA B N 1
ATOM 6293 C CA . ALA B 1 286 ? -15.875 -30.516 -2.424 1 96.25 286 ALA B CA 1
ATOM 6294 C C . ALA B 1 286 ? -16.469 -29.766 -1.24 1 96.25 286 ALA B C 1
ATOM 6296 O O . ALA B 1 286 ? -16.984 -28.656 -1.402 1 96.25 286 ALA B O 1
ATOM 6297 N N . SER B 1 287 ? -16.297 -30.344 -0.075 1 96.69 287 SER B N 1
ATOM 6298 C CA . SER B 1 287 ? -16.812 -29.703 1.135 1 96.69 287 SER B CA 1
ATOM 6299 C C . SER B 1 287 ? -16.078 -28.391 1.407 1 96.69 287 SER B C 1
ATOM 6301 O O . SER B 1 287 ? -16.703 -27.391 1.768 1 96.69 287 SER B O 1
ATOM 6303 N N . SER B 1 288 ? -14.781 -28.359 1.252 1 97.62 288 SER B N 1
ATOM 6304 C CA . SER B 1 288 ? -13.977 -27.156 1.446 1 97.62 288 SER B CA 1
ATOM 6305 C C . SER B 1 288 ? -14.375 -26.062 0.457 1 97.62 288 SER B C 1
ATOM 6307 O O . SER B 1 288 ? -14.469 -24.891 0.823 1 97.62 288 SER B O 1
ATOM 6309 N N . ALA B 1 289 ? -14.602 -26.453 -0.757 1 96.81 289 ALA B N 1
ATOM 6310 C CA . ALA B 1 289 ? -14.992 -25.5 -1.786 1 96.81 289 ALA B CA 1
ATOM 6311 C C . ALA B 1 289 ? -16.375 -24.906 -1.499 1 96.81 289 ALA B C 1
ATOM 6313 O O . ALA B 1 289 ? -16.594 -23.703 -1.688 1 96.81 289 ALA B O 1
ATOM 6314 N N . ARG B 1 290 ? -17.25 -25.766 -1.067 1 96.31 290 ARG B N 1
ATOM 6315 C CA . ARG B 1 290 ? -18.578 -25.297 -0.728 1 96.31 290 ARG B CA 1
ATOM 6316 C C . ARG B 1 290 ? -18.547 -24.312 0.437 1 96.31 290 ARG B C 1
ATOM 6318 O O . ARG B 1 290 ? -19.25 -23.312 0.431 1 96.31 290 ARG B O 1
ATOM 6325 N N . ALA B 1 291 ? -17.766 -24.594 1.366 1 97.12 291 ALA B N 1
ATOM 6326 C CA . ALA B 1 291 ? -17.609 -23.688 2.498 1 97.12 291 ALA B CA 1
ATOM 6327 C C . ALA B 1 291 ? -17.078 -22.328 2.043 1 97.12 291 ALA B C 1
ATOM 6329 O O . ALA B 1 291 ? -17.531 -21.281 2.533 1 97.12 291 ALA B O 1
ATOM 6330 N N . ALA B 1 292 ? -16.156 -22.359 1.157 1 97.19 292 ALA B N 1
ATOM 6331 C CA . ALA B 1 292 ? -15.57 -21.125 0.648 1 97.19 292 ALA B CA 1
ATOM 6332 C C . ALA B 1 292 ? -16.609 -20.281 -0.072 1 97.19 292 ALA B C 1
ATOM 6334 O O . ALA B 1 292 ? -16.641 -19.062 0.087 1 97.19 292 ALA B O 1
ATOM 6335 N N . LEU B 1 293 ? -17.438 -20.938 -0.841 1 96.56 293 LEU B N 1
ATOM 6336 C CA . LEU B 1 293 ? -18.469 -20.188 -1.556 1 96.56 293 LEU B CA 1
ATOM 6337 C C . LEU B 1 293 ? -19.5 -19.625 -0.585 1 96.56 293 LEU B C 1
ATOM 6339 O O . LEU B 1 293 ? -19.953 -18.484 -0.751 1 96.56 293 LEU B O 1
ATOM 6343 N N . ALA B 1 294 ? -19.812 -20.406 0.368 1 96.44 294 ALA B N 1
ATOM 6344 C CA . ALA B 1 294 ? -20.766 -19.938 1.369 1 96.44 294 ALA B CA 1
ATOM 6345 C C . ALA B 1 294 ? -20.297 -18.641 2.018 1 96.44 294 ALA B C 1
ATOM 6347 O O . ALA B 1 294 ? -21.062 -17.688 2.164 1 96.44 294 ALA B O 1
ATOM 6348 N N . VAL B 1 295 ? -19.016 -18.594 2.338 1 96.19 295 VAL B N 1
ATOM 6349 C CA . VAL B 1 295 ? -18.453 -17.406 2.984 1 96.19 295 VAL B CA 1
ATOM 6350 C C . VAL B 1 295 ? -18.5 -16.219 2.029 1 96.19 295 VAL B C 1
ATOM 6352 O O . VAL B 1 295 ? -18.812 -15.102 2.439 1 96.19 295 VAL B O 1
ATOM 6355 N N . LEU B 1 296 ? -18.234 -16.453 0.733 1 95.88 296 LEU B N 1
ATOM 6356 C CA . LEU B 1 296 ? -18.281 -15.383 -0.261 1 95.88 296 LEU B CA 1
ATOM 6357 C C . LEU B 1 296 ? -19.703 -14.828 -0.39 1 95.88 296 LEU B C 1
ATOM 6359 O O . LEU B 1 296 ? -19.891 -13.656 -0.729 1 95.88 296 LEU B O 1
ATOM 6363 N N . LEU B 1 297 ? -20.703 -15.68 -0.136 1 95.12 297 LEU B N 1
ATOM 6364 C CA . LEU B 1 297 ? -22.109 -15.297 -0.244 1 95.12 297 LEU B CA 1
ATOM 6365 C C . LEU B 1 297 ? -22.641 -14.789 1.094 1 95.12 297 LEU B C 1
ATOM 6367 O O . LEU B 1 297 ? -23.844 -14.547 1.241 1 95.12 297 LEU B O 1
ATOM 6371 N N . ASP B 1 298 ? -21.734 -14.656 2.061 1 95 298 ASP B N 1
ATOM 6372 C CA . ASP B 1 298 ? -22.062 -14.195 3.408 1 95 298 ASP B CA 1
ATOM 6373 C C . ASP B 1 298 ? -23.031 -15.156 4.098 1 95 298 ASP B C 1
ATOM 6375 O O . ASP B 1 298 ? -23.984 -14.727 4.742 1 95 298 ASP B O 1
ATOM 6379 N N . LEU B 1 299 ? -22.844 -16.469 3.893 1 94.81 299 LEU B N 1
ATOM 6380 C CA . LEU B 1 299 ? -23.578 -17.531 4.555 1 94.81 299 LEU B CA 1
ATOM 6381 C C . LEU B 1 299 ? -22.656 -18.344 5.469 1 94.81 299 LEU B C 1
ATOM 6383 O O . LEU B 1 299 ? -21.438 -18.328 5.289 1 94.81 299 LEU B O 1
ATOM 6387 N N . PRO B 1 300 ? -23.234 -18.922 6.477 1 95.88 300 PRO B N 1
ATOM 6388 C CA . PRO B 1 300 ? -22.406 -19.844 7.258 1 95.88 300 PRO B CA 1
ATOM 6389 C C . PRO B 1 300 ? -21.781 -20.938 6.402 1 95.88 300 PRO B C 1
ATOM 6391 O O . PRO B 1 300 ? -22.406 -21.422 5.457 1 95.88 300 PRO B O 1
ATOM 6394 N N . PRO B 1 301 ? -20.5 -21.234 6.66 1 95.31 301 PRO B N 1
ATOM 6395 C CA . PRO B 1 301 ? -19.766 -22.188 5.82 1 95.31 301 PRO B CA 1
ATOM 6396 C C . PRO B 1 301 ? -20.5 -23.516 5.656 1 95.31 301 PRO B C 1
ATOM 6398 O O . PRO B 1 301 ? -20.25 -24.25 4.695 1 95.31 301 PRO B O 1
ATOM 6401 N N . ASP B 1 302 ? -21.484 -23.859 6.543 1 93.56 302 ASP B N 1
ATOM 6402 C CA . ASP B 1 302 ? -22.172 -25.141 6.492 1 93.56 302 ASP B CA 1
ATOM 6403 C C . ASP B 1 302 ? -23.484 -25.031 5.727 1 93.56 302 ASP B C 1
ATOM 6405 O O . ASP B 1 302 ? -24.203 -26.031 5.539 1 93.56 302 ASP B O 1
ATOM 6409 N N . GLN B 1 303 ? -23.875 -23.969 5.156 1 91.88 303 GLN B N 1
ATOM 6410 C CA . GLN B 1 303 ? -25.156 -23.75 4.488 1 91.88 303 GLN B CA 1
ATOM 6411 C C . GLN B 1 303 ? -24.953 -23.297 3.049 1 91.88 303 GLN B C 1
ATOM 6413 O O . GLN B 1 303 ? -25.578 -22.328 2.607 1 91.88 303 GLN B O 1
ATOM 6418 N N . CYS B 1 304 ? -24.078 -23.938 2.373 1 91.88 304 CYS B N 1
ATOM 6419 C CA . CYS B 1 304 ? -23.938 -23.625 0.954 1 91.88 304 CYS B CA 1
ATOM 6420 C C . CYS B 1 304 ? -25.078 -24.234 0.141 1 91.88 304 CYS B C 1
ATOM 6422 O O . CYS B 1 304 ? -25.359 -25.422 0.265 1 91.88 304 CYS B O 1
ATOM 6424 N N . PRO B 1 305 ? -25.734 -23.422 -0.667 1 90.19 305 PRO B N 1
ATOM 6425 C CA . PRO B 1 305 ? -26.797 -23.969 -1.516 1 90.19 305 PRO B CA 1
ATOM 6426 C C . PRO B 1 305 ? -26.266 -24.891 -2.6 1 90.19 305 PRO B C 1
ATOM 6428 O O . PRO B 1 305 ? -25.062 -24.891 -2.889 1 90.19 305 PRO B O 1
ATOM 6431 N N . ASP B 1 306 ? -27.203 -25.625 -3.135 1 89.62 306 ASP B N 1
ATOM 6432 C CA . ASP B 1 306 ? -26.844 -26.469 -4.273 1 89.62 306 ASP B CA 1
ATOM 6433 C C . ASP B 1 306 ? -26.641 -25.625 -5.531 1 89.62 306 ASP B C 1
ATOM 6435 O O . ASP B 1 306 ? -27.312 -24.609 -5.73 1 89.62 306 ASP B O 1
ATOM 6439 N N . ILE B 1 307 ? -25.641 -26.094 -6.203 1 89.31 307 ILE B N 1
ATOM 6440 C CA . ILE B 1 307 ? -25.312 -25.281 -7.375 1 89.31 307 ILE B CA 1
ATOM 6441 C C . ILE B 1 307 ? -25.656 -26.062 -8.648 1 89.31 307 ILE B C 1
ATOM 6443 O O . ILE B 1 307 ? -25.75 -27.297 -8.625 1 89.31 307 ILE B O 1
ATOM 6447 N N . THR B 1 308 ? -25.984 -25.234 -9.656 1 78.56 308 THR B N 1
ATOM 6448 C CA . THR B 1 308 ? -26.297 -25.844 -10.945 1 78.56 308 THR B CA 1
ATOM 6449 C C . THR B 1 308 ? -25.047 -25.922 -11.82 1 78.56 308 THR B C 1
ATOM 6451 O O . THR B 1 308 ? -24.156 -25.078 -11.719 1 78.56 308 THR B O 1
ATOM 6454 N N . GLY B 1 309 ? -24.875 -26.891 -12.672 1 67.38 309 GLY B N 1
ATOM 6455 C CA . GLY B 1 309 ? -23.656 -27.406 -13.289 1 67.38 309 GLY B CA 1
ATOM 6456 C C . GLY B 1 309 ? -23.203 -26.594 -14.477 1 67.38 309 GLY B C 1
ATOM 6457 O O . GLY B 1 309 ? -22.016 -26.578 -14.812 1 67.38 309 GLY B O 1
ATOM 6458 N N . SER B 1 310 ? -23.984 -25.906 -15.344 1 71.5 310 SER B N 1
ATOM 6459 C CA . SER B 1 310 ? -23.422 -25.375 -16.578 1 71.5 310 SER B CA 1
ATOM 6460 C C . SER B 1 310 ? -23.031 -23.906 -16.438 1 71.5 310 SER B C 1
ATOM 6462 O O . SER B 1 310 ? -23.812 -23.016 -16.781 1 71.5 310 SER B O 1
ATOM 6464 N N . PRO B 1 311 ? -21.703 -23.766 -15.898 1 74.44 311 PRO B N 1
ATOM 6465 C CA . PRO B 1 311 ? -21.359 -22.344 -15.719 1 74.44 311 PRO B CA 1
ATOM 6466 C C . PRO B 1 311 ? -20.984 -21.656 -17.031 1 74.44 311 PRO B C 1
ATOM 6468 O O . PRO B 1 311 ? -20.25 -22.234 -17.844 1 74.44 311 PRO B O 1
ATOM 6471 N N . ARG B 1 312 ? -21.75 -20.688 -17.5 1 78 312 ARG B N 1
ATOM 6472 C CA . ARG B 1 312 ? -21.375 -19.781 -18.578 1 78 312 ARG B CA 1
ATOM 6473 C C . ARG B 1 312 ? -20.953 -18.422 -18.016 1 78 312 ARG B C 1
ATOM 6475 O O . ARG B 1 312 ? -21.578 -17.922 -17.078 1 78 312 ARG B O 1
ATOM 6482 N N . LEU B 1 313 ? -19.797 -18.062 -18.609 1 82.25 313 LEU B N 1
ATOM 6483 C CA . LEU B 1 313 ? -19.375 -16.734 -18.172 1 82.25 313 LEU B CA 1
ATOM 6484 C C . LEU B 1 313 ? -20.344 -15.664 -18.688 1 82.25 313 LEU B C 1
ATOM 6486 O O . LEU B 1 313 ? -20.625 -15.602 -19.875 1 82.25 313 LEU B O 1
ATOM 6490 N N . PRO B 1 314 ? -20.812 -14.914 -17.812 1 76.5 314 PRO B N 1
ATOM 6491 C CA . PRO B 1 314 ? -21.797 -13.906 -18.203 1 76.5 314 PRO B CA 1
ATOM 6492 C C . PRO B 1 314 ? -21.156 -12.688 -18.875 1 76.5 314 PRO B C 1
ATOM 6494 O O . PRO B 1 314 ? -21.844 -11.68 -19.094 1 76.5 314 PRO B O 1
ATOM 6497 N N . VAL B 1 315 ? -19.875 -12.711 -19.219 1 80.88 315 VAL B N 1
ATOM 6498 C CA . VAL B 1 315 ? -19.188 -11.57 -19.812 1 80.88 315 VAL B CA 1
ATOM 6499 C C . VAL B 1 315 ? -18.516 -12.008 -21.109 1 80.88 315 VAL B C 1
ATOM 6501 O O . VAL B 1 315 ? -17.984 -13.117 -21.203 1 80.88 315 VAL B O 1
ATOM 6504 N N . GLN B 1 316 ? -18.562 -11.062 -22.031 1 83.12 316 GLN B N 1
ATOM 6505 C CA . GLN B 1 316 ? -17.859 -11.32 -23.281 1 83.12 316 GLN B CA 1
ATOM 6506 C C . GLN B 1 316 ? -16.422 -10.836 -23.203 1 83.12 316 GLN B C 1
ATOM 6508 O O . GLN B 1 316 ? -16.156 -9.734 -22.703 1 83.12 316 GLN B O 1
ATOM 6513 N N . LEU B 1 317 ? -15.523 -11.656 -23.562 1 88.81 317 LEU B N 1
ATOM 6514 C CA . LEU B 1 317 ? -14.109 -11.32 -23.5 1 88.81 317 LEU B CA 1
ATOM 6515 C C . LEU B 1 317 ? -13.555 -11.031 -24.891 1 88.81 317 LEU B C 1
ATOM 6517 O O . LEU B 1 317 ? -13.969 -11.656 -25.875 1 88.81 317 LEU B O 1
ATOM 6521 N N . PRO B 1 318 ? -12.688 -10.109 -24.953 1 87 318 PRO B N 1
ATOM 6522 C CA . PRO B 1 318 ? -12.031 -9.867 -26.234 1 87 318 PRO B CA 1
ATOM 6523 C C . PRO B 1 318 ? -11.195 -11.055 -26.703 1 87 318 PRO B C 1
ATOM 6525 O O . PRO B 1 318 ? -10.648 -11.789 -25.875 1 87 318 PRO B O 1
ATOM 6528 N N . ALA B 1 319 ? -11.031 -11.086 -28 1 85.5 319 ALA B N 1
ATOM 6529 C CA . ALA B 1 319 ? -10.367 -12.25 -28.594 1 85.5 319 ALA B CA 1
ATOM 6530 C C . ALA B 1 319 ? -8.852 -12.047 -28.641 1 85.5 319 ALA B C 1
ATOM 6532 O O . ALA B 1 319 ? -8.086 -13.008 -28.484 1 85.5 319 ALA B O 1
ATOM 6533 N N . THR B 1 320 ? -8.477 -10.75 -28.766 1 89.62 320 THR B N 1
ATOM 6534 C CA . THR B 1 320 ? -7.051 -10.5 -28.969 1 89.62 320 THR B CA 1
ATOM 6535 C C . THR B 1 320 ? -6.492 -9.625 -27.859 1 89.62 320 THR B C 1
ATOM 6537 O O . THR B 1 320 ? -7.246 -8.938 -27.156 1 89.62 320 THR B O 1
ATOM 6540 N N . TYR B 1 321 ? -5.219 -9.719 -27.75 1 91.06 321 TYR B N 1
ATOM 6541 C CA . TYR B 1 321 ? -4.535 -8.914 -26.75 1 91.06 321 TYR B CA 1
ATOM 6542 C C . TYR B 1 321 ? -4.734 -7.422 -27.016 1 91.06 321 TYR B C 1
ATOM 6544 O O . TYR B 1 321 ? -4.98 -6.648 -26.078 1 91.06 321 TYR B O 1
ATOM 6552 N N . HIS B 1 322 ? -4.637 -7.023 -28.234 1 91.31 322 HIS B N 1
ATOM 6553 C CA . HIS B 1 322 ? -4.73 -5.609 -28.578 1 91.31 322 HIS B CA 1
ATOM 6554 C C . HIS B 1 322 ? -6.098 -5.043 -28.219 1 91.31 322 HIS B C 1
ATOM 6556 O O . HIS B 1 322 ? -6.188 -3.959 -27.625 1 91.31 322 HIS B O 1
ATOM 6562 N N . LYS B 1 323 ? -7.121 -5.797 -28.516 1 92.56 323 LYS B N 1
ATOM 6563 C CA . LYS B 1 323 ? -8.469 -5.355 -28.172 1 92.56 323 LYS B CA 1
ATOM 6564 C C . LYS B 1 323 ? -8.664 -5.332 -26.656 1 92.56 323 LYS B C 1
ATOM 6566 O O . LYS B 1 323 ? -9.258 -4.402 -26.109 1 92.56 323 LYS B O 1
ATOM 6571 N N . ALA B 1 324 ? -8.133 -6.34 -26.031 1 94.38 324 ALA B N 1
ATOM 6572 C CA . ALA B 1 324 ? -8.242 -6.414 -24.578 1 94.38 324 ALA B CA 1
ATOM 6573 C C . ALA B 1 324 ? -7.488 -5.262 -23.906 1 94.38 324 ALA B C 1
ATOM 6575 O O . ALA B 1 324 ? -7.984 -4.656 -22.953 1 94.38 324 ALA B O 1
ATOM 6576 N N . ARG B 1 325 ? -6.324 -4.977 -24.453 1 94 325 ARG B N 1
ATOM 6577 C CA . ARG B 1 325 ? -5.492 -3.891 -23.938 1 94 325 ARG B CA 1
ATOM 6578 C C . ARG B 1 325 ? -6.215 -2.553 -24.047 1 94 325 ARG B C 1
ATOM 6580 O O . ARG B 1 325 ? -6.258 -1.786 -23.078 1 94 325 ARG B O 1
ATOM 6587 N N . THR B 1 326 ? -6.77 -2.273 -25.172 1 92.88 326 THR B N 1
ATOM 6588 C CA . THR B 1 326 ? -7.469 -1.011 -25.391 1 92.88 326 THR B CA 1
ATOM 6589 C C . THR B 1 326 ? -8.664 -0.886 -24.453 1 92.88 326 THR B C 1
ATOM 6591 O O . THR B 1 326 ? -8.898 0.177 -23.875 1 92.88 326 THR B O 1
ATOM 6594 N N . TYR B 1 327 ? -9.336 -1.984 -24.328 1 92.06 327 TYR B N 1
ATOM 6595 C CA . TYR B 1 327 ? -10.492 -1.983 -23.438 1 92.06 327 TYR B CA 1
ATOM 6596 C C . TYR B 1 327 ? -10.062 -1.742 -21.984 1 92.06 327 TYR B C 1
ATOM 6598 O O . TYR B 1 327 ? -10.664 -0.922 -21.281 1 92.06 327 TYR B O 1
ATOM 6606 N N . ALA B 1 328 ? -9.062 -2.391 -21.5 1 93.44 328 ALA B N 1
ATOM 6607 C CA . ALA B 1 328 ? -8.578 -2.273 -20.141 1 93.44 328 ALA B CA 1
ATOM 6608 C C . ALA B 1 328 ? -8.086 -0.856 -19.844 1 93.44 328 ALA B C 1
ATOM 6610 O O . ALA B 1 328 ? -8.391 -0.294 -18.781 1 93.44 328 ALA B O 1
ATOM 6611 N N . LEU B 1 329 ? -7.367 -0.244 -20.797 1 93.38 329 LEU B N 1
ATOM 6612 C CA . LEU B 1 329 ? -6.789 1.081 -20.609 1 93.38 329 LEU B CA 1
ATOM 6613 C C . LEU B 1 329 ? -7.879 2.141 -20.5 1 93.38 329 LEU B C 1
ATOM 6615 O O . LEU B 1 329 ? -7.699 3.16 -19.828 1 93.38 329 LEU B O 1
ATOM 6619 N N . ASN B 1 330 ? -9.047 1.819 -21.047 1 90.31 330 ASN B N 1
ATOM 6620 C CA . ASN B 1 330 ? -10.109 2.822 -21.062 1 90.31 330 ASN B CA 1
ATOM 6621 C C . ASN B 1 330 ? -11.117 2.6 -19.953 1 90.31 330 ASN B C 1
ATOM 6623 O O . ASN B 1 330 ? -11.75 3.549 -19.484 1 90.31 330 ASN B O 1
ATOM 6627 N N . HIS B 1 331 ? -11.203 1.334 -19.453 1 88.56 331 HIS B N 1
ATOM 6628 C CA . HIS B 1 331 ? -12.359 1.069 -18.609 1 88.56 331 HIS B CA 1
ATOM 6629 C C . HIS B 1 331 ? -11.938 0.505 -17.266 1 88.56 331 HIS B C 1
ATOM 6631 O O . HIS B 1 331 ? -12.766 0.38 -16.359 1 88.56 331 HIS B O 1
ATOM 6637 N N . HIS B 1 332 ? -10.719 0.18 -17.094 1 93.75 332 HIS B N 1
ATOM 6638 C CA . HIS B 1 332 ? -10.32 -0.465 -15.852 1 93.75 332 HIS B CA 1
ATOM 6639 C C . HIS B 1 332 ? -10.398 0.504 -14.68 1 93.75 332 HIS B C 1
ATOM 6641 O O . HIS B 1 332 ? -9.766 1.56 -14.695 1 93.75 332 HIS B O 1
ATOM 6647 N N . PRO B 1 333 ? -11.148 0.119 -13.641 1 95.44 333 PRO B N 1
ATOM 6648 C CA . PRO B 1 333 ? -11.359 1.037 -12.523 1 95.44 333 PRO B CA 1
ATOM 6649 C C . PRO B 1 333 ? -10.062 1.41 -11.805 1 95.44 333 PRO B C 1
ATOM 6651 O O . PRO B 1 333 ? -9.945 2.518 -11.273 1 95.44 333 PRO B O 1
ATOM 6654 N N . ALA B 1 334 ? -9.086 0.522 -11.773 1 95.88 334 ALA B N 1
ATOM 6655 C CA . ALA B 1 334 ? -7.82 0.818 -11.117 1 95.88 334 ALA B CA 1
ATOM 6656 C C . ALA B 1 334 ? -7.102 1.975 -11.812 1 95.88 334 ALA B C 1
ATOM 6658 O O . ALA B 1 334 ? -6.434 2.777 -11.156 1 95.88 334 ALA B O 1
ATOM 6659 N N . LEU B 1 335 ? -7.223 2.057 -13.141 1 96.06 335 LEU B N 1
ATOM 6660 C CA . LEU B 1 335 ? -6.578 3.131 -13.891 1 96.06 335 LEU B CA 1
ATOM 6661 C C . LEU B 1 335 ? -7.32 4.449 -13.695 1 96.06 335 LEU B C 1
ATOM 6663 O O . LEU B 1 335 ? -6.695 5.512 -13.602 1 96.06 335 LEU B O 1
ATOM 6667 N N . THR B 1 336 ? -8.664 4.395 -13.617 1 95.5 336 THR B N 1
ATOM 6668 C CA . THR B 1 336 ? -9.43 5.609 -13.359 1 95.5 336 THR B CA 1
ATOM 6669 C C . THR B 1 336 ? -9.18 6.117 -11.945 1 95.5 336 THR B C 1
ATOM 6671 O O . THR B 1 336 ? -9.102 7.328 -11.719 1 95.5 336 THR B O 1
ATOM 6674 N N . ARG B 1 337 ? -9.07 5.148 -10.992 1 96.81 337 ARG B N 1
ATOM 6675 C CA . ARG B 1 337 ? -8.703 5.523 -9.625 1 96.81 337 ARG B CA 1
ATOM 6676 C C . ARG B 1 337 ? -7.344 6.215 -9.594 1 96.81 337 ARG B C 1
ATOM 6678 O O . ARG B 1 337 ? -7.172 7.223 -8.906 1 96.81 337 ARG B O 1
ATOM 6685 N N . ALA B 1 338 ? -6.391 5.68 -10.383 1 96.62 338 ALA B N 1
ATOM 6686 C CA . ALA B 1 338 ? -5.055 6.262 -10.461 1 96.62 338 ALA B CA 1
ATOM 6687 C C . ALA B 1 338 ? -5.105 7.68 -11.023 1 96.62 338 ALA B C 1
ATOM 6689 O O . ALA B 1 338 ? -4.355 8.555 -10.586 1 96.62 338 ALA B O 1
ATOM 6690 N N . ARG B 1 339 ? -6.02 7.945 -11.953 1 96.31 339 ARG B N 1
ATOM 6691 C CA . ARG B 1 339 ? -6.188 9.281 -12.516 1 96.31 339 ARG B CA 1
ATOM 6692 C C . ARG B 1 339 ? -6.715 10.25 -11.461 1 96.31 339 ARG B C 1
ATOM 6694 O O . ARG B 1 339 ? -6.238 11.383 -11.352 1 96.31 339 ARG B O 1
ATOM 6701 N N . GLU B 1 340 ? -7.695 9.742 -10.664 1 97.75 340 GLU B N 1
ATOM 6702 C CA . GLU B 1 340 ? -8.227 10.562 -9.578 1 97.75 340 GLU B CA 1
ATOM 6703 C C . GLU B 1 340 ? -7.145 10.891 -8.555 1 97.75 340 GLU B C 1
ATOM 6705 O O . GLU B 1 340 ? -7.086 12.008 -8.031 1 97.75 340 GLU B O 1
ATOM 6710 N N . GLN B 1 341 ? -6.281 9.961 -8.328 1 97.75 341 GLN B N 1
ATOM 6711 C CA . GLN B 1 341 ? -5.199 10.164 -7.371 1 97.75 341 GLN B CA 1
ATOM 6712 C C . GLN B 1 341 ? -4.18 11.172 -7.895 1 97.75 341 GLN B C 1
ATOM 6714 O O . GLN B 1 341 ? -3.625 11.961 -7.125 1 97.75 341 GLN B O 1
ATOM 6719 N N . THR B 1 342 ? -3.926 11.156 -9.188 1 97.44 342 THR B N 1
ATOM 6720 C CA . THR B 1 342 ? -3.031 12.133 -9.797 1 97.44 342 THR B CA 1
ATOM 6721 C C . THR B 1 342 ? -3.609 13.539 -9.68 1 97.44 342 THR B C 1
ATOM 6723 O O . THR B 1 342 ? -2.887 14.492 -9.375 1 97.44 342 THR B O 1
ATOM 6726 N N . GLU B 1 343 ? -4.934 13.609 -9.875 1 98.12 343 GLU B N 1
ATOM 6727 C CA . GLU B 1 343 ? -5.59 14.906 -9.742 1 98.12 343 GLU B CA 1
ATOM 6728 C C . GLU B 1 343 ? -5.535 15.406 -8.297 1 98.12 343 GLU B C 1
ATOM 6730 O O . GLU B 1 343 ? -5.332 16.594 -8.055 1 98.12 343 GLU B O 1
ATOM 6735 N N . GLN B 1 344 ? -5.703 14.484 -7.336 1 98.31 344 GLN B N 1
ATOM 6736 C CA . GLN B 1 344 ? -5.566 14.852 -5.93 1 98.31 344 GLN B CA 1
ATOM 6737 C C . GLN B 1 344 ? -4.176 15.406 -5.641 1 98.31 344 GLN B C 1
ATOM 6739 O O . GLN B 1 344 ? -4.039 16.422 -4.953 1 98.31 344 GLN B O 1
ATOM 6744 N N . ALA B 1 345 ? -3.148 14.719 -6.176 1 98.12 345 ALA B N 1
ATOM 6745 C CA . ALA B 1 345 ? -1.772 15.156 -5.953 1 98.12 345 ALA B CA 1
ATOM 6746 C C . ALA B 1 345 ? -1.51 16.5 -6.609 1 98.12 345 ALA B C 1
ATOM 6748 O O . ALA B 1 345 ? -0.803 17.344 -6.047 1 98.12 345 ALA B O 1
ATOM 6749 N N . ARG B 1 346 ? -2.096 16.75 -7.824 1 98.12 346 ARG B N 1
ATOM 6750 C CA . ARG B 1 346 ? -1.973 18.031 -8.508 1 98.12 346 ARG B CA 1
ATOM 6751 C C . ARG B 1 346 ? -2.605 19.156 -7.691 1 98.12 346 ARG B C 1
ATOM 6753 O O . ARG B 1 346 ? -2.006 20.219 -7.512 1 98.12 346 ARG B O 1
ATOM 6760 N N . LEU B 1 347 ? -3.793 18.828 -7.156 1 98.44 347 LEU B N 1
ATOM 6761 C CA . LEU B 1 347 ? -4.469 19.812 -6.312 1 98.44 347 LEU B CA 1
ATOM 6762 C C . LEU B 1 347 ? -3.705 20.031 -5.012 1 98.44 347 LEU B C 1
ATOM 6764 O O . LEU B 1 347 ? -3.713 21.125 -4.457 1 98.44 347 LEU B O 1
ATOM 6768 N N . GLY B 1 348 ? -3.037 18.969 -4.547 1 98.19 348 GLY B N 1
ATOM 6769 C CA . GLY B 1 348 ? -2.164 19.109 -3.393 1 98.19 348 GLY B CA 1
ATOM 6770 C C . GLY B 1 348 ? -1.017 20.078 -3.629 1 98.19 348 GLY B C 1
ATOM 6771 O O . GLY B 1 348 ? -0.625 20.812 -2.725 1 98.19 348 GLY B O 1
ATOM 6772 N N . LEU B 1 349 ? -0.46 20.078 -4.852 1 98.12 349 LEU B N 1
ATOM 6773 C CA . LEU B 1 349 ? 0.575 21.031 -5.23 1 98.12 349 LEU B CA 1
ATOM 6774 C C . LEU B 1 349 ? 0.019 22.453 -5.262 1 98.12 349 LEU B C 1
ATOM 6776 O O . LEU B 1 349 ? 0.652 23.391 -4.758 1 98.12 349 LEU B O 1
ATOM 6780 N N . ASP B 1 350 ? -1.208 22.578 -5.785 1 98.12 350 ASP B N 1
ATOM 6781 C CA . ASP B 1 350 ? -1.874 23.875 -5.793 1 98.12 350 ASP B CA 1
ATOM 6782 C C . ASP B 1 350 ? -2.133 24.375 -4.371 1 98.12 350 ASP B C 1
ATOM 6784 O O . ASP B 1 350 ? -2.029 25.562 -4.094 1 98.12 350 ASP B O 1
ATOM 6788 N N . LEU B 1 351 ? -2.465 23.438 -3.52 1 97.94 351 LEU B N 1
ATOM 6789 C CA . LEU B 1 351 ? -2.699 23.781 -2.119 1 97.94 351 LEU B CA 1
ATOM 6790 C C . LEU B 1 351 ? -1.424 24.297 -1.464 1 97.94 351 LEU B C 1
ATOM 6792 O O . LEU B 1 351 ? -1.466 25.234 -0.672 1 97.94 351 LEU B O 1
ATOM 6796 N N . ALA B 1 352 ? -0.291 23.656 -1.786 1 97.5 352 ALA B N 1
ATOM 6797 C CA . ALA B 1 352 ? 0.988 24.125 -1.259 1 97.5 352 ALA B CA 1
ATOM 6798 C C . ALA B 1 352 ? 1.306 25.531 -1.762 1 97.5 352 ALA B C 1
ATOM 6800 O O . ALA B 1 352 ? 1.807 26.375 -1.008 1 97.5 352 ALA B O 1
ATOM 6801 N N . TRP B 1 353 ? 0.93 25.875 -2.977 1 96.88 353 TRP B N 1
ATOM 6802 C CA . TRP B 1 353 ? 1.149 27.203 -3.559 1 96.88 353 TRP B CA 1
ATOM 6803 C C . TRP B 1 353 ? 0.195 28.234 -2.957 1 96.88 353 TRP B C 1
ATOM 6805 O O . TRP B 1 353 ? 0.537 29.406 -2.834 1 96.88 353 TRP B O 1
ATOM 6815 N N . ALA B 1 354 ? -0.946 27.672 -2.564 1 97.12 354 ALA B N 1
ATOM 6816 C CA . ALA B 1 354 ? -1.954 28.562 -2.008 1 97.12 354 ALA B CA 1
ATOM 6817 C C . ALA B 1 354 ? -1.481 29.172 -0.688 1 97.12 354 ALA B C 1
ATOM 6819 O O . ALA B 1 354 ? -2.012 30.188 -0.239 1 97.12 354 ALA B O 1
ATOM 6820 N N . ALA B 1 355 ? -0.462 28.578 -0.056 1 94.88 355 ALA B N 1
ATOM 6821 C CA . ALA B 1 355 ? 0.077 29.062 1.208 1 94.88 355 ALA B CA 1
ATOM 6822 C C . ALA B 1 355 ? 0.774 30.406 1.018 1 94.88 355 ALA B C 1
ATOM 6824 O O . ALA B 1 355 ? 1.026 31.125 1.987 1 94.88 355 ALA B O 1
ATOM 6825 N N . TYR B 1 356 ? 1.059 30.891 -0.248 1 96.25 356 TYR B N 1
ATOM 6826 C CA . TYR B 1 356 ? 1.712 32.156 -0.549 1 96.25 356 TYR B CA 1
ATOM 6827 C C . TYR B 1 356 ? 0.698 33.312 -0.608 1 96.25 356 TYR B C 1
ATOM 6829 O O . TYR B 1 356 ? 1.073 34.469 -0.632 1 96.25 356 TYR B O 1
ATOM 6837 N N . LEU B 1 357 ? -0.578 32.969 -0.556 1 96.94 357 LEU B N 1
ATOM 6838 C CA . LEU B 1 357 ? -1.621 34 -0.667 1 96.94 357 LEU B CA 1
ATOM 6839 C C . LEU B 1 357 ? -2.092 34.438 0.711 1 96.94 357 LEU B C 1
ATOM 6841 O O . LEU B 1 357 ? -1.993 33.688 1.683 1 96.94 357 LEU B O 1
ATOM 6845 N N . PRO B 1 358 ? -2.545 35.656 0.862 1 96.44 358 PRO B N 1
ATOM 6846 C CA . PRO B 1 358 ? -3.018 36.156 2.158 1 96.44 358 PRO B CA 1
ATOM 6847 C C . PRO B 1 358 ? -4.336 35.5 2.586 1 96.44 358 PRO B C 1
ATOM 6849 O O . PRO B 1 358 ? -4.992 34.844 1.782 1 96.44 358 PRO B O 1
ATOM 6852 N N . ARG B 1 359 ? -4.66 35.719 3.771 1 97 359 ARG B N 1
ATOM 6853 C CA . ARG B 1 359 ? -5.926 35.281 4.348 1 97 359 ARG B CA 1
ATOM 6854 C C . ARG B 1 359 ? -6.723 36.438 4.898 1 97 359 ARG B C 1
ATOM 6856 O O . ARG B 1 359 ? -6.145 37.406 5.422 1 97 359 ARG B O 1
ATOM 6863 N N . LEU B 1 360 ? -8.016 36.438 4.656 1 97.19 360 LEU B N 1
ATOM 6864 C CA . LEU B 1 360 ? -8.93 37.469 5.137 1 97.19 360 LEU B CA 1
ATOM 6865 C C . LEU B 1 360 ? -9.977 36.875 6.074 1 97.19 360 LEU B C 1
ATOM 6867 O O . LEU B 1 360 ? -10.75 36 5.676 1 97.19 360 LEU B O 1
ATOM 6871 N N . LEU B 1 361 ? -9.93 37.281 7.297 1 97.25 361 LEU B N 1
ATOM 6872 C CA . LEU B 1 361 ? -10.844 36.781 8.32 1 97.25 361 LEU B CA 1
ATOM 6873 C C . LEU B 1 361 ? -11.805 37.906 8.758 1 97.25 361 LEU B C 1
ATOM 6875 O O . LEU B 1 361 ? -11.375 39 9.062 1 97.25 361 LEU B O 1
ATOM 6879 N N . ALA B 1 362 ? -13.086 37.688 8.68 1 97.44 362 ALA B N 1
ATOM 6880 C CA . ALA B 1 362 ? -14.102 38.562 9.258 1 97.44 362 ALA B CA 1
ATOM 6881 C C . ALA B 1 362 ? -14.508 38.062 10.648 1 97.44 362 ALA B C 1
ATOM 6883 O O . ALA B 1 362 ? -14.742 36.875 10.852 1 97.44 362 ALA B O 1
ATOM 6884 N N . GLN B 1 363 ? -14.469 38.938 11.539 1 96.94 363 GLN B N 1
ATOM 6885 C CA . GLN B 1 363 ? -14.828 38.594 12.914 1 96.94 363 GLN B CA 1
ATOM 6886 C C . GLN B 1 363 ? -15.828 39.594 13.492 1 96.94 363 GLN B C 1
ATOM 6888 O O . GLN B 1 363 ? -15.789 40.781 13.172 1 96.94 363 GLN B O 1
ATOM 6893 N N . GLY B 1 364 ? -16.766 39.156 14.219 1 95.25 364 GLY B N 1
ATOM 6894 C CA . GLY B 1 364 ? -17.75 39.938 14.945 1 95.25 364 GLY B CA 1
ATOM 6895 C C . GLY B 1 364 ? -17.984 39.469 16.359 1 95.25 364 GLY B C 1
ATOM 6896 O O . GLY B 1 364 ? -17.984 38.25 16.609 1 95.25 364 GLY B O 1
ATOM 6897 N N . LYS B 1 365 ? -18.094 40.469 17.234 1 95 365 LYS B N 1
ATOM 6898 C CA . LYS B 1 365 ? -18.375 40.125 18.625 1 95 365 LYS B CA 1
ATOM 6899 C C . LYS B 1 365 ? -19.453 41.062 19.203 1 95 365 LYS B C 1
ATOM 6901 O O . LYS B 1 365 ? -19.453 42.25 18.938 1 95 365 LYS B O 1
ATOM 6906 N N . TYR B 1 366 ? -20.422 40.531 19.797 1 93.44 366 TYR B N 1
ATOM 6907 C CA . TYR B 1 366 ? -21.453 41.219 20.562 1 93.44 366 TYR B CA 1
ATOM 6908 C C . TYR B 1 366 ? -21.469 40.75 22 1 93.44 366 TYR B C 1
ATOM 6910 O O . TYR B 1 366 ? -21.656 39.562 22.266 1 93.44 366 TYR B O 1
ATOM 6918 N N . TYR B 1 367 ? -21.234 41.688 22.953 1 91.31 367 TYR B N 1
ATOM 6919 C CA . TYR B 1 367 ? -21.062 41.188 24.328 1 91.31 367 TYR B CA 1
ATOM 6920 C C . TYR B 1 367 ? -21.531 42.25 25.328 1 91.31 367 TYR B C 1
ATOM 6922 O O . TYR B 1 367 ? -21.766 43.406 24.969 1 91.31 367 TYR B O 1
ATOM 6930 N N . HIS B 1 368 ? -21.703 41.875 26.562 1 89.38 368 HIS B N 1
ATOM 6931 C CA . HIS B 1 368 ? -22.078 42.688 27.703 1 89.38 368 HIS B CA 1
ATOM 6932 C C . HIS B 1 368 ? -21.094 42.531 28.844 1 89.38 368 HIS B C 1
ATOM 6934 O O . HIS B 1 368 ? -20.625 41.438 29.125 1 89.38 368 HIS B O 1
ATOM 6940 N N . ASP B 1 369 ? -20.688 43.625 29.328 1 88.25 369 ASP B N 1
ATOM 6941 C CA . ASP B 1 369 ? -19.828 43.594 30.516 1 88.25 369 ASP B CA 1
ATOM 6942 C C . ASP B 1 369 ? -20.609 44.094 31.75 1 88.25 369 ASP B C 1
ATOM 6944 O O . ASP B 1 369 ? -21.328 45.094 31.688 1 88.25 369 ASP B O 1
ATOM 6948 N N . ASP B 1 370 ? -20.531 43.281 32.844 1 87.06 370 ASP B N 1
ATOM 6949 C CA . ASP B 1 370 ? -21.219 43.656 34.062 1 87.06 370 ASP B CA 1
ATOM 6950 C C . ASP B 1 370 ? -20.531 43.031 35.281 1 87.06 370 ASP B C 1
ATOM 6952 O O . ASP B 1 370 ? -20.031 41.906 35.219 1 87.06 370 ASP B O 1
ATOM 6956 N N . PRO B 1 371 ? -20.531 43.812 36.406 1 84.31 371 PRO B N 1
ATOM 6957 C CA . PRO B 1 371 ? -19.922 43.219 37.594 1 84.31 371 PRO B CA 1
ATOM 6958 C C . PRO B 1 371 ? -20.797 42.125 38.219 1 84.31 371 PRO B C 1
ATOM 6960 O O . PRO B 1 371 ? -20.297 41.25 38.938 1 84.31 371 PRO B O 1
ATOM 6963 N N . HIS B 1 372 ? -22.078 42.125 38.062 1 83.38 372 HIS B N 1
ATOM 6964 C CA . HIS B 1 372 ? -23 41.188 38.719 1 83.38 372 HIS B CA 1
ATOM 6965 C C . HIS B 1 372 ? -23.812 40.406 37.688 1 83.38 372 HIS B C 1
ATOM 6967 O O . HIS B 1 372 ? -24.891 39.906 38 1 83.38 372 HIS B O 1
ATOM 6973 N N . MET B 1 373 ? -23.375 40.375 36.469 1 81.38 373 MET B N 1
ATOM 6974 C CA . MET B 1 373 ? -24.031 39.688 35.375 1 81.38 373 MET B CA 1
ATOM 6975 C C . MET B 1 373 ? -25.438 40.219 35.156 1 81.38 373 MET B C 1
ATOM 6977 O O . MET B 1 373 ? -26.375 39.469 34.875 1 81.38 373 MET B O 1
ATOM 6981 N N . ALA B 1 374 ? -25.609 41.531 35.531 1 77.12 374 ALA B N 1
ATOM 6982 C CA . ALA B 1 374 ? -26.891 42.188 35.219 1 77.12 374 ALA B CA 1
ATOM 6983 C C . ALA B 1 374 ? -26.938 42.656 33.781 1 77.12 374 ALA B C 1
ATOM 6985 O O . ALA B 1 374 ? -26.047 43.406 33.344 1 77.12 374 ALA B O 1
ATOM 6986 N N . TYR B 1 375 ? -27.609 41.844 32.938 1 73.56 375 TYR B N 1
ATOM 6987 C CA . TYR B 1 375 ? -27.656 42.188 31.5 1 73.56 375 TYR B CA 1
ATOM 6988 C C . TYR B 1 375 ? -28.547 43.406 31.25 1 73.56 375 TYR B C 1
ATOM 6990 O O . TYR B 1 375 ? -29.688 43.438 31.688 1 73.56 375 TYR B O 1
ATOM 6998 N N . SER B 1 376 ? -27.875 44.562 31.016 1 75.56 376 SER B N 1
ATOM 6999 C CA . SER B 1 376 ? -28.594 45.781 30.688 1 75.56 376 SER B CA 1
ATOM 7000 C C . SER B 1 376 ? -28.281 46.25 29.266 1 75.56 376 SER B C 1
ATOM 7002 O O . SER B 1 376 ? -27.172 46.062 28.781 1 75.56 376 SER B O 1
ATOM 7004 N N . ARG B 1 377 ? -29.25 46.75 28.594 1 79.38 377 ARG B N 1
ATOM 7005 C CA . ARG B 1 377 ? -29.094 47.25 27.234 1 79.38 377 ARG B CA 1
ATOM 7006 C C . ARG B 1 377 ? -28.172 48.438 27.203 1 79.38 377 ARG B C 1
ATOM 7008 O O . ARG B 1 377 ? -27.562 48.75 26.172 1 79.38 377 ARG B O 1
ATOM 7015 N N . GLU B 1 378 ? -28 49.188 28.344 1 75.38 378 GLU B N 1
ATOM 7016 C CA . GLU B 1 378 ? -27.156 50.375 28.406 1 75.38 378 GLU B CA 1
ATOM 7017 C C . GLU B 1 378 ? -25.672 50 28.438 1 75.38 378 GLU B C 1
ATOM 7019 O O . GLU B 1 378 ? -24.812 50.844 28.219 1 75.38 378 GLU B O 1
ATOM 7024 N N . ARG B 1 379 ? -25.375 48.656 28.5 1 79.94 379 ARG B N 1
ATOM 7025 C CA . ARG B 1 379 ? -24 48.25 28.625 1 79.94 379 ARG B CA 1
ATOM 7026 C C . ARG B 1 379 ? -23.609 47.281 27.5 1 79.94 379 ARG B C 1
ATOM 7028 O O . ARG B 1 379 ? -22.781 46.375 27.703 1 79.94 379 ARG B O 1
ATOM 7035 N N . GLU B 1 380 ? -24.312 47.406 26.375 1 85.69 380 GLU B N 1
ATOM 7036 C CA . GLU B 1 380 ? -24.031 46.562 25.234 1 85.69 380 GLU B CA 1
ATOM 7037 C C . GLU B 1 380 ? -22.812 47.062 24.453 1 85.69 380 GLU B C 1
ATOM 7039 O O . GLU B 1 380 ? -22.625 48.25 24.312 1 85.69 380 GLU B O 1
ATOM 7044 N N . ASN B 1 381 ? -21.969 46.125 24.094 1 88.94 381 ASN B N 1
ATOM 7045 C CA . ASN B 1 381 ? -20.781 46.406 23.297 1 88.94 381 ASN B CA 1
ATOM 7046 C C . ASN B 1 381 ? -20.734 45.531 22.047 1 88.94 381 ASN B C 1
ATOM 7048 O O . ASN B 1 381 ? -21.219 44.406 22.047 1 88.94 381 ASN B O 1
ATOM 7052 N N . TRP B 1 382 ? -20.312 46.031 20.859 1 90.56 382 TRP B N 1
ATOM 7053 C CA . TRP B 1 382 ? -20.125 45.219 19.656 1 90.56 382 TRP B CA 1
ATOM 7054 C C . TRP B 1 382 ? -18.906 45.688 18.875 1 90.56 382 TRP B C 1
ATOM 7056 O O . TRP B 1 382 ? -18.531 46.875 18.938 1 90.56 382 TRP B O 1
ATOM 7066 N N . THR B 1 383 ? -18.25 44.812 18.328 1 92.94 383 THR B N 1
ATOM 7067 C CA . THR B 1 383 ? -17.125 45.125 17.453 1 92.94 383 THR B CA 1
ATOM 7068 C C . THR B 1 383 ? -17.203 44.25 16.188 1 92.94 383 THR B C 1
ATOM 7070 O O . THR B 1 383 ? -17.625 43.094 16.234 1 92.94 383 THR B O 1
ATOM 7073 N N . LEU B 1 384 ? -16.953 44.812 14.984 1 94.38 384 LEU B N 1
ATOM 7074 C CA . LEU B 1 384 ? -16.797 44.125 13.695 1 94.38 384 LEU B CA 1
ATOM 7075 C C . LEU B 1 384 ? -15.391 44.375 13.141 1 94.38 384 LEU B C 1
ATOM 7077 O O . LEU B 1 384 ? -14.906 45.5 13.125 1 94.38 384 LEU B O 1
ATOM 7081 N N . GLY B 1 385 ? -14.797 43.281 12.812 1 95.25 385 GLY B N 1
ATOM 7082 C CA . GLY B 1 385 ? -13.422 43.406 12.344 1 95.25 385 GLY B CA 1
ATOM 7083 C C . GLY B 1 385 ? -13.141 42.562 11.109 1 95.25 385 GLY B C 1
ATOM 7084 O O . GLY B 1 385 ? -13.727 41.5 10.914 1 95.25 385 GLY B O 1
ATOM 7085 N N . LEU B 1 386 ? -12.305 43.094 10.172 1 96 386 LEU B N 1
ATOM 7086 C CA . LEU B 1 386 ? -11.688 42.406 9.055 1 96 386 LEU B CA 1
ATOM 7087 C C . LEU B 1 386 ? -10.172 42.344 9.211 1 96 386 LEU B C 1
ATOM 7089 O O . LEU B 1 386 ? -9.523 43.375 9.375 1 96 386 LEU B O 1
ATOM 7093 N N . VAL B 1 387 ? -9.672 41.125 9.25 1 96.75 387 VAL B N 1
ATOM 7094 C CA . VAL B 1 387 ? -8.234 40.969 9.461 1 96.75 387 VAL B CA 1
ATOM 7095 C C . VAL B 1 387 ? -7.605 40.312 8.242 1 96.75 387 VAL B C 1
ATOM 7097 O O . VAL B 1 387 ? -7.965 39.188 7.883 1 96.75 387 VAL B O 1
ATOM 7100 N N . LEU B 1 388 ? -6.727 41 7.57 1 96.69 388 LEU B N 1
ATOM 7101 C CA . LEU B 1 388 ? -5.922 40.469 6.484 1 96.69 388 LEU B CA 1
ATOM 7102 C C . LEU B 1 388 ? -4.539 40.062 6.98 1 96.69 388 LEU B C 1
ATOM 7104 O O . LEU B 1 388 ? -3.842 40.844 7.613 1 96.69 388 LEU B O 1
ATOM 7108 N N . ASP B 1 389 ? -4.18 38.844 6.855 1 96.19 389 ASP B N 1
ATOM 7109 C CA . ASP B 1 389 ? -2.871 38.312 7.23 1 96.19 389 ASP B CA 1
ATOM 7110 C C . ASP B 1 389 ? -2.146 37.719 6.02 1 96.19 389 ASP B C 1
ATOM 7112 O O . ASP B 1 389 ? -2.672 36.844 5.34 1 96.19 389 ASP B O 1
ATOM 7116 N N . TRP B 1 390 ? -0.977 38.25 5.711 1 96.62 390 TRP B N 1
ATOM 7117 C CA . TRP B 1 390 ? -0.161 37.781 4.582 1 96.62 390 TRP B CA 1
ATOM 7118 C C . TRP B 1 390 ? 1.254 37.438 5.039 1 96.62 390 TRP B C 1
ATOM 7120 O O . TRP B 1 390 ? 2.039 38.344 5.367 1 96.62 390 TRP B O 1
ATOM 7130 N N . GLN B 1 391 ? 1.557 36.188 5.027 1 95 391 GLN B N 1
ATOM 7131 C CA . GLN B 1 391 ? 2.902 35.781 5.41 1 95 391 GLN B CA 1
ATOM 7132 C C . GLN B 1 391 ? 3.914 36.125 4.324 1 95 391 GLN B C 1
ATOM 7134 O O . GLN B 1 391 ? 3.846 35.594 3.213 1 95 391 GLN B O 1
ATOM 7139 N N . LEU B 1 392 ? 4.832 36.969 4.648 1 95.25 392 LEU B N 1
ATOM 7140 C CA . LEU B 1 392 ? 5.805 37.438 3.668 1 95.25 392 LEU B CA 1
ATOM 7141 C C . LEU B 1 392 ? 7.039 36.531 3.646 1 95.25 392 LEU B C 1
ATOM 7143 O O . LEU B 1 392 ? 7.586 36.25 2.58 1 95.25 392 LEU B O 1
ATOM 7147 N N . PHE B 1 393 ? 7.453 36.219 4.738 1 95.44 393 PHE B N 1
ATOM 7148 C CA . PHE B 1 393 ? 8.648 35.406 4.863 1 95.44 393 PHE B CA 1
ATOM 7149 C C . PHE B 1 393 ? 8.477 34.344 5.953 1 95.44 393 PHE B C 1
ATOM 7151 O O . PHE B 1 393 ? 8.141 34.688 7.094 1 95.44 393 PHE B O 1
ATOM 7158 N N . SER B 1 394 ? 8.648 33.094 5.641 1 94.19 394 SER B N 1
ATOM 7159 C CA . SER B 1 394 ? 8.438 31.984 6.555 1 94.19 394 SER B CA 1
ATOM 7160 C C . SER B 1 394 ? 9.711 31.156 6.715 1 94.19 394 SER B C 1
ATOM 7162 O O . SER B 1 394 ? 9.641 29.953 6.984 1 94.19 394 SER B O 1
ATOM 7164 N N . GLY B 1 395 ? 10.922 31.703 6.445 1 94 395 GLY B N 1
ATOM 7165 C CA . GLY B 1 395 ? 12.164 30.969 6.543 1 94 395 GLY B CA 1
ATOM 7166 C C . GLY B 1 395 ? 12.305 29.891 5.488 1 94 395 GLY B C 1
ATOM 7167 O O . GLY B 1 395 ? 12.906 28.844 5.738 1 94 395 GLY B O 1
ATOM 7168 N N . LEU B 1 396 ? 11.586 29.969 4.402 1 94.25 396 LEU B N 1
ATOM 7169 C CA . LEU B 1 396 ? 11.609 29.094 3.24 1 94.25 396 LEU B CA 1
ATOM 7170 C C . LEU B 1 396 ? 10.812 27.812 3.504 1 94.25 396 LEU B C 1
ATOM 7172 O O . LEU B 1 396 ? 10.945 26.828 2.773 1 94.25 396 LEU B O 1
ATOM 7176 N N . SER B 1 397 ? 10.07 27.75 4.598 1 96.31 397 SER B N 1
ATOM 7177 C CA . SER B 1 397 ? 9.219 26.594 4.902 1 96.31 397 SER B CA 1
ATOM 7178 C C . SER B 1 397 ? 8.188 26.375 3.805 1 96.31 397 SER B C 1
ATOM 7180 O O . SER B 1 397 ? 7.91 25.219 3.438 1 96.31 397 SER B O 1
ATOM 7182 N N . ARG B 1 398 ? 7.633 27.422 3.203 1 95.81 398 ARG B N 1
ATOM 7183 C CA . ARG B 1 398 ? 6.617 27.297 2.16 1 95.81 398 ARG B CA 1
ATOM 7184 C C . ARG B 1 398 ? 7.211 26.688 0.89 1 95.81 398 ARG B C 1
ATOM 7186 O O . ARG B 1 398 ? 6.586 25.844 0.244 1 95.81 398 ARG B O 1
ATOM 7193 N N . GLN B 1 399 ? 8.391 27.219 0.587 1 96.75 399 GLN B N 1
ATOM 7194 C CA . GLN B 1 399 ? 9.062 26.641 -0.57 1 96.75 399 GLN B CA 1
ATOM 7195 C C . GLN B 1 399 ? 9.336 25.156 -0.362 1 96.75 399 GLN B C 1
ATOM 7197 O O . GLN B 1 399 ? 9.141 24.359 -1.277 1 96.75 399 GLN B O 1
ATOM 7202 N N . ALA B 1 400 ? 9.797 24.797 0.794 1 97.88 400 ALA B N 1
ATOM 7203 C CA . ALA B 1 400 ? 10.039 23.406 1.125 1 97.88 400 ALA B CA 1
ATOM 7204 C C . ALA B 1 400 ? 8.758 22.578 1.02 1 97.88 400 ALA B C 1
ATOM 7206 O O . ALA B 1 400 ? 8.781 21.438 0.534 1 97.88 400 ALA B O 1
ATOM 7207 N N . LYS B 1 401 ? 7.641 23.109 1.503 1 97.81 401 LYS B N 1
ATOM 7208 C CA . LYS B 1 401 ? 6.363 22.406 1.439 1 97.81 401 LYS B CA 1
ATOM 7209 C C . LYS B 1 401 ? 5.922 22.203 -0.007 1 97.81 401 LYS B C 1
ATOM 7211 O O . LYS B 1 401 ? 5.336 21.172 -0.339 1 97.81 401 LYS B O 1
ATOM 7216 N N . VAL B 1 402 ? 6.16 23.188 -0.905 1 98.19 402 VAL B N 1
ATOM 7217 C CA . VAL B 1 402 ? 5.867 23.047 -2.326 1 98.19 402 VAL B CA 1
ATOM 7218 C C . VAL B 1 402 ? 6.711 21.922 -2.914 1 98.19 402 VAL B C 1
ATOM 7220 O O . VAL B 1 402 ? 6.207 21.094 -3.68 1 98.19 402 VAL B O 1
ATOM 7223 N N . GLU B 1 403 ? 7.992 21.891 -2.516 1 98.06 403 GLU B N 1
ATOM 7224 C CA . GLU B 1 403 ? 8.859 20.828 -3.006 1 98.06 403 GLU B CA 1
ATOM 7225 C C . GLU B 1 403 ? 8.406 19.469 -2.5 1 98.06 403 GLU B C 1
ATOM 7227 O O . GLU B 1 403 ? 8.5 18.469 -3.215 1 98.06 403 GLU B O 1
ATOM 7232 N N . GLN B 1 404 ? 7.949 19.406 -1.251 1 98.12 404 GLN B N 1
ATOM 7233 C CA . GLN B 1 404 ? 7.379 18.156 -0.734 1 98.12 404 GLN B CA 1
ATOM 7234 C C . GLN B 1 404 ? 6.18 17.719 -1.566 1 98.12 404 GLN B C 1
ATOM 7236 O O . GLN B 1 404 ? 6.055 16.531 -1.903 1 98.12 404 GLN B O 1
ATOM 7241 N N . ALA B 1 405 ? 5.316 18.656 -1.907 1 98.25 405 ALA B N 1
ATOM 7242 C CA . ALA B 1 405 ? 4.137 18.359 -2.711 1 98.25 405 ALA B CA 1
ATOM 7243 C C . ALA B 1 405 ? 4.531 17.891 -4.113 1 98.25 405 ALA B C 1
ATOM 7245 O O . ALA B 1 405 ? 3.898 17 -4.684 1 98.25 405 ALA B O 1
ATOM 7246 N N . ARG B 1 406 ? 5.543 18.547 -4.672 1 98.06 406 ARG B N 1
ATOM 7247 C CA . ARG B 1 406 ? 6.055 18.125 -5.969 1 98.06 406 ARG B CA 1
ATOM 7248 C C . ARG B 1 406 ? 6.578 16.688 -5.91 1 98.06 406 ARG B C 1
ATOM 7250 O O . ARG B 1 406 ? 6.328 15.898 -6.82 1 98.06 406 ARG B O 1
ATOM 7257 N N . GLY B 1 407 ? 7.328 16.422 -4.852 1 97.44 407 GLY B N 1
ATOM 7258 C CA . GLY B 1 407 ? 7.789 15.062 -4.656 1 97.44 407 GLY B CA 1
ATOM 7259 C C . GLY B 1 407 ? 6.652 14.062 -4.539 1 97.44 407 GLY B C 1
ATOM 7260 O O . GLY B 1 407 ? 6.723 12.969 -5.098 1 97.44 407 GLY B O 1
ATOM 7261 N N . ARG B 1 408 ? 5.598 14.422 -3.887 1 97.69 408 ARG B N 1
ATOM 7262 C CA . ARG B 1 408 ? 4.434 13.547 -3.752 1 97.69 408 ARG B CA 1
ATOM 7263 C C . ARG B 1 408 ? 3.764 13.32 -5.102 1 97.69 408 ARG B C 1
ATOM 7265 O O . ARG B 1 408 ? 3.332 12.203 -5.402 1 97.69 408 ARG B O 1
ATOM 7272 N N . MET B 1 409 ? 3.639 14.359 -5.898 1 97.44 409 MET B N 1
ATOM 7273 C CA . MET B 1 409 ? 3.066 14.227 -7.234 1 97.44 409 MET B CA 1
ATOM 7274 C C . MET B 1 409 ? 3.896 13.273 -8.086 1 97.44 409 MET B C 1
ATOM 7276 O O . MET B 1 409 ? 3.346 12.414 -8.781 1 97.44 409 MET B O 1
ATOM 7280 N N . ALA B 1 410 ? 5.223 13.398 -7.977 1 97 410 ALA B N 1
ATOM 7281 C CA . ALA B 1 410 ? 6.105 12.5 -8.719 1 97 410 ALA B CA 1
ATOM 7282 C C . ALA B 1 410 ? 5.934 11.055 -8.266 1 97 410 ALA B C 1
ATOM 7284 O O . ALA B 1 410 ? 5.914 10.141 -9.086 1 97 410 ALA B O 1
ATOM 7285 N N . GLU B 1 411 ? 5.82 10.812 -7.008 1 97.06 411 GLU B N 1
ATOM 7286 C CA . GLU B 1 411 ? 5.602 9.477 -6.457 1 97.06 411 GLU B CA 1
ATOM 7287 C C . GLU B 1 411 ? 4.301 8.875 -6.98 1 97.06 411 GLU B C 1
ATOM 7289 O O . GLU B 1 411 ? 4.273 7.711 -7.387 1 97.06 411 GLU B O 1
ATOM 7294 N N . VAL B 1 412 ? 3.225 9.688 -6.988 1 97.5 412 VAL B N 1
ATOM 7295 C CA . VAL B 1 412 ? 1.919 9.211 -7.43 1 97.5 412 VAL B CA 1
ATOM 7296 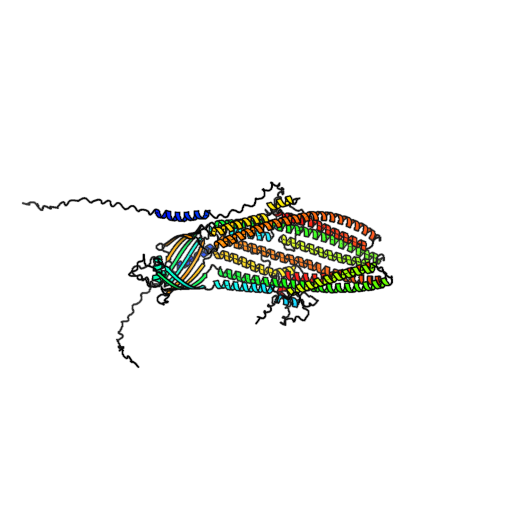C C . VAL B 1 412 ? 1.969 8.867 -8.914 1 97.5 412 VAL B C 1
ATOM 7298 O O . VAL B 1 412 ? 1.404 7.859 -9.344 1 97.5 412 VAL B O 1
ATOM 7301 N N . ARG B 1 413 ? 2.678 9.672 -9.672 1 96.56 413 ARG B N 1
ATOM 7302 C CA . ARG B 1 413 ? 2.816 9.406 -11.094 1 96.56 413 ARG B CA 1
ATOM 7303 C C . ARG B 1 413 ? 3.557 8.094 -11.336 1 96.56 413 ARG B C 1
ATOM 7305 O O . ARG B 1 413 ? 3.15 7.293 -12.18 1 96.56 413 ARG B O 1
ATOM 7312 N N . ALA B 1 414 ? 4.609 7.875 -10.609 1 95.88 414 ALA B N 1
ATOM 7313 C CA . ALA B 1 414 ? 5.363 6.633 -10.75 1 95.88 414 ALA B CA 1
ATOM 7314 C C . ALA B 1 414 ? 4.52 5.43 -10.328 1 95.88 414 ALA B C 1
ATOM 7316 O O . ALA B 1 414 ? 4.566 4.379 -10.977 1 95.88 414 ALA B O 1
ATOM 7317 N N . ARG B 1 415 ? 3.758 5.547 -9.328 1 96.38 415 ARG B N 1
ATOM 7318 C CA . ARG B 1 415 ? 2.879 4.477 -8.875 1 96.38 415 ARG B CA 1
ATOM 7319 C C . ARG B 1 415 ? 1.809 4.164 -9.914 1 96.38 415 ARG B C 1
ATOM 7321 O O . ARG B 1 415 ? 1.437 3.006 -10.102 1 96.38 415 ARG B O 1
ATOM 7328 N N . ASN B 1 416 ? 1.278 5.234 -10.523 1 95.75 416 ASN B N 1
ATOM 7329 C CA . ASN B 1 416 ? 0.295 5.043 -11.586 1 95.75 416 ASN B CA 1
ATOM 7330 C C . ASN B 1 416 ? 0.879 4.262 -12.75 1 95.75 416 ASN B C 1
ATOM 7332 O O . ASN B 1 416 ? 0.215 3.385 -13.312 1 95.75 416 ASN B O 1
ATOM 7336 N N . ARG B 1 417 ? 2.074 4.574 -13.086 1 94.88 417 ARG B N 1
ATOM 7337 C CA . ARG B 1 417 ? 2.746 3.838 -14.148 1 94.88 417 ARG B CA 1
ATOM 7338 C C . ARG B 1 417 ? 2.924 2.371 -13.773 1 94.88 417 ARG B C 1
ATOM 7340 O O . ARG B 1 417 ? 2.689 1.48 -14.594 1 94.88 417 ARG B O 1
ATOM 7347 N N . GLN B 1 418 ? 3.295 2.115 -12.578 1 93.81 418 GLN B N 1
ATOM 7348 C CA . GLN B 1 418 ? 3.438 0.752 -12.078 1 93.81 418 GLN B CA 1
ATOM 7349 C C . GLN B 1 418 ? 2.115 -0.003 -12.156 1 93.81 418 GLN B C 1
ATOM 7351 O O . GLN B 1 418 ? 2.08 -1.17 -12.555 1 93.81 418 GLN B O 1
ATOM 7356 N N . THR B 1 419 ? 1.063 0.662 -11.805 1 94.69 419 THR B N 1
ATOM 7357 C CA . THR B 1 419 ? -0.259 0.047 -11.844 1 94.69 419 THR B CA 1
ATOM 7358 C C . THR B 1 419 ? -0.645 -0.323 -13.273 1 94.69 419 THR B C 1
ATOM 7360 O O . THR B 1 419 ? -1.133 -1.427 -13.523 1 94.69 419 THR B O 1
ATOM 7363 N N . ARG B 1 420 ? -0.426 0.582 -14.141 1 94.94 420 ARG B N 1
ATOM 7364 C CA . ARG B 1 420 ? -0.72 0.342 -15.547 1 94.94 420 ARG B CA 1
ATOM 7365 C C . ARG B 1 420 ? 0.06 -0.858 -16.078 1 94.94 420 ARG B C 1
ATOM 7367 O O . ARG B 1 420 ? -0.511 -1.747 -16.703 1 94.94 420 ARG B O 1
ATOM 7374 N N . GLN B 1 421 ? 1.311 -0.89 -15.781 1 94.19 421 GLN B N 1
ATOM 7375 C CA . GLN B 1 421 ? 2.168 -1.973 -16.25 1 94.19 421 GLN B CA 1
ATOM 7376 C C . GLN B 1 421 ? 1.736 -3.311 -15.656 1 94.19 421 GLN B C 1
ATOM 7378 O O . GLN B 1 421 ? 1.739 -4.332 -16.344 1 94.19 421 GLN B O 1
ATOM 7383 N N . ARG B 1 422 ? 1.38 -3.309 -14.43 1 93.88 422 ARG B N 1
ATOM 7384 C CA . ARG B 1 422 ? 0.956 -4.539 -13.773 1 93.88 422 ARG B CA 1
ATOM 7385 C C . ARG B 1 422 ? -0.322 -5.086 -14.398 1 93.88 422 ARG B C 1
ATOM 7387 O O . ARG B 1 422 ? -0.445 -6.293 -14.625 1 93.88 422 ARG B O 1
ATOM 7394 N N . ILE B 1 423 ? -1.257 -4.215 -14.711 1 95.06 423 ILE B N 1
ATOM 7395 C CA . ILE B 1 423 ? -2.512 -4.629 -15.336 1 95.06 423 ILE B CA 1
ATOM 7396 C C . ILE B 1 423 ? -2.234 -5.23 -16.703 1 95.06 423 ILE B C 1
ATOM 7398 O O . ILE B 1 423 ? -2.76 -6.297 -17.047 1 95.06 423 ILE B O 1
ATOM 7402 N N . LEU B 1 424 ? -1.363 -4.598 -17.469 1 95.44 424 LEU B N 1
ATOM 7403 C CA . LEU B 1 424 ? -1.055 -5.082 -18.797 1 95.44 424 LEU B CA 1
ATOM 7404 C C . LEU B 1 424 ? -0.266 -6.387 -18.75 1 95.44 424 LEU B C 1
ATOM 7406 O O . LEU B 1 424 ? -0.457 -7.27 -19.578 1 95.44 424 LEU B O 1
ATOM 7410 N N . GLN B 1 425 ? 0.593 -6.508 -17.766 1 94.81 425 GLN B N 1
ATOM 7411 C CA . GLN B 1 425 ? 1.327 -7.754 -17.578 1 94.81 425 GLN B CA 1
ATOM 7412 C C . GLN B 1 425 ? 0.378 -8.914 -17.281 1 94.81 425 GLN B C 1
ATOM 7414 O O . GLN B 1 425 ? 0.48 -9.977 -17.891 1 94.81 425 GLN B O 1
ATOM 7419 N N . ASN B 1 426 ? -0.503 -8.68 -16.328 1 94.94 426 ASN B N 1
ATOM 7420 C CA . ASN B 1 426 ? -1.475 -9.711 -15.984 1 94.94 426 ASN B CA 1
ATOM 7421 C C . ASN B 1 426 ? -2.33 -10.109 -17.188 1 94.94 426 ASN B C 1
ATOM 7423 O O . ASN B 1 426 ? -2.594 -11.297 -17.391 1 94.94 426 ASN B O 1
ATOM 7427 N N . LEU B 1 427 ? -2.762 -9.141 -17.938 1 94.56 427 LEU B N 1
ATOM 7428 C CA . LEU B 1 427 ? -3.59 -9.383 -19.125 1 94.56 427 LEU B CA 1
ATOM 7429 C C . LEU B 1 427 ? -2.852 -10.25 -20.125 1 94.56 427 LEU B C 1
ATOM 7431 O O . LEU B 1 427 ? -3.398 -11.242 -20.625 1 94.56 427 LEU B O 1
ATOM 7435 N N . LYS B 1 428 ? -1.627 -9.93 -20.391 1 94.31 428 LYS B N 1
ATOM 7436 C CA . LYS B 1 428 ? -0.84 -10.711 -21.344 1 94.31 428 LYS B CA 1
ATOM 7437 C C . LYS B 1 428 ? -0.63 -12.141 -20.844 1 94.31 428 LYS B C 1
ATOM 7439 O O . LYS B 1 428 ? -0.777 -13.094 -21.609 1 94.31 428 LYS B O 1
ATOM 7444 N N . GLN B 1 429 ? -0.346 -12.258 -19.562 1 93.69 429 GLN B N 1
ATOM 7445 C CA . GLN B 1 429 ? -0.124 -13.57 -18.969 1 93.69 429 GLN B CA 1
ATOM 7446 C C . GLN B 1 429 ? -1.395 -14.414 -19 1 93.69 429 GLN B C 1
ATOM 7448 O O . GLN B 1 429 ? -1.358 -15.578 -19.406 1 93.69 429 GLN B O 1
ATOM 7453 N N . ASP B 1 430 ? -2.496 -13.812 -18.688 1 94.81 430 ASP B N 1
ATOM 7454 C CA . ASP B 1 430 ? -3.744 -14.562 -18.625 1 94.81 430 ASP B CA 1
ATOM 7455 C C . ASP B 1 430 ? -4.227 -14.938 -20.016 1 94.81 430 ASP B C 1
ATOM 7457 O O . ASP B 1 430 ? -4.805 -16.016 -20.219 1 94.81 430 ASP B O 1
ATOM 7461 N N . LEU B 1 431 ? -4.027 -14.133 -21.016 1 93.69 431 LEU B N 1
ATOM 7462 C CA . LEU B 1 431 ? -4.41 -14.461 -22.375 1 93.69 431 LEU B CA 1
ATOM 7463 C C . LEU B 1 431 ? -3.553 -15.594 -22.922 1 93.69 431 LEU B C 1
ATOM 7465 O O . LEU B 1 431 ? -4.059 -16.469 -23.625 1 93.69 431 LEU B O 1
ATOM 7469 N N . ALA B 1 432 ? -2.25 -15.523 -22.609 1 91.62 432 ALA B N 1
ATOM 7470 C CA . ALA B 1 432 ? -1.388 -16.641 -23 1 91.62 432 ALA B CA 1
ATOM 7471 C C . ALA B 1 432 ? -1.836 -17.938 -22.328 1 91.62 432 ALA B C 1
ATOM 7473 O O . ALA B 1 432 ? -1.855 -18.984 -22.969 1 91.62 432 ALA B O 1
ATOM 7474 N N . GLU B 1 433 ? -2.238 -17.859 -21.078 1 93.19 433 GLU B N 1
ATOM 7475 C CA . GLU B 1 433 ? -2.699 -19.031 -20.344 1 93.19 433 GLU B CA 1
ATOM 7476 C C . GLU B 1 433 ? -4.023 -19.547 -20.906 1 93.19 433 GLU B C 1
ATOM 7478 O O . GLU B 1 433 ? -4.285 -20.75 -20.875 1 93.19 433 GLU B O 1
ATOM 7483 N N . ARG B 1 434 ? -4.887 -18.672 -21.422 1 93.62 434 ARG B N 1
ATOM 7484 C CA . ARG B 1 434 ? -6.148 -19.094 -22.016 1 93.62 434 ARG B CA 1
ATOM 7485 C C . ARG B 1 434 ? -5.906 -19.969 -23.25 1 93.62 434 ARG B C 1
ATOM 7487 O O . ARG B 1 434 ? -6.559 -21 -23.406 1 93.62 434 ARG B O 1
ATOM 7494 N N . GLU B 1 435 ? -4.973 -19.594 -24.031 1 90.31 435 GLU B N 1
ATOM 7495 C CA . GLU B 1 435 ? -4.66 -20.375 -25.219 1 90.31 435 GLU B CA 1
ATOM 7496 C C . GLU B 1 435 ? -4.125 -21.75 -24.859 1 90.31 435 GLU B C 1
ATOM 7498 O O . GLU B 1 435 ? -4.555 -22.75 -25.422 1 90.31 435 GLU B O 1
ATOM 7503 N N . ALA B 1 436 ? -3.26 -21.75 -23.859 1 91.25 436 ALA B N 1
ATOM 7504 C CA . ALA B 1 436 ? -2.721 -23.016 -23.391 1 91.25 436 ALA B CA 1
ATOM 7505 C C . ALA B 1 436 ? -3.818 -23.891 -22.781 1 91.25 436 ALA B C 1
ATOM 7507 O O . ALA B 1 436 ? -3.834 -25.109 -22.969 1 91.25 436 ALA B O 1
ATOM 7508 N N . ALA B 1 437 ? -4.727 -23.234 -22.094 1 93.62 437 ALA B N 1
ATOM 7509 C CA . ALA B 1 437 ? -5.809 -23.969 -21.453 1 93.62 437 ALA B CA 1
ATOM 7510 C C . ALA B 1 437 ? -6.777 -24.547 -22.469 1 93.62 437 ALA B C 1
ATOM 7512 O O . ALA B 1 437 ? -7.309 -25.641 -22.281 1 93.62 437 ALA B O 1
ATOM 7513 N N . ARG B 1 438 ? -7.043 -23.906 -23.578 1 91.88 438 ARG B N 1
ATOM 7514 C CA . ARG B 1 438 ? -7.902 -24.406 -24.641 1 91.88 438 ARG B CA 1
ATOM 7515 C C . ARG B 1 438 ? -7.305 -25.656 -25.281 1 91.88 438 ARG B C 1
ATOM 7517 O O . ARG B 1 438 ? -8.008 -26.641 -25.5 1 91.88 438 ARG B O 1
ATOM 7524 N N . ASP B 1 439 ? -6.023 -25.547 -25.5 1 89.88 439 ASP B N 1
ATOM 7525 C CA . ASP B 1 439 ? -5.336 -26.703 -26.078 1 89.88 439 ASP B CA 1
ATOM 7526 C C . ASP B 1 439 ? -5.332 -27.891 -25.109 1 89.88 439 ASP B C 1
ATOM 7528 O O . ASP B 1 439 ? -5.531 -29.031 -25.516 1 89.88 439 ASP B O 1
ATOM 7532 N N . ARG B 1 440 ? -5.148 -27.531 -23.875 1 90.44 440 ARG B N 1
ATOM 7533 C CA . ARG B 1 440 ? -5.148 -28.578 -22.859 1 90.44 440 ARG B CA 1
ATOM 7534 C C . ARG B 1 440 ? -6.52 -29.25 -22.75 1 90.44 440 ARG B C 1
ATOM 7536 O O . ARG B 1 440 ? -6.617 -30.469 -22.594 1 90.44 440 ARG B O 1
ATOM 7543 N N . LEU B 1 441 ? -7.562 -28.5 -22.875 1 92.44 441 LEU B N 1
ATOM 7544 C CA . LEU B 1 441 ? -8.914 -29.031 -22.828 1 92.44 441 LEU B CA 1
ATOM 7545 C C . LEU B 1 441 ? -9.172 -29.969 -24 1 92.44 441 LEU B C 1
ATOM 7547 O O . LEU B 1 441 ? -9.688 -31.078 -23.812 1 92.44 441 LEU B O 1
ATOM 7551 N N . GLN B 1 442 ? -8.758 -29.625 -25.141 1 89.75 442 GLN B N 1
ATOM 7552 C CA . GLN B 1 442 ? -8.945 -30.453 -26.328 1 89.75 442 GLN B CA 1
ATOM 7553 C C . GLN B 1 442 ? -8.156 -31.766 -26.203 1 89.75 442 GLN B C 1
ATOM 7555 O O . GLN B 1 442 ? -8.688 -32.844 -26.484 1 89.75 442 GLN B O 1
ATOM 7560 N N . ALA B 1 443 ? -6.953 -31.578 -25.75 1 86.5 443 ALA B N 1
ATOM 7561 C CA . ALA B 1 443 ? -6.117 -32.75 -25.578 1 86.5 443 ALA B CA 1
ATOM 7562 C C . ALA B 1 443 ? -6.695 -33.688 -24.516 1 86.5 443 ALA B C 1
ATOM 7564 O O . ALA B 1 443 ? -6.66 -34.906 -24.672 1 86.5 443 ALA B O 1
ATOM 7565 N N . SER B 1 444 ? -7.207 -33.125 -23.469 1 91.25 444 SER B N 1
ATOM 7566 C CA . SER B 1 444 ? -7.738 -33.938 -22.375 1 91.25 444 SER B CA 1
ATOM 7567 C C . SER B 1 444 ? -9.016 -34.656 -22.797 1 91.25 444 SER B C 1
ATOM 7569 O O . SER B 1 444 ? -9.273 -35.781 -22.359 1 91.25 444 SER B O 1
ATOM 7571 N N . ARG B 1 445 ? -9.828 -34.094 -23.625 1 90.75 445 ARG B N 1
ATOM 7572 C CA . ARG B 1 445 ? -11.031 -34.75 -24.141 1 90.75 445 ARG B CA 1
ATOM 7573 C C . ARG B 1 445 ? -10.688 -35.969 -24.984 1 90.75 445 ARG B C 1
ATOM 7575 O O . ARG B 1 445 ? -11.297 -37 -24.828 1 90.75 445 ARG B O 1
ATOM 7582 N N . HIS B 1 446 ? -9.711 -35.781 -25.797 1 85.38 446 HIS B N 1
ATOM 7583 C CA . HIS B 1 446 ? -9.258 -36.906 -26.609 1 85.38 446 HIS B CA 1
ATOM 7584 C C . HIS B 1 446 ? -8.695 -38.031 -25.75 1 85.38 446 HIS B C 1
ATOM 7586 O O . HIS B 1 446 ? -8.914 -39.219 -26.031 1 85.38 446 HIS B O 1
ATOM 7592 N N . ARG B 1 447 ? -8.062 -37.594 -24.688 1 84.69 447 ARG B N 1
ATOM 7593 C CA . ARG B 1 447 ? -7.473 -38.594 -23.781 1 84.69 447 ARG B CA 1
ATOM 7594 C C . ARG B 1 447 ? -8.547 -39.406 -23.078 1 84.69 447 ARG B C 1
ATOM 7596 O O . ARG B 1 447 ? -8.383 -40.594 -22.875 1 84.69 447 ARG B O 1
ATOM 7603 N N . VAL B 1 448 ? -9.609 -38.812 -22.75 1 91.69 448 VAL B N 1
ATOM 7604 C CA . VAL B 1 448 ? -10.695 -39.531 -22.094 1 91.69 448 VAL B CA 1
ATOM 7605 C C . VAL B 1 448 ? -11.32 -40.531 -23.062 1 91.69 448 VAL B C 1
ATOM 7607 O O . VAL B 1 448 ? -11.57 -41.688 -22.688 1 91.69 448 VAL B O 1
ATOM 7610 N N . GLU B 1 449 ? -11.531 -40.156 -24.281 1 89.06 449 GLU B N 1
ATOM 7611 C CA . GLU B 1 449 ? -12.109 -41.031 -25.281 1 89.06 449 GLU B CA 1
ATOM 7612 C C . GLU B 1 449 ? -11.234 -42.25 -25.516 1 89.06 449 GLU B C 1
ATOM 7614 O O . GLU B 1 449 ? -11.719 -43.406 -25.516 1 89.06 449 GLU B O 1
ATOM 7619 N N . GLN B 1 450 ? -9.992 -42 -25.609 1 83.19 450 GLN B N 1
ATOM 7620 C CA . GLN B 1 450 ? -9.047 -43.062 -25.859 1 83.19 450 GLN B CA 1
ATOM 7621 C C . GLN B 1 450 ? -8.945 -44 -24.656 1 83.19 450 GLN B C 1
ATOM 7623 O O . GLN B 1 450 ? -8.961 -45.25 -24.812 1 83.19 450 GLN B O 1
ATOM 7628 N N . ALA B 1 451 ? -8.844 -43.375 -23.469 1 85.94 451 ALA B N 1
ATOM 7629 C CA . ALA B 1 451 ? -8.688 -44.188 -22.25 1 85.94 451 ALA B CA 1
ATOM 7630 C C . ALA B 1 451 ? -9.953 -45 -21.969 1 85.94 451 ALA B C 1
ATOM 7632 O O . ALA B 1 451 ? -9.875 -46.125 -21.453 1 85.94 451 ALA B O 1
ATOM 7633 N N . SER B 1 452 ? -11.109 -44.5 -22.25 1 90.69 452 SER B N 1
ATOM 7634 C CA . SER B 1 452 ? -12.367 -45.219 -22.047 1 90.69 452 SER B CA 1
ATOM 7635 C C . SER B 1 452 ? -12.484 -46.438 -22.984 1 90.69 452 SER B C 1
ATOM 7637 O O . SER B 1 452 ? -12.883 -47.5 -22.547 1 90.69 452 SER B O 1
ATOM 7639 N N . GLU B 1 453 ? -12.109 -46.219 -24.219 1 87.06 453 GLU B N 1
ATOM 7640 C CA . GLU B 1 453 ? -12.148 -47.312 -25.156 1 87.06 453 GLU B CA 1
ATOM 7641 C C . GLU B 1 453 ? -11.125 -48.375 -24.797 1 87.06 453 GLU B C 1
ATOM 7643 O O . GLU B 1 453 ? -11.414 -49.594 -24.906 1 87.06 453 GLU B O 1
ATOM 7648 N N . ALA B 1 454 ? -9.977 -47.906 -24.375 1 82.31 454 ALA B N 1
ATOM 7649 C CA . ALA B 1 454 ? -8.945 -48.875 -23.953 1 82.31 454 ALA B CA 1
ATOM 7650 C C . ALA B 1 454 ? -9.414 -49.688 -22.766 1 82.31 454 ALA B C 1
ATOM 7652 O O . ALA B 1 454 ? -9.219 -50.906 -22.75 1 82.31 454 ALA B O 1
ATOM 7653 N N . LEU B 1 455 ? -10.039 -49.094 -21.828 1 88.81 455 LEU B N 1
ATOM 7654 C CA . LEU B 1 455 ? -10.547 -49.812 -20.656 1 88.81 455 LEU B CA 1
ATOM 7655 C C . LEU B 1 455 ? -11.633 -50.812 -21.062 1 88.81 455 LEU B C 1
ATOM 7657 O O . LEU B 1 455 ? -11.656 -51.938 -20.578 1 88.81 455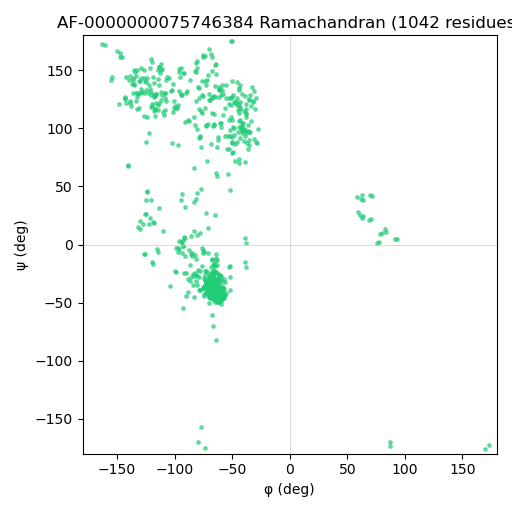 LEU B O 1
ATOM 7661 N N . ARG B 1 456 ? -12.477 -50.406 -21.938 1 90 456 ARG B N 1
ATOM 7662 C CA . ARG B 1 456 ? -13.547 -51.281 -22.406 1 90 456 ARG B CA 1
ATOM 7663 C C . ARG B 1 456 ? -12.992 -52.531 -23.031 1 90 456 ARG B C 1
ATOM 7665 O O . ARG B 1 456 ? -13.398 -53.656 -22.672 1 90 456 ARG B O 1
ATOM 7672 N N . LEU B 1 457 ? -12.016 -52.375 -23.859 1 85.88 457 LEU B N 1
ATOM 7673 C CA . LEU B 1 457 ? -11.414 -53.531 -24.562 1 85.88 457 LEU B CA 1
ATOM 7674 C C . LEU B 1 457 ? -10.664 -54.406 -23.594 1 85.88 457 LEU B C 1
ATOM 7676 O O . LEU B 1 457 ? -10.797 -55.656 -23.656 1 85.88 457 LEU B O 1
ATOM 7680 N N . VAL B 1 458 ? -9.875 -53.812 -22.703 1 86.88 458 VAL B N 1
ATOM 7681 C CA . VAL B 1 458 ? -9.07 -54.562 -21.766 1 86.88 458 VAL B CA 1
ATOM 7682 C C . VAL B 1 458 ? -9.977 -55.312 -20.781 1 86.88 458 VAL B C 1
ATOM 7684 O O . VAL B 1 458 ? -9.672 -56.438 -20.375 1 86.88 458 VAL B O 1
ATOM 7687 N N . ARG B 1 459 ? -11.047 -54.781 -20.422 1 87.94 459 ARG B N 1
ATOM 7688 C CA . ARG B 1 459 ? -11.977 -55.406 -19.484 1 87.94 459 ARG B CA 1
ATOM 7689 C C . ARG B 1 459 ? -12.594 -56.656 -20.109 1 87.94 459 ARG B C 1
ATOM 7691 O O . ARG B 1 459 ? -12.688 -57.688 -19.453 1 87.94 459 ARG B O 1
ATOM 7698 N N . ILE B 1 460 ? -12.898 -56.562 -21.406 1 87.06 460 ILE B N 1
ATOM 7699 C CA . ILE B 1 460 ? -13.453 -57.719 -22.109 1 87.06 460 ILE B CA 1
ATOM 7700 C C . ILE B 1 460 ? -12.422 -58.844 -22.172 1 87.06 460 ILE B C 1
ATOM 7702 O O . ILE B 1 460 ? -12.734 -60 -21.891 1 87.06 460 ILE B O 1
ATOM 7706 N N . ARG B 1 461 ? -11.242 -58.531 -22.391 1 88.19 461 ARG B N 1
ATOM 7707 C CA . ARG B 1 461 ? -10.172 -59.531 -22.5 1 88.19 461 ARG B CA 1
ATOM 7708 C C . ARG B 1 461 ? -9.844 -60.125 -21.125 1 88.19 461 ARG B C 1
ATOM 7710 O O . ARG B 1 461 ? -9.547 -61.312 -21.031 1 88.19 461 ARG B O 1
ATOM 7717 N N . TYR B 1 462 ? -9.875 -59.281 -20.188 1 87.56 462 TYR B N 1
ATOM 7718 C CA . TYR B 1 462 ? -9.602 -59.75 -18.828 1 87.56 462 TYR B CA 1
ATOM 7719 C C . TYR B 1 462 ? -10.688 -60.688 -18.344 1 87.56 462 TYR B C 1
ATOM 7721 O O . TYR B 1 462 ? -10.391 -61.75 -17.766 1 87.56 462 TYR B O 1
ATOM 7729 N N . GLN B 1 463 ? -11.898 -60.406 -18.656 1 84.5 463 GLN B N 1
ATOM 7730 C CA . GLN B 1 463 ? -13.016 -61.25 -18.266 1 84.5 463 GLN B CA 1
ATOM 7731 C C . GLN B 1 463 ? -12.977 -62.594 -19.047 1 84.5 463 GLN B C 1
ATOM 7733 O O . GLN B 1 463 ? -13.391 -63.625 -18.531 1 84.5 463 GLN B O 1
ATOM 7738 N N . GLY B 1 464 ? -12.391 -62.5 -20.25 1 84.44 464 GLY B N 1
ATOM 7739 C CA . GLY B 1 464 ? -12.242 -63.719 -21.047 1 84.44 464 GLY B CA 1
ATOM 7740 C C . GLY B 1 464 ? -10.961 -64.5 -20.75 1 84.44 464 GLY B C 1
ATOM 7741 O O . GLY B 1 464 ? -10.742 -65.562 -21.281 1 84.44 464 GLY B O 1
ATOM 7742 N N . GLY B 1 465 ? -10.047 -63.906 -19.844 1 83.62 465 GLY B N 1
ATOM 7743 C CA . GLY B 1 465 ? -8.836 -64.562 -19.422 1 83.62 465 GLY B CA 1
ATOM 7744 C C . GLY B 1 465 ? -7.633 -64.25 -20.281 1 83.62 465 GLY B C 1
ATOM 7745 O O . GLY B 1 465 ? -6.543 -64.812 -20.062 1 83.62 465 GLY B O 1
ATOM 7746 N N . SER B 1 466 ? -7.812 -63.375 -21.219 1 86.62 466 SER B N 1
ATOM 7747 C CA . SER B 1 466 ? -6.742 -63.125 -22.172 1 86.62 466 SER B CA 1
ATOM 7748 C C . SER B 1 466 ? -5.934 -61.875 -21.797 1 86.62 466 SER B C 1
ATOM 7750 O O . SER B 1 466 ? -4.992 -61.531 -22.5 1 86.62 466 SER B O 1
ATOM 7752 N N . ALA B 1 467 ? -6.355 -61.219 -20.766 1 85.94 467 ALA B N 1
ATOM 7753 C CA . ALA B 1 467 ? -5.586 -60.094 -20.281 1 85.94 467 ALA B CA 1
ATOM 7754 C C . ALA B 1 467 ? -5.273 -60.25 -18.797 1 85.94 467 ALA B C 1
ATOM 7756 O O . ALA B 1 467 ? -6.023 -60.906 -18.062 1 85.94 467 ALA B O 1
ATOM 7757 N N . THR B 1 468 ? -4.145 -59.688 -18.422 1 87.75 468 THR B N 1
ATOM 7758 C CA . THR B 1 468 ? -3.721 -59.781 -17.031 1 87.75 468 THR B CA 1
ATOM 7759 C C . THR B 1 468 ? -4.453 -58.75 -16.156 1 87.75 468 THR B C 1
ATOM 7761 O O . THR B 1 468 ? -4.992 -57.781 -16.672 1 87.75 468 THR B O 1
ATOM 7764 N N . LEU B 1 469 ? -4.488 -59.031 -14.891 1 87.69 469 LEU B N 1
ATOM 7765 C CA . LEU B 1 469 ? -5.07 -58.125 -13.93 1 87.69 469 LEU B CA 1
ATOM 7766 C C . LEU B 1 469 ? -4.328 -56.781 -13.945 1 87.69 469 LEU B C 1
ATOM 7768 O O . LEU B 1 469 ? -4.949 -55.719 -13.852 1 87.69 469 LEU B O 1
ATOM 7772 N N . THR B 1 470 ? -3.008 -56.906 -14.078 1 86.75 470 THR B N 1
ATOM 7773 C CA . THR B 1 470 ? -2.18 -55.719 -14.094 1 86.75 470 THR B CA 1
ATOM 7774 C C . THR B 1 470 ? -2.576 -54.812 -15.242 1 86.75 470 THR B C 1
ATOM 7776 O O . THR B 1 470 ? -2.643 -53.594 -15.078 1 86.75 470 THR B O 1
ATOM 7779 N N . ARG B 1 471 ? -2.867 -55.375 -16.312 1 84.38 471 ARG B N 1
ATOM 7780 C CA . ARG B 1 471 ? -3.275 -54.562 -17.484 1 84.38 471 ARG B CA 1
ATOM 7781 C C . ARG B 1 471 ? -4.633 -53.906 -17.25 1 84.38 471 ARG B C 1
ATOM 7783 O O . ARG B 1 471 ? -4.836 -52.75 -17.609 1 84.38 471 ARG B O 1
ATOM 7790 N N . PHE B 1 472 ? -5.594 -54.594 -16.688 1 87.44 472 PHE B N 1
ATOM 7791 C CA . PHE B 1 472 ? -6.902 -54.031 -16.375 1 87.44 472 PHE B CA 1
ATOM 7792 C C . PHE B 1 472 ? -6.773 -52.875 -15.398 1 87.44 472 PHE B C 1
ATOM 7794 O O . PHE B 1 472 ? -7.324 -51.781 -15.633 1 87.44 472 PHE B O 1
ATOM 7801 N N . LEU B 1 473 ? -5.965 -53.156 -14.383 1 87.38 473 LEU B N 1
ATOM 7802 C CA . LEU B 1 473 ? -5.801 -52.125 -13.367 1 87.38 473 LEU B CA 1
ATOM 7803 C C . LEU B 1 473 ? -5.125 -50.906 -13.953 1 87.38 473 LEU B C 1
ATOM 7805 O O . LEU B 1 473 ? -5.469 -49.781 -13.586 1 87.38 473 LEU B O 1
ATOM 7809 N N . SER B 1 474 ? -4.191 -51 -14.789 1 88.88 474 SER B N 1
ATOM 7810 C CA . SER B 1 474 ? -3.514 -49.906 -15.445 1 88.88 474 SER B CA 1
ATOM 7811 C C . SER B 1 474 ? -4.469 -49.125 -16.344 1 88.88 474 SER B C 1
ATOM 7813 O O . SER B 1 474 ? -4.438 -47.875 -16.359 1 88.88 474 SER B O 1
ATOM 7815 N N . ALA B 1 475 ? -5.293 -49.812 -17.062 1 86.38 475 ALA B N 1
ATOM 7816 C CA . ALA B 1 475 ? -6.277 -49.156 -17.922 1 86.38 475 ALA B CA 1
ATOM 7817 C C . ALA B 1 475 ? -7.309 -48.375 -17.094 1 86.38 475 ALA B C 1
ATOM 7819 O O . ALA B 1 475 ? -7.727 -47.281 -17.484 1 86.38 475 ALA B O 1
ATOM 7820 N N . GLU B 1 476 ? -7.672 -49 -16.094 1 90.88 476 GLU B N 1
ATOM 7821 C CA . GLU B 1 476 ? -8.617 -48.375 -15.188 1 90.88 476 GLU B CA 1
ATOM 7822 C C . GLU B 1 476 ? -8.055 -47.062 -14.617 1 90.88 476 GLU B C 1
ATOM 7824 O O . GLU B 1 476 ? -8.742 -46.062 -14.586 1 90.88 476 GLU B O 1
ATOM 7829 N N . LEU B 1 477 ? -6.867 -47.094 -14.141 1 88.94 477 LEU B N 1
ATOM 7830 C CA . LEU B 1 477 ? -6.215 -45.938 -13.594 1 88.94 477 LEU B CA 1
ATOM 7831 C C . LEU B 1 477 ? -6.051 -44.844 -14.656 1 88.94 477 LEU B C 1
ATOM 7833 O O . LEU B 1 477 ? -6.215 -43.656 -14.367 1 88.94 477 LEU B O 1
ATOM 7837 N N . ALA B 1 478 ? -5.707 -45.25 -15.82 1 87.06 478 ALA B N 1
ATOM 7838 C CA . ALA B 1 478 ? -5.531 -44.312 -16.922 1 87.06 478 ALA B CA 1
ATOM 7839 C C . ALA B 1 478 ? -6.836 -43.562 -17.25 1 87.06 478 ALA B C 1
ATOM 7841 O O . ALA B 1 478 ? -6.836 -42.375 -17.484 1 87.06 478 ALA B O 1
ATOM 7842 N N . ARG B 1 479 ? -7.922 -44.312 -17.281 1 90.31 479 ARG B N 1
ATOM 7843 C CA . ARG B 1 479 ? -9.211 -43.688 -17.531 1 90.31 479 ARG B CA 1
ATOM 7844 C C . ARG B 1 479 ? -9.594 -42.719 -16.422 1 90.31 479 ARG B C 1
ATOM 7846 O O . ARG B 1 479 ? -10.086 -41.625 -16.688 1 90.31 479 ARG B O 1
ATOM 7853 N N . TYR B 1 480 ? -9.312 -43.062 -15.25 1 92.31 480 TYR B N 1
ATOM 7854 C CA . TYR B 1 480 ? -9.609 -42.188 -14.109 1 92.31 480 TYR B CA 1
ATOM 7855 C C . TYR B 1 480 ? -8.805 -40.906 -14.18 1 92.31 480 TYR B C 1
ATOM 7857 O O . TYR B 1 480 ? -9.352 -39.812 -14.023 1 92.31 480 TYR B O 1
ATOM 7865 N N . ALA B 1 481 ? -7.531 -41.062 -14.398 1 91.38 481 ALA B N 1
ATOM 7866 C CA . ALA B 1 481 ? -6.641 -39.906 -14.508 1 91.38 481 ALA B CA 1
ATOM 7867 C C . ALA B 1 481 ? -7.055 -39 -15.656 1 91.38 481 ALA B C 1
ATOM 7869 O O . ALA B 1 481 ? -6.988 -37.781 -15.539 1 91.38 481 ALA B O 1
ATOM 7870 N N . ALA B 1 482 ? -7.449 -39.562 -16.734 1 91 482 ALA B N 1
ATOM 7871 C CA . ALA B 1 482 ? -7.887 -38.781 -17.906 1 91 482 ALA B CA 1
ATOM 7872 C C . ALA B 1 482 ? -9.148 -38 -17.594 1 91 482 ALA B C 1
ATOM 7874 O O . ALA B 1 482 ? -9.266 -36.812 -17.953 1 91 482 ALA B O 1
ATOM 7875 N N . GLN B 1 483 ? -10.039 -38.656 -16.938 1 94 483 GLN B N 1
ATOM 7876 C CA . GLN B 1 483 ? -11.281 -38 -16.578 1 94 483 GLN B CA 1
ATOM 7877 C C . GLN B 1 483 ? -11.016 -36.844 -15.609 1 94 483 GLN B C 1
ATOM 7879 O O . GLN B 1 483 ? -11.594 -35.75 -15.758 1 94 483 GLN B O 1
ATOM 7884 N N . GLU B 1 484 ? -10.195 -37 -14.672 1 93.06 484 GLU B N 1
ATOM 7885 C CA . GLU B 1 484 ? -9.828 -35.969 -13.734 1 93.06 484 GLU B CA 1
ATOM 7886 C C . GLU B 1 484 ? -9.172 -34.781 -14.453 1 93.06 484 GLU B C 1
ATOM 7888 O O . GLU B 1 484 ? -9.477 -33.625 -14.156 1 93.06 484 GLU B O 1
ATOM 7893 N N . ALA B 1 485 ? -8.289 -35.125 -15.32 1 91.38 485 ALA B N 1
ATOM 7894 C CA . ALA B 1 485 ? -7.578 -34.094 -16.078 1 91.38 485 ALA B CA 1
ATOM 7895 C C . ALA B 1 485 ? -8.539 -33.281 -16.953 1 91.38 485 ALA B C 1
ATOM 7897 O O . ALA B 1 485 ? -8.383 -32.062 -17.094 1 91.38 485 ALA B O 1
ATOM 7898 N N . GLU B 1 486 ? -9.477 -33.969 -17.562 1 94.19 486 GLU B N 1
ATOM 7899 C CA . GLU B 1 486 ? -10.461 -33.281 -18.406 1 94.19 486 GLU B CA 1
ATOM 7900 C C . GLU B 1 486 ? -11.336 -32.344 -17.578 1 94.19 486 GLU B C 1
ATOM 7902 O O . GLU B 1 486 ? -11.578 -31.203 -17.969 1 94.19 486 GLU B O 1
ATOM 7907 N N . THR B 1 487 ? -11.75 -32.844 -16.453 1 94.12 487 THR B N 1
ATOM 7908 C CA . THR B 1 487 ? -12.539 -32 -15.547 1 94.12 487 THR B CA 1
ATOM 7909 C C . THR B 1 487 ? -11.742 -30.781 -15.109 1 94.12 487 THR B C 1
ATOM 7911 O O . THR B 1 487 ? -12.242 -29.656 -15.156 1 94.12 487 THR B O 1
ATOM 7914 N N . ALA B 1 488 ? -10.516 -30.953 -14.711 1 93.31 488 ALA B N 1
ATOM 7915 C CA . ALA B 1 488 ? -9.648 -29.859 -14.273 1 93.31 488 ALA B CA 1
ATOM 7916 C C . ALA B 1 488 ? -9.438 -28.844 -15.398 1 93.31 488 ALA B C 1
ATOM 7918 O O . ALA B 1 488 ? -9.5 -27.625 -15.172 1 93.31 488 ALA B O 1
ATOM 7919 N N . SER B 1 489 ? -9.195 -29.344 -16.562 1 93.75 489 SER B N 1
ATOM 7920 C CA . SER B 1 489 ? -8.922 -28.453 -17.688 1 93.75 489 SER B CA 1
ATOM 7921 C C . SER B 1 489 ? -10.148 -27.625 -18.062 1 93.75 489 SER B C 1
ATOM 7923 O O . SER B 1 489 ? -10.023 -26.453 -18.422 1 93.75 489 SER B O 1
ATOM 7925 N N . ARG B 1 490 ? -11.297 -28.219 -18.031 1 93 490 ARG B N 1
ATOM 7926 C CA . ARG B 1 490 ? -12.539 -27.531 -18.375 1 93 490 ARG B CA 1
ATOM 7927 C C . ARG B 1 490 ? -12.789 -26.359 -17.422 1 93 490 ARG B C 1
ATOM 7929 O O . ARG B 1 490 ? -13.023 -25.234 -17.875 1 93 490 ARG B O 1
ATOM 7936 N N . PHE B 1 491 ? -12.609 -26.562 -16.188 1 93.69 491 PHE B N 1
ATOM 7937 C CA . PHE B 1 491 ? -12.922 -25.531 -15.219 1 93.69 491 PHE B CA 1
ATOM 7938 C C . PHE B 1 491 ? -11.758 -24.547 -15.086 1 93.69 491 PHE B C 1
ATOM 7940 O O . PHE B 1 491 ? -11.953 -23.375 -14.75 1 93.69 491 PHE B O 1
ATOM 7947 N N . ASP B 1 492 ? -10.562 -24.984 -15.391 1 93.38 492 ASP B N 1
ATOM 7948 C CA . ASP B 1 492 ? -9.422 -24.078 -15.43 1 93.38 492 ASP B CA 1
ATOM 7949 C C . ASP B 1 492 ? -9.609 -23.016 -16.5 1 93.38 492 ASP B C 1
ATOM 7951 O O . ASP B 1 492 ? -9.25 -21.844 -16.312 1 93.38 492 ASP B O 1
ATOM 7955 N N . LEU B 1 493 ? -10.125 -23.453 -17.641 1 93.06 493 LEU B N 1
ATOM 7956 C CA . LEU B 1 493 ? -10.383 -22.5 -18.703 1 93.06 493 LEU B CA 1
ATOM 7957 C C . LEU B 1 493 ? -11.367 -21.422 -18.266 1 93.06 493 LEU B C 1
ATOM 7959 O O . LEU B 1 493 ? -11.148 -20.234 -18.516 1 93.06 493 LEU B O 1
ATOM 7963 N N . LEU B 1 494 ? -12.367 -21.828 -17.562 1 93.12 494 LEU B N 1
ATOM 7964 C CA . LEU B 1 494 ? -13.359 -20.875 -17.078 1 93.12 494 LEU B CA 1
ATOM 7965 C C . LEU B 1 494 ? -12.758 -19.953 -16.031 1 93.12 494 LEU B C 1
ATOM 7967 O O . LEU B 1 494 ? -13.07 -18.75 -16 1 93.12 494 LEU B O 1
ATOM 7971 N N . ARG B 1 495 ? -11.938 -20.422 -15.211 1 94.69 495 ARG B N 1
ATOM 7972 C CA . ARG B 1 495 ? -11.273 -19.625 -14.188 1 94.69 495 ARG B CA 1
ATOM 7973 C C . ARG B 1 495 ? -10.359 -18.578 -14.82 1 94.69 495 ARG B C 1
ATOM 7975 O O . ARG B 1 495 ? -10.32 -17.422 -14.375 1 94.69 495 ARG B O 1
ATOM 7982 N N . ILE B 1 496 ? -9.617 -19.016 -15.805 1 94.75 496 ILE B N 1
ATOM 7983 C CA . ILE B 1 496 ? -8.719 -18.094 -16.5 1 94.75 496 ILE B CA 1
ATOM 7984 C C . ILE B 1 496 ? -9.531 -17 -17.188 1 94.75 496 ILE B C 1
ATOM 7986 O O . ILE B 1 496 ? -9.125 -15.836 -17.203 1 94.75 496 ILE B O 1
ATOM 7990 N N . GLN B 1 497 ? -10.656 -17.438 -17.766 1 94.38 497 GLN B N 1
ATOM 7991 C CA . GLN B 1 497 ? -11.523 -16.453 -18.406 1 94.38 497 GLN B CA 1
ATOM 7992 C C . GLN B 1 497 ? -12.07 -15.445 -17.391 1 94.38 497 GLN B C 1
ATOM 7994 O O . GLN B 1 497 ? -12.188 -14.258 -17.688 1 94.38 497 GLN B O 1
ATOM 7999 N N . ALA B 1 498 ? -12.375 -15.875 -16.203 1 94.88 498 ALA B N 1
ATOM 8000 C CA . ALA B 1 498 ? -12.805 -14.977 -15.141 1 94.88 498 ALA B CA 1
ATOM 8001 C C . ALA B 1 498 ? -11.695 -14.008 -14.75 1 94.88 498 ALA B C 1
ATOM 8003 O O . ALA B 1 498 ? -11.961 -12.836 -14.453 1 94.88 498 ALA B O 1
ATOM 8004 N N . ALA B 1 499 ? -10.477 -14.508 -14.742 1 95.06 499 ALA B N 1
ATOM 8005 C CA . ALA B 1 499 ? -9.32 -13.672 -14.43 1 95.06 499 ALA B CA 1
ATOM 8006 C C . ALA B 1 499 ? -9.125 -12.594 -15.492 1 95.06 499 ALA B C 1
ATOM 8008 O O . ALA B 1 499 ? -8.812 -11.445 -15.172 1 95.06 499 ALA B O 1
ATOM 8009 N N . ILE B 1 500 ? -9.336 -12.992 -16.75 1 94.88 500 ILE B N 1
ATOM 8010 C CA . ILE B 1 500 ? -9.219 -12.031 -17.844 1 94.88 500 ILE B CA 1
ATOM 8011 C C . ILE B 1 500 ? -10.297 -10.953 -17.703 1 94.88 500 ILE B C 1
ATOM 8013 O O . ILE B 1 500 ? -10.031 -9.773 -17.938 1 94.88 500 ILE B O 1
ATOM 8017 N N . ALA B 1 501 ? -11.477 -11.367 -17.359 1 93.94 501 ALA B N 1
ATOM 8018 C CA . ALA B 1 501 ? -12.562 -10.414 -17.141 1 93.94 501 ALA B CA 1
ATOM 8019 C C . ALA B 1 501 ? -12.195 -9.398 -16.062 1 93.94 501 ALA B C 1
ATOM 8021 O O . ALA B 1 501 ? -12.531 -8.219 -16.188 1 93.94 501 ALA B O 1
ATOM 8022 N N . ARG B 1 502 ? -11.5 -9.859 -15.023 1 93.88 502 ARG B N 1
ATOM 8023 C CA . ARG B 1 502 ? -11.023 -8.969 -13.977 1 93.88 502 ARG B CA 1
ATOM 8024 C C . ARG B 1 502 ? -9.961 -8.016 -14.516 1 93.88 502 ARG B C 1
ATOM 8026 O O . ARG B 1 502 ? -9.984 -6.816 -14.219 1 93.88 502 ARG B O 1
ATOM 8033 N N . ASP B 1 503 ? -9.062 -8.531 -15.336 1 93.56 503 ASP B N 1
ATOM 8034 C CA . ASP B 1 503 ? -7.945 -7.75 -15.859 1 93.56 503 ASP B CA 1
ATOM 8035 C C . ASP B 1 503 ? -8.445 -6.645 -16.797 1 93.56 503 ASP B C 1
ATOM 8037 O O . ASP B 1 503 ? -7.812 -5.59 -16.906 1 93.56 503 ASP B O 1
ATOM 8041 N N . ILE B 1 504 ? -9.562 -6.848 -17.453 1 92.5 504 ILE B N 1
ATOM 8042 C CA . ILE B 1 504 ? -10.07 -5.832 -18.375 1 92.5 504 ILE B CA 1
ATOM 8043 C C . ILE B 1 504 ? -11.125 -4.98 -17.672 1 92.5 504 ILE B C 1
ATOM 8045 O O . ILE B 1 504 ? -11.617 -4.004 -18.234 1 92.5 504 ILE B O 1
ATOM 8049 N N . GLY B 1 505 ? -11.492 -5.34 -16.469 1 89.69 505 GLY B N 1
ATOM 8050 C CA . GLY B 1 505 ? -12.484 -4.602 -15.695 1 89.69 505 GLY B CA 1
ATOM 8051 C C . GLY B 1 505 ? -13.898 -4.762 -16.234 1 89.69 505 GLY B C 1
ATOM 8052 O O . GLY B 1 505 ? -14.664 -3.799 -16.266 1 89.69 505 GLY B O 1
ATOM 8053 N N . ALA B 1 506 ? -14.227 -5.883 -16.594 1 85.88 506 ALA B N 1
ATOM 8054 C CA . ALA B 1 506 ? -15.492 -6.113 -17.281 1 85.88 506 ALA B CA 1
ATOM 8055 C C . ALA B 1 506 ? -16.609 -6.414 -16.281 1 85.88 506 ALA B C 1
ATOM 8057 O O . ALA B 1 506 ? -17.781 -6.133 -16.547 1 85.88 506 ALA B O 1
ATOM 8058 N N . TRP B 1 507 ? -16.297 -6.922 -15.086 1 85.19 507 TRP B N 1
ATOM 8059 C CA . TRP B 1 507 ? -17.312 -7.398 -14.156 1 85.19 507 TRP B CA 1
ATOM 8060 C C . TRP B 1 507 ? -18.188 -6.25 -13.688 1 85.19 507 TRP B C 1
ATOM 8062 O O . TRP B 1 507 ? -19.422 -6.371 -13.664 1 85.19 507 TRP B O 1
ATOM 8072 N N . HIS B 1 508 ? -17.562 -5.191 -13.328 1 80.19 508 HIS B N 1
ATOM 8073 C CA . HIS B 1 508 ? -18.312 -4.113 -12.68 1 80.19 508 HIS B CA 1
ATOM 8074 C C . HIS B 1 508 ? -19.25 -3.43 -13.656 1 80.19 508 HIS B C 1
ATOM 8076 O O . HIS B 1 508 ? -20.266 -2.842 -13.242 1 80.19 508 HIS B O 1
ATOM 8082 N N . ARG B 1 509 ? -18.984 -3.41 -14.82 1 77.5 509 ARG B N 1
ATOM 8083 C CA . ARG B 1 509 ? -19.859 -2.793 -15.805 1 77.5 509 ARG B CA 1
ATOM 8084 C C . ARG B 1 509 ? -21.156 -3.582 -15.945 1 77.5 509 ARG B C 1
ATOM 8086 O O . ARG B 1 509 ? -22.219 -3.002 -16.172 1 77.5 509 ARG B O 1
ATOM 8093 N N . ARG B 1 510 ? -20.969 -4.812 -15.766 1 76.81 510 ARG B N 1
ATOM 8094 C CA . ARG B 1 510 ? -22.156 -5.66 -15.828 1 76.81 510 ARG B CA 1
ATOM 8095 C C . ARG B 1 510 ? -22.953 -5.57 -14.539 1 76.81 510 ARG B C 1
ATOM 8097 O O . ARG B 1 510 ? -24.188 -5.488 -14.57 1 76.81 510 ARG B O 1
ATOM 8104 N N . PHE B 1 511 ? -22.297 -5.516 -13.422 1 71.44 511 PHE B N 1
ATOM 8105 C CA . PHE B 1 511 ? -22.969 -5.684 -12.148 1 71.44 511 PHE B CA 1
ATOM 8106 C C . PHE B 1 511 ? -22.906 -4.398 -11.328 1 71.44 511 PHE B C 1
ATOM 8108 O O . PHE B 1 511 ? -23.453 -4.328 -10.227 1 71.44 511 PHE B O 1
ATOM 8115 N N . GLY B 1 512 ? -22.281 -3.469 -11.68 1 63.47 512 GLY B N 1
ATOM 8116 C CA . GLY B 1 512 ? -22.047 -2.271 -10.891 1 63.47 512 GLY B CA 1
ATOM 8117 C C . GLY B 1 512 ? -23.328 -1.557 -10.5 1 63.47 512 GLY B C 1
ATOM 8118 O O . GLY B 1 512 ? -23.375 -0.852 -9.492 1 63.47 512 GLY B O 1
ATOM 8119 N N . SER B 1 513 ? -24.344 -1.704 -11.258 1 56.69 513 SER B N 1
ATOM 8120 C CA . SER B 1 513 ? -25.562 -0.975 -10.93 1 56.69 513 SER B CA 1
ATOM 8121 C C . SER B 1 513 ? -26.391 -1.714 -9.883 1 56.69 513 SER B C 1
ATOM 8123 O O . SER B 1 513 ? -27.484 -1.273 -9.523 1 56.69 513 SER B O 1
ATOM 8125 N N . PHE B 1 514 ? -25.844 -2.705 -9.266 1 46.06 514 PHE B N 1
ATOM 8126 C CA . PHE B 1 514 ? -26.688 -3.451 -8.336 1 46.06 514 PHE B CA 1
ATOM 8127 C C . PHE B 1 514 ? -26.641 -2.828 -6.945 1 46.06 514 PHE B C 1
ATOM 8129 O O . PHE B 1 514 ? -25.562 -2.555 -6.414 1 46.06 514 PHE B O 1
ATOM 8136 N N . ALA B 1 515 ? -27.75 -2.156 -6.543 1 46.09 515 ALA B N 1
ATOM 8137 C CA . ALA B 1 515 ? -27.969 -1.52 -5.246 1 46.09 515 ALA B CA 1
ATOM 8138 C C . ALA B 1 515 ? -27.906 -2.541 -4.117 1 46.09 515 ALA B C 1
ATOM 8140 O O . ALA B 1 515 ? -28.266 -3.707 -4.305 1 46.09 515 ALA B O 1
ATOM 8141 N N . PRO B 1 516 ? -27.109 -2.193 -2.984 1 43.28 516 PRO B N 1
ATOM 8142 C CA . PRO B 1 516 ? -27.109 -3.096 -1.833 1 43.28 516 PRO B CA 1
ATOM 8143 C C . PRO B 1 516 ? -28.516 -3.48 -1.383 1 43.28 516 PRO B C 1
ATOM 8145 O O . PRO B 1 516 ? -29.469 -2.703 -1.562 1 43.28 516 PRO B O 1
ATOM 8148 N N . SER B 1 517 ? -28.781 -4.691 -1.229 1 37.69 517 SER B N 1
ATOM 8149 C CA . SER B 1 517 ? -30.016 -5.062 -0.561 1 37.69 517 SER B CA 1
ATOM 8150 C C . SER B 1 517 ? -30.203 -4.289 0.743 1 37.69 517 SER B C 1
ATOM 8152 O O . SER B 1 517 ? -29.266 -4.184 1.539 1 37.69 517 SER B O 1
ATOM 8154 N N . THR B 1 518 ? -30.953 -3.301 0.789 1 34.53 518 THR B N 1
ATOM 8155 C CA . THR B 1 518 ? -31.312 -2.59 2.016 1 34.53 518 THR B CA 1
ATOM 8156 C C . THR B 1 518 ? -31.406 -3.561 3.189 1 34.53 518 THR B C 1
ATOM 8158 O O . THR B 1 518 ? -32.125 -4.57 3.104 1 34.53 518 THR B O 1
ATOM 8161 N N . ALA B 1 519 ? -30.484 -3.586 4.102 1 36.25 519 ALA B N 1
ATOM 8162 C CA . ALA B 1 519 ? -30.656 -4.211 5.414 1 36.25 519 ALA B CA 1
ATOM 8163 C C . ALA B 1 519 ? -32.031 -3.908 5.988 1 36.25 519 ALA B C 1
ATOM 8165 O O . ALA B 1 519 ? -32.469 -2.75 6.039 1 36.25 519 ALA B O 1
ATOM 8166 N N . GLN B 1 520 ? -33.031 -4.746 5.98 1 30.38 520 GLN B N 1
ATOM 8167 C CA . GLN B 1 520 ? -34.219 -4.613 6.812 1 30.38 520 GLN B CA 1
ATOM 8168 C C . GLN B 1 520 ? -33.875 -4.113 8.211 1 30.38 520 GLN B C 1
ATOM 8170 O O . GLN B 1 520 ? -33 -4.691 8.883 1 30.38 520 GLN B O 1
ATOM 8175 N N . SER B 1 521 ? -33.906 -2.855 8.492 1 28.69 521 SER B N 1
ATOM 8176 C CA . SER B 1 521 ? -33.938 -2.285 9.836 1 28.69 521 SER B CA 1
ATOM 8177 C C . SER B 1 521 ? -34.594 -3.248 10.82 1 28.69 521 SER B C 1
ATOM 8179 O O . SER B 1 521 ? -35.688 -3.775 10.555 1 28.69 521 SER B O 1
ATOM 8181 N N . ALA B 1 522 ? -33.906 -4.039 11.633 1 30.98 522 ALA B N 1
ATOM 8182 C CA . ALA B 1 522 ? -34.531 -4.629 12.82 1 30.98 522 ALA B CA 1
ATOM 8183 C C . ALA B 1 522 ? -35.531 -3.672 13.453 1 30.98 522 ALA B C 1
ATOM 8185 O O . ALA B 1 522 ? -35.219 -2.496 13.664 1 30.98 522 ALA B O 1
ATOM 8186 N N . PRO B 1 523 ? -36.781 -4.109 13.641 1 25.94 523 PRO B N 1
ATOM 8187 C CA . PRO B 1 523 ? -37.625 -3.248 14.477 1 25.94 523 PRO B CA 1
ATOM 8188 C C . PRO B 1 523 ? -37 -2.969 15.844 1 25.94 523 PRO B C 1
ATOM 8190 O O . PRO B 1 523 ? -36.219 -3.781 16.344 1 25.94 523 PRO B O 1
#

Secondary structure (DSSP, 8-state):
----------------------------------THHHHHHHHHHHHHHGGGS-----------------------------------TTS-B-HHHHHHHHHHH-HHHHHHHHHHHHHHHHHHHHHGGGS-EEEEEEEEEEEE-HHHHHHHHHHTT---TTT--TT----EEEEEEEEEEEEEEEETTHHHHHHHHHHHHHHHHHHHHHHHHHHHHHHHHHHHHHHHHHHHHHHHHHHHHHHHHHHHHHHHHHHHTTSS-HHHHHHHHHHHHHHHHHHHHHHHHHHHHHHHHHHHTTS-TT-PPPB-S-PPPSS---SSHHHHHHHHHHH-HHHHHHHHHHHHHHHHHHHHHHTTS-EEEEEEEEEEEESS----GGGEEEEEEEEEE-----TTHHHHHHHHHHHHHHHHHHHHHHHHHHHHHHHHHHHHHHHHHHHHHHHHHHHHHHHHHHHHHHHHHHHTTSS-HHHHHHHHHHHHHHHHHHHHHHHHHHHHHHHHHHHTT-HHHHHTT----------/----------------------------------TTSHHHHHHHHHTTGGGGS-----------------------------------TTS-B-HHHHHHHHHHH-HHHHHHHHHHHHHHHHHHHHHGGGS-EEEEEEEEEEE--HHHHHHHHHHTT---TTT--TT----EEEEEEEEEEEEEEEETTHHHHHHHHHHHHHHHHHHHHHHHHHHHHHHHHHHHHHHHHHHHHHHHHHHHHHHHHHHHHHHHHHHHTTSS-HHHHHHHHHHHHHHHHHHHHHHHHHHHHHHHHHHHTTS-TT-PPPB-S----SS---SSHHHHHHHHHHH-HHHHHHHHHHHHHHHHHHHHHHTTS-EEEEEEEEEEEESS----GGGEEEEEEEEEEEEEE-TTHHHHHHHHHHHHHHHHHHHHHHHHHHHHHHHHHHHHHHHHHHHHHHHHHHHHHHHHHHHHHHHHHHHTTSS-HHHHHHHHHHHHHHHHHHHHHHHHHHHHHHHHHHHHT-HHHHHTT----------

InterPro domains:
  IPR003423 Outer membrane efflux protein [PF02321] (99-297)
  IPR003423 Outer membrane efflux protein [PF02321] (328-505)
  IPR051906 Outer membrane protein TolC-like [PTHR30026] (47-498)

Solvent-accessible surface area (backbone atoms only — not comparable to full-atom values): 55655 Å² total; per-residue (Å²): 142,84,84,81,87,80,71,86,79,77,80,73,79,74,82,75,81,74,83,76,79,75,75,75,76,73,74,79,75,78,75,72,80,68,64,72,60,54,61,64,52,49,66,62,50,59,65,60,63,70,66,64,67,79,63,75,79,73,71,74,72,72,81,74,75,73,78,74,74,84,66,79,73,76,77,68,76,76,74,76,77,78,71,82,62,75,78,65,82,82,56,63,42,41,64,70,55,49,44,53,44,24,64,41,52,18,40,69,52,46,30,44,51,18,50,47,47,23,34,52,19,49,36,45,32,41,55,10,61,79,34,52,32,32,31,41,37,38,34,38,41,33,33,37,32,25,41,58,32,50,51,50,29,49,56,43,70,64,58,54,83,91,74,62,44,61,49,67,61,49,74,37,56,37,30,38,42,31,42,37,37,42,31,60,76,36,55,34,58,38,56,62,40,51,33,50,35,35,50,32,50,38,54,23,47,55,25,49,46,39,44,50,45,19,51,48,47,32,49,51,50,39,36,52,36,47,29,52,41,24,48,52,44,29,54,53,30,48,50,49,31,54,52,37,50,52,50,34,55,52,38,50,52,34,34,78,70,67,72,44,53,71,67,55,37,53,52,38,48,52,51,32,45,51,33,46,34,52,25,44,40,28,46,25,50,24,53,34,31,35,13,52,44,10,39,51,45,59,34,59,37,88,60,45,73,57,67,53,83,82,79,66,79,92,65,88,74,67,91,43,69,68,59,34,49,57,46,19,76,74,51,20,32,70,58,55,24,39,53,30,50,46,52,32,31,53,42,44,32,50,41,36,55,23,66,69,43,45,29,32,35,37,38,36,36,42,32,36,40,19,70,77,68,62,88,48,83,92,25,63,45,72,51,77,48,76,46,78,50,62,76,84,75,66,86,59,49,56,59,49,47,33,51,50,28,50,50,49,34,52,52,48,52,52,50,41,52,51,50,53,50,50,43,54,49,50,41,54,52,38,53,53,47,43,55,52,30,54,51,47,29,55,52,24,52,52,43,29,56,51,26,48,50,48,28,55,55,39,47,55,32,34,76,72,66,75,38,52,69,67,58,38,53,50,30,50,50,46,26,52,53,25,47,52,48,27,44,50,29,53,38,46,40,55,39,39,51,36,50,42,35,41,48,31,34,49,47,24,77,74,53,57,80,64,68,62,69,73,76,77,72,74,130,136,91,84,80,86,80,77,87,79,77,79,75,84,78,86,76,83,74,81,77,83,77,82,77,82,76,75,79,79,75,76,74,80,69,70,77,62,60,63,74,60,48,70,70,51,57,69,61,60,72,66,63,66,83,63,72,77,72,70,73,72,70,79,72,72,72,78,70,71,84,65,77,71,75,76,69,74,78,74,74,77,79,70,82,62,73,77,66,80,84,57,60,42,40,66,68,55,49,44,52,44,24,64,38,52,17,65,69,53,52,52,47,49,50,51,49,52,50,34,52,51,49,37,53,56,42,54,50,60,79,44,67,48,73,46,80,49,76,46,81,47,71,50,76,40,39,68,59,33,51,40,51,30,18,38,39,48,63,57,55,80,91,73,64,43,75,84,66,65,51,75,36,56,38,28,37,42,32,43,37,35,40,31,60,75,37,56,33,58,36,58,62,41,52,34,51,36,34,50,33,51,38,53,24,49,55,25,48,45,40,43,50,45,17,52,48,47,31,50,50,50,39,36,51,36,48,27,51,41,24,48,51,44,29,53,52,28,49,52,50,31,54,52,37,51,52,49,37,53,53,38,49,52,34,33,77,70,67,71,45,56,70,67,54,40,51,51,38,46,52,50,32,50,52,33,48,51,52,27,52,52,27,46,50,50,24,51,53,31,35,22,52,44,12,48,52,47,61,35,59,51,87,62,48,71,55,68,52,81,84,78,68,78,94,65,89,72,67,92,45,69,69,58,36,48,56,46,19,77,74,52,19,31,69,59,56,24,40,50,29,50,45,49,33,30,52,42,45,33,50,41,37,55,22,67,70,43,44,31,32,36,36,38,37,38,39,33,34,36,17,71,77,67,62,89,50,83,91,23,60,29,36,41,42,31,40,38,36,44,29,66,75,38,54,38,53,27,57,58,17,47,31,44,28,27,50,18,48,34,47,25,47,51,25,49,40,51,47,51,53,43,50,43,49,31,50,40,54,33,36,54,34,47,42,55,29,29,52,43,40,29,55,44,24,50,53,42,29,55,51,26,48,52,49,29,54,55,40,46,54,32,34,76,72,65,76,37,54,68,68,56,38,53,52,31,47,50,46,27,51,53,24,48,51,48,26,44,50,29,53,38,47,37,53,38,40,51,36,49,42,36,41,48,32,33,49,48,26,76,74,52,57,80,64,67,62,64,75,73,76,75,76,130

Foldseek 3Di:
DDDDDDDDCPPVDPPDPDDPPPPVPPPPPPPPPPPVPVVVVVVVPVVVPVVPPCPPDPDPDPPPDPPPDPDPPPPLPADPDPPPPPPDLPDAQALVNLLLLLCQDAVVLVVLVVVLVVLVVVLVVLVCLQDKDKDKDKDKDKDWDLVVQVVLCVLQVNDPPVDADSHGNDMAIKIKIWMKIKHFPDQLCLSVLSSLLSVLVSVLSLLVSLLVSLVLSLQLLLLLLQLLLLVVLLVLLVVLLVVLVVVLVVQVVCVVVVNDDPVLSVVSVVVSVVSVVSNVVSVVSNLVSQLSSCNSSVHHSVSRGHHDRDHDDSFDFDDDLVVLLVLQCPARSVLVSLVSVLVSLVSQLVSLVSLQDKIKMKMKMKMFMDRVPPDDPVSIDMDIDIDIGGDPDDPCVSVVSSVVSVVVSVVSVVVSVVVSVVLSVLLVVLSVVLVVLVVQLVVLVVQLVVLVVLLVVQVVCVVVVNHDSVSNVVSSVSNSVSSSSNSCSVSVSSSSVSSNCSSSSPSCVNNVPSDRPPPPPDD/DDDDDDDDDPDDDDPDDDDPDDDDPDPPDPPPPPDPPPPVVPVVPPVVPVVPPCPPDPPPDDPPPPPPDPDPPPPLPADPDPPPPPPDLPDAQALVNLLLLLCQDPVVLVVLVVVLVVLVVVLVVLVCLQPKDKDKDKDKDKDWDLVVQVVLCVLQVNDPPVDADSVGNDIDIKIKIWMKIKHFPDLLCLSVLSSVLSVLVSVLSLLVSLLVSLVLSLQLLLLLLQLLLLVVLLVLLVVLLVVLVVVLVVQVVCVVVVNDDPVLSVVSVVVSVVSVVSNVVSVVSNLVSQLSSCVSSVHHSNDRGHHDRDHDDSFDFDDDLVVLLVLQCPARSVLVSLVSVLVSLVSQLVSLVSLQDKIKMKMKMKMFMDRVPPDDPVSIDMDIDIDIGGDDDDPCVSVVSSVVSVVVSVVSVVVSVVVSVVLSVLLVVLSVVLVVLVVQLVVLVVQLVVLVVLLVVQVVCVVVVNHDSVSNVVSSVSNSVSSSSNSCSVSVSSSSVSSNCSSSSPSCVNNVPSHHPPDPPDD

Sequence (1046 aa):
MSHPLPRPRFFSPGLDPGTCLEHSSTPPKAIVGKHFLPLIAAVLGCAILLQACTRPAAMPPETAASPPQRVQQFAVPPAPAPNATTPSLASPLSLDAALQRAIADNPQRRIVAARLARAEAVIAERQAAFWPQVSLYTEHLQGESPSASLFKSIDQRRLDQRNVDFNRPGRFQNFETGIKANLQVFNGRRDTLRLQIAKHRRAALTHTRAEVINDLCTAVTETFCTILAAEETVATSKHRVTLLREEVRMAKIRFEAGGTLKADVLSLQSRLSQAKSAHTRARARASSARAALAVLLDLPPDQCPDITGSPRLPVQLPATYHKARTYALNHHPALTRAREQTEQARLGLDLAWAAYLPRLLAQGKYYHDDPHMAYSRERENWTLGLVLDWQLFSGLSRQAKVEQARGRMAEVRARNRQTRQRILQNLKQDLAEREAARDRLQASRHRVEQASEALRLVRIRYQGGSATLTRFLSAELARYAAQEAETASRFDLLRIQAAIARDIGAWHRRFGSFAPSTAQSAPMSHPLPRPRFFSPGLDPGTCLEHSSTPPKAIVGKHFLPLIAAVLGCAILLQACTRPAAMPPETAASPPQRVQQFAVPPAPAPNATTPSLASPLSLDAALQRAIADNPQRRIVAARLARAEAVIAERQAAFWPQVSLYTEHLQGESPSASLFKSIDQRRLDQRNVDFNRPGRFQNFETGIKANLQVFNGRRDTLRLQIAKHRRAALTHTRAEVINDLCTAVTETFCTILAAEETVATSKHRVTLLREEVRMAKIRFEAGGTLKADVLSLQSRLSQAKSAHTRARARASSARAALAVLLDLPPDQCPDITGSPRLPVQLPATYHKARTYALNHHPALTRAREQTEQARLGLDLAWAAYLPRLLAQGKYYHDDPHMAYSRERENWTLGLVLDWQLFSGLSRQAKVEQARGRMAEVRARNRQTRQRILQNLKQDLAEREAARDRLQASRHRVEQASEALRLVRIRYQGGSATLTRFLSAELARYAAQEAETASRFDLLRIQAAIARDIGAWHRRFGSFAPSTAQSAP

Organism: Desulfohalobium retbaense (strain ATCC 49708 / DSM 5692 / JCM 16813 / HR100) (NCBI:txid485915)